Protein AF-A0A482WL17-F1 (afdb_monomer_lite)

Structure (mmCIF, N/CA/C/O backbone):
data_AF-A0A482WL17-F1
#
_entry.id   AF-A0A482WL17-F1
#
loop_
_atom_site.group_PDB
_atom_site.id
_atom_site.type_symbol
_atom_site.label_atom_id
_atom_site.label_alt_id
_atom_site.label_comp_id
_atom_site.label_asym_id
_atom_site.label_entity_id
_atom_site.label_seq_id
_atom_site.pdbx_PDB_ins_code
_atom_site.Cartn_x
_atom_site.Cartn_y
_atom_site.Cartn_z
_atom_site.occupancy
_atom_site.B_iso_or_equiv
_atom_site.auth_seq_id
_atom_site.auth_comp_id
_atom_site.auth_asym_id
_atom_site.auth_atom_id
_atom_site.pdbx_PDB_model_num
ATOM 1 N N . MET A 1 1 ? -13.378 28.723 -17.916 1.00 27.70 1 MET A N 1
ATOM 2 C CA . MET A 1 1 ? -14.326 29.341 -18.865 1.00 27.70 1 MET A CA 1
ATOM 3 C C . MET A 1 1 ? -15.224 28.216 -19.348 1.00 27.70 1 MET A C 1
ATOM 5 O O . MET A 1 1 ? -14.703 27.245 -19.880 1.00 27.70 1 MET A O 1
ATOM 9 N N . ASP A 1 2 ? -16.504 28.303 -18.998 1.00 26.03 2 ASP A N 1
ATOM 10 C CA . ASP A 1 2 ? -17.501 27.223 -18.971 1.00 26.03 2 ASP A CA 1
ATOM 11 C C . ASP A 1 2 ? -18.042 26.754 -20.335 1.00 26.03 2 ASP A C 1
ATOM 13 O O . ASP A 1 2 ? -18.134 27.562 -21.259 1.00 26.03 2 ASP A O 1
ATOM 17 N N . CYS A 1 3 ? -18.492 25.483 -20.372 1.00 21.97 3 CYS A N 1
ATOM 18 C CA . CYS A 1 3 ? -19.649 24.864 -21.081 1.00 21.97 3 CYS A CA 1
ATOM 19 C C . CYS A 1 3 ? -19.277 23.453 -21.625 1.00 21.97 3 CYS A C 1
ATOM 21 O O . CYS A 1 3 ? -18.301 23.371 -22.357 1.00 21.97 3 CYS A O 1
ATOM 23 N N . VAL A 1 4 ? -19.871 22.278 -21.320 1.00 25.09 4 VAL A N 1
ATOM 24 C CA . VAL A 1 4 ? -21.246 21.768 -21.035 1.00 25.09 4 VAL A CA 1
ATOM 25 C C . VAL A 1 4 ? -21.754 20.866 -22.199 1.00 25.09 4 VAL A C 1
ATOM 27 O O . VAL A 1 4 ? -21.856 21.350 -23.321 1.00 25.09 4 VAL A O 1
ATOM 30 N N . LEU A 1 5 ? -22.127 19.604 -21.857 1.00 26.73 5 LEU A N 1
ATOM 31 C CA . LEU A 1 5 ? -22.990 18.590 -22.550 1.00 26.73 5 LEU A CA 1
ATOM 32 C C . LEU A 1 5 ? -22.391 17.749 -23.712 1.00 26.73 5 LEU A C 1
ATOM 34 O O . LEU A 1 5 ? -21.724 18.287 -24.580 1.00 26.73 5 LEU A O 1
ATOM 38 N N . ASP A 1 6 ? -22.660 16.447 -23.904 1.00 24.94 6 ASP A N 1
ATOM 39 C CA . ASP A 1 6 ? -23.297 15.386 -23.103 1.00 24.94 6 ASP A CA 1
ATOM 40 C C . ASP A 1 6 ? -23.131 14.012 -23.812 1.00 24.94 6 ASP A C 1
ATOM 42 O O . ASP A 1 6 ? -23.084 13.937 -25.039 1.00 24.94 6 ASP A O 1
ATOM 46 N N . THR A 1 7 ? -23.144 12.934 -23.017 1.00 25.73 7 THR A N 1
ATOM 47 C CA . THR A 1 7 ? -23.603 11.547 -23.307 1.00 25.73 7 THR A CA 1
ATOM 48 C C . THR A 1 7 ? -23.102 10.740 -24.525 1.00 25.73 7 THR A C 1
ATOM 50 O O . THR A 1 7 ? -23.555 10.969 -25.637 1.00 25.73 7 THR A O 1
ATOM 53 N N . VAL A 1 8 ? -22.408 9.614 -24.264 1.00 24.28 8 VAL A N 1
ATOM 54 C CA . VAL A 1 8 ? -22.860 8.247 -24.642 1.00 24.28 8 VAL A CA 1
ATOM 55 C C . VAL A 1 8 ? -22.349 7.236 -23.599 1.00 24.28 8 VAL A C 1
ATOM 57 O O . VAL A 1 8 ? -21.151 7.084 -23.379 1.00 24.28 8 VAL A O 1
ATOM 60 N N . GLN A 1 9 ? -23.287 6.535 -22.959 1.00 28.05 9 GLN A N 1
ATOM 61 C CA . GLN A 1 9 ? -23.070 5.371 -22.096 1.00 28.05 9 GLN A CA 1
ATOM 62 C C . GLN A 1 9 ? -22.746 4.113 -22.926 1.00 28.05 9 GLN A C 1
ATOM 64 O O . GLN A 1 9 ? -23.426 3.854 -23.915 1.00 28.05 9 GLN A O 1
ATOM 69 N N . SER A 1 10 ? -21.823 3.259 -22.466 1.00 25.09 10 SER A N 1
ATOM 70 C CA . SER A 1 10 ? -22.112 1.825 -22.240 1.00 25.09 10 SER A CA 1
ATOM 71 C C . SER A 1 10 ? -20.933 1.038 -21.632 1.00 25.09 10 SER A C 1
ATOM 73 O O . SER A 1 10 ? -19.905 0.782 -22.244 1.00 25.09 10 SER A O 1
ATOM 75 N N . THR A 1 11 ? -21.167 0.612 -20.385 1.00 26.58 11 THR A N 1
ATOM 76 C CA . THR A 1 11 ? -20.916 -0.738 -19.843 1.00 26.58 11 THR A CA 1
ATOM 77 C C . THR A 1 11 ? -19.485 -1.294 -19.784 1.00 26.58 11 THR A C 1
ATOM 79 O O . THR A 1 11 ? -19.118 -2.186 -20.539 1.00 26.58 11 THR A O 1
ATOM 82 N N . SER A 1 12 ? -18.746 -0.919 -18.734 1.00 27.31 12 SER A N 1
ATOM 83 C CA . SER A 1 12 ? -18.374 -1.853 -17.651 1.00 27.31 12 SER A CA 1
ATOM 84 C C . SER A 1 12 ? -17.737 -1.074 -16.489 1.00 27.31 12 SER A C 1
ATOM 86 O O . SER A 1 12 ? -16.527 -1.135 -16.276 1.00 27.31 12 SER A O 1
ATOM 88 N N . ASN A 1 13 ? -18.543 -0.312 -15.750 1.00 29.52 13 ASN A N 1
ATOM 89 C CA . ASN A 1 13 ? -18.109 0.235 -14.467 1.00 29.52 13 ASN A CA 1
ATOM 90 C C . ASN A 1 13 ? -18.128 -0.915 -13.457 1.00 29.52 13 ASN A C 1
ATOM 92 O O . ASN A 1 13 ? -19.198 -1.323 -13.016 1.00 29.52 13 ASN A O 1
ATOM 96 N N . GLN A 1 14 ? -16.966 -1.501 -13.168 1.00 34.78 14 GLN A N 1
ATOM 97 C CA . GLN A 1 14 ? -16.823 -2.411 -12.034 1.00 34.78 14 GLN A CA 1
ATOM 98 C C . GLN A 1 14 ? -16.441 -1.586 -10.805 1.00 34.78 14 GLN A C 1
ATOM 100 O O . GLN A 1 14 ? -15.355 -1.013 -10.749 1.00 34.78 14 GLN A O 1
ATOM 105 N N . ASP A 1 15 ? -17.380 -1.518 -9.863 1.00 37.19 15 ASP A N 1
ATOM 106 C CA . ASP A 1 15 ? -17.272 -0.870 -8.557 1.00 37.19 15 ASP A CA 1
ATOM 107 C C . ASP A 1 15 ? -16.118 -1.441 -7.712 1.00 37.19 15 ASP A C 1
ATOM 109 O O . ASP A 1 15 ? -15.975 -2.656 -7.564 1.00 37.19 15 ASP A O 1
ATOM 113 N N . LEU A 1 16 ? -15.309 -0.556 -7.120 1.00 41.44 16 LEU A N 1
ATOM 114 C CA . LEU A 1 16 ? -14.195 -0.880 -6.216 1.00 41.44 16 LEU A CA 1
ATOM 115 C C . LEU A 1 16 ? -14.296 -0.046 -4.929 1.00 41.44 16 LEU A C 1
ATOM 117 O O . LEU A 1 16 ? -13.444 0.788 -4.641 1.00 41.44 16 LEU A O 1
ATOM 121 N N . SER A 1 17 ? -15.375 -0.259 -4.175 1.00 41.81 17 SER A N 1
ATOM 122 C CA . SER A 1 17 ? -15.660 0.437 -2.915 1.00 41.81 17 SER A CA 1
ATOM 123 C C . SER A 1 17 ? -14.953 -0.254 -1.719 1.00 41.81 17 SER A C 1
ATOM 125 O O . SER A 1 17 ? -15.276 -1.404 -1.426 1.00 41.81 17 SER A O 1
ATOM 127 N N . ASP A 1 18 ? -14.010 0.451 -1.080 1.00 52.59 18 ASP A N 1
ATOM 128 C CA . ASP A 1 18 ? -13.251 0.261 0.181 1.00 52.59 18 ASP A CA 1
ATOM 129 C C . ASP A 1 18 ? -12.800 -1.130 0.688 1.00 52.59 18 ASP A C 1
ATOM 131 O O . ASP A 1 18 ? -13.575 -2.055 0.926 1.00 52.59 18 ASP A O 1
ATOM 135 N N . ILE A 1 19 ? -11.512 -1.209 1.063 1.00 49.75 19 ILE A N 1
ATOM 136 C CA . ILE A 1 19 ? -10.914 -2.309 1.851 1.00 49.75 19 ILE A CA 1
ATOM 137 C C . ILE A 1 19 ? -11.597 -2.545 3.170 1.00 49.75 19 ILE A C 1
ATOM 139 O O . ILE A 1 19 ? -11.766 -3.698 3.567 1.00 49.75 19 ILE A O 1
ATOM 143 N N . PHE A 1 20 ? -11.993 -1.475 3.839 1.00 56.50 20 PHE A N 1
ATOM 144 C CA . PHE A 1 20 ? -12.757 -1.611 5.054 1.00 56.50 20 PHE A CA 1
ATOM 145 C C . PHE A 1 20 ? -14.113 -2.263 4.766 1.00 56.50 20 PHE A C 1
ATOM 147 O O . PHE A 1 20 ? -14.493 -3.190 5.469 1.00 56.50 20 PHE A O 1
ATOM 154 N N . HIS A 1 21 ? -14.786 -1.891 3.674 1.00 61.31 21 HIS A N 1
ATOM 155 C CA . HIS A 1 21 ? -16.072 -2.478 3.295 1.00 61.31 21 HIS A CA 1
ATOM 156 C C . HIS A 1 21 ? -15.967 -3.957 2.945 1.00 61.31 21 HIS A C 1
ATOM 158 O O . HIS A 1 21 ? -16.740 -4.783 3.426 1.00 61.31 21 HIS A O 1
ATOM 164 N N . PHE A 1 22 ? -14.990 -4.332 2.131 1.00 61.84 22 PHE A N 1
ATOM 165 C CA . PHE A 1 22 ? -14.796 -5.734 1.789 1.00 61.84 22 PHE A CA 1
ATOM 166 C C . PHE A 1 22 ? -14.221 -6.537 2.969 1.00 61.84 22 PHE A C 1
ATOM 168 O O . PHE A 1 22 ? -14.534 -7.715 3.156 1.00 61.84 22 PHE A O 1
ATOM 175 N N . GLY A 1 23 ? -13.354 -5.923 3.766 1.00 67.38 23 GLY A N 1
ATOM 176 C CA . GLY A 1 23 ? -12.838 -6.478 5.007 1.00 67.38 23 GLY A CA 1
ATOM 177 C C . GLY A 1 23 ? -13.964 -6.763 5.995 1.00 67.38 23 GLY A C 1
ATOM 178 O O . GLY A 1 23 ? -14.035 -7.865 6.528 1.00 67.38 23 GLY A O 1
ATOM 179 N N . LEU A 1 24 ? -14.907 -5.830 6.132 1.00 70.38 24 LEU A N 1
ATOM 180 C CA . LEU A 1 24 ? -16.156 -6.003 6.864 1.00 70.38 24 LEU A CA 1
ATOM 181 C C . LEU A 1 24 ? -17.049 -7.067 6.242 1.00 70.38 24 LEU A C 1
ATOM 183 O O . LEU A 1 24 ? -17.651 -7.824 6.987 1.00 70.38 24 LEU A O 1
ATOM 187 N N . LYS A 1 25 ? -17.117 -7.185 4.913 1.00 73.50 25 LYS A N 1
ATOM 188 C CA . LYS A 1 25 ? -17.823 -8.298 4.262 1.00 73.50 25 LYS A CA 1
ATOM 189 C C . LYS A 1 25 ? -17.209 -9.643 4.647 1.00 73.50 25 LYS A C 1
ATOM 191 O O . LYS A 1 25 ? -17.923 -10.569 5.006 1.00 73.50 25 LYS A O 1
ATOM 196 N N . THR A 1 26 ? -15.880 -9.733 4.630 1.00 75.19 26 THR A N 1
ATOM 197 C CA . THR A 1 26 ? -15.149 -10.943 5.040 1.00 75.19 26 THR A CA 1
ATOM 198 C C . THR A 1 26 ? -15.348 -11.226 6.529 1.00 75.19 26 THR A C 1
ATOM 200 O O . THR A 1 26 ? -15.513 -12.379 6.919 1.00 75.19 26 THR A O 1
ATOM 203 N N . LEU A 1 27 ? -15.357 -10.179 7.360 1.00 80.31 27 LEU A N 1
ATOM 204 C CA . LEU A 1 27 ? -15.707 -10.280 8.771 1.00 80.31 27 LEU A CA 1
ATOM 205 C C . LEU A 1 27 ? -17.133 -10.810 8.916 1.00 80.31 27 LEU A C 1
ATOM 207 O O . LEU A 1 27 ? -17.309 -11.801 9.608 1.00 80.31 27 LEU A O 1
ATOM 211 N N . ALA A 1 28 ? -18.108 -10.238 8.207 1.00 77.50 28 ALA A N 1
ATOM 212 C CA . ALA A 1 28 ? -19.510 -10.645 8.221 1.00 77.50 28 ALA A CA 1
ATOM 213 C C . ALA A 1 28 ? -19.683 -12.121 7.872 1.00 77.50 28 ALA A C 1
ATOM 215 O O . ALA A 1 28 ? -20.311 -12.865 8.618 1.00 77.50 28 ALA A O 1
ATOM 216 N N . GLU A 1 29 ? -19.054 -12.564 6.782 1.00 82.00 29 GLU A N 1
ATOM 217 C CA . GLU A 1 29 ? -19.026 -13.968 6.371 1.00 82.00 29 GLU A CA 1
ATOM 218 C C . GLU A 1 29 ? -18.412 -14.878 7.443 1.00 82.00 29 GLU A C 1
ATOM 220 O O . GLU A 1 29 ? -18.783 -16.049 7.541 1.00 82.00 29 GLU A O 1
ATOM 225 N N . ALA A 1 30 ? -17.464 -14.365 8.231 1.00 83.31 30 ALA A N 1
ATOM 226 C CA . ALA A 1 30 ? -16.838 -15.100 9.316 1.00 83.31 30 ALA A CA 1
ATOM 227 C C . ALA A 1 30 ? -17.687 -15.143 10.594 1.00 83.31 30 ALA A C 1
ATOM 229 O O . ALA A 1 30 ? -17.550 -16.126 11.313 1.00 83.31 30 ALA A O 1
ATOM 230 N N . LEU A 1 31 ? -18.558 -14.157 10.861 1.00 83.88 31 LEU A N 1
ATOM 231 C CA . LEU A 1 31 ? -19.317 -14.022 12.122 1.00 83.88 31 LEU A CA 1
ATOM 232 C C . LEU A 1 31 ? -20.179 -15.242 12.464 1.00 83.88 31 LEU A C 1
ATOM 234 O O . LEU A 1 31 ? -20.364 -15.545 13.635 1.00 83.88 31 LEU A O 1
ATOM 238 N N . LYS A 1 32 ? -20.686 -15.963 11.463 1.00 85.44 32 LYS A N 1
ATOM 239 C CA . LYS A 1 32 ? -21.447 -17.207 11.680 1.00 85.44 32 LYS A CA 1
ATOM 240 C C . LYS A 1 32 ? -20.615 -18.360 12.256 1.00 85.44 32 LYS A C 1
ATOM 242 O O . LYS A 1 32 ? -21.162 -19.316 12.785 1.00 85.44 32 LYS A O 1
ATOM 247 N N . ASP A 1 33 ? -19.292 -18.277 12.114 1.00 86.25 33 ASP A N 1
ATOM 248 C CA . ASP A 1 33 ? -18.335 -19.275 12.589 1.00 86.25 33 ASP A CA 1
ATOM 249 C C . ASP A 1 33 ? -17.544 -18.756 13.815 1.00 86.25 33 ASP A C 1
ATOM 251 O O . ASP A 1 33 ? -16.467 -19.280 14.113 1.00 86.25 33 ASP A O 1
ATOM 255 N N . THR A 1 34 ? -18.010 -17.694 14.488 1.00 87.06 34 THR A N 1
ATOM 256 C CA . THR A 1 34 ? -17.385 -17.132 15.701 1.00 87.06 34 THR A CA 1
ATOM 257 C C . THR A 1 34 ? -18.337 -17.178 16.898 1.00 87.06 34 THR A C 1
ATOM 259 O O . THR A 1 34 ? -19.535 -17.383 16.745 1.00 87.06 34 THR A O 1
ATOM 262 N N . HIS A 1 35 ? -17.797 -16.945 18.099 1.00 86.31 35 HIS A N 1
ATOM 263 C CA . HIS A 1 35 ? -18.563 -16.823 19.349 1.00 86.31 35 HIS A CA 1
ATOM 264 C C . HIS A 1 35 ? -18.999 -15.379 19.653 1.00 86.31 35 HIS A C 1
ATOM 266 O O . HIS A 1 35 ? -19.342 -15.052 20.791 1.00 86.31 35 HIS A O 1
ATOM 272 N N . ILE A 1 36 ? -18.921 -14.479 18.663 1.00 86.12 36 ILE A N 1
ATOM 273 C CA . ILE A 1 36 ? -19.189 -13.054 18.867 1.00 86.12 36 ILE A CA 1
ATOM 274 C C . ILE A 1 36 ? -20.690 -12.845 19.042 1.00 86.12 36 ILE A C 1
ATOM 276 O O . ILE A 1 36 ? -21.462 -13.036 18.106 1.00 86.12 36 ILE A O 1
ATOM 280 N N . ASN A 1 37 ? -21.072 -12.364 20.222 1.00 87.94 37 ASN A N 1
ATOM 281 C CA . ASN A 1 37 ? -22.431 -11.942 20.535 1.00 87.94 37 ASN A CA 1
ATOM 282 C C . ASN A 1 37 ? -22.587 -10.415 20.633 1.00 87.94 37 ASN A C 1
ATOM 284 O O . ASN A 1 37 ? -23.707 -9.908 20.582 1.00 87.94 37 ASN A O 1
ATOM 288 N N . THR A 1 38 ? -21.482 -9.676 20.743 1.00 81.38 38 THR A N 1
ATOM 289 C CA . THR A 1 38 ? -21.473 -8.217 20.873 1.00 81.38 38 THR A CA 1
ATOM 290 C C . THR A 1 38 ? -20.483 -7.610 19.885 1.00 81.38 38 THR A C 1
ATOM 292 O O . THR A 1 38 ? -19.297 -7.939 19.910 1.00 81.38 38 THR A O 1
ATOM 295 N N . LEU A 1 39 ? -20.959 -6.724 19.009 1.00 82.94 39 LEU A N 1
ATOM 296 C CA . LEU A 1 39 ? -20.147 -6.097 17.969 1.00 82.94 39 LEU A CA 1
ATOM 297 C C . LEU A 1 39 ? -20.424 -4.594 17.876 1.00 82.94 39 LEU A C 1
ATOM 299 O O . LEU A 1 39 ? -21.548 -4.183 17.581 1.00 82.94 39 LEU A O 1
ATOM 303 N N . PHE A 1 40 ? -19.386 -3.779 18.068 1.00 80.12 40 PHE A N 1
ATOM 304 C CA . PHE A 1 40 ? -19.485 -2.323 17.941 1.00 80.12 40 PHE A CA 1
ATOM 305 C C . PHE A 1 40 ? -18.841 -1.835 16.634 1.00 80.12 40 PHE A C 1
ATOM 307 O O . PHE A 1 40 ? -17.663 -2.099 16.414 1.00 80.12 40 PHE A O 1
ATOM 314 N N . LEU A 1 41 ? -19.588 -1.137 15.767 1.00 73.50 41 LEU A N 1
ATOM 315 C CA . LEU A 1 41 ? -19.117 -0.613 14.469 1.00 73.50 41 LEU A CA 1
ATOM 316 C C . LEU A 1 41 ? -19.414 0.883 14.269 1.00 73.50 41 LEU A C 1
ATOM 318 O O . LEU A 1 41 ? -19.441 1.374 13.137 1.00 73.50 41 LEU A O 1
ATOM 322 N N . ARG A 1 42 ? -19.651 1.616 15.354 1.00 72.50 42 ARG A N 1
ATOM 323 C CA . ARG A 1 42 ? -20.128 2.999 15.327 1.00 72.50 42 ARG A CA 1
ATOM 324 C C . ARG A 1 42 ? -19.198 3.943 14.584 1.00 72.50 42 ARG A C 1
ATOM 326 O O . ARG A 1 42 ? -17.982 3.788 14.643 1.00 72.50 42 ARG A O 1
ATOM 333 N N . ASN A 1 43 ? -19.771 4.975 13.960 1.00 65.62 43 ASN A N 1
ATOM 334 C CA . ASN A 1 43 ? -19.059 6.042 13.238 1.00 65.62 43 ASN A CA 1
ATOM 335 C C . ASN A 1 43 ? -18.173 5.573 12.077 1.00 65.62 43 ASN A C 1
ATOM 337 O O . ASN A 1 43 ? -17.584 6.411 11.400 1.00 65.62 43 ASN A O 1
ATOM 341 N N . ASN A 1 44 ? -18.148 4.277 11.783 1.00 67.62 44 ASN A N 1
ATOM 342 C CA . ASN A 1 44 ? -17.699 3.790 10.496 1.00 67.62 44 ASN A CA 1
ATOM 343 C C . ASN A 1 44 ? -18.807 4.048 9.479 1.00 67.62 44 ASN A C 1
ATOM 345 O O . ASN A 1 44 ? -19.971 3.864 9.784 1.00 67.62 44 ASN A O 1
ATOM 349 N N . VAL A 1 45 ? -18.467 4.456 8.277 1.00 64.56 45 VAL A N 1
ATOM 350 C CA . VAL A 1 45 ? -19.348 4.628 7.118 1.00 64.56 45 VAL A CA 1
ATOM 351 C C . VAL A 1 45 ? -19.331 3.339 6.318 1.00 64.56 45 VAL A C 1
ATOM 353 O O . VAL A 1 45 ? -18.258 2.857 5.961 1.00 64.56 45 VAL A O 1
ATOM 356 N N . ILE A 1 46 ? -20.520 2.805 6.042 1.00 64.88 46 ILE A N 1
ATOM 357 C CA . ILE A 1 46 ? -20.745 1.688 5.132 1.00 64.88 46 ILE A CA 1
ATOM 358 C C . ILE A 1 46 ? -21.804 2.008 4.064 1.00 64.88 46 ILE A C 1
ATOM 360 O O . ILE A 1 46 ? -22.581 2.950 4.206 1.00 64.88 46 ILE A O 1
ATOM 364 N N . THR A 1 47 ? -21.863 1.216 2.989 1.00 66.38 47 THR A N 1
ATOM 365 C CA . THR A 1 47 ? -22.881 1.322 1.933 1.00 66.38 47 THR A CA 1
ATOM 366 C C . THR A 1 47 ? -24.099 0.470 2.279 1.00 66.38 47 THR A C 1
ATOM 368 O O . THR A 1 47 ? -23.995 -0.518 3.009 1.00 66.38 47 THR A O 1
ATOM 371 N N . TRP A 1 48 ? -25.255 0.808 1.698 1.00 68.88 48 TRP A N 1
ATOM 372 C CA . TRP A 1 48 ? -26.477 0.004 1.821 1.00 68.88 48 TRP A CA 1
ATOM 373 C C . TRP A 1 48 ? -26.299 -1.446 1.350 1.00 68.88 48 TRP A C 1
ATOM 375 O O . TRP A 1 48 ? -26.788 -2.356 2.016 1.00 68.88 48 TRP A O 1
ATOM 385 N N . ASP A 1 49 ? -25.560 -1.674 0.260 1.00 65.06 49 ASP A N 1
ATOM 386 C CA . ASP A 1 49 ? -25.288 -3.027 -0.249 1.00 65.06 49 ASP A CA 1
ATOM 387 C C . ASP A 1 49 ? -24.473 -3.860 0.745 1.00 65.06 49 ASP A C 1
ATOM 389 O O . ASP A 1 49 ? -24.783 -5.027 0.989 1.00 65.06 49 ASP A O 1
ATOM 393 N N . LEU A 1 50 ? -23.463 -3.251 1.379 1.00 68.38 50 LEU A N 1
ATOM 394 C CA . LEU A 1 50 ? -22.680 -3.935 2.401 1.00 68.38 50 LEU A CA 1
ATOM 395 C C . LEU A 1 50 ? -23.527 -4.238 3.635 1.00 68.38 50 LEU A C 1
ATOM 397 O O . LEU A 1 50 ? -23.415 -5.329 4.177 1.00 68.38 50 LEU A O 1
ATOM 401 N N . LEU A 1 51 ? -24.382 -3.309 4.071 1.00 71.81 51 LEU A N 1
ATOM 402 C CA . LEU A 1 51 ? -25.290 -3.552 5.191 1.00 71.81 51 LEU A CA 1
ATOM 403 C C . LEU A 1 51 ? -26.260 -4.705 4.889 1.00 71.81 51 LEU A C 1
ATOM 405 O O . LEU A 1 51 ? -26.561 -5.510 5.770 1.00 71.81 51 LEU A O 1
ATOM 409 N N . PHE A 1 52 ? -26.728 -4.822 3.646 1.00 71.69 52 PHE A N 1
ATOM 410 C CA . PHE A 1 52 ? -27.566 -5.940 3.221 1.00 71.69 52 PHE A CA 1
ATOM 411 C C . PHE A 1 52 ? -26.811 -7.279 3.284 1.00 71.69 52 PHE A C 1
ATOM 413 O O . PHE A 1 52 ? -27.297 -8.237 3.886 1.00 71.69 52 PHE A O 1
ATOM 420 N N . ASP A 1 53 ? -25.592 -7.337 2.743 1.00 69.62 53 ASP A N 1
ATOM 421 C CA . ASP A 1 53 ? -24.728 -8.520 2.860 1.00 69.62 53 ASP A CA 1
ATOM 422 C C . ASP A 1 53 ? -24.422 -8.852 4.333 1.00 69.62 53 ASP A C 1
ATOM 424 O O . ASP A 1 53 ? -24.476 -10.012 4.745 1.00 69.62 53 ASP A O 1
ATOM 428 N N . PHE A 1 54 ? -24.157 -7.830 5.147 1.00 74.62 54 PHE A N 1
ATOM 429 C CA . PHE A 1 54 ? -23.875 -7.959 6.573 1.00 74.62 54 PHE A CA 1
ATOM 430 C C . PHE A 1 54 ? -25.070 -8.559 7.323 1.00 74.62 54 PHE A C 1
ATOM 432 O O . PHE A 1 54 ? -24.927 -9.554 8.031 1.00 74.62 54 PHE A O 1
ATOM 439 N N . THR A 1 55 ? -26.271 -8.015 7.108 1.00 73.12 55 THR A N 1
ATOM 440 C CA . THR A 1 55 ? -27.514 -8.486 7.746 1.00 73.12 55 THR A CA 1
ATOM 441 C C . THR A 1 55 ? -27.893 -9.908 7.351 1.00 73.12 55 THR A C 1
ATOM 443 O O . THR A 1 55 ? -28.409 -10.640 8.193 1.00 73.12 55 THR A O 1
ATOM 446 N N . LYS A 1 56 ? -27.577 -10.351 6.127 1.00 78.25 56 LYS A N 1
ATOM 447 C CA . LYS A 1 56 ? -27.740 -11.757 5.731 1.00 78.25 56 LYS A CA 1
ATOM 448 C C . LYS A 1 56 ? -26.929 -12.698 6.626 1.00 78.25 56 LYS A C 1
ATOM 450 O O . LYS A 1 56 ? -27.438 -13.736 7.033 1.00 78.25 56 LYS A O 1
ATOM 455 N N . HIS A 1 57 ? -25.689 -12.335 6.943 1.00 79.88 57 HIS A N 1
ATOM 456 C CA . HIS A 1 57 ? -24.828 -13.149 7.801 1.00 79.88 57 HIS A CA 1
ATOM 457 C C . HIS A 1 57 ? -25.144 -13.001 9.296 1.00 79.88 57 HIS A C 1
ATOM 459 O O . HIS A 1 57 ? -24.910 -13.943 10.046 1.00 79.88 57 HIS A O 1
ATOM 465 N N . LEU A 1 58 ? -25.749 -11.883 9.721 1.00 77.88 58 LEU A N 1
ATOM 466 C CA . LEU A 1 58 ? -26.244 -11.707 11.094 1.00 77.88 58 LEU A CA 1
ATOM 467 C C . LEU A 1 58 ? -27.366 -12.684 11.475 1.00 77.88 58 LEU A C 1
ATOM 469 O O . LEU A 1 58 ? -27.551 -12.966 12.652 1.00 77.88 58 LEU A O 1
ATOM 473 N N . GLN A 1 59 ? -28.126 -13.197 10.505 1.00 79.44 59 GLN A N 1
ATOM 474 C CA . GLN A 1 59 ? -29.152 -14.218 10.770 1.00 79.44 59 GLN A CA 1
ATOM 475 C C . GLN A 1 59 ? -28.541 -15.566 11.172 1.00 79.44 59 GLN A C 1
ATOM 477 O O . GLN A 1 59 ? -29.176 -16.344 11.874 1.00 79.44 59 GLN A O 1
ATOM 482 N N . GLU A 1 60 ? -27.322 -15.843 10.706 1.00 81.81 60 GLU A N 1
ATOM 483 C CA . GLU A 1 60 ? -26.580 -17.076 10.984 1.00 81.81 60 GLU A CA 1
ATOM 484 C C . GLU A 1 60 ? -25.567 -16.897 12.133 1.00 81.81 60 GLU A C 1
ATOM 486 O O . GLU A 1 60 ? -24.855 -17.846 12.449 1.00 81.81 60 GLU A O 1
ATOM 491 N N . SER A 1 61 ? -25.465 -15.705 12.737 1.00 83.31 61 SER A N 1
ATOM 492 C CA . SER A 1 61 ? -24.501 -15.406 13.804 1.00 83.31 61 SER A CA 1
ATOM 493 C C . SER A 1 61 ? -25.126 -15.415 15.202 1.00 83.31 61 SER A C 1
ATOM 495 O O . SER A 1 61 ? -26.343 -15.364 15.366 1.00 83.31 61 SER A O 1
ATOM 497 N N . GLU A 1 62 ? -24.276 -15.430 16.232 1.00 82.31 62 GLU A N 1
ATOM 498 C CA . GLU A 1 62 ? -24.683 -15.334 17.642 1.00 82.31 62 GLU A CA 1
ATOM 499 C C . GLU A 1 62 ? -24.839 -13.875 18.124 1.00 82.31 62 GLU A C 1
ATOM 501 O O . GLU A 1 62 ? -24.922 -13.630 19.327 1.00 82.31 62 GLU A O 1
ATOM 506 N N . ILE A 1 63 ? -24.873 -12.887 17.215 1.00 81.44 63 ILE A N 1
ATOM 507 C CA . ILE A 1 63 ? -24.880 -11.459 17.575 1.00 81.44 63 ILE A CA 1
ATOM 508 C C . ILE A 1 63 ? -26.225 -11.029 18.152 1.00 81.44 63 ILE A C 1
ATOM 510 O O . ILE A 1 63 ? -27.261 -11.060 17.489 1.00 81.44 63 ILE A O 1
ATOM 514 N N . VAL A 1 64 ? -26.153 -10.530 19.381 1.00 79.38 64 VAL A N 1
ATOM 515 C CA . VAL A 1 64 ? -27.266 -10.025 20.183 1.00 79.38 64 VAL A CA 1
ATOM 516 C C . VAL A 1 64 ? -27.146 -8.508 20.400 1.00 79.38 64 VAL A C 1
ATOM 518 O O . VAL A 1 64 ? -28.156 -7.807 20.387 1.00 79.38 64 VAL A O 1
ATOM 521 N N . THR A 1 65 ? -25.926 -7.971 20.489 1.00 76.56 65 THR A N 1
ATOM 522 C CA . THR A 1 65 ? -25.665 -6.524 20.594 1.00 76.56 65 THR A CA 1
ATOM 523 C C . THR A 1 65 ? -24.943 -6.016 19.352 1.00 76.56 65 THR A C 1
ATOM 525 O O . THR A 1 65 ? -23.856 -6.501 19.031 1.00 76.56 65 THR A O 1
ATOM 528 N N . LEU A 1 66 ? -25.523 -5.025 18.671 1.00 80.44 66 LEU A N 1
ATOM 529 C CA . LEU A 1 66 ? -24.975 -4.429 17.455 1.00 80.44 66 LEU A CA 1
ATOM 530 C C . LEU A 1 66 ? -25.006 -2.899 17.524 1.00 80.44 66 LEU A C 1
ATOM 532 O O . LEU A 1 66 ? -26.065 -2.283 17.637 1.00 80.44 66 LEU A O 1
ATOM 536 N N . ASP A 1 67 ? -23.842 -2.279 17.380 1.00 75.12 67 ASP A N 1
ATOM 537 C CA . ASP A 1 67 ? -23.739 -0.843 17.115 1.00 75.12 67 ASP A CA 1
ATOM 538 C C . ASP A 1 67 ? -23.654 -0.616 15.609 1.00 75.12 67 ASP A C 1
ATOM 540 O O . ASP A 1 67 ? -22.739 -1.142 14.965 1.00 75.12 67 ASP A O 1
ATOM 544 N N . LEU A 1 68 ? -24.626 0.098 15.033 1.00 71.38 68 LEU A N 1
ATOM 545 C CA . LEU A 1 68 ? -24.686 0.265 13.587 1.00 71.38 68 LEU A CA 1
ATOM 546 C C . LEU A 1 68 ? -23.677 1.321 13.097 1.00 71.38 68 LEU A C 1
ATOM 548 O O . LEU A 1 68 ? -23.538 2.394 13.686 1.00 71.38 68 LEU A O 1
ATOM 552 N N . PRO A 1 69 ? -22.999 1.048 11.971 1.00 70.19 69 PRO A N 1
ATOM 553 C CA . PRO A 1 69 ? -22.221 2.054 11.260 1.00 70.19 69 PRO A CA 1
ATOM 554 C C . PRO A 1 69 ? -23.121 3.119 10.604 1.00 70.19 69 PRO A C 1
ATOM 556 O O . PRO A 1 69 ? -24.277 2.856 10.263 1.00 70.19 69 PRO A O 1
ATOM 559 N N . ARG A 1 70 ? -22.542 4.293 10.332 1.00 66.50 70 ARG A N 1
ATOM 560 C CA . ARG A 1 70 ? -23.088 5.334 9.451 1.00 66.50 70 ARG A CA 1
ATOM 561 C C . ARG A 1 70 ? -23.372 4.741 8.084 1.00 66.50 70 ARG A C 1
ATOM 563 O O . ARG A 1 70 ? -22.498 4.154 7.458 1.00 66.50 70 ARG A O 1
ATOM 570 N N . ILE A 1 71 ? -24.585 4.921 7.580 1.00 64.38 71 ILE A N 1
ATOM 571 C CA . ILE A 1 71 ? -24.959 4.388 6.269 1.00 64.38 71 ILE A CA 1
ATOM 572 C C . ILE A 1 71 ? -24.912 5.526 5.256 1.00 64.38 71 ILE A C 1
ATOM 574 O O . ILE A 1 71 ? -25.721 6.450 5.326 1.00 64.38 71 ILE A O 1
ATOM 578 N N . SER A 1 72 ? -23.977 5.462 4.309 1.00 58.56 72 SER A N 1
ATOM 579 C CA . SER A 1 72 ? -23.904 6.423 3.209 1.00 58.56 72 SER A CA 1
ATOM 580 C C . SER A 1 72 ? -24.557 5.882 1.936 1.00 58.56 72 SER A C 1
ATOM 582 O O . SER A 1 72 ? -24.400 4.713 1.577 1.00 58.56 72 SER A O 1
ATOM 584 N N . GLU A 1 73 ? -25.268 6.760 1.220 1.00 52.59 73 GLU A N 1
ATOM 585 C CA . GLU A 1 73 ? -25.772 6.502 -0.139 1.00 52.59 73 GLU A CA 1
ATOM 586 C C . GLU A 1 73 ? -24.652 6.590 -1.200 1.00 52.59 73 GLU A C 1
ATOM 588 O O . GLU A 1 73 ? -24.812 6.061 -2.298 1.00 52.59 73 GLU A O 1
ATOM 593 N N . ALA A 1 74 ? -23.512 7.219 -0.884 1.00 49.09 74 ALA A N 1
ATOM 594 C CA . ALA A 1 74 ? -22.355 7.341 -1.774 1.00 49.09 74 ALA A CA 1
ATOM 595 C C . ALA A 1 74 ? -21.033 7.260 -0.992 1.00 49.09 74 ALA A C 1
ATOM 597 O O . ALA A 1 74 ? -20.835 7.957 0.001 1.00 49.09 74 ALA A O 1
ATOM 598 N N . MET A 1 75 ? -20.104 6.420 -1.440 1.00 49.91 75 MET A N 1
ATOM 599 C CA . MET A 1 75 ? -18.749 6.379 -0.884 1.00 49.91 75 MET A CA 1
ATOM 600 C C . MET A 1 75 ? -17.919 7.553 -1.432 1.00 49.91 75 MET A C 1
ATOM 602 O O . MET A 1 75 ? -18.101 7.924 -2.595 1.00 49.91 75 MET A O 1
ATOM 606 N N . ILE A 1 76 ? -17.005 8.121 -0.633 1.00 43.00 76 ILE A N 1
ATOM 607 C CA . ILE A 1 76 ? -15.951 9.012 -1.146 1.00 43.00 76 ILE A CA 1
ATOM 608 C C . ILE A 1 76 ? -15.098 8.167 -2.095 1.00 43.00 76 ILE A C 1
ATOM 610 O O . ILE A 1 76 ? -14.394 7.250 -1.681 1.00 43.00 76 ILE A O 1
ATOM 614 N N . LYS A 1 77 ? -15.231 8.405 -3.399 1.00 43.53 77 LYS A N 1
ATOM 615 C CA . LYS A 1 77 ? -14.610 7.561 -4.420 1.00 43.53 77 LYS A CA 1
ATOM 616 C C . LYS A 1 77 ? -13.143 7.953 -4.600 1.00 43.53 77 LYS A C 1
ATOM 618 O O . LYS A 1 77 ? -12.843 8.845 -5.387 1.00 43.53 77 LYS A O 1
ATOM 623 N N . LYS A 1 78 ? -12.219 7.250 -3.938 1.00 38.91 78 LYS A N 1
ATOM 624 C CA . LYS A 1 78 ? -10.830 7.166 -4.425 1.00 38.91 78 LYS A CA 1
ATOM 625 C C . LYS A 1 78 ? -10.806 6.170 -5.584 1.00 38.91 78 LYS A C 1
ATOM 627 O O . LYS A 1 78 ? -11.065 4.981 -5.403 1.00 38.91 78 LYS A O 1
ATOM 632 N N . TYR A 1 79 ? -10.578 6.663 -6.798 1.00 38.44 79 TYR A N 1
ATOM 633 C CA . TYR A 1 79 ? -10.632 5.834 -7.997 1.00 38.44 79 TYR A CA 1
ATOM 634 C C . TYR A 1 79 ? -9.294 5.139 -8.250 1.00 38.44 79 TYR A C 1
ATOM 636 O O . TYR A 1 79 ? -8.238 5.760 -8.323 1.00 38.44 79 TYR A O 1
ATOM 644 N N . VAL A 1 80 ? -9.356 3.834 -8.501 1.00 38.62 80 VAL A N 1
ATOM 645 C CA . VAL A 1 80 ? -8.312 3.173 -9.281 1.00 38.62 80 VAL A CA 1
ATOM 646 C C . VAL A 1 80 ? -8.635 3.404 -10.749 1.00 38.62 80 VAL A C 1
ATOM 648 O O . VAL A 1 80 ? -9.638 2.894 -11.253 1.00 38.62 80 VAL A O 1
ATOM 651 N N . ALA A 1 81 ? -7.771 4.131 -11.450 1.00 36.69 81 ALA A N 1
ATOM 652 C CA . ALA A 1 81 ? -7.816 4.178 -12.899 1.00 36.69 81 ALA A CA 1
ATOM 653 C C . ALA A 1 81 ? -7.152 2.907 -13.448 1.00 36.69 81 ALA A C 1
ATOM 655 O O . ALA A 1 81 ? -5.929 2.758 -13.452 1.00 36.69 81 ALA A O 1
ATOM 656 N N . ILE A 1 82 ? -7.976 1.962 -13.900 1.00 39.97 82 ILE A N 1
ATOM 657 C CA . ILE A 1 82 ? -7.520 0.820 -14.693 1.00 39.97 82 ILE A CA 1
ATOM 658 C C . ILE A 1 82 ? -7.629 1.251 -16.150 1.00 39.97 82 ILE A C 1
ATOM 660 O O . ILE A 1 82 ? -8.725 1.278 -16.716 1.00 39.97 82 ILE A O 1
ATOM 664 N N . SER A 1 83 ? -6.501 1.609 -16.759 1.00 38.62 83 SER A N 1
ATOM 665 C CA . SER A 1 83 ? -6.472 1.805 -18.203 1.00 38.62 83 SER A CA 1
ATOM 666 C C . SER A 1 83 ? -6.597 0.428 -18.848 1.00 38.62 83 SER A C 1
ATOM 668 O O . SER A 1 83 ? -5.622 -0.317 -18.925 1.00 38.62 83 SER A O 1
ATOM 670 N N . LYS A 1 84 ? -7.805 0.063 -19.305 1.00 36.28 84 LYS A N 1
ATOM 671 C CA . LYS A 1 84 ? -8.019 -1.167 -20.102 1.00 36.28 84 LYS A CA 1
ATOM 672 C C . LYS A 1 84 ? -7.097 -1.236 -21.322 1.00 36.28 84 LYS A C 1
ATOM 674 O O . LYS A 1 84 ? -6.719 -2.320 -21.740 1.00 36.28 84 LYS A O 1
ATOM 679 N N . ARG A 1 85 ? -6.695 -0.057 -21.775 1.00 35.81 85 ARG A N 1
ATOM 680 C CA . ARG A 1 85 ? -6.021 0.230 -23.020 1.00 35.81 85 ARG A CA 1
ATOM 681 C C . ARG A 1 85 ? -4.503 -0.029 -22.978 1.00 35.81 85 ARG A C 1
ATOM 683 O O . ARG A 1 85 ? -3.958 -0.565 -23.933 1.00 35.81 85 ARG A O 1
ATOM 690 N N . ASN A 1 86 ? -3.852 0.183 -21.825 1.00 38.78 86 ASN A N 1
ATOM 691 C CA . ASN A 1 86 ? -2.383 0.139 -21.699 1.00 38.78 86 ASN A CA 1
ATOM 692 C C . ASN A 1 86 ? -1.811 -0.933 -20.759 1.00 38.78 86 ASN A C 1
ATOM 694 O O . ASN A 1 86 ? -0.641 -0.855 -20.412 1.00 38.78 86 ASN A O 1
ATOM 698 N N . SER A 1 87 ? -2.574 -1.932 -20.301 1.00 45.56 87 SER A N 1
ATOM 699 C CA . SER A 1 87 ? -2.034 -2.942 -19.362 1.00 45.56 87 SER A CA 1
ATOM 700 C C . SER A 1 87 ? -1.458 -2.367 -18.045 1.00 45.56 87 SER A C 1
ATOM 702 O O . SER A 1 87 ? -0.816 -3.102 -17.296 1.00 45.56 87 SER A O 1
ATOM 704 N N . GLU A 1 88 ? -1.719 -1.090 -17.737 1.00 42.41 88 GLU A N 1
ATOM 705 C CA . GLU A 1 88 ? -1.203 -0.356 -16.579 1.00 42.41 88 GLU A CA 1
ATOM 706 C C . GLU A 1 88 ? -2.317 -0.071 -15.559 1.00 42.41 88 GLU A C 1
ATOM 708 O O . GLU A 1 88 ? -3.433 0.341 -15.900 1.00 42.41 88 GLU A O 1
ATOM 713 N N . ILE A 1 89 ? -1.998 -0.268 -14.279 1.00 46.47 89 ILE A N 1
ATOM 714 C CA . ILE A 1 89 ? -2.874 0.042 -13.144 1.00 46.47 89 ILE A CA 1
ATOM 715 C C . ILE A 1 89 ? -2.329 1.284 -12.433 1.00 46.47 89 ILE A C 1
ATOM 717 O O . ILE A 1 89 ? -1.208 1.236 -11.924 1.00 46.47 89 ILE A O 1
ATOM 721 N N . PHE A 1 90 ? -3.132 2.352 -12.351 1.00 46.50 90 PHE A N 1
ATOM 722 C CA . PHE A 1 90 ? -2.820 3.569 -11.596 1.00 46.50 90 PHE A CA 1
ATOM 723 C C . PHE A 1 90 ? -3.767 3.745 -10.409 1.00 46.50 90 PHE A C 1
ATOM 725 O O . PHE A 1 90 ? -4.971 3.495 -10.495 1.00 46.50 90 PHE A O 1
ATOM 732 N N . ILE A 1 91 ? -3.217 4.232 -9.303 1.00 45.19 91 ILE A N 1
ATOM 733 C CA . ILE A 1 91 ? -3.977 4.638 -8.123 1.00 45.19 91 ILE A CA 1
ATOM 734 C C . ILE A 1 91 ? -3.834 6.152 -8.017 1.00 45.19 91 ILE A C 1
ATOM 736 O O . ILE A 1 91 ? -2.730 6.640 -7.779 1.00 45.19 91 ILE A O 1
ATOM 740 N N . CYS A 1 92 ? -4.925 6.885 -8.235 1.00 36.00 92 CYS A N 1
ATOM 741 C CA . CYS A 1 92 ? -4.959 8.341 -8.118 1.00 36.00 92 CYS A CA 1
ATOM 742 C C . CYS A 1 92 ? -6.027 8.746 -7.099 1.00 36.00 92 CYS A C 1
ATOM 744 O O . CYS A 1 92 ? -7.113 8.170 -7.056 1.00 36.00 92 CYS A O 1
ATOM 746 N N . GLU A 1 93 ? -5.728 9.760 -6.295 1.00 36.97 93 GLU A N 1
ATOM 747 C CA . GLU A 1 93 ? -6.714 10.409 -5.433 1.00 36.97 93 GLU A CA 1
ATOM 748 C C . GLU A 1 93 ? -7.389 11.551 -6.200 1.00 36.97 93 GLU A C 1
ATOM 750 O O . GLU A 1 93 ? -6.753 12.203 -7.027 1.00 36.97 93 GLU A O 1
ATOM 755 N N . TYR A 1 94 ? -8.686 11.758 -5.961 1.00 34.94 94 TYR A N 1
ATOM 756 C CA . TYR A 1 94 ? -9.411 12.928 -6.459 1.00 34.94 94 TYR A CA 1
ATOM 757 C C . TYR A 1 94 ? -9.383 14.034 -5.400 1.00 34.94 94 TYR A C 1
ATOM 759 O O . TYR A 1 94 ? -9.547 13.738 -4.217 1.00 34.94 94 TYR A O 1
ATOM 767 N N . ASP A 1 95 ? -9.237 15.281 -5.854 1.00 31.27 95 ASP A N 1
ATOM 768 C CA . ASP A 1 95 ? -9.556 16.493 -5.090 1.00 31.27 95 ASP A CA 1
ATOM 769 C C . ASP A 1 95 ? -11.072 16.564 -4.822 1.00 31.27 95 ASP A C 1
ATOM 771 O O . ASP A 1 95 ? -11.888 16.220 -5.684 1.00 31.27 95 ASP A O 1
ATOM 775 N N . GLU A 1 96 ? -11.453 17.017 -3.627 1.00 33.75 96 GLU A N 1
ATOM 776 C CA . GLU A 1 96 ? -12.802 16.922 -3.040 1.00 33.75 96 GLU A CA 1
ATOM 777 C C . GLU A 1 96 ? -13.915 17.738 -3.749 1.00 33.75 96 GLU A C 1
ATOM 779 O O . GLU A 1 96 ? -15.074 17.686 -3.338 1.00 33.75 96 GLU A O 1
ATOM 784 N N . GLU A 1 97 ? -13.638 18.451 -4.845 1.00 30.75 97 GLU A N 1
ATOM 785 C CA . GLU A 1 97 ? -14.573 19.440 -5.419 1.00 30.75 97 GLU A CA 1
ATOM 786 C C . GLU A 1 97 ? -15.602 18.919 -6.455 1.00 30.75 97 GLU A C 1
ATOM 788 O O . GLU A 1 97 ? -16.388 19.710 -6.973 1.00 30.75 97 GLU A O 1
ATOM 793 N N . MET A 1 98 ? -15.695 17.614 -6.754 1.00 34.59 98 MET A N 1
ATOM 794 C CA . MET A 1 98 ? -16.656 17.088 -7.759 1.00 34.59 98 MET A CA 1
ATOM 795 C C . MET A 1 98 ? -17.642 16.013 -7.261 1.00 34.59 98 MET A C 1
ATOM 797 O O . MET A 1 98 ? -18.031 15.119 -8.016 1.00 34.59 98 MET A O 1
ATOM 801 N N . ILE A 1 99 ? -18.120 16.099 -6.015 1.00 36.84 99 ILE A N 1
ATOM 802 C CA . ILE A 1 99 ? -19.281 15.300 -5.570 1.00 36.84 99 ILE A CA 1
ATOM 803 C C . ILE A 1 99 ? -20.478 16.213 -5.284 1.00 36.84 99 ILE A C 1
ATOM 805 O O . ILE A 1 99 ? -20.916 16.391 -4.152 1.00 36.84 99 ILE A O 1
ATOM 809 N N . SER A 1 100 ? -21.070 16.740 -6.351 1.00 39.50 100 SER A N 1
ATOM 810 C CA . SER A 1 100 ? -22.474 17.146 -6.365 1.00 39.50 100 SER A CA 1
ATOM 811 C C . SER A 1 100 ? -23.100 16.629 -7.656 1.00 39.50 100 SER A C 1
ATOM 813 O O . SER A 1 100 ? -22.624 16.972 -8.730 1.00 39.50 100 SER A O 1
ATOM 815 N N . ASP A 1 101 ? -24.095 15.737 -7.538 1.00 34.84 101 ASP A N 1
ATOM 816 C CA . ASP A 1 101 ? -25.335 15.748 -8.352 1.00 34.84 101 ASP A CA 1
ATOM 817 C C . ASP A 1 101 ? -26.036 14.402 -8.588 1.00 34.84 101 ASP A C 1
ATOM 819 O O . ASP A 1 101 ? -27.147 14.396 -9.111 1.00 34.84 101 ASP A O 1
ATOM 823 N N . ASN A 1 102 ? -25.538 13.260 -8.105 1.00 36.00 102 ASN A N 1
ATOM 824 C CA . ASN A 1 102 ? -26.214 11.971 -8.360 1.00 36.00 102 ASN A CA 1
ATOM 825 C C . ASN A 1 102 ? -26.792 11.265 -7.122 1.00 36.00 102 ASN A C 1
ATOM 827 O O . ASN A 1 102 ? -26.644 10.060 -6.954 1.00 36.00 102 ASN A O 1
ATOM 831 N N . LEU A 1 103 ? -27.538 11.998 -6.288 1.00 40.59 103 LEU A N 1
ATOM 832 C CA . LEU A 1 103 ? -28.331 11.435 -5.180 1.00 40.59 103 LEU A CA 1
ATOM 833 C C . LEU A 1 103 ? -29.839 11.619 -5.427 1.00 40.59 103 LEU A C 1
ATOM 835 O O . LEU A 1 103 ? -30.507 12.427 -4.773 1.00 40.59 103 LEU A O 1
ATOM 839 N N . ARG A 1 104 ? -30.382 10.869 -6.397 1.00 34.78 104 ARG A N 1
ATOM 840 C CA . ARG A 1 104 ? -31.824 10.836 -6.727 1.00 34.78 104 ARG A CA 1
ATOM 841 C C . ARG A 1 104 ? -32.468 9.438 -6.754 1.00 34.78 104 ARG A C 1
ATOM 843 O O . ARG A 1 104 ? -33.575 9.308 -7.263 1.00 34.78 104 ARG A O 1
ATOM 850 N N . SER A 1 105 ? -31.883 8.421 -6.116 1.00 37.47 105 SER A N 1
ATOM 851 C CA . SER A 1 105 ? -32.597 7.168 -5.780 1.00 37.47 105 SER A CA 1
ATOM 852 C C . SER A 1 105 ? -32.935 7.092 -4.284 1.00 37.47 105 SER A C 1
ATOM 854 O O . SER A 1 105 ? -32.695 6.096 -3.606 1.00 37.47 105 SER A O 1
ATOM 856 N N . LYS A 1 106 ? -33.476 8.187 -3.745 1.00 48.97 106 LYS A N 1
ATOM 857 C CA . LYS A 1 106 ? -33.878 8.316 -2.341 1.00 48.97 106 LYS A CA 1
ATOM 858 C C . LYS A 1 106 ? -35.260 7.691 -2.152 1.00 48.97 106 LYS A C 1
ATOM 860 O O . LYS A 1 106 ? -36.219 8.242 -2.684 1.00 48.97 106 LYS A O 1
ATOM 865 N N . ASN A 1 107 ? -35.340 6.556 -1.440 1.00 41.03 107 ASN A N 1
ATOM 866 C CA . ASN A 1 107 ? -36.460 6.102 -0.573 1.00 41.03 107 ASN A CA 1
ATOM 867 C C . ASN A 1 107 ? -36.708 4.577 -0.529 1.00 41.03 107 ASN A C 1
ATOM 869 O O . ASN A 1 107 ? -37.489 4.141 0.312 1.00 41.03 107 ASN A O 1
ATOM 873 N N . VAL A 1 108 ? -36.055 3.743 -1.348 1.00 44.94 108 VAL A N 1
ATOM 874 C CA . VAL A 1 108 ? -36.370 2.292 -1.373 1.00 44.94 108 VAL A CA 1
ATOM 875 C C . VAL A 1 108 ? -35.747 1.517 -0.194 1.00 44.94 108 VAL A C 1
ATOM 877 O O . VAL A 1 108 ? -36.348 0.572 0.316 1.00 44.94 108 VAL A O 1
ATOM 880 N N . HIS A 1 109 ? -34.584 1.937 0.317 1.00 50.34 109 HIS A N 1
ATOM 881 C CA . HIS A 1 109 ? -33.843 1.161 1.329 1.00 50.34 109 HIS A CA 1
ATOM 882 C C . HIS A 1 109 ? -34.213 1.474 2.793 1.00 50.34 109 HIS A C 1
ATOM 884 O O . HIS A 1 109 ? -34.061 0.611 3.655 1.00 50.34 109 HIS A O 1
ATOM 890 N N . LYS A 1 110 ? -34.790 2.652 3.088 1.00 50.22 110 LYS A N 1
ATOM 891 C CA . LYS A 1 110 ? -35.094 3.088 4.472 1.00 50.22 110 LYS A CA 1
ATOM 892 C C . LYS A 1 110 ? -36.173 2.254 5.180 1.00 50.22 110 LYS A C 1
ATOM 894 O O . LYS A 1 110 ? -36.210 2.238 6.404 1.00 50.22 110 LYS A O 1
ATOM 899 N N . HIS A 1 111 ? -37.026 1.554 4.430 1.00 52.34 111 HIS A N 1
ATOM 900 C CA . HIS A 1 111 ? -38.073 0.691 4.987 1.00 52.34 111 HIS A CA 1
ATOM 901 C C . HIS A 1 111 ? -37.630 -0.761 5.236 1.00 52.34 111 HIS A C 1
ATOM 903 O O . HIS A 1 111 ? -38.343 -1.490 5.916 1.00 52.34 111 HIS A O 1
ATOM 909 N N . HIS A 1 112 ? -36.458 -1.178 4.743 1.00 59.56 112 HIS A N 1
ATOM 910 C CA . HIS A 1 112 ? -36.041 -2.583 4.794 1.00 59.56 112 HIS A CA 1
ATOM 911 C C . HIS A 1 112 ? -35.203 -2.947 6.028 1.00 59.56 112 HIS A C 1
ATOM 913 O O . HIS A 1 112 ? -35.196 -4.113 6.405 1.00 59.56 112 HIS A O 1
ATOM 919 N N . LEU A 1 113 ? -34.517 -2.005 6.698 1.00 65.88 113 LEU A N 1
ATOM 920 C CA . LEU A 1 113 ? -33.636 -2.371 7.821 1.00 65.88 113 LEU A CA 1
ATOM 921 C C . LEU A 1 113 ? -34.406 -2.953 9.014 1.00 65.88 113 LEU A C 1
ATOM 923 O O . LEU A 1 113 ? -33.955 -3.928 9.604 1.00 65.88 113 LEU A O 1
ATOM 927 N N . ALA A 1 114 ? -35.576 -2.396 9.337 1.00 64.75 114 ALA A N 1
ATOM 928 C CA . ALA A 1 114 ? -36.424 -2.927 10.402 1.00 64.75 114 ALA A CA 1
ATOM 929 C C . ALA A 1 114 ? -36.876 -4.370 10.106 1.00 64.75 114 ALA A C 1
ATOM 931 O O . ALA A 1 114 ? -36.781 -5.227 10.978 1.00 64.75 114 ALA A O 1
ATOM 932 N N . GLU A 1 115 ? -37.276 -4.660 8.861 1.00 68.50 115 GLU A N 1
ATOM 933 C CA . GLU A 1 115 ? -37.648 -6.016 8.425 1.00 68.50 115 GLU A CA 1
ATOM 934 C C . GLU A 1 115 ? -36.442 -6.976 8.402 1.00 68.50 115 GLU A C 1
ATOM 936 O O . GLU A 1 115 ? -36.566 -8.167 8.694 1.00 68.50 115 GLU A O 1
ATOM 941 N N . LEU A 1 116 ? -35.254 -6.473 8.051 1.00 69.50 116 LEU A N 1
ATOM 942 C CA . LEU A 1 116 ? -34.017 -7.255 8.057 1.00 69.50 116 LEU A CA 1
ATOM 943 C C . LEU A 1 116 ? -33.590 -7.615 9.485 1.00 69.50 116 LEU A C 1
ATOM 945 O O . LEU A 1 116 ? -33.235 -8.767 9.725 1.00 69.50 116 LEU A O 1
ATOM 949 N N . LEU A 1 117 ? -33.665 -6.662 10.422 1.00 73.31 117 LEU A N 1
ATOM 950 C CA . LEU A 1 117 ? -33.344 -6.865 11.840 1.00 73.31 117 LEU A CA 1
ATOM 951 C C . LEU A 1 117 ? -34.380 -7.734 12.563 1.00 73.31 117 LEU A C 1
ATOM 953 O O . LEU A 1 117 ? -34.021 -8.460 13.481 1.00 73.31 117 LEU A O 1
ATOM 957 N N . GLU A 1 118 ? -35.645 -7.739 12.135 1.00 73.81 118 GLU A N 1
ATOM 958 C CA . GLU A 1 118 ? -36.670 -8.636 12.696 1.00 73.81 118 GLU A CA 1
ATOM 959 C C . GLU A 1 118 ? -36.282 -10.123 12.567 1.00 73.81 118 GLU A C 1
ATOM 961 O O . GLU A 1 118 ? -36.673 -10.960 13.385 1.00 73.81 118 GLU A O 1
ATOM 966 N N . LYS A 1 119 ? -35.470 -10.446 11.555 1.00 73.12 119 LYS A N 1
ATOM 967 C CA . LYS A 1 119 ? -34.992 -11.800 11.261 1.00 73.12 119 LYS A CA 1
ATOM 968 C C . LYS A 1 119 ? -33.670 -12.146 11.967 1.00 73.12 119 LYS A C 1
ATOM 970 O O . LYS A 1 119 ? -33.183 -13.254 11.761 1.00 73.12 119 LYS A O 1
ATOM 975 N N . THR A 1 120 ? -33.083 -11.249 12.769 1.00 77.69 120 THR A N 1
ATOM 976 C CA . THR A 1 120 ? -31.808 -11.483 13.480 1.00 77.69 120 THR A CA 1
ATOM 977 C C . THR A 1 120 ? -32.006 -11.743 14.981 1.00 77.69 120 THR A C 1
ATOM 979 O O . THR A 1 120 ? -33.112 -11.647 15.518 1.00 77.69 120 THR A O 1
ATOM 982 N N . HIS A 1 121 ? -30.914 -12.092 15.671 1.00 77.88 121 HIS A N 1
ATOM 983 C CA . HIS A 1 121 ? -30.859 -12.248 17.130 1.00 77.88 121 HIS A CA 1
ATOM 984 C C . HIS A 1 121 ? -30.570 -10.936 17.882 1.00 77.88 121 HIS A C 1
ATOM 986 O O . HIS A 1 121 ? -30.484 -10.947 19.110 1.00 77.88 121 HIS A O 1
ATOM 992 N N . VAL A 1 122 ? -30.449 -9.810 17.168 1.00 79.38 122 VAL A N 1
ATOM 993 C CA . VAL A 1 122 ? -30.083 -8.514 17.749 1.00 79.38 122 VAL A CA 1
ATOM 994 C C . VAL A 1 122 ? -31.213 -8.003 18.642 1.00 79.38 122 VAL A C 1
ATOM 996 O O . VAL A 1 122 ? -32.332 -7.803 18.172 1.00 79.38 122 VAL A O 1
ATOM 999 N N . ASN A 1 123 ? -30.912 -7.755 19.915 1.00 80.75 123 ASN A N 1
ATOM 1000 C CA . ASN A 1 123 ? -31.811 -7.120 20.876 1.00 80.75 123 ASN A CA 1
ATOM 1001 C C . ASN A 1 123 ? -31.248 -5.804 21.450 1.00 80.75 123 ASN A C 1
ATOM 1003 O O . ASN A 1 123 ? -31.997 -5.041 22.047 1.00 80.75 123 ASN A O 1
ATOM 1007 N N . ALA A 1 124 ? -29.970 -5.485 21.251 1.00 78.19 124 ALA A N 1
ATOM 1008 C CA . ALA A 1 124 ? -29.393 -4.199 21.627 1.00 78.19 124 ALA A CA 1
ATOM 1009 C C . ALA A 1 124 ? -28.858 -3.491 20.380 1.00 78.19 124 ALA A C 1
ATOM 1011 O O . ALA A 1 124 ? -28.039 -4.050 19.650 1.00 78.19 124 ALA A O 1
ATOM 1012 N N . LEU A 1 125 ? -29.348 -2.277 20.128 1.00 81.81 125 LEU A N 1
ATOM 1013 C CA . LEU A 1 125 ? -29.099 -1.510 18.913 1.00 81.81 125 LEU A CA 1
ATOM 1014 C C . LEU A 1 125 ? -28.655 -0.088 19.249 1.00 81.81 125 LEU A C 1
ATOM 1016 O O . LEU A 1 125 ? -29.379 0.650 19.914 1.00 81.81 125 LEU A O 1
ATOM 1020 N N . TYR A 1 126 ? -27.504 0.324 18.735 1.00 76.25 126 TYR A N 1
ATOM 1021 C CA . TYR A 1 126 ? -27.056 1.717 18.795 1.00 76.25 126 TYR A CA 1
ATOM 1022 C C . TYR A 1 126 ? -27.149 2.355 17.404 1.00 76.25 126 TYR A C 1
ATOM 1024 O O . TYR A 1 126 ? -26.811 1.725 16.401 1.00 76.25 126 TYR A O 1
ATOM 1032 N N . LEU A 1 127 ? -27.657 3.588 17.357 1.00 75.69 127 LEU A N 1
ATOM 1033 C CA . LEU A 1 127 ? -27.934 4.374 16.159 1.00 75.69 127 LEU A CA 1
ATOM 1034 C C . LEU A 1 127 ? -27.208 5.725 16.204 1.00 75.69 127 LEU A C 1
ATOM 1036 O O . LEU A 1 127 ? -26.830 6.238 17.261 1.00 75.69 127 LEU A O 1
ATOM 1040 N N . ASP A 1 128 ? -27.056 6.305 15.023 1.00 70.94 128 ASP A N 1
ATOM 1041 C CA . ASP A 1 128 ? -26.499 7.629 14.763 1.00 70.94 128 ASP A CA 1
ATOM 1042 C C . ASP A 1 128 ? -27.512 8.561 14.069 1.00 70.94 128 ASP A C 1
ATOM 1044 O O . ASP A 1 128 ? -28.621 8.160 13.710 1.00 70.94 128 ASP A O 1
ATOM 1048 N N . ASP A 1 129 ? -27.114 9.809 13.816 1.00 66.50 129 ASP A N 1
ATOM 1049 C CA . ASP A 1 129 ? -27.984 10.846 13.245 1.00 66.50 129 ASP A CA 1
ATOM 1050 C C . ASP A 1 129 ? -28.630 10.511 11.894 1.00 66.50 129 ASP A C 1
ATOM 1052 O O . ASP A 1 129 ? -29.759 10.924 11.612 1.00 66.50 129 ASP A O 1
ATOM 1056 N N . GLN A 1 130 ? -27.936 9.769 11.030 1.00 62.34 130 GLN A N 1
ATOM 1057 C CA . GLN A 1 130 ? -28.467 9.401 9.714 1.00 62.34 130 GLN A CA 1
ATOM 1058 C C . GLN A 1 130 ? -29.489 8.262 9.841 1.00 62.34 130 GLN A C 1
ATOM 1060 O O . GLN A 1 130 ? -30.502 8.243 9.130 1.00 62.34 130 GLN A O 1
ATOM 1065 N N . SER A 1 131 ? -29.252 7.340 10.777 1.00 63.75 131 SER A N 1
ATOM 1066 C CA . SER A 1 131 ? -30.077 6.154 11.024 1.00 63.75 131 SER A CA 1
ATOM 1067 C C . SER A 1 131 ? -31.283 6.403 11.941 1.00 63.75 131 SER A C 1
ATOM 1069 O O . SER A 1 131 ? -32.270 5.675 11.834 1.00 63.75 131 SER A O 1
ATOM 1071 N N . VAL A 1 132 ? -31.316 7.490 12.723 1.00 62.06 132 VAL A N 1
ATOM 1072 C CA . VAL A 1 132 ? -32.521 7.945 13.467 1.00 62.06 132 VAL A CA 1
ATOM 1073 C C . VAL A 1 132 ? -33.719 8.217 12.532 1.00 62.06 132 VAL A C 1
ATOM 1075 O O . VAL A 1 132 ? -34.871 8.290 12.960 1.00 62.06 132 VAL A O 1
ATOM 1078 N N . GLN A 1 133 ? -33.494 8.335 11.216 1.00 59.19 133 GLN A N 1
ATOM 1079 C CA . GLN A 1 133 ? -34.569 8.472 10.227 1.00 59.19 133 GLN A CA 1
ATOM 1080 C C . GLN A 1 133 ? -35.299 7.174 9.867 1.00 59.19 133 GLN A C 1
ATOM 1082 O O . GLN A 1 133 ? -36.258 7.225 9.089 1.00 59.19 133 GLN A O 1
ATOM 1087 N N . LEU A 1 134 ? -34.852 6.029 10.377 1.00 59.22 134 LEU A N 1
ATOM 1088 C CA . LEU A 1 134 ? -35.432 4.732 10.061 1.00 59.22 134 LEU A CA 1
ATOM 1089 C C . LEU A 1 134 ? -36.755 4.542 10.817 1.00 59.22 134 LEU A C 1
ATOM 1091 O O . LEU A 1 134 ? -36.813 4.495 12.045 1.00 59.22 134 LEU A O 1
ATOM 1095 N N . ASN A 1 135 ? -37.845 4.440 10.059 1.00 59.59 135 ASN A N 1
ATOM 1096 C CA . ASN A 1 135 ? -39.168 4.144 10.600 1.00 59.59 135 ASN A CA 1
ATOM 1097 C C . ASN A 1 135 ? -39.302 2.627 10.833 1.00 59.59 135 ASN A C 1
ATOM 1099 O O . ASN A 1 135 ? -38.900 1.848 9.973 1.00 59.59 135 ASN A O 1
ATOM 1103 N N . GLY A 1 136 ? -39.939 2.206 11.935 1.00 60.66 136 GLY A N 1
ATOM 1104 C CA . GLY A 1 136 ? -40.411 0.819 12.090 1.00 60.66 136 GLY A CA 1
ATOM 1105 C C . GLY A 1 136 ? -39.658 -0.094 13.066 1.00 60.66 136 GLY A C 1
ATOM 1106 O O . GLY A 1 136 ? -39.896 -1.295 13.037 1.00 60.66 136 GLY A O 1
ATOM 1107 N N . LEU A 1 137 ? -38.822 0.430 13.973 1.00 64.56 137 LEU A N 1
ATOM 1108 C CA . LEU A 1 137 ? -38.168 -0.380 15.026 1.00 64.56 137 LEU A CA 1
ATOM 1109 C C . LEU A 1 137 ? -39.150 -1.077 15.990 1.00 64.56 137 LEU A C 1
ATOM 1111 O O . LEU A 1 137 ? -38.749 -1.980 16.712 1.00 64.56 137 LEU A O 1
ATOM 1115 N N . ILE A 1 138 ? -40.431 -0.689 15.975 1.00 60.34 138 ILE A N 1
ATOM 1116 C CA . ILE A 1 138 ? -41.505 -1.225 16.829 1.00 60.34 138 ILE A CA 1
ATOM 1117 C C . ILE A 1 138 ? -41.648 -2.754 16.690 1.00 60.34 138 ILE A C 1
ATOM 1119 O O . ILE A 1 138 ? -41.933 -3.428 17.675 1.00 60.34 138 ILE A O 1
ATOM 1123 N N . ASN A 1 139 ? -41.412 -3.307 15.494 1.00 58.16 139 ASN A N 1
ATOM 1124 C CA . ASN A 1 139 ? -41.537 -4.749 15.238 1.00 58.16 139 ASN A CA 1
ATOM 1125 C C . ASN A 1 139 ? -40.250 -5.541 15.524 1.00 58.16 139 ASN A C 1
ATOM 1127 O O . ASN A 1 139 ? -40.282 -6.770 15.566 1.00 58.16 139 ASN A O 1
ATOM 1131 N N . ALA A 1 140 ? -39.114 -4.867 15.713 1.00 64.56 140 ALA A N 1
ATOM 1132 C CA . ALA A 1 140 ? -37.855 -5.535 16.006 1.00 64.56 140 ALA A CA 1
ATOM 1133 C C . ALA A 1 140 ? -37.799 -5.936 17.494 1.00 64.56 140 ALA A C 1
ATOM 1135 O O . ALA A 1 140 ? -38.318 -5.232 18.361 1.00 64.56 140 ALA A O 1
ATOM 1136 N N . LYS A 1 141 ? -37.148 -7.062 17.817 1.00 73.81 141 LYS A N 1
ATOM 1137 C CA . LYS A 1 141 ? -36.994 -7.585 19.195 1.00 73.81 141 LYS A CA 1
ATOM 1138 C C . LYS A 1 141 ? -35.979 -6.786 20.036 1.00 73.81 141 LYS A C 1
ATOM 1140 O O . LYS A 1 141 ? -35.258 -7.359 20.845 1.00 73.81 141 LYS A O 1
ATOM 1145 N N . ILE A 1 142 ? -35.896 -5.473 19.825 1.00 81.00 142 ILE A N 1
ATOM 1146 C CA . ILE A 1 142 ? -34.921 -4.598 20.476 1.00 81.00 142 ILE A CA 1
ATOM 1147 C C . ILE A 1 142 ? -35.368 -4.290 21.912 1.00 81.00 142 ILE A C 1
ATOM 1149 O O . ILE A 1 142 ? -36.440 -3.734 22.145 1.00 81.00 142 ILE A O 1
ATOM 1153 N N . GLU A 1 143 ? -34.515 -4.645 22.864 1.00 84.31 143 GLU A N 1
ATOM 1154 C CA . GLU A 1 143 ? -34.606 -4.383 24.298 1.00 84.31 143 GLU A CA 1
ATOM 1155 C C . GLU A 1 143 ? -33.704 -3.211 24.733 1.00 84.31 143 GLU A C 1
ATOM 1157 O O . GLU A 1 143 ? -34.020 -2.534 25.708 1.00 84.31 143 GLU A O 1
ATOM 1162 N N . SER A 1 144 ? -32.615 -2.906 24.021 1.00 84.81 144 SER A N 1
ATOM 1163 C CA . SER A 1 144 ? -31.748 -1.754 24.321 1.00 84.81 144 SER A CA 1
ATOM 1164 C C . SER A 1 144 ? -31.554 -0.865 23.093 1.00 84.81 144 SER A C 1
ATOM 1166 O O . SER A 1 144 ? -31.189 -1.359 22.031 1.00 84.81 144 SER A O 1
ATOM 1168 N N . LEU A 1 145 ? -31.807 0.439 23.228 1.00 86.12 145 LEU A N 1
ATOM 1169 C CA . LEU A 1 145 ? -31.686 1.425 22.154 1.00 86.12 145 LEU A CA 1
ATOM 1170 C C . LEU A 1 145 ? -30.747 2.567 22.557 1.00 86.12 145 LEU A C 1
ATOM 1172 O O . LEU A 1 145 ? -31.065 3.358 23.443 1.00 86.12 145 LEU A O 1
ATOM 1176 N N . GLY A 1 146 ? -29.621 2.712 21.870 1.00 85.50 146 GLY A N 1
ATOM 1177 C CA . GLY A 1 146 ? -28.721 3.844 22.061 1.00 85.50 146 GLY A CA 1
ATOM 1178 C C . GLY A 1 146 ? -28.798 4.864 20.933 1.00 85.50 146 GLY A C 1
ATOM 1179 O O . GLY A 1 146 ? -28.659 4.519 19.769 1.00 85.50 146 GLY A O 1
ATOM 1180 N N . LEU A 1 147 ? -28.971 6.133 21.283 1.00 84.75 147 LEU A N 1
ATOM 1181 C CA . LEU A 1 147 ? -29.060 7.292 20.388 1.00 84.75 147 LEU A CA 1
ATOM 1182 C C . LEU A 1 147 ? -28.001 8.347 20.721 1.00 84.75 147 LEU A C 1
ATOM 1184 O O . LEU A 1 147 ? -28.159 9.510 20.382 1.00 84.75 147 LEU A O 1
ATOM 1188 N N . LYS A 1 148 ? -26.919 7.965 21.407 1.00 80.38 148 LYS A N 1
ATOM 1189 C CA . LYS A 1 148 ? -25.874 8.894 21.854 1.00 80.38 148 LYS A CA 1
ATOM 1190 C C . LYS A 1 148 ? -25.383 9.830 20.723 1.00 80.38 148 LYS A C 1
ATOM 1192 O O . LYS A 1 148 ? -25.320 9.397 19.578 1.00 80.38 148 LYS A O 1
ATOM 1197 N N . LYS A 1 149 ? -24.993 11.079 20.996 1.00 76.81 149 LYS A N 1
ATOM 1198 C CA . LYS A 1 149 ? -24.466 12.000 19.955 1.00 76.81 149 LYS A CA 1
ATOM 1199 C C . LYS A 1 149 ? -25.382 12.164 18.725 1.00 76.81 149 LYS A C 1
ATOM 1201 O O . LYS A 1 149 ? -24.877 12.396 17.631 1.00 76.81 149 LYS A O 1
ATOM 1206 N N . CYS A 1 150 ? -26.697 11.986 18.877 1.00 77.44 150 CYS A N 1
ATOM 1207 C CA . CYS A 1 150 ? -27.649 12.225 17.795 1.00 77.44 150 CYS A CA 1
ATOM 1208 C C . CYS A 1 150 ? -28.175 13.663 17.876 1.00 77.44 150 CYS A C 1
ATOM 1210 O O . CYS A 1 150 ? -29.204 13.917 18.506 1.00 77.44 150 CYS A O 1
ATOM 1212 N N . GLU A 1 151 ? -27.487 14.606 17.234 1.00 75.56 151 GLU A N 1
ATOM 1213 C CA . GLU A 1 151 ? -27.861 16.028 17.203 1.00 75.56 151 GLU A CA 1
ATOM 1214 C C . GLU A 1 151 ? -29.264 16.249 16.606 1.00 75.56 151 GLU A C 1
ATOM 1216 O O . GLU A 1 151 ? -30.024 17.127 17.023 1.00 75.56 151 GLU A O 1
ATOM 1221 N N . SER A 1 152 ? -29.663 15.409 15.649 1.00 75.88 152 SER A N 1
ATOM 1222 C CA . SER A 1 152 ? -30.970 15.484 14.991 1.00 75.88 152 SER A CA 1
ATOM 1223 C C . SER A 1 152 ? -32.140 15.072 15.895 1.00 75.88 152 SER A C 1
ATOM 1225 O O . SER A 1 152 ? -33.291 15.422 15.592 1.00 75.88 152 SER A O 1
ATOM 1227 N N . LEU A 1 153 ? -31.879 14.379 17.014 1.00 81.56 153 LEU A N 1
ATOM 1228 C CA . LEU A 1 153 ? -32.910 13.843 17.909 1.00 81.56 153 LEU A CA 1
ATOM 1229 C C . LEU A 1 153 ? -33.825 14.942 18.462 1.00 81.56 153 LEU A C 1
ATOM 1231 O O . LEU A 1 153 ? -35.044 14.757 18.515 1.00 81.56 153 LEU A O 1
ATOM 1235 N N . LYS A 1 154 ? -33.267 16.111 18.797 1.00 80.75 154 LYS A N 1
ATOM 1236 C CA . LYS A 1 154 ? -34.007 17.270 19.327 1.00 80.75 154 LYS A CA 1
ATOM 1237 C C . LYS A 1 154 ? -35.154 17.715 18.416 1.00 80.75 154 LYS A C 1
ATOM 1239 O O . LYS A 1 154 ? -36.214 18.120 18.883 1.00 80.75 154 LYS A O 1
ATOM 1244 N N . THR A 1 155 ? -34.985 17.575 17.101 1.00 79.38 155 THR A N 1
ATOM 1245 C CA . THR A 1 155 ? -36.020 17.916 16.105 1.00 79.38 155 THR A CA 1
ATOM 1246 C C . THR A 1 155 ? -37.044 16.796 15.871 1.00 79.38 155 THR A C 1
ATOM 1248 O O . THR A 1 155 ? -38.013 16.984 15.135 1.00 79.38 155 THR A O 1
ATOM 1251 N N . ARG A 1 156 ? -36.848 15.624 16.492 1.00 79.00 156 ARG A N 1
ATOM 1252 C CA . ARG A 1 156 ? -37.586 14.376 16.232 1.00 79.00 156 ARG A CA 1
ATOM 1253 C C . ARG A 1 156 ? -38.097 13.672 17.494 1.00 79.00 156 ARG A C 1
ATOM 1255 O O . ARG A 1 156 ? -38.419 12.489 17.445 1.00 79.00 156 ARG A O 1
ATOM 1262 N N . LEU A 1 157 ? -38.267 14.385 18.605 1.00 83.81 157 LEU A N 1
ATOM 1263 C CA . LEU A 1 157 ? -38.699 13.806 19.890 1.00 83.81 157 LEU A CA 1
ATOM 1264 C C . LEU A 1 157 ? -40.027 13.019 19.812 1.00 83.81 157 LEU A C 1
ATOM 1266 O O . LEU A 1 157 ? -40.195 12.022 20.508 1.00 83.81 157 LEU A O 1
ATOM 1270 N N . ASN A 1 158 ? -40.946 13.389 18.912 1.00 80.19 158 ASN A N 1
ATOM 1271 C CA . ASN A 1 158 ? -42.209 12.660 18.716 1.00 80.19 158 ASN A CA 1
ATOM 1272 C C . ASN A 1 158 ? -42.016 11.235 18.161 1.00 80.19 158 ASN A C 1
ATOM 1274 O O . ASN A 1 158 ? -42.805 10.347 18.473 1.00 80.19 158 ASN A O 1
ATOM 1278 N N . TRP A 1 159 ? -40.968 10.991 17.363 1.00 81.62 159 TRP A N 1
ATOM 1279 C CA . TRP A 1 159 ? -40.630 9.638 16.898 1.00 81.62 159 TRP A CA 1
ATOM 1280 C C . TRP A 1 159 ? -40.205 8.739 18.067 1.00 81.62 159 TRP A C 1
ATOM 1282 O O . TRP A 1 159 ? -40.549 7.553 18.107 1.00 81.62 159 TRP A O 1
ATOM 1292 N N . LEU A 1 160 ? -39.512 9.318 19.054 1.00 82.62 160 LEU A N 1
ATOM 1293 C CA . LEU A 1 160 ? -39.100 8.608 20.259 1.00 82.62 160 LEU A CA 1
ATOM 1294 C C . LEU A 1 160 ? -40.327 8.135 21.051 1.00 82.62 160 LEU A C 1
ATOM 1296 O O . LEU A 1 160 ? -40.381 6.979 21.460 1.00 82.62 160 LEU A O 1
ATOM 1300 N N . GLN A 1 161 ? -41.356 8.983 21.171 1.00 79.38 161 GLN A N 1
ATOM 1301 C CA . GLN A 1 161 ? -42.616 8.633 21.836 1.00 79.38 161 GLN A CA 1
ATOM 1302 C C . GLN A 1 161 ? -43.250 7.363 21.263 1.00 79.38 161 GLN A C 1
ATOM 1304 O O . GLN A 1 161 ? -43.591 6.442 22.005 1.00 79.38 161 GLN A O 1
ATOM 1309 N N . THR A 1 162 ? -43.414 7.317 19.938 1.00 75.94 162 THR A N 1
ATOM 1310 C CA . THR A 1 162 ? -44.036 6.176 19.256 1.00 75.94 162 THR A CA 1
ATOM 1311 C C . THR A 1 162 ? -43.183 4.917 19.362 1.00 75.94 162 THR A C 1
ATOM 1313 O O . THR A 1 162 ? -43.718 3.820 19.469 1.00 75.94 162 THR A O 1
ATOM 1316 N N . THR A 1 163 ? -41.857 5.066 19.379 1.00 79.75 163 THR A N 1
ATOM 1317 C CA . THR A 1 163 ? -40.930 3.929 19.423 1.00 79.75 163 THR A CA 1
ATOM 1318 C C . THR A 1 163 ? -40.862 3.298 20.815 1.00 79.75 163 THR A C 1
ATOM 1320 O O . THR A 1 163 ? -40.829 2.076 20.924 1.00 79.75 163 THR A O 1
ATOM 1323 N N . LEU A 1 164 ? -40.869 4.089 21.892 1.00 82.56 164 LEU A N 1
ATOM 1324 C CA . LEU A 1 164 ? -40.709 3.567 23.258 1.00 82.56 164 LEU A CA 1
ATOM 1325 C C . LEU A 1 164 ? -41.983 2.945 23.838 1.00 82.56 164 LEU A C 1
ATOM 1327 O O . LEU A 1 164 ? -41.897 2.026 24.649 1.00 82.56 164 LEU A O 1
ATOM 1331 N N . ARG A 1 165 ? -43.162 3.433 23.442 1.00 77.69 165 ARG A N 1
ATOM 1332 C CA . ARG A 1 165 ? -44.433 2.986 24.028 1.00 77.69 165 ARG A CA 1
ATOM 1333 C C . ARG A 1 165 ? -44.834 1.576 23.596 1.00 77.69 165 ARG A C 1
ATOM 1335 O O . ARG A 1 165 ? -45.322 0.807 24.420 1.00 77.69 165 ARG A O 1
ATOM 1342 N N . ASP A 1 166 ? -44.617 1.254 22.324 1.00 73.56 166 ASP A N 1
ATOM 1343 C CA . ASP A 1 166 ? -45.120 0.026 21.698 1.00 73.56 166 ASP A CA 1
ATOM 1344 C C . ASP A 1 166 ? -44.024 -1.040 21.480 1.00 73.56 166 ASP A C 1
ATOM 1346 O O . ASP A 1 166 ? -44.281 -2.071 20.861 1.00 73.56 166 ASP A O 1
ATOM 1350 N N . SER A 1 167 ? -42.806 -0.824 21.995 1.00 78.62 167 SER A N 1
ATOM 1351 C CA . SER A 1 167 ? -41.663 -1.742 21.844 1.00 78.62 167 SER A CA 1
ATOM 1352 C C . SER A 1 167 ? -41.330 -2.532 23.122 1.00 78.62 167 SER A C 1
ATOM 1354 O O . SER A 1 167 ? -41.960 -2.391 24.172 1.00 78.62 167 SER A O 1
ATOM 1356 N N . GLN A 1 168 ? -40.327 -3.413 23.031 1.00 81.44 168 GLN A N 1
ATOM 1357 C CA . GLN A 1 168 ? -39.771 -4.163 24.167 1.00 81.44 168 GLN A CA 1
ATOM 1358 C C . GLN A 1 168 ? -38.589 -3.439 24.838 1.00 81.44 168 GLN A C 1
ATOM 1360 O O . GLN A 1 168 ? -37.933 -4.025 25.698 1.00 81.44 168 GLN A O 1
ATOM 1365 N N . ILE A 1 169 ? -38.320 -2.179 24.471 1.00 87.44 169 ILE A N 1
ATOM 1366 C CA . ILE A 1 169 ? -37.138 -1.439 24.922 1.00 87.44 169 ILE A CA 1
ATOM 1367 C C . ILE A 1 169 ? -37.195 -1.216 26.441 1.00 87.44 169 ILE A C 1
ATOM 1369 O O . ILE A 1 169 ? -38.087 -0.547 26.967 1.00 87.44 169 ILE A O 1
ATOM 1373 N N . SER A 1 170 ? -36.212 -1.776 27.140 1.00 89.75 170 SER A N 1
ATOM 1374 C CA . SER A 1 170 ? -35.967 -1.639 28.573 1.00 89.75 170 SER A CA 1
ATOM 1375 C C . SER A 1 170 ? -34.737 -0.779 28.889 1.00 89.75 170 SER A C 1
ATOM 1377 O O . SER A 1 170 ? -34.601 -0.284 30.004 1.00 89.75 170 SER A O 1
ATOM 1379 N N . SER A 1 171 ? -33.852 -0.520 27.928 1.00 90.56 171 SER A N 1
ATOM 1380 C CA . SER A 1 171 ? -32.669 0.322 28.132 1.00 90.56 171 SER A CA 1
ATOM 1381 C C . SER A 1 171 ? -32.548 1.370 27.036 1.00 90.56 171 SER A C 1
ATOM 1383 O O . SER A 1 171 ? -32.652 1.040 25.857 1.00 90.56 171 SER A O 1
ATOM 1385 N N . ILE A 1 172 ? -32.343 2.633 27.414 1.00 91.31 172 ILE A N 1
ATOM 1386 C CA . ILE A 1 172 ? -32.205 3.742 26.476 1.00 91.31 172 ILE A CA 1
ATOM 1387 C C . ILE A 1 172 ? -31.013 4.641 26.814 1.00 91.31 172 ILE A C 1
ATOM 1389 O O . ILE A 1 172 ? -30.840 5.068 27.958 1.00 91.31 172 ILE A O 1
ATOM 1393 N N . ASP A 1 173 ? -30.204 4.957 25.803 1.00 90.06 173 ASP A N 1
ATOM 1394 C CA . ASP A 1 173 ? -29.092 5.902 25.912 1.00 90.06 173 ASP A CA 1
ATOM 1395 C C . ASP A 1 173 ? -29.333 7.140 25.045 1.00 90.06 173 ASP A C 1
ATOM 1397 O O . ASP A 1 173 ? -29.298 7.066 23.822 1.00 90.06 173 ASP A O 1
ATOM 1401 N N . LEU A 1 174 ? -29.574 8.279 25.689 1.00 91.19 174 LEU A N 1
ATOM 1402 C CA . LEU A 1 174 ? -29.815 9.594 25.094 1.00 91.19 174 LEU A CA 1
ATOM 1403 C C . LEU A 1 174 ? -28.682 10.583 25.428 1.00 91.19 174 LEU A C 1
ATOM 1405 O O . LEU A 1 174 ? -28.903 11.795 25.499 1.00 91.19 174 LEU A O 1
ATOM 1409 N N . SER A 1 175 ? -27.476 10.084 25.707 1.00 90.06 175 SER A N 1
ATOM 1410 C CA . SER A 1 175 ? -26.346 10.938 26.078 1.00 90.06 175 SER A CA 1
ATOM 1411 C C . SER A 1 175 ? -25.835 11.799 24.918 1.00 90.06 175 SER A C 1
ATOM 1413 O O . SER A 1 175 ? -25.877 11.390 23.760 1.00 90.06 175 SER A O 1
ATOM 1415 N N . GLU A 1 176 ? -25.325 12.997 25.204 1.00 88.94 176 GLU A N 1
ATOM 1416 C CA . GLU A 1 176 ? -24.750 13.904 24.191 1.00 88.94 176 GLU A CA 1
ATOM 1417 C C . GLU A 1 176 ? -25.724 14.251 23.035 1.00 88.94 176 GLU A C 1
ATOM 1419 O O . GLU A 1 176 ? -25.296 14.407 21.899 1.00 88.94 176 GLU A O 1
ATOM 1424 N N . CYS A 1 177 ? -27.036 14.345 23.286 1.00 88.25 177 CYS A N 1
ATOM 1425 C CA . CYS A 1 177 ? -28.072 14.558 22.254 1.00 88.25 177 CYS A CA 1
ATOM 1426 C C . CYS A 1 177 ? -28.619 15.998 22.193 1.00 88.25 177 CYS A C 1
ATOM 1428 O O . CYS A 1 177 ? -29.692 16.224 21.633 1.00 88.25 177 CYS A O 1
ATOM 1430 N N . ASP A 1 178 ? -27.924 16.958 22.810 1.00 87.38 178 ASP A N 1
ATOM 1431 C CA . ASP A 1 178 ? -28.351 18.363 22.929 1.00 87.38 178 ASP A CA 1
ATOM 1432 C C . ASP A 1 178 ? -29.762 18.540 23.551 1.00 87.38 178 ASP A C 1
ATOM 1434 O O . ASP A 1 178 ? -30.534 19.444 23.205 1.00 87.38 178 ASP A O 1
ATOM 1438 N N . LEU A 1 179 ? -30.139 17.643 24.473 1.00 89.69 179 LEU A N 1
ATOM 1439 C CA . LEU A 1 179 ? -31.436 17.690 25.150 1.00 89.69 179 LEU A CA 1
ATOM 1440 C C . LEU A 1 179 ? -31.432 18.762 26.244 1.00 89.69 179 LEU A C 1
ATOM 1442 O O . LEU A 1 179 ? -30.680 18.681 27.209 1.00 89.69 179 LEU A O 1
ATOM 1446 N N . ASP A 1 180 ? -32.320 19.742 26.123 1.00 90.31 180 ASP A N 1
ATOM 1447 C CA . ASP A 1 180 ? -32.500 20.821 27.099 1.00 90.31 180 ASP A CA 1
ATOM 1448 C C . ASP A 1 180 ? -33.768 20.629 27.957 1.00 90.31 180 ASP A C 1
ATOM 1450 O O . ASP A 1 180 ? -34.524 19.662 27.809 1.00 90.31 180 ASP A O 1
ATOM 1454 N N . CYS A 1 181 ? -34.051 21.575 28.856 1.00 89.69 181 CYS A N 1
ATOM 1455 C CA . CYS A 1 181 ? -35.250 21.530 29.700 1.00 89.69 181 CYS A CA 1
ATOM 1456 C C . CYS A 1 181 ? -36.574 21.468 28.906 1.00 89.69 181 CYS A C 1
ATOM 1458 O O . CYS A 1 181 ? -37.515 20.814 29.355 1.00 89.69 181 CYS A O 1
ATOM 1460 N N . LYS A 1 182 ? -36.643 22.086 27.717 1.00 90.19 182 LYS A N 1
ATOM 1461 C CA . LYS A 1 182 ? -37.824 22.047 26.832 1.00 90.19 182 LYS A CA 1
ATOM 1462 C C . LYS A 1 182 ? -37.985 20.677 26.184 1.00 90.19 182 LYS A C 1
ATOM 1464 O O . LYS A 1 182 ? -39.097 20.181 26.033 1.00 90.19 182 LYS A O 1
ATOM 1469 N N . SER A 1 183 ? -36.869 20.051 25.828 1.00 90.25 183 SER A N 1
ATOM 1470 C CA . SER A 1 183 ? -36.845 18.684 25.317 1.00 90.25 183 SER A CA 1
ATOM 1471 C C . SER A 1 183 ? -37.378 17.710 26.374 1.00 90.25 183 SER A C 1
ATOM 1473 O O . SER A 1 183 ? -38.196 16.848 26.055 1.00 90.25 183 SER A O 1
ATOM 1475 N N . LEU A 1 184 ? -36.998 17.899 27.646 1.00 90.19 184 LEU A N 1
ATOM 1476 C CA . LEU A 1 184 ? -37.472 17.098 28.785 1.00 90.19 184 LEU A CA 1
ATOM 1477 C C . LEU A 1 184 ? -38.955 17.306 29.116 1.00 90.19 184 LEU A C 1
ATOM 1479 O O . LEU A 1 184 ? -39.610 16.348 29.517 1.00 90.19 184 LEU A O 1
ATOM 1483 N N . GLU A 1 185 ? -39.510 18.498 28.893 1.00 89.25 185 GLU A N 1
ATOM 1484 C CA . GLU A 1 185 ? -40.960 18.733 28.994 1.00 89.25 185 GLU A CA 1
ATOM 1485 C C . GLU A 1 185 ? -41.758 17.834 28.041 1.00 89.25 185 GLU A C 1
ATOM 1487 O O . GLU A 1 185 ? -42.840 17.360 28.389 1.00 89.25 185 GLU A O 1
ATOM 1492 N N . ILE A 1 186 ? -41.190 17.541 26.870 1.00 88.12 186 ILE A N 1
ATOM 1493 C CA . ILE A 1 186 ? -41.798 16.667 25.868 1.00 88.12 186 ILE A CA 1
ATOM 1494 C C . ILE A 1 186 ? -41.553 15.194 26.210 1.00 88.12 186 ILE A C 1
ATOM 1496 O O . ILE A 1 186 ? -42.505 14.418 26.221 1.00 88.12 186 ILE A O 1
ATOM 1500 N N . ILE A 1 187 ? -40.305 14.790 26.489 1.00 89.56 187 ILE A N 1
ATOM 1501 C CA . ILE A 1 187 ? -39.966 13.361 26.612 1.00 89.56 187 ILE A CA 1
ATOM 1502 C C . ILE A 1 187 ? -40.209 12.755 27.993 1.00 89.56 187 ILE A C 1
ATOM 1504 O O . ILE A 1 187 ? -40.425 11.548 28.070 1.00 89.56 187 ILE A O 1
ATOM 1508 N N . ALA A 1 188 ? -40.195 13.533 29.083 1.00 89.12 188 ALA A N 1
ATOM 1509 C CA . ALA A 1 188 ? -40.353 12.969 30.425 1.00 89.12 188 ALA A CA 1
ATOM 1510 C C . ALA A 1 188 ? -41.672 12.184 30.581 1.00 89.12 188 ALA A C 1
ATOM 1512 O O . ALA A 1 188 ? -41.608 11.037 31.021 1.00 89.12 188 ALA A O 1
ATOM 1513 N N . PRO A 1 189 ? -42.846 12.691 30.141 1.00 89.38 189 PRO A N 1
ATOM 1514 C CA . PRO A 1 189 ? -44.095 11.928 30.194 1.00 89.38 189 PRO A CA 1
ATOM 1515 C C . PRO A 1 189 ? -44.071 10.626 29.382 1.00 89.38 189 PRO A C 1
ATOM 1517 O O . PRO A 1 189 ? -44.869 9.732 29.646 1.00 89.38 189 PRO A O 1
ATOM 1520 N N . PHE A 1 190 ? -43.183 10.498 28.389 1.00 88.44 190 PHE A N 1
ATOM 1521 C CA . PHE A 1 190 ? -43.125 9.309 27.538 1.00 88.44 190 PHE A CA 1
ATOM 1522 C C . PHE A 1 190 ? -42.572 8.092 28.267 1.00 88.44 190 PHE A C 1
ATOM 1524 O O . PHE A 1 190 ? -42.837 6.985 27.821 1.00 88.44 190 PHE A O 1
ATOM 1531 N N . PHE A 1 191 ? -41.829 8.272 29.363 1.00 88.88 191 PHE A N 1
ATOM 1532 C CA . PHE A 1 191 ? -41.281 7.158 30.139 1.00 88.88 191 PHE A CA 1
ATOM 1533 C C . PHE A 1 191 ? -42.344 6.454 30.996 1.00 88.88 191 PHE A C 1
ATOM 1535 O O . PHE A 1 191 ? -42.194 5.271 31.317 1.00 88.88 191 PHE A O 1
ATOM 1542 N N . GLU A 1 192 ? -43.436 7.139 31.343 1.00 88.88 192 GLU A N 1
ATOM 1543 C CA . GLU A 1 192 ? -44.553 6.538 32.072 1.00 88.88 192 GLU A CA 1
ATOM 1544 C C . GLU A 1 192 ? -45.262 5.471 31.224 1.00 88.88 192 GLU A C 1
ATOM 1546 O O . GLU A 1 192 ? -45.620 5.686 30.067 1.00 88.88 192 GLU A O 1
ATOM 1551 N N . GLY A 1 193 ? -45.473 4.288 31.807 1.00 84.75 193 GLY A N 1
ATOM 1552 C CA . GLY A 1 193 ? -46.088 3.158 31.105 1.00 84.75 193 GLY A CA 1
ATOM 1553 C C . GLY A 1 193 ? -45.165 2.421 30.125 1.00 84.75 193 GLY A C 1
ATOM 1554 O O . GLY A 1 193 ? -45.639 1.526 29.428 1.00 84.75 193 GLY A O 1
ATOM 1555 N N . THR A 1 194 ? -43.870 2.753 30.086 1.00 88.88 194 THR A N 1
ATOM 1556 C CA . THR A 1 194 ? -42.857 2.014 29.310 1.00 88.88 194 THR A CA 1
ATOM 1557 C C . THR A 1 194 ? -42.198 0.905 30.131 1.00 88.88 194 THR A C 1
ATOM 1559 O O . THR A 1 194 ? -42.384 0.806 31.347 1.00 88.88 194 THR A O 1
ATOM 1562 N N . LYS A 1 195 ? -41.396 0.065 29.465 1.00 88.69 195 LYS A N 1
ATOM 1563 C CA . LYS A 1 195 ? -40.590 -0.994 30.095 1.00 88.69 195 LYS A CA 1
ATOM 1564 C C . LYS A 1 195 ? -39.177 -0.540 30.479 1.00 88.69 195 LYS A C 1
ATOM 1566 O O . LYS A 1 195 ? -38.380 -1.375 30.895 1.00 88.69 195 LYS A O 1
ATOM 1571 N N . ILE A 1 196 ? -38.867 0.754 30.357 1.00 91.88 196 ILE A N 1
ATOM 1572 C CA . ILE A 1 196 ? -37.510 1.288 30.519 1.00 91.88 196 ILE A CA 1
ATOM 1573 C C . ILE A 1 196 ? -37.046 1.176 31.977 1.00 91.88 196 ILE A C 1
ATOM 1575 O O . ILE A 1 196 ? -37.605 1.800 32.874 1.00 91.88 196 ILE A O 1
ATOM 1579 N N . THR A 1 197 ? -36.001 0.386 32.202 1.00 93.88 197 THR A N 1
ATOM 1580 C CA . THR A 1 197 ? -35.264 0.224 33.458 1.00 93.88 197 THR A CA 1
ATOM 1581 C C . THR A 1 197 ? -33.955 1.019 33.472 1.00 93.88 197 THR A C 1
ATOM 1583 O O . THR A 1 197 ? -33.482 1.396 34.542 1.00 93.88 197 THR A O 1
ATOM 1586 N N . THR A 1 198 ? -33.368 1.316 32.311 1.00 94.69 198 THR A N 1
ATOM 1587 C CA . THR A 1 198 ? -32.084 2.030 32.205 1.00 94.69 198 THR A CA 1
ATOM 1588 C C . THR A 1 198 ? -32.217 3.265 31.324 1.00 94.69 198 THR A C 1
ATOM 1590 O O . THR A 1 198 ? -32.648 3.154 30.182 1.00 94.69 198 THR A O 1
ATOM 1593 N N . LEU A 1 199 ? -31.839 4.432 31.851 1.00 95.06 199 LEU A N 1
ATOM 1594 C CA . LEU A 1 199 ? -31.932 5.729 31.181 1.00 95.06 199 LEU A CA 1
ATOM 1595 C C . LEU A 1 199 ? -30.609 6.498 31.312 1.00 95.06 199 LEU A C 1
ATOM 1597 O O . LEU A 1 199 ? -30.284 7.012 32.380 1.00 95.06 199 LEU A O 1
ATOM 1601 N N . ASN A 1 200 ? -29.851 6.615 30.224 1.00 94.50 200 ASN A N 1
ATOM 1602 C CA . ASN A 1 200 ? -28.679 7.491 30.176 1.00 94.50 200 ASN A CA 1
ATOM 1603 C C . ASN A 1 200 ? -29.057 8.835 29.539 1.00 94.50 200 ASN A C 1
ATOM 1605 O O . ASN A 1 200 ? -29.504 8.883 28.399 1.00 94.50 200 ASN A O 1
ATOM 1609 N N . LEU A 1 201 ? -28.879 9.921 30.284 1.00 93.94 201 LEU A N 1
ATOM 1610 C CA . LEU A 1 201 ? -29.141 11.301 29.876 1.00 93.94 201 LEU A CA 1
ATOM 1611 C C . LEU A 1 201 ? -27.882 12.173 30.001 1.00 93.94 201 LEU A C 1
ATOM 1613 O O . LEU A 1 201 ? -27.981 13.399 29.982 1.00 93.94 201 LEU A O 1
ATOM 1617 N N . SER A 1 202 ? -26.698 11.577 30.148 1.00 93.56 202 SER A N 1
ATOM 1618 C CA . SER A 1 202 ? -25.458 12.317 30.398 1.00 93.56 202 SER A CA 1
ATOM 1619 C C . SER A 1 202 ? -25.065 13.284 29.274 1.00 93.56 202 SER A C 1
ATOM 1621 O O . SER A 1 202 ? -25.374 13.068 28.105 1.00 93.56 202 SER A O 1
ATOM 1623 N N . SER A 1 203 ? -24.319 14.334 29.617 1.00 91.88 203 SER A N 1
ATOM 1624 C CA . SER A 1 203 ? -23.781 15.333 28.683 1.00 91.88 203 SER A CA 1
ATOM 1625 C C . SER A 1 203 ? -24.861 16.033 27.848 1.00 91.88 203 SER A C 1
ATOM 1627 O O . SER A 1 203 ? -24.730 16.158 26.635 1.00 91.88 203 SER A O 1
ATOM 1629 N N . ASN A 1 204 ? -25.929 16.474 28.508 1.00 92.38 204 ASN A N 1
ATOM 1630 C CA . ASN A 1 204 ? -27.031 17.251 27.937 1.00 92.38 204 ASN A CA 1
ATOM 1631 C C . ASN A 1 204 ? -27.187 18.581 28.716 1.00 92.38 204 ASN A C 1
ATOM 1633 O O . ASN A 1 204 ? -26.369 18.906 29.574 1.00 92.38 204 ASN A O 1
ATOM 1637 N N . GLU A 1 205 ? -28.220 19.376 28.435 1.00 89.94 205 GLU A N 1
ATOM 1638 C CA . GLU A 1 205 ? -28.467 20.685 29.068 1.00 89.94 205 GLU A CA 1
ATOM 1639 C C . GLU A 1 205 ? -29.792 20.705 29.856 1.00 89.94 205 GLU A C 1
ATOM 1641 O O . GLU A 1 205 ? -30.584 21.648 29.788 1.00 89.94 205 GLU A O 1
ATOM 1646 N N . ILE A 1 206 ? -30.065 19.637 30.613 1.00 90.00 206 ILE A N 1
ATOM 1647 C CA . ILE A 1 206 ? -31.354 19.428 31.299 1.00 90.00 206 ILE A CA 1
ATOM 1648 C C . ILE A 1 206 ? -31.668 20.537 32.316 1.00 90.00 206 ILE A C 1
ATOM 1650 O O . ILE A 1 206 ? -32.805 21.023 32.378 1.00 90.00 206 ILE A O 1
ATOM 1654 N N . GLY A 1 207 ? -30.676 20.927 33.124 1.00 88.31 207 GLY A N 1
ATOM 1655 C CA . GLY A 1 207 ? -30.816 21.941 34.170 1.00 88.31 207 GLY A CA 1
ATOM 1656 C C . GLY A 1 207 ? -31.869 21.622 35.247 1.00 88.31 207 GLY A C 1
ATOM 1657 O O . GLY A 1 207 ? -32.485 20.556 35.290 1.00 88.31 207 GLY A O 1
ATOM 1658 N N . VAL A 1 208 ? -32.103 22.584 36.148 1.00 87.25 208 VAL A N 1
ATOM 1659 C CA . VAL A 1 208 ? -32.989 22.412 37.320 1.00 87.25 208 VAL A CA 1
ATOM 1660 C C . VAL A 1 208 ? -34.442 22.123 36.920 1.00 87.25 208 VAL A C 1
ATOM 1662 O O . VAL A 1 208 ? -35.075 21.213 37.456 1.00 87.25 208 VAL A O 1
ATOM 1665 N N . SER A 1 209 ? -34.982 22.892 35.969 1.00 87.50 209 SER A N 1
ATOM 1666 C CA . SER A 1 209 ? -36.376 22.762 35.531 1.00 87.50 209 SER A CA 1
ATOM 1667 C C . SER A 1 209 ? -36.644 21.413 34.866 1.00 87.50 209 SER A C 1
ATOM 1669 O O . SER A 1 209 ? -37.655 20.785 35.174 1.00 87.50 209 SER A O 1
ATOM 1671 N N . GLY A 1 210 ? -35.729 20.941 34.010 1.00 89.25 210 GLY A N 1
ATOM 1672 C CA . GLY A 1 210 ? -35.849 19.634 33.367 1.00 89.25 210 GLY A CA 1
ATOM 1673 C C . GLY A 1 210 ? -35.767 18.483 34.372 1.00 89.25 210 GLY A C 1
ATOM 1674 O O . GLY A 1 210 ? -36.559 17.544 34.290 1.00 89.25 210 GLY A O 1
ATOM 1675 N N . LEU A 1 211 ? -34.890 18.581 35.380 1.00 89.19 211 LEU A N 1
ATOM 1676 C CA . LEU A 1 211 ? -34.779 17.556 36.423 1.00 89.19 211 LEU A CA 1
ATOM 1677 C C . LEU A 1 211 ? -36.045 17.460 37.287 1.00 89.19 211 LEU A C 1
ATOM 1679 O O . LEU A 1 211 ? -36.465 16.360 37.640 1.00 89.19 211 LEU A O 1
ATOM 1683 N N . ASN A 1 212 ? -36.687 18.591 37.591 1.00 87.50 212 ASN A N 1
ATOM 1684 C CA . ASN A 1 212 ? -37.949 18.602 38.333 1.00 87.50 212 ASN A CA 1
ATOM 1685 C C . ASN A 1 212 ? -39.089 17.922 37.548 1.00 87.50 212 ASN A C 1
ATOM 1687 O O . ASN A 1 212 ? -39.893 17.183 38.118 1.00 87.50 212 ASN A O 1
ATOM 1691 N N . LEU A 1 213 ? -39.143 18.126 36.225 1.00 89.94 213 LEU A N 1
ATOM 1692 C CA . LEU A 1 213 ? -40.089 17.425 35.348 1.00 89.94 213 LEU A CA 1
ATOM 1693 C C . LEU A 1 213 ? -39.833 15.914 35.362 1.00 89.94 213 LEU A C 1
ATOM 1695 O O . LEU A 1 213 ? -40.770 15.138 35.546 1.00 89.94 213 LEU A O 1
ATOM 1699 N N . LEU A 1 214 ? -38.567 15.503 35.250 1.00 89.31 214 LEU A N 1
ATOM 1700 C CA . LEU A 1 214 ? -38.177 14.095 35.278 1.00 89.31 214 LEU A CA 1
ATOM 1701 C C . LEU A 1 214 ? -38.513 13.432 36.626 1.00 89.31 214 LEU A C 1
ATOM 1703 O O . LEU A 1 214 ? -39.092 12.346 36.655 1.00 89.31 214 LEU A O 1
ATOM 1707 N N . GLY A 1 215 ? -38.234 14.107 37.743 1.00 86.44 215 GLY A N 1
ATOM 1708 C CA . GLY A 1 215 ? -38.513 13.615 39.094 1.00 86.44 215 GLY A CA 1
ATOM 1709 C C . GLY A 1 215 ? -39.981 13.289 39.357 1.00 86.44 215 GLY A C 1
ATOM 1710 O O . GLY A 1 215 ? -40.294 12.281 39.994 1.00 86.44 215 GLY A O 1
ATOM 1711 N N . ASN A 1 216 ? -40.898 14.090 38.808 1.00 83.88 216 ASN A N 1
ATOM 1712 C CA . ASN A 1 216 ? -42.335 13.854 38.947 1.00 83.88 216 ASN A CA 1
ATOM 1713 C C . ASN A 1 216 ? -42.810 12.567 38.266 1.00 83.88 216 ASN A C 1
ATOM 1715 O O . ASN A 1 216 ? -43.791 11.981 38.724 1.00 83.88 216 ASN A O 1
ATOM 1719 N N . VAL A 1 217 ? -42.116 12.138 37.213 1.00 90.31 217 VAL A N 1
ATOM 1720 C CA . VAL A 1 217 ? -42.458 10.957 36.414 1.00 90.31 217 VAL A CA 1
ATOM 1721 C C . VAL A 1 217 ? -41.748 9.713 36.955 1.00 90.31 217 VAL A C 1
ATOM 1723 O O . VAL A 1 217 ? -42.366 8.656 37.056 1.00 90.31 217 VAL A O 1
ATOM 1726 N N . LEU A 1 218 ? -40.477 9.819 37.370 1.00 90.62 218 LEU A N 1
ATOM 1727 C CA . LEU A 1 218 ? -39.623 8.673 37.732 1.00 90.62 218 LEU A CA 1
ATOM 1728 C C . LEU A 1 218 ? -40.240 7.725 38.774 1.00 90.62 218 LEU A C 1
ATOM 1730 O O . LEU A 1 218 ? -40.083 6.509 38.655 1.00 90.62 218 LEU A O 1
ATOM 1734 N N . LYS A 1 219 ? -40.993 8.253 39.746 1.00 89.44 219 LYS A N 1
ATOM 1735 C CA . LYS A 1 219 ? -41.712 7.460 40.766 1.00 89.44 219 LYS A CA 1
ATOM 1736 C C . LYS A 1 219 ? -42.707 6.443 40.181 1.00 89.44 219 LYS A C 1
ATOM 1738 O O . LYS A 1 219 ? -42.974 5.414 40.794 1.00 89.44 219 LYS A O 1
ATOM 1743 N N . ASN A 1 220 ? -43.231 6.714 38.986 1.00 90.94 220 ASN A N 1
ATOM 1744 C CA . ASN A 1 220 ? -44.202 5.877 38.280 1.00 90.94 220 ASN A CA 1
ATOM 1745 C C . ASN A 1 220 ? -43.551 4.986 37.203 1.00 90.94 220 ASN A C 1
ATOM 1747 O O . ASN A 1 220 ? -44.259 4.350 36.421 1.00 90.94 220 ASN A O 1
ATOM 1751 N N . THR A 1 221 ? -42.217 4.928 37.138 1.00 92.56 221 THR A N 1
ATOM 1752 C CA . THR A 1 221 ? -41.477 4.186 36.101 1.00 92.56 221 THR A CA 1
ATOM 1753 C C . THR A 1 221 ? -40.776 2.940 36.662 1.00 92.56 221 THR A C 1
ATOM 1755 O O . THR A 1 221 ? -40.554 2.835 37.873 1.00 92.56 221 THR A O 1
ATOM 1758 N N . PRO A 1 222 ? -40.403 1.964 35.811 1.00 93.12 222 PRO A N 1
ATOM 1759 C CA . PRO A 1 222 ? -39.538 0.861 36.214 1.00 93.12 222 PRO A CA 1
ATOM 1760 C C . PRO A 1 222 ? -38.041 1.224 36.226 1.00 93.12 222 PRO A C 1
ATOM 1762 O O . PRO A 1 222 ? -37.229 0.326 36.424 1.00 93.12 222 PRO A O 1
ATOM 1765 N N . ILE A 1 223 ? -37.665 2.500 36.053 1.00 95.19 223 ILE A N 1
ATOM 1766 C CA . ILE A 1 223 ? -36.267 2.940 35.936 1.00 95.19 223 ILE A CA 1
ATOM 1767 C C . ILE A 1 223 ? -35.486 2.652 37.226 1.00 95.19 223 ILE A C 1
ATOM 1769 O O . ILE A 1 223 ? -35.808 3.156 38.303 1.00 95.19 223 ILE A O 1
ATOM 1773 N N . THR A 1 224 ? -34.427 1.854 37.090 1.00 95.69 224 THR A N 1
ATOM 1774 C CA . THR A 1 224 ? -33.474 1.488 38.142 1.00 95.69 224 THR A CA 1
ATOM 1775 C C . THR A 1 224 ? -32.089 2.095 37.934 1.00 95.69 224 THR A C 1
ATOM 1777 O O . THR A 1 224 ? -31.306 2.173 38.876 1.00 95.69 224 THR A O 1
ATOM 1780 N N . THR A 1 225 ? -31.755 2.526 36.722 1.00 95.44 225 THR A N 1
ATOM 1781 C CA . THR A 1 225 ? -30.432 3.067 36.388 1.00 95.44 225 THR A CA 1
ATOM 1782 C C . THR A 1 225 ? -30.605 4.402 35.697 1.00 95.44 225 THR A C 1
ATOM 1784 O O . THR A 1 225 ? -31.254 4.460 34.652 1.00 95.44 225 THR A O 1
ATOM 1787 N N . ILE A 1 226 ? -30.015 5.455 36.263 1.00 95.38 226 ILE A N 1
ATOM 1788 C CA . ILE A 1 226 ? -30.023 6.786 35.665 1.00 95.38 226 ILE A CA 1
ATOM 1789 C C . ILE A 1 226 ? -28.621 7.408 35.657 1.00 95.38 226 ILE A C 1
ATOM 1791 O O . ILE A 1 226 ? -27.940 7.466 36.681 1.00 95.38 226 ILE A O 1
ATOM 1795 N N . ASP A 1 227 ? -28.191 7.878 34.489 1.00 94.38 227 ASP A N 1
ATOM 1796 C CA . ASP A 1 227 ? -26.950 8.641 34.325 1.00 94.38 227 ASP A CA 1
ATOM 1797 C C . ASP A 1 227 ? -27.294 10.085 33.950 1.00 94.38 227 ASP A C 1
ATOM 1799 O O . ASP A 1 227 ? -27.897 10.344 32.908 1.00 94.38 227 ASP A O 1
ATOM 1803 N N . LEU A 1 228 ? -26.937 11.017 34.831 1.00 94.00 228 LEU A N 1
ATOM 1804 C CA . LEU A 1 228 ? -27.192 12.452 34.721 1.00 94.00 228 LEU A CA 1
ATOM 1805 C C . LEU A 1 228 ? -25.885 13.251 34.692 1.00 94.00 228 LEU A C 1
ATOM 1807 O O . LEU A 1 228 ? -25.898 14.462 34.939 1.00 94.00 228 LEU A O 1
ATOM 1811 N N . ARG A 1 229 ? -24.746 12.621 34.382 1.00 92.69 229 ARG A N 1
ATOM 1812 C CA . ARG A 1 229 ? -23.460 13.326 34.322 1.00 92.69 229 ARG A CA 1
ATOM 1813 C C . ARG A 1 229 ? -23.511 14.528 33.390 1.00 92.69 229 ARG A C 1
ATOM 1815 O O . ARG A 1 229 ? -24.169 14.448 32.360 1.00 92.69 229 ARG A O 1
ATOM 1822 N N . ARG A 1 230 ? -22.794 15.612 33.699 1.00 91.75 230 ARG A N 1
ATOM 1823 C CA . ARG A 1 230 ? -22.646 16.785 32.810 1.00 91.75 230 ARG A CA 1
ATOM 1824 C C . ARG A 1 230 ? -23.991 17.304 32.268 1.00 91.75 230 ARG A C 1
ATOM 1826 O O . ARG A 1 230 ? -24.192 17.354 31.063 1.00 91.75 230 ARG A O 1
ATOM 1833 N N . ASN A 1 231 ? -24.915 17.657 33.161 1.00 92.69 231 ASN A N 1
ATOM 1834 C CA . ASN A 1 231 ? -26.258 18.158 32.830 1.00 92.69 231 ASN A CA 1
ATOM 1835 C C . ASN A 1 231 ? -26.548 19.579 33.333 1.00 92.69 231 ASN A C 1
ATOM 1837 O O . ASN A 1 231 ? -27.706 20.005 33.380 1.00 92.69 231 ASN A O 1
ATOM 1841 N N . ASN A 1 232 ? -25.497 20.305 33.729 1.00 89.25 232 ASN A N 1
ATOM 1842 C CA . ASN A 1 232 ? -25.599 21.628 34.343 1.00 89.25 232 ASN A CA 1
ATOM 1843 C C . ASN A 1 232 ? -26.537 21.628 35.573 1.00 89.25 232 ASN A C 1
ATOM 1845 O O . ASN A 1 232 ? -27.376 22.514 35.755 1.00 89.25 232 ASN A O 1
ATOM 1849 N N . LEU A 1 233 ? -26.449 20.568 36.386 1.00 90.75 233 LEU A N 1
ATOM 1850 C CA . LEU A 1 233 ? -27.213 20.421 37.623 1.00 90.75 233 LEU A CA 1
ATOM 1851 C C . LEU A 1 233 ? -26.484 21.137 38.762 1.00 90.75 233 LEU A C 1
ATOM 1853 O O . LEU A 1 233 ? -25.291 20.929 38.953 1.00 90.75 233 LEU A O 1
ATOM 1857 N N . ASN A 1 234 ? -27.204 21.956 39.526 1.00 90.50 234 ASN A N 1
ATOM 1858 C CA . ASN A 1 234 ? -26.675 22.697 40.672 1.00 90.50 234 ASN A CA 1
ATOM 1859 C C . ASN A 1 234 ? -27.243 22.191 42.015 1.00 90.50 234 ASN A C 1
ATOM 1861 O O . ASN A 1 234 ? -28.140 21.346 42.043 1.00 90.50 234 ASN A O 1
ATOM 1865 N N . CYS A 1 235 ? -26.787 22.760 43.132 1.00 90.75 235 CYS A N 1
ATOM 1866 C CA . CYS A 1 235 ? -27.255 22.438 44.488 1.00 90.75 235 CYS A CA 1
ATOM 1867 C C . CYS A 1 235 ? -28.786 22.335 44.644 1.00 90.75 235 CYS A C 1
ATOM 1869 O O . CYS A 1 235 ? -29.289 21.353 45.194 1.00 90.75 235 CYS A O 1
ATOM 1871 N N . GLU A 1 236 ? -29.550 23.292 44.111 1.00 90.19 236 GLU A N 1
ATOM 1872 C CA . GLU A 1 236 ? -31.015 23.278 44.219 1.00 90.19 236 GLU A CA 1
ATOM 1873 C C . GLU A 1 236 ? -31.639 22.111 43.447 1.00 90.19 236 GLU A C 1
ATOM 1875 O O . GLU A 1 236 ? -32.557 21.454 43.941 1.00 90.19 236 GLU A O 1
ATOM 1880 N N . SER A 1 237 ? -31.097 21.773 42.274 1.00 88.94 237 SER A N 1
ATOM 1881 C CA . SER A 1 237 ? -31.550 20.591 41.533 1.00 88.94 237 SER A CA 1
ATOM 1882 C C . SER A 1 237 ? -31.283 19.284 42.284 1.00 88.94 237 SER A C 1
ATOM 1884 O O . SER A 1 237 ? -32.131 18.393 42.270 1.00 88.94 237 SER A O 1
ATOM 1886 N N . ILE A 1 238 ? -30.170 19.183 43.017 1.00 91.25 238 ILE A N 1
ATOM 1887 C CA . ILE A 1 238 ? -29.849 17.988 43.808 1.00 91.25 238 ILE A CA 1
ATOM 1888 C C . ILE A 1 238 ? -30.749 17.864 45.038 1.00 91.25 238 ILE A C 1
ATOM 1890 O O . ILE A 1 238 ? -31.192 16.759 45.349 1.00 91.25 238 ILE A O 1
ATOM 1894 N N . LYS A 1 239 ? -31.104 18.974 45.699 1.00 90.94 239 LYS A N 1
ATOM 1895 C CA . LYS A 1 239 ? -32.104 18.960 46.784 1.00 90.94 239 LYS A CA 1
ATOM 1896 C C . LYS A 1 239 ? -33.455 18.436 46.284 1.00 90.94 239 LYS A C 1
ATOM 1898 O O . LYS A 1 239 ? -34.086 17.615 46.952 1.00 90.94 239 LYS A O 1
ATOM 1903 N N . VAL A 1 240 ? -33.875 18.863 45.090 1.00 88.44 240 VAL A N 1
ATOM 1904 C CA . VAL A 1 240 ? -35.095 18.357 44.441 1.00 88.44 240 VAL A CA 1
ATOM 1905 C C . VAL A 1 240 ? -34.961 16.864 44.129 1.00 88.44 240 VAL A C 1
ATOM 1907 O O . VAL A 1 240 ? -35.844 16.101 44.516 1.00 88.44 240 VAL A O 1
ATOM 1910 N N . LEU A 1 241 ? -33.845 16.432 43.532 1.00 89.94 241 LEU A N 1
ATOM 1911 C CA . LEU A 1 241 ? -33.540 15.021 43.260 1.00 89.94 241 LEU A CA 1
ATOM 1912 C C . LEU A 1 241 ? -33.644 14.153 44.520 1.00 89.94 241 LEU A C 1
ATOM 1914 O O . LEU A 1 241 ? -34.394 13.178 44.550 1.00 89.94 241 LEU A O 1
ATOM 1918 N N . ALA A 1 242 ? -32.958 14.552 45.591 1.00 90.44 242 ALA A N 1
ATOM 1919 C CA . ALA A 1 242 ? -32.951 13.848 46.868 1.00 90.44 242 ALA A CA 1
ATOM 1920 C C . ALA A 1 242 ? -34.361 13.662 47.451 1.00 90.44 242 ALA A C 1
ATOM 1922 O O . ALA A 1 242 ? -34.653 12.612 48.026 1.00 90.44 242 ALA A O 1
ATOM 1923 N N . SER A 1 243 ? -35.255 14.641 47.259 1.00 89.38 243 SER A N 1
ATOM 1924 C CA . SER A 1 243 ? -36.609 14.612 47.825 1.00 89.38 243 SER A CA 1
ATOM 1925 C C . SER A 1 243 ? -37.500 13.492 47.273 1.00 89.38 243 SER A C 1
ATOM 1927 O O . SER A 1 243 ? -38.374 13.012 48.001 1.00 89.38 243 SER A O 1
ATOM 1929 N N . PHE A 1 244 ? -37.269 13.048 46.030 1.00 89.44 244 PHE A N 1
ATOM 1930 C CA . PHE A 1 244 ? -38.081 12.013 45.384 1.00 89.44 244 PHE A CA 1
ATOM 1931 C C . PHE A 1 244 ? -37.381 10.655 45.251 1.00 89.44 244 PHE A C 1
ATOM 1933 O O . PHE A 1 244 ? -38.073 9.665 45.035 1.00 89.44 244 PHE A O 1
ATOM 1940 N N . LEU A 1 245 ? -36.052 10.553 45.416 1.00 91.56 245 LEU A N 1
ATOM 1941 C CA . LEU A 1 245 ? -35.310 9.293 45.212 1.00 91.56 245 LEU A CA 1
ATOM 1942 C C . LEU A 1 245 ? -35.834 8.118 46.051 1.00 91.56 245 LEU A C 1
ATOM 1944 O O . LEU A 1 245 ? -35.876 6.991 45.555 1.00 91.56 245 LEU A O 1
ATOM 1948 N N . LYS A 1 246 ? -36.276 8.376 47.288 1.00 90.81 246 LYS A N 1
ATOM 1949 C CA . LYS A 1 246 ? -36.876 7.363 48.179 1.00 90.81 246 LYS A CA 1
ATOM 1950 C C . LYS A 1 246 ? -38.123 6.690 47.583 1.00 90.81 246 LYS A C 1
ATOM 1952 O O . LYS A 1 246 ? -38.414 5.544 47.904 1.00 90.81 246 LYS A O 1
ATOM 1957 N N . ASP A 1 247 ? -38.840 7.407 46.717 1.00 90.88 247 ASP A N 1
ATOM 1958 C CA . ASP A 1 247 ? -40.082 6.965 46.080 1.00 90.88 247 ASP A CA 1
ATOM 1959 C C . ASP A 1 247 ? -39.812 6.355 44.687 1.00 90.88 247 ASP A C 1
ATOM 1961 O O . ASP A 1 247 ? -40.744 6.058 43.941 1.00 90.88 247 ASP A O 1
ATOM 1965 N N . THR A 1 248 ? -38.538 6.162 44.318 1.00 93.12 248 THR A N 1
ATOM 1966 C CA . THR A 1 248 ? -38.116 5.571 43.038 1.00 93.12 248 THR A CA 1
ATOM 1967 C C . THR A 1 248 ? -37.504 4.178 43.208 1.00 93.12 248 THR A C 1
ATOM 1969 O O . THR A 1 248 ? -37.210 3.717 44.314 1.00 93.12 248 THR A O 1
ATOM 1972 N N . LYS A 1 249 ? -37.278 3.495 42.080 1.00 93.44 249 LYS A N 1
ATOM 1973 C CA . LYS A 1 249 ? -36.588 2.197 42.015 1.00 93.44 249 LYS A CA 1
ATOM 1974 C C . LYS A 1 249 ? -35.099 2.327 41.674 1.00 93.44 249 LYS A C 1
ATOM 1976 O O . LYS A 1 249 ? -34.464 1.331 41.341 1.00 93.44 249 LYS A O 1
ATOM 1981 N N . ILE A 1 250 ? -34.545 3.539 41.735 1.00 95.25 250 ILE A N 1
ATOM 1982 C CA . ILE A 1 250 ? -33.179 3.825 41.294 1.00 95.25 250 ILE A CA 1
ATOM 1983 C C . ILE A 1 250 ? -32.167 3.123 42.211 1.00 95.25 250 ILE A C 1
ATOM 1985 O O . ILE A 1 250 ? -32.120 3.361 43.417 1.00 95.25 250 ILE A O 1
ATOM 1989 N N . MET A 1 251 ? -31.350 2.266 41.601 1.00 95.75 251 MET A N 1
ATOM 1990 C CA . MET A 1 251 ? -30.214 1.555 42.186 1.00 95.75 251 MET A CA 1
ATOM 1991 C C . MET A 1 251 ? -28.869 2.152 41.739 1.00 95.75 251 MET A C 1
ATOM 1993 O O . MET A 1 251 ? -27.897 2.111 42.488 1.00 95.75 251 MET A O 1
ATOM 1997 N N . PHE A 1 252 ? -28.803 2.737 40.540 1.00 95.81 252 PHE A N 1
ATOM 1998 C CA . PHE A 1 252 ? -27.606 3.398 40.014 1.00 95.81 252 PHE A CA 1
ATOM 1999 C C . PHE A 1 252 ? -27.911 4.857 39.676 1.00 95.81 252 PHE A C 1
ATOM 2001 O O . PHE A 1 252 ? -28.835 5.122 38.904 1.00 95.81 252 PHE A O 1
ATOM 2008 N N . LEU A 1 253 ? -27.120 5.777 40.229 1.00 94.88 253 LEU A N 1
ATOM 2009 C CA . LEU A 1 253 ? -27.233 7.218 40.007 1.00 94.88 253 LEU A CA 1
ATOM 2010 C C . LEU A 1 253 ? -25.847 7.832 39.777 1.00 94.88 253 LEU A C 1
ATOM 2012 O O . LEU A 1 253 ? -25.031 7.859 40.694 1.00 94.88 253 LEU A O 1
ATOM 2016 N N . ASP A 1 254 ? -25.596 8.379 38.591 1.00 92.75 254 ASP A N 1
ATOM 2017 C CA . ASP A 1 254 ? -24.353 9.107 38.305 1.00 92.75 254 ASP A CA 1
ATOM 2018 C C . ASP A 1 254 ? -24.617 10.604 38.102 1.00 92.75 254 ASP A C 1
ATOM 2020 O O . ASP A 1 254 ? -25.395 10.999 37.232 1.00 92.75 254 ASP A O 1
ATOM 2024 N N . LEU A 1 255 ? -23.982 11.434 38.929 1.00 92.19 255 LEU A N 1
ATOM 2025 C CA . LEU A 1 255 ? -24.113 12.892 38.954 1.00 92.19 255 LEU A CA 1
ATOM 2026 C C . LEU A 1 255 ? -22.786 13.610 38.681 1.00 92.19 255 LEU A C 1
ATOM 2028 O O . LEU A 1 255 ? -22.742 14.832 38.803 1.00 92.19 255 LEU A O 1
ATOM 2032 N N . ARG A 1 256 ? -21.716 12.901 38.306 1.00 89.62 256 ARG A N 1
ATOM 2033 C CA . ARG A 1 256 ? -20.396 13.510 38.055 1.00 89.62 256 ARG A CA 1
ATOM 2034 C C . ARG A 1 256 ? -20.429 14.577 36.959 1.00 89.62 256 ARG A C 1
ATOM 2036 O O . ARG A 1 256 ? -21.287 14.574 36.076 1.00 89.62 256 ARG A O 1
ATOM 2043 N N . ASN A 1 257 ? -19.459 15.474 36.973 1.00 88.06 257 ASN A N 1
ATOM 2044 C CA . ASN A 1 257 ? -19.378 16.667 36.131 1.00 88.06 257 ASN A CA 1
ATOM 2045 C C . ASN A 1 257 ? -20.604 17.597 36.267 1.00 88.06 257 ASN A C 1
ATOM 2047 O O . ASN A 1 257 ? -21.076 18.146 35.271 1.00 88.06 257 ASN A O 1
ATOM 2051 N N . ASN A 1 258 ? -21.143 17.758 37.478 1.00 89.62 258 ASN A N 1
ATOM 2052 C CA . ASN A 1 258 ? -22.214 18.711 37.801 1.00 89.62 258 ASN A CA 1
ATOM 2053 C C . ASN A 1 258 ? -21.830 19.561 39.025 1.00 89.62 258 ASN A C 1
ATOM 2055 O O . ASN A 1 258 ? -20.973 19.190 39.821 1.00 89.62 258 ASN A O 1
ATOM 2059 N N . GLU A 1 259 ? -22.520 20.679 39.235 1.00 87.25 259 GLU A N 1
ATOM 2060 C CA . GLU A 1 259 ? -22.289 21.606 40.350 1.00 87.25 259 GLU A CA 1
ATOM 2061 C C . GLU A 1 259 ? -23.116 21.231 41.597 1.00 87.25 259 GLU A C 1
ATOM 2063 O O . GLU A 1 259 ? -23.889 22.033 42.128 1.00 87.25 259 GLU A O 1
ATOM 2068 N N . VAL A 1 260 ? -22.961 19.994 42.084 1.00 85.69 260 VAL A N 1
ATOM 2069 C CA . VAL A 1 260 ? -23.759 19.434 43.198 1.00 85.69 260 VAL A CA 1
ATOM 2070 C C . VAL A 1 260 ? -23.742 20.327 44.448 1.00 85.69 260 VAL A C 1
ATOM 2072 O O . VAL A 1 260 ? -24.780 20.513 45.082 1.00 85.69 260 VAL A O 1
ATOM 2075 N N . GLY A 1 261 ? -22.587 20.910 44.784 1.00 86.38 261 GLY A N 1
ATOM 2076 C CA . GLY A 1 261 ? -22.401 21.756 45.968 1.00 86.38 261 GLY A CA 1
ATOM 2077 C C . GLY A 1 261 ? -22.507 20.997 47.302 1.00 86.38 261 GLY A C 1
ATOM 2078 O O . GLY A 1 261 ? -23.081 19.915 47.384 1.00 86.38 261 GLY A O 1
ATOM 2079 N N . ILE A 1 262 ? -21.956 21.571 48.378 1.00 84.81 262 ILE A N 1
ATOM 2080 C CA . ILE A 1 262 ? -21.894 20.910 49.699 1.00 84.81 262 ILE A CA 1
ATOM 2081 C C . ILE A 1 262 ? -23.294 20.694 50.290 1.00 84.81 262 ILE A C 1
ATOM 2083 O O . ILE A 1 262 ? -23.603 19.602 50.752 1.00 84.81 262 ILE A O 1
ATOM 2087 N N . GLU A 1 263 ? -24.170 21.701 50.232 1.00 86.56 263 GLU A N 1
ATOM 2088 C CA . GLU A 1 263 ? -25.540 21.584 50.758 1.00 86.56 263 GLU A CA 1
ATOM 2089 C C . GLU A 1 263 ? -26.390 20.564 49.984 1.00 86.56 263 GLU A C 1
ATOM 2091 O O . GLU A 1 263 ? -27.211 19.856 50.569 1.00 86.56 263 GLU A O 1
ATOM 2096 N N . GLY A 1 264 ? -26.211 20.490 48.660 1.00 89.69 264 GLY A N 1
ATOM 2097 C CA . GLY A 1 264 ? -26.889 19.508 47.817 1.00 89.69 264 GLY A CA 1
ATOM 2098 C C . GLY A 1 264 ? -26.407 18.095 48.135 1.00 89.69 264 GLY A C 1
ATOM 2099 O O . GLY A 1 264 ? -27.223 17.183 48.276 1.00 89.69 264 GLY A O 1
ATOM 2100 N N . LEU A 1 265 ? -25.094 17.931 48.322 1.00 88.19 265 LEU A N 1
ATOM 2101 C CA . LEU A 1 265 ? -24.479 16.666 48.705 1.00 88.19 265 LEU A CA 1
ATOM 2102 C C . LEU A 1 265 ? -24.924 16.194 50.094 1.00 88.19 265 LEU A C 1
ATOM 2104 O O . LEU A 1 265 ? -25.278 15.028 50.231 1.00 88.19 265 LEU A O 1
ATOM 2108 N N . ASP A 1 266 ? -24.952 17.074 51.098 1.00 86.00 266 ASP A N 1
ATOM 2109 C CA . ASP A 1 266 ? -25.433 16.753 52.451 1.00 86.00 266 ASP A CA 1
ATOM 2110 C C . ASP A 1 266 ? -26.902 16.295 52.425 1.00 86.00 266 ASP A C 1
ATOM 2112 O O . ASP A 1 266 ? -27.253 15.243 52.966 1.00 86.00 266 ASP A O 1
ATOM 2116 N N . CYS A 1 267 ? -27.754 17.016 51.687 1.00 89.75 267 CYS A N 1
ATOM 2117 C CA . CYS A 1 267 ? -29.151 16.630 51.488 1.00 89.75 267 CYS A CA 1
ATOM 2118 C C . CYS A 1 267 ? -29.280 15.248 50.822 1.00 89.75 267 CYS A C 1
ATOM 2120 O O . CYS A 1 267 ? -30.073 14.412 51.267 1.00 89.75 267 CYS A O 1
ATOM 2122 N N . LEU A 1 268 ? -28.482 14.974 49.785 1.00 90.50 268 LEU A N 1
ATOM 2123 C CA . LEU A 1 268 ? -28.452 13.668 49.127 1.00 90.50 268 LEU A CA 1
ATOM 2124 C C . LEU A 1 268 ? -28.002 12.572 50.105 1.00 90.50 268 LEU A C 1
ATOM 2126 O O . LEU A 1 268 ? -28.698 11.567 50.251 1.00 90.50 268 LEU A O 1
ATOM 2130 N N . ALA A 1 269 ? -26.901 12.797 50.826 1.00 86.75 269 ALA A N 1
ATOM 2131 C CA . ALA A 1 269 ? -26.293 11.862 51.771 1.00 86.75 269 ALA A CA 1
ATOM 2132 C C . ALA A 1 269 ? -27.268 11.410 52.864 1.00 86.75 269 ALA A C 1
ATOM 2134 O O . ALA A 1 269 ? -27.436 10.212 53.104 1.00 86.75 269 ALA A O 1
ATOM 2135 N N . GLN A 1 270 ? -27.976 12.359 53.480 1.00 86.00 270 GLN A N 1
ATOM 2136 C CA . GLN A 1 270 ? -28.943 12.079 54.545 1.00 86.00 270 GLN A CA 1
ATOM 2137 C C . GLN A 1 270 ? -30.120 11.217 54.068 1.00 86.00 270 GLN A C 1
ATOM 2139 O O . GLN A 1 270 ? -30.701 10.469 54.864 1.00 86.00 270 GLN A O 1
ATOM 2144 N N . ASN A 1 271 ? -30.454 11.291 52.776 1.00 89.06 271 ASN A N 1
ATOM 2145 C CA . ASN A 1 271 ? -31.544 10.533 52.173 1.00 89.06 271 ASN A CA 1
ATOM 2146 C C . ASN A 1 271 ? -31.111 9.163 51.626 1.00 89.06 271 ASN A C 1
ATOM 2148 O O . ASN A 1 271 ? -31.971 8.293 51.506 1.00 89.06 271 ASN A O 1
ATOM 2152 N N . LEU A 1 272 ? -29.818 8.908 51.363 1.00 89.00 272 LEU A N 1
ATOM 2153 C CA . LEU A 1 272 ? -29.345 7.664 50.722 1.00 89.00 272 LEU A CA 1
ATOM 2154 C C . LEU A 1 272 ? -29.762 6.385 51.449 1.00 89.00 272 LEU A C 1
ATOM 2156 O O . LEU A 1 272 ? -30.165 5.420 50.799 1.00 89.00 272 LEU A O 1
ATOM 2160 N N . LYS A 1 273 ? -29.745 6.386 52.786 1.00 88.75 273 LYS A N 1
ATOM 2161 C CA . LYS A 1 273 ? -30.190 5.247 53.614 1.00 88.75 273 LYS A CA 1
ATOM 2162 C C . LYS A 1 273 ? -31.663 4.862 53.404 1.00 88.75 273 LYS A C 1
ATOM 2164 O O . LYS A 1 273 ? -32.081 3.777 53.793 1.00 88.75 273 LYS A O 1
ATOM 2169 N N . HIS A 1 274 ? -32.456 5.759 52.820 1.00 90.69 274 HIS A N 1
ATOM 2170 C CA . HIS A 1 274 ? -33.866 5.558 52.491 1.00 90.69 274 HIS A CA 1
ATOM 2171 C C . HIS A 1 274 ? -34.090 5.220 51.009 1.00 90.69 274 HIS A C 1
ATOM 2173 O O . HIS A 1 274 ? -35.234 5.188 50.561 1.00 90.69 274 HIS A O 1
ATOM 2179 N N . THR A 1 275 ? -33.021 4.982 50.243 1.00 92.44 275 THR A N 1
ATOM 2180 C CA . THR A 1 275 ? -33.075 4.676 48.806 1.00 92.44 275 THR A CA 1
ATOM 2181 C C . THR A 1 275 ? -32.618 3.245 48.509 1.00 92.44 275 THR A C 1
ATOM 2183 O O . THR A 1 275 ? -32.072 2.549 49.367 1.00 92.44 275 THR A O 1
ATOM 2186 N N . GLN A 1 276 ? -32.815 2.808 47.263 1.00 91.44 276 GLN A N 1
ATOM 2187 C CA . GLN A 1 276 ? -32.317 1.526 46.751 1.00 91.44 276 GLN A CA 1
ATOM 2188 C C . GLN A 1 276 ? -30.931 1.650 46.094 1.00 91.44 276 GLN A C 1
ATOM 2190 O O . GLN A 1 276 ? -30.468 0.699 45.472 1.00 91.44 276 GLN A O 1
ATOM 2195 N N . ILE A 1 277 ? -30.265 2.803 46.231 1.00 93.62 277 ILE A N 1
ATOM 2196 C CA . ILE A 1 277 ? -29.015 3.101 45.530 1.00 93.62 277 ILE A CA 1
ATOM 2197 C C . ILE A 1 277 ? -27.888 2.193 46.033 1.00 93.62 277 ILE A C 1
ATOM 2199 O O . ILE A 1 277 ? -27.511 2.220 47.205 1.00 93.62 277 ILE A O 1
ATOM 2203 N N . THR A 1 278 ? -27.331 1.411 45.111 1.00 93.06 278 THR A N 1
ATOM 2204 C CA . THR A 1 278 ? -26.149 0.563 45.293 1.00 93.06 278 THR A CA 1
ATOM 2205 C C . THR A 1 278 ? -24.910 1.145 44.620 1.00 93.06 278 THR A C 1
ATOM 2207 O O . THR A 1 278 ? -23.788 0.731 44.909 1.00 93.06 278 THR A O 1
ATOM 2210 N N . SER A 1 279 ? -25.073 2.094 43.701 1.00 92.75 279 SER A N 1
ATOM 2211 C CA . SER A 1 279 ? -23.964 2.701 42.967 1.00 92.75 279 SER A CA 1
ATOM 2212 C C . SER A 1 279 ? -24.202 4.187 42.775 1.00 92.75 279 SER A C 1
ATOM 2214 O O . SER A 1 279 ? -25.249 4.581 42.258 1.00 92.75 279 SER A O 1
ATOM 2216 N N . ILE A 1 280 ? -23.233 4.998 43.198 1.00 91.56 280 ILE A N 1
ATOM 2217 C CA . ILE A 1 280 ? -23.354 6.452 43.150 1.00 91.56 280 ILE A CA 1
ATOM 2218 C C . ILE A 1 280 ? -22.100 7.109 42.576 1.00 91.56 280 ILE A C 1
ATOM 2220 O O . ILE A 1 280 ? -20.981 6.765 42.964 1.00 91.56 280 ILE A O 1
ATOM 2224 N N . GLY A 1 281 ? -22.304 8.043 41.647 1.00 90.00 281 GLY A N 1
ATOM 2225 C CA . GLY A 1 281 ? -21.248 8.857 41.054 1.00 90.00 281 GLY A CA 1
ATOM 2226 C C . GLY A 1 281 ? -21.348 10.322 41.453 1.00 90.00 281 GLY A C 1
ATOM 2227 O O . GLY A 1 281 ? -22.400 10.930 41.258 1.00 90.00 281 GLY A O 1
ATOM 2228 N N . LEU A 1 282 ? -20.274 10.891 42.009 1.00 87.69 282 LEU A N 1
ATOM 2229 C CA . LEU A 1 282 ? -20.246 12.256 42.546 1.00 87.69 282 LEU A CA 1
ATOM 2230 C C . LEU A 1 282 ? -18.892 12.941 42.326 1.00 87.69 282 LEU A C 1
ATOM 2232 O O . LEU A 1 282 ? -17.841 12.305 42.371 1.00 87.69 282 LEU A O 1
ATOM 2236 N N . ASP A 1 283 ? -18.934 14.261 42.167 1.00 83.62 283 ASP A N 1
ATOM 2237 C CA . ASP A 1 283 ? -17.753 15.121 42.199 1.00 83.62 283 ASP A CA 1
ATOM 2238 C C . ASP A 1 283 ? -17.554 15.629 43.630 1.00 83.62 283 ASP A C 1
ATOM 2240 O O . ASP A 1 283 ? -18.390 16.372 44.151 1.00 83.62 283 ASP A O 1
ATOM 2244 N N . VAL A 1 284 ? -16.464 15.217 44.282 1.00 79.12 284 VAL A N 1
ATOM 2245 C CA . VAL A 1 284 ? -16.202 15.528 45.696 1.00 79.12 284 VAL A CA 1
ATOM 2246 C C . VAL A 1 284 ? -14.776 16.033 45.907 1.00 79.12 284 VAL A C 1
ATOM 2248 O O . VAL A 1 284 ? -13.813 15.524 45.338 1.00 79.12 284 VAL A O 1
ATOM 2251 N N . ASN A 1 285 ? -14.645 17.050 46.752 1.00 77.44 285 ASN A N 1
ATOM 2252 C CA . ASN A 1 285 ? -13.384 17.518 47.328 1.00 77.44 285 ASN A CA 1
ATOM 2253 C C . ASN A 1 285 ? -13.195 16.965 48.759 1.00 77.44 285 ASN A C 1
ATOM 2255 O O . ASN A 1 285 ? -14.098 16.327 49.301 1.00 77.44 285 ASN A O 1
ATOM 2259 N N . CYS A 1 286 ? -12.053 17.235 49.400 1.00 75.31 286 CYS A N 1
ATOM 2260 C CA . CYS A 1 286 ? -11.744 16.739 50.752 1.00 75.31 286 CYS A CA 1
ATOM 2261 C C . CYS A 1 286 ? -12.829 17.052 51.809 1.00 75.31 286 CYS A C 1
ATOM 2263 O O . CYS A 1 286 ? -13.202 16.189 52.603 1.00 75.31 286 CYS A O 1
ATOM 2265 N N . GLU A 1 287 ? -13.346 18.283 51.823 1.00 78.75 287 GLU A N 1
ATOM 2266 C CA . GLU A 1 287 ? -14.352 18.739 52.794 1.00 78.75 287 GLU A CA 1
ATOM 2267 C C . GLU A 1 287 ? -15.700 18.044 52.565 1.00 78.75 287 GLU A C 1
ATOM 2269 O O . GLU A 1 287 ? -16.284 17.465 53.477 1.00 78.75 287 GLU A O 1
ATOM 2274 N N . SER A 1 288 ? -16.153 18.010 51.315 1.00 80.38 288 SER A N 1
ATOM 2275 C CA . SER A 1 288 ? -17.401 17.353 50.929 1.00 80.38 288 SER A CA 1
ATOM 2276 C C . SER A 1 288 ? -17.347 15.829 51.109 1.00 80.38 288 SER A C 1
ATOM 2278 O O . SER A 1 288 ? -18.334 15.236 51.537 1.00 80.38 288 SER A O 1
ATOM 2280 N N . LEU A 1 289 ? -16.192 15.189 50.870 1.00 78.62 289 LEU A N 1
ATOM 2281 C CA . LEU A 1 289 ? -16.014 13.753 51.086 1.00 78.62 289 LEU A CA 1
ATOM 2282 C C . LEU A 1 289 ? -16.034 13.405 52.577 1.00 78.62 289 LEU A C 1
ATOM 2284 O O . LEU A 1 289 ? -16.669 12.422 52.942 1.00 78.62 289 LEU A O 1
ATOM 2288 N N . SER A 1 290 ? -15.395 14.203 53.440 1.00 76.69 290 SER A N 1
ATOM 2289 C CA . SER A 1 290 ? -15.416 13.957 54.890 1.00 76.69 290 SER A CA 1
ATOM 2290 C C . SER A 1 290 ? -16.814 14.137 55.495 1.00 76.69 290 SER A C 1
ATOM 2292 O O . SER A 1 290 ? -17.174 13.407 56.417 1.00 76.69 290 SER A O 1
ATOM 2294 N N . MET A 1 291 ? -17.639 15.027 54.933 1.00 77.88 291 MET A N 1
ATOM 2295 C CA . MET A 1 291 ? -19.061 15.140 55.281 1.00 77.88 291 MET A CA 1
ATOM 2296 C C . MET A 1 291 ? -19.908 13.982 54.744 1.00 77.88 291 MET A C 1
ATOM 2298 O O . MET A 1 291 ? -20.807 13.502 55.428 1.00 77.88 291 MET A O 1
ATOM 2302 N N . PHE A 1 292 ? -19.639 13.528 53.521 1.00 79.19 292 PHE A N 1
ATOM 2303 C CA . PHE A 1 292 ? -20.399 12.460 52.869 1.00 79.19 292 PHE A CA 1
ATOM 2304 C C . PHE A 1 292 ? -20.094 11.074 53.462 1.00 79.19 292 PHE A C 1
ATOM 2306 O O . PHE A 1 292 ? -20.974 10.222 53.579 1.00 79.19 292 PHE A O 1
ATOM 2313 N N . ALA A 1 293 ? -18.847 10.878 53.885 1.00 77.00 293 ALA A N 1
ATOM 2314 C CA . ALA A 1 293 ? -18.273 9.649 54.414 1.00 77.00 293 ALA A CA 1
ATOM 2315 C C . ALA A 1 293 ? -19.111 8.963 55.521 1.00 77.00 293 ALA A C 1
ATOM 2317 O O . ALA A 1 293 ? -19.476 7.797 55.336 1.00 77.00 293 ALA A O 1
ATOM 2318 N N . PRO A 1 294 ? -19.488 9.639 56.629 1.00 77.75 294 PRO A N 1
ATOM 2319 C CA . PRO A 1 294 ? -20.290 9.036 57.698 1.00 77.75 294 PRO A CA 1
ATOM 2320 C C . PRO A 1 294 ? -21.649 8.508 57.234 1.00 77.75 294 PRO A C 1
ATOM 2322 O O . PRO A 1 294 ? -22.178 7.558 57.806 1.00 77.75 294 PRO A O 1
ATOM 2325 N N . HIS A 1 295 ? -22.230 9.112 56.197 1.00 81.12 295 HIS A N 1
ATOM 2326 C CA . HIS A 1 295 ? -23.559 8.749 55.718 1.00 81.12 295 HIS A CA 1
ATOM 2327 C C . HIS A 1 295 ? -23.574 7.479 54.864 1.00 81.12 295 HIS A C 1
ATOM 2329 O O . HIS A 1 295 ? -24.657 6.954 54.625 1.00 81.12 295 HIS A O 1
ATOM 2335 N N . LEU A 1 296 ? -22.415 6.959 54.440 1.00 81.56 296 LEU A N 1
ATOM 2336 C CA . LEU A 1 296 ? -22.317 5.751 53.614 1.00 81.56 296 LEU A CA 1
ATOM 2337 C C . LEU A 1 296 ? -22.344 4.442 54.418 1.00 81.56 296 LEU A C 1
ATOM 2339 O O . LEU A 1 296 ? -22.715 3.409 53.856 1.00 81.56 296 LEU A O 1
ATOM 2343 N N . GLN A 1 297 ? -21.993 4.476 55.710 1.00 80.38 297 GLN A N 1
ATOM 2344 C CA . GLN A 1 297 ? -21.814 3.287 56.561 1.00 80.38 297 GLN A CA 1
ATOM 2345 C C . GLN A 1 297 ? -23.066 2.391 56.632 1.00 80.38 297 GLN A C 1
ATOM 2347 O O . GLN A 1 297 ? -22.953 1.167 56.596 1.00 80.38 297 GLN A O 1
ATOM 2352 N N . ASP A 1 298 ? -24.255 2.999 56.634 1.00 80.62 298 ASP A N 1
ATOM 2353 C CA . ASP A 1 298 ? -25.549 2.309 56.744 1.00 80.62 298 ASP A CA 1
ATOM 2354 C C . ASP A 1 298 ? -26.350 2.316 55.425 1.00 80.62 298 ASP A C 1
ATOM 2356 O O . ASP A 1 298 ? -27.584 2.304 55.426 1.00 80.62 298 ASP A O 1
ATOM 2360 N N . THR A 1 299 ? -25.665 2.364 54.278 1.00 87.69 299 THR A N 1
ATOM 2361 C CA . THR A 1 299 ? -26.300 2.378 52.946 1.00 87.69 299 THR A CA 1
ATOM 2362 C C . THR A 1 299 ? -26.125 1.056 52.197 1.00 87.69 299 THR A C 1
ATOM 2364 O O . THR A 1 299 ? -25.373 0.168 52.605 1.00 87.69 299 THR A O 1
ATOM 2367 N N . ASN A 1 300 ? -26.825 0.918 51.067 1.00 86.38 300 ASN A N 1
ATOM 2368 C CA . ASN A 1 300 ? -26.661 -0.210 50.146 1.00 86.38 300 ASN A CA 1
ATOM 2369 C C . ASN A 1 300 ? -25.536 0.015 49.120 1.00 86.38 300 ASN A C 1
ATOM 2371 O O . ASN A 1 300 ? -25.361 -0.814 48.228 1.00 86.38 300 ASN A O 1
ATOM 2375 N N . VAL A 1 301 ? -24.780 1.115 49.227 1.00 89.75 301 VAL A N 1
ATOM 2376 C CA . VAL A 1 301 ? -23.765 1.500 48.243 1.00 89.75 301 VAL A CA 1
ATOM 2377 C C . VAL A 1 301 ? -22.581 0.532 48.283 1.00 89.75 301 VAL A C 1
ATOM 2379 O O . VAL A 1 301 ? -21.890 0.402 49.292 1.00 89.75 301 VAL A O 1
ATOM 2382 N N . THR A 1 302 ? -22.337 -0.136 47.157 1.00 88.38 302 THR A N 1
ATOM 2383 C CA . THR A 1 302 ? -21.213 -1.055 46.932 1.00 88.38 302 THR A CA 1
ATOM 2384 C C . THR A 1 302 ? -20.249 -0.562 45.849 1.00 88.38 302 THR A C 1
ATOM 2386 O O . THR A 1 302 ? -19.145 -1.093 45.734 1.00 88.38 302 THR A O 1
ATOM 2389 N N . SER A 1 303 ? -20.628 0.460 45.075 1.00 88.44 303 SER A N 1
ATOM 2390 C CA . SER A 1 303 ? -19.770 1.093 44.067 1.00 88.44 303 SER A CA 1
ATOM 2391 C C . SER A 1 303 ? -19.780 2.607 44.228 1.00 88.44 303 SER A C 1
ATOM 2393 O O . SER A 1 303 ? -20.845 3.229 44.196 1.00 88.44 303 SER A O 1
ATOM 2395 N N . LEU A 1 304 ? -18.592 3.192 44.363 1.00 87.38 304 LEU A N 1
ATOM 2396 C CA . LEU A 1 304 ? -18.404 4.630 44.522 1.00 87.38 304 LEU A CA 1
ATOM 2397 C C . LEU A 1 304 ? -17.577 5.168 43.351 1.00 87.38 304 LEU A C 1
ATOM 2399 O O . LEU A 1 304 ? -16.426 4.770 43.163 1.00 87.38 304 LEU A O 1
ATOM 2403 N N . LEU A 1 305 ? -18.180 6.049 42.551 1.00 86.75 305 LEU A N 1
ATOM 2404 C CA . LEU A 1 305 ? -17.546 6.644 41.376 1.00 86.75 305 LEU A CA 1
ATOM 2405 C C . LEU A 1 305 ? -17.206 8.102 41.685 1.00 86.75 305 LEU A C 1
ATOM 2407 O O . LEU A 1 305 ? -18.107 8.929 41.821 1.00 86.75 305 LEU A O 1
ATOM 2411 N N . LEU A 1 306 ? -15.924 8.429 41.806 1.00 82.44 306 LEU A N 1
ATOM 2412 C CA . LEU A 1 306 ? -15.460 9.777 42.119 1.00 82.44 306 LEU A CA 1
ATOM 2413 C C . LEU A 1 306 ? -14.580 10.310 40.983 1.00 82.44 306 LEU A C 1
ATOM 2415 O O . LEU A 1 306 ? -13.720 9.606 40.450 1.00 82.44 306 LEU A O 1
ATOM 2419 N N . ASN A 1 307 ? -14.776 11.578 40.636 1.00 74.81 307 ASN A N 1
ATOM 2420 C CA . ASN A 1 307 ? -13.812 12.344 39.847 1.00 74.81 307 ASN A CA 1
ATOM 2421 C C . ASN A 1 307 ? -13.043 13.287 40.787 1.00 74.81 307 ASN A C 1
ATOM 2423 O O . ASN A 1 307 ? -13.618 13.806 41.746 1.00 74.81 307 ASN A O 1
ATOM 2427 N N . ASP A 1 308 ? -11.744 13.494 40.547 1.00 62.78 308 ASP A N 1
ATOM 2428 C CA . ASP A 1 308 ? -10.902 14.300 41.447 1.00 62.78 308 ASP A CA 1
ATOM 2429 C C . ASP A 1 308 ? -11.198 15.794 41.355 1.00 62.78 308 ASP A C 1
ATOM 2431 O O . ASP A 1 308 ? -10.741 16.494 40.451 1.00 62.78 308 ASP A O 1
ATOM 2435 N N . CYS A 1 309 ? -11.890 16.295 42.375 1.00 57.66 309 CYS A N 1
ATOM 2436 C CA . CYS A 1 309 ? -12.021 17.717 42.666 1.00 57.66 309 CYS A CA 1
ATOM 2437 C C . CYS A 1 309 ? -11.021 18.159 43.749 1.00 57.66 309 CYS A C 1
ATOM 2439 O O . CYS A 1 309 ? -11.391 18.903 44.657 1.00 57.66 309 CYS A O 1
ATOM 2441 N N . ASN A 1 310 ? -9.759 17.713 43.669 1.00 65.50 310 ASN A N 1
ATOM 2442 C CA . ASN A 1 310 ? -8.673 18.039 44.603 1.00 65.50 310 ASN A CA 1
ATOM 2443 C C . ASN A 1 310 ? -8.852 17.398 45.996 1.00 65.50 310 ASN A C 1
ATOM 2445 O O . ASN A 1 310 ? -8.901 18.087 47.018 1.00 65.50 310 ASN A O 1
ATOM 2449 N N . LEU A 1 311 ? -8.937 16.064 46.051 1.00 69.88 311 LEU A N 1
ATOM 2450 C CA . LEU A 1 311 ? -9.082 15.306 47.308 1.00 69.88 311 LEU A CA 1
ATOM 2451 C C . LEU A 1 311 ? -7.924 15.524 48.303 1.00 69.88 311 LEU A C 1
ATOM 2453 O O . LEU A 1 311 ? -8.135 15.492 49.513 1.00 69.88 311 LEU A O 1
ATOM 2457 N N . GLY A 1 312 ? -6.703 15.768 47.818 1.00 71.38 312 GLY A N 1
ATOM 2458 C CA . GLY A 1 312 ? -5.524 15.934 48.675 1.00 71.38 312 GLY A CA 1
ATOM 2459 C C . GLY A 1 312 ? -5.176 14.681 49.499 1.00 71.38 312 GLY A C 1
ATOM 2460 O O . GLY A 1 312 ? -5.768 13.619 49.337 1.00 71.38 312 GLY A O 1
ATOM 2461 N N . ASN A 1 313 ? -4.179 14.781 50.386 1.00 73.44 313 ASN A N 1
ATOM 2462 C CA . ASN A 1 313 ? -3.767 13.640 51.219 1.00 73.44 313 ASN A CA 1
ATOM 2463 C C . ASN A 1 313 ? -4.812 13.324 52.305 1.00 73.44 313 ASN A C 1
ATOM 2465 O O . ASN A 1 313 ? -5.056 12.159 52.598 1.00 73.44 313 ASN A O 1
ATOM 2469 N N . GLU A 1 314 ? -5.445 14.352 52.877 1.00 72.12 314 GLU A N 1
ATOM 2470 C CA . GLU A 1 314 ? -6.474 14.206 53.917 1.00 72.12 314 GLU A CA 1
ATOM 2471 C C . GLU A 1 314 ? -7.749 13.540 53.378 1.00 72.12 314 GLU A C 1
ATOM 2473 O O . GLU A 1 314 ? -8.316 12.676 54.046 1.00 72.12 314 GLU A O 1
ATOM 2478 N N . GLY A 1 315 ? -8.156 13.849 52.141 1.00 75.69 315 GLY A N 1
ATOM 2479 C CA . GLY A 1 315 ? -9.297 13.196 51.498 1.00 75.69 315 GLY A CA 1
ATOM 2480 C C . GLY A 1 315 ? -9.045 11.716 51.206 1.00 75.69 315 GLY A C 1
ATOM 2481 O O . GLY A 1 315 ? -9.961 10.911 51.348 1.00 75.69 315 GLY A O 1
ATOM 2482 N N . LEU A 1 316 ? -7.804 11.329 50.877 1.00 74.69 316 LEU A N 1
ATOM 2483 C CA . LEU A 1 316 ? -7.426 9.917 50.717 1.00 74.69 316 LEU A CA 1
ATOM 2484 C C . LEU A 1 316 ? -7.474 9.144 52.043 1.00 74.69 316 LEU A C 1
ATOM 2486 O O . LEU A 1 316 ? -7.909 7.995 52.052 1.00 74.69 316 LEU A O 1
ATOM 2490 N N . VAL A 1 317 ? -7.083 9.775 53.156 1.00 74.00 317 VAL A N 1
ATOM 2491 C CA . VAL A 1 317 ? -7.225 9.186 54.502 1.00 74.00 317 VAL A CA 1
ATOM 2492 C C . VAL A 1 317 ? -8.704 9.030 54.869 1.00 74.00 317 VAL A C 1
ATOM 2494 O O . VAL A 1 317 ? -9.111 7.975 55.343 1.00 74.00 317 VAL A O 1
ATOM 2497 N N . CYS A 1 318 ? -9.540 10.032 54.578 1.00 75.31 318 CYS A N 1
ATOM 2498 C CA . CYS A 1 318 ? -10.985 9.923 54.799 1.00 75.31 318 CYS A CA 1
ATOM 2499 C C . CYS A 1 318 ? -11.606 8.787 53.971 1.00 75.31 318 CYS A C 1
ATOM 2501 O O . CYS A 1 318 ? -12.458 8.053 54.467 1.00 75.31 318 CYS A O 1
ATOM 2503 N N . LEU A 1 319 ? -11.171 8.618 52.718 1.00 77.56 319 LEU A N 1
ATOM 2504 C CA . LEU A 1 319 ? -11.630 7.529 51.858 1.00 77.56 319 LEU A CA 1
ATOM 2505 C C . LEU A 1 319 ? -11.251 6.158 52.441 1.00 77.56 319 LEU A C 1
ATOM 2507 O O . LEU A 1 319 ? -12.065 5.241 52.408 1.00 77.56 319 LEU A O 1
ATOM 2511 N N . GLU A 1 320 ? -10.059 6.019 53.025 1.00 74.94 320 GLU A N 1
ATOM 2512 C CA . GLU A 1 320 ? -9.641 4.787 53.704 1.00 74.94 320 GLU A CA 1
ATOM 2513 C C . GLU A 1 320 ? -10.591 4.407 54.855 1.00 74.94 320 GLU A C 1
ATOM 2515 O O . GLU A 1 320 ? -11.014 3.249 54.946 1.00 74.94 320 GLU A O 1
ATOM 2520 N N . ASP A 1 321 ? -10.966 5.368 55.701 1.00 73.06 321 ASP A N 1
ATOM 2521 C CA . ASP A 1 321 ? -11.895 5.130 56.812 1.00 73.06 321 ASP A CA 1
ATOM 2522 C C . ASP A 1 321 ? -13.295 4.735 56.314 1.00 73.06 321 ASP A C 1
ATOM 2524 O O . ASP A 1 321 ? -13.906 3.805 56.847 1.00 73.06 321 ASP A O 1
ATOM 2528 N N . VAL A 1 322 ? -13.779 5.368 55.239 1.00 75.88 322 VAL A N 1
ATOM 2529 C CA . VAL A 1 322 ? -15.051 5.004 54.590 1.00 75.88 322 VAL A CA 1
ATOM 2530 C C . VAL A 1 322 ? -15.018 3.573 54.077 1.00 75.88 322 VAL A C 1
ATOM 2532 O O . VAL A 1 322 ? -15.936 2.797 54.337 1.00 75.88 322 VAL A O 1
ATOM 2535 N N . LEU A 1 323 ? -13.975 3.195 53.345 1.00 77.06 323 LEU A N 1
ATOM 2536 C CA . LEU A 1 323 ? -13.899 1.886 52.696 1.00 77.06 323 LEU A CA 1
ATOM 2537 C C . LEU A 1 323 ? -13.785 0.739 53.706 1.00 77.06 323 LEU A C 1
ATOM 2539 O O . LEU A 1 323 ? -14.348 -0.329 53.475 1.00 77.06 323 LEU A O 1
ATOM 2543 N N . LYS A 1 324 ? -13.125 0.959 54.851 1.00 76.69 324 LYS A N 1
ATOM 2544 C CA . LYS A 1 324 ? -13.065 -0.026 55.948 1.00 76.69 324 LYS A CA 1
ATOM 2545 C C . LYS A 1 324 ? -14.421 -0.275 56.604 1.00 76.69 324 LYS A C 1
ATOM 2547 O O . LYS A 1 324 ? -14.660 -1.371 57.107 1.00 76.69 324 LYS A O 1
ATOM 2552 N N . LEU A 1 325 ? -15.278 0.743 56.643 1.00 76.19 325 LEU A N 1
ATOM 2553 C CA . LEU A 1 325 ? -16.548 0.720 57.371 1.00 76.19 325 LEU A CA 1
ATOM 2554 C C . LEU A 1 325 ? -17.764 0.465 56.467 1.00 76.19 325 LEU A C 1
ATOM 2556 O O . LEU A 1 325 ? -18.877 0.346 56.975 1.00 76.19 325 LEU A O 1
ATOM 2560 N N . THR A 1 326 ? -17.575 0.364 55.149 1.00 80.12 326 THR A N 1
ATOM 2561 C CA . THR A 1 326 ? -18.653 0.212 54.156 1.00 80.12 326 THR A CA 1
ATOM 2562 C C . THR A 1 326 ? -18.548 -1.101 53.374 1.00 80.12 326 THR A C 1
ATOM 2564 O O . THR A 1 326 ? -17.598 -1.868 53.509 1.00 80.12 326 THR A O 1
ATOM 2567 N N . LYS A 1 327 ? -19.558 -1.380 52.539 1.00 81.50 327 LYS A N 1
ATOM 2568 C CA . LYS A 1 327 ? -19.630 -2.563 51.658 1.00 81.50 327 LYS A CA 1
ATOM 2569 C C . LYS A 1 327 ? -19.086 -2.285 50.250 1.00 81.50 327 LYS A C 1
ATOM 2571 O O . LYS A 1 327 ? -19.465 -2.965 49.297 1.00 81.50 327 LYS A O 1
ATOM 2576 N N . ILE A 1 328 ? -18.263 -1.248 50.095 1.00 85.69 328 ILE A N 1
ATOM 2577 C CA . ILE A 1 328 ? -17.761 -0.820 48.789 1.00 85.69 328 ILE A CA 1
ATOM 2578 C C . ILE A 1 328 ? -16.750 -1.847 48.269 1.00 85.69 328 ILE A C 1
ATOM 2580 O O . ILE A 1 328 ? -15.831 -2.243 48.978 1.00 85.69 328 ILE A O 1
ATOM 2584 N N . THR A 1 329 ? -16.939 -2.279 47.022 1.00 85.06 329 THR A N 1
ATOM 2585 C CA . THR A 1 329 ? -16.108 -3.283 46.329 1.00 85.06 329 THR A CA 1
ATOM 2586 C C . THR A 1 329 ? -15.530 -2.777 45.004 1.00 85.06 329 THR A C 1
ATOM 2588 O O . THR A 1 329 ? -14.604 -3.382 44.459 1.00 85.06 329 THR A O 1
ATOM 2591 N N . SER A 1 330 ? -16.046 -1.653 44.496 1.00 84.56 330 SER A N 1
ATOM 2592 C CA . SER A 1 330 ? -15.612 -1.004 43.258 1.00 84.56 330 SER A CA 1
ATOM 2593 C C . SER A 1 330 ? -15.409 0.489 43.494 1.00 84.56 330 SER A C 1
ATOM 2595 O O . SER A 1 330 ? -16.292 1.159 44.041 1.00 84.56 330 SER A O 1
ATOM 2597 N N . ILE A 1 331 ? -14.247 0.997 43.083 1.00 84.75 331 ILE A N 1
ATOM 2598 C CA . ILE A 1 331 ? -13.879 2.408 43.218 1.00 84.75 331 ILE A CA 1
ATOM 2599 C C . ILE A 1 331 ? -13.376 2.927 41.875 1.00 84.75 331 ILE A C 1
ATOM 2601 O O . ILE A 1 331 ? -12.464 2.360 41.268 1.00 84.75 331 ILE A O 1
ATOM 2605 N N . GLU A 1 332 ? -13.930 4.056 41.454 1.00 83.75 332 GLU A N 1
ATOM 2606 C CA . GLU A 1 332 ? -13.408 4.848 40.345 1.00 83.75 332 GLU A CA 1
ATOM 2607 C C . GLU A 1 332 ? -12.873 6.177 40.876 1.00 83.75 332 GLU A C 1
ATOM 2609 O O . GLU A 1 332 ? -13.587 6.886 41.578 1.00 83.75 332 GLU A O 1
ATOM 2614 N N . LEU A 1 333 ? -11.610 6.478 40.563 1.00 78.12 333 LEU A N 1
ATOM 2615 C CA . LEU A 1 333 ? -10.902 7.722 40.876 1.00 78.12 333 LEU A CA 1
ATOM 2616 C C . LEU A 1 333 ? -10.347 8.332 39.588 1.00 78.12 333 LEU A C 1
ATOM 2618 O O . LEU A 1 333 ? -9.134 8.503 39.412 1.00 78.12 333 LEU A O 1
ATOM 2622 N N . SER A 1 334 ? -11.241 8.642 38.655 1.00 70.19 334 SER A N 1
ATOM 2623 C CA . SER A 1 334 ? -10.817 9.167 37.362 1.00 70.19 334 SER A CA 1
ATOM 2624 C C . SER A 1 334 ? -10.296 10.608 37.489 1.00 70.19 334 SER A C 1
ATOM 2626 O O . SER A 1 334 ? -10.713 11.373 38.363 1.00 70.19 334 SER A O 1
ATOM 2628 N N . SER A 1 335 ? -9.344 10.979 36.632 1.00 63.69 335 SER A N 1
ATOM 2629 C CA . SER A 1 335 ? -8.712 12.306 36.564 1.00 63.69 335 SER A CA 1
ATOM 2630 C C . SER A 1 335 ? -8.004 12.749 37.849 1.00 63.69 335 SER A C 1
ATOM 2632 O O . SER A 1 335 ? -7.761 13.935 38.052 1.00 63.69 335 SER A O 1
ATOM 2634 N N . SER A 1 336 ? -7.644 11.791 38.711 1.00 64.50 336 SER A N 1
ATOM 2635 C CA . SER A 1 336 ? -6.995 12.082 39.987 1.00 64.50 336 SER A CA 1
ATOM 2636 C C . SER A 1 336 ? -5.529 12.443 39.842 1.00 64.50 336 SER A C 1
ATOM 2638 O O . SER A 1 336 ? -4.772 11.722 39.202 1.00 64.50 336 SER A O 1
ATOM 2640 N N . SER A 1 337 ? -5.091 13.515 40.500 1.00 61.38 337 SER A N 1
ATOM 2641 C CA . SER A 1 337 ? -3.686 13.930 40.612 1.00 61.38 337 SER A CA 1
ATOM 2642 C C . SER A 1 337 ? -2.880 12.987 41.535 1.00 61.38 337 SER A C 1
ATOM 2644 O O . SER A 1 337 ? -2.258 13.387 42.524 1.00 61.38 337 SER A O 1
ATOM 2646 N N . LEU A 1 338 ? -2.893 11.694 41.187 1.00 66.62 338 LEU A N 1
ATOM 2647 C CA . LEU A 1 338 ? -2.163 10.574 41.796 1.00 66.62 338 LEU A CA 1
ATOM 2648 C C . LEU A 1 338 ? -0.766 10.396 41.179 1.00 66.62 338 LEU A C 1
ATOM 2650 O O . LEU A 1 338 ? -0.121 9.366 41.354 1.00 66.62 338 LEU A O 1
ATOM 2654 N N . ASN A 1 339 ? -0.272 11.411 40.471 1.00 62.78 339 ASN A N 1
ATOM 2655 C CA . ASN A 1 339 ? 1.044 11.425 39.834 1.00 62.78 339 ASN A CA 1
ATOM 2656 C C . ASN A 1 339 ? 2.228 11.324 40.825 1.00 62.78 339 ASN A C 1
ATOM 2658 O O . ASN A 1 339 ? 3.356 11.069 40.403 1.00 62.78 339 ASN A O 1
ATOM 2662 N N . ASN A 1 340 ? 1.994 11.510 42.130 1.00 67.38 340 ASN A N 1
ATOM 2663 C CA . ASN A 1 340 ? 3.001 11.344 43.177 1.00 67.38 340 ASN A CA 1
ATOM 2664 C C . ASN A 1 340 ? 2.971 9.914 43.755 1.00 67.38 340 ASN A C 1
ATOM 2666 O O . ASN A 1 340 ? 1.964 9.486 44.323 1.00 67.38 340 ASN A O 1
ATOM 2670 N N . CYS A 1 341 ? 4.109 9.208 43.687 1.00 66.62 341 CYS A N 1
ATOM 2671 C CA . CYS A 1 341 ? 4.308 7.885 44.289 1.00 66.62 341 CYS A CA 1
ATOM 2672 C C . CYS A 1 341 ? 3.921 7.811 45.769 1.00 66.62 341 CYS A C 1
ATOM 2674 O O . CYS A 1 341 ? 3.418 6.776 46.191 1.00 66.62 341 CYS A O 1
ATOM 2676 N N . GLU A 1 342 ? 4.130 8.876 46.548 1.00 71.00 342 GLU A N 1
ATOM 2677 C CA . GLU A 1 342 ? 3.770 8.904 47.972 1.00 71.00 342 GLU A CA 1
ATOM 2678 C C . GLU A 1 342 ? 2.258 8.778 48.168 1.00 71.00 342 GLU A C 1
ATOM 2680 O O . GLU A 1 342 ? 1.809 7.995 49.003 1.00 71.00 342 GLU A O 1
ATOM 2685 N N . ARG A 1 343 ? 1.462 9.474 47.344 1.00 71.56 343 ARG A N 1
ATOM 2686 C CA . ARG A 1 343 ? -0.004 9.375 47.377 1.00 71.56 343 ARG A CA 1
ATOM 2687 C C . ARG A 1 343 ? -0.474 7.985 46.976 1.00 71.56 343 ARG A C 1
ATOM 2689 O O . ARG A 1 343 ? -1.310 7.425 47.666 1.00 71.56 343 ARG A O 1
ATOM 2696 N N . LEU A 1 344 ? 0.100 7.402 45.922 1.00 71.62 344 LEU A N 1
ATOM 2697 C CA . LEU A 1 344 ? -0.165 6.012 45.520 1.00 71.62 344 LEU A CA 1
ATOM 2698 C C . LEU A 1 344 ? 0.239 4.996 46.594 1.00 71.62 344 LEU A C 1
ATOM 2700 O O . LEU A 1 344 ? -0.400 3.961 46.738 1.00 71.62 344 LEU A O 1
ATOM 2704 N N . GLN A 1 345 ? 1.292 5.272 47.357 1.00 73.19 345 GLN A N 1
ATOM 2705 C CA . GLN A 1 345 ? 1.744 4.380 48.417 1.00 73.19 345 GLN A CA 1
ATOM 2706 C C . GLN A 1 345 ? 0.869 4.499 49.670 1.00 73.19 345 GLN A C 1
ATOM 2708 O O . GLN A 1 345 ? 0.562 3.481 50.281 1.00 73.19 345 GLN A O 1
ATOM 2713 N N . MET A 1 346 ? 0.369 5.692 49.999 1.00 71.00 346 MET A N 1
ATOM 2714 C CA . MET A 1 346 ? -0.729 5.848 50.964 1.00 71.00 346 MET A CA 1
ATOM 2715 C C . MET A 1 346 ? -2.015 5.174 50.463 1.00 71.00 346 MET A C 1
ATOM 2717 O O . MET A 1 346 ? -2.739 4.565 51.236 1.00 71.00 346 MET A O 1
ATOM 2721 N N . PHE A 1 347 ? -2.259 5.218 49.151 1.00 70.88 347 PHE A N 1
ATOM 2722 C CA . PHE A 1 347 ? -3.366 4.518 48.502 1.00 70.88 347 PHE A CA 1
ATOM 2723 C C . PHE A 1 347 ? -3.223 2.983 48.591 1.00 70.88 347 PHE A C 1
ATOM 2725 O O . PHE A 1 347 ? -4.196 2.235 48.661 1.00 70.88 347 PHE A O 1
ATOM 2732 N N . SER A 1 348 ? -1.980 2.491 48.611 1.00 71.50 348 SER A N 1
ATOM 2733 C CA . SER A 1 348 ? -1.672 1.060 48.554 1.00 71.50 348 SER A CA 1
ATOM 2734 C C . SER A 1 348 ? -2.129 0.266 49.767 1.00 71.50 348 SER A C 1
ATOM 2736 O O . SER A 1 348 ? -2.521 -0.889 49.614 1.00 71.50 348 SER A O 1
ATOM 2738 N N . THR A 1 349 ? -2.097 0.866 50.959 1.00 66.25 349 THR A N 1
ATOM 2739 C CA . THR A 1 349 ? -2.405 0.174 52.217 1.00 66.25 349 THR A CA 1
ATOM 2740 C C . THR A 1 349 ? -3.865 -0.249 52.325 1.00 66.25 349 THR A C 1
ATOM 2742 O O . THR A 1 349 ? -4.166 -1.125 53.131 1.00 66.25 349 THR A O 1
ATOM 2745 N N . PHE A 1 350 ? -4.761 0.319 51.512 1.00 70.69 350 PHE A N 1
ATOM 2746 C CA . PHE A 1 350 ? -6.172 -0.066 51.480 1.00 70.69 350 PHE A CA 1
ATOM 2747 C C . PHE A 1 350 ? -6.595 -0.832 50.227 1.00 70.69 350 PHE A C 1
ATOM 2749 O O . PHE A 1 350 ? -7.567 -1.584 50.284 1.00 70.69 350 PHE A O 1
ATOM 2756 N N . LEU A 1 351 ? -5.872 -0.714 49.109 1.00 72.31 351 LEU A N 1
ATOM 2757 C CA . LEU A 1 351 ? -6.098 -1.570 47.935 1.00 72.31 351 LEU A CA 1
ATOM 2758 C C . LEU A 1 351 ? -5.728 -3.038 48.194 1.00 72.31 351 LEU A C 1
ATOM 2760 O O . LEU A 1 351 ? -6.170 -3.921 47.468 1.00 72.31 351 LEU A O 1
ATOM 2764 N N . THR A 1 352 ? -4.947 -3.308 49.239 1.00 69.25 352 THR A N 1
ATOM 2765 C CA . THR A 1 352 ? -4.692 -4.657 49.760 1.00 69.25 352 THR A CA 1
ATOM 2766 C C . THR A 1 352 ? -5.830 -5.194 50.640 1.00 69.25 352 THR A C 1
ATOM 2768 O O . THR A 1 352 ? -5.740 -6.326 51.111 1.00 69.25 352 THR A O 1
ATOM 2771 N N . SER A 1 353 ? -6.897 -4.418 50.882 1.00 69.00 353 SER A N 1
ATOM 2772 C CA . SER A 1 353 ? -8.088 -4.913 51.585 1.00 69.00 353 SER A CA 1
ATOM 2773 C C . SER A 1 353 ? -8.829 -5.961 50.750 1.00 69.00 353 SER A C 1
ATOM 2775 O O . SER A 1 353 ? -8.877 -5.868 49.526 1.00 69.00 353 SER A O 1
ATOM 2777 N N . GLU A 1 354 ? -9.447 -6.949 51.408 1.00 68.31 354 GLU A N 1
ATOM 2778 C CA . GLU A 1 354 ? -10.125 -8.070 50.731 1.00 68.31 354 GLU A CA 1
ATOM 2779 C C . GLU A 1 354 ? -11.379 -7.659 49.926 1.00 68.31 354 GLU A C 1
ATOM 2781 O O . GLU A 1 354 ? -11.883 -8.451 49.134 1.00 68.31 354 GLU A O 1
ATOM 2786 N N . ASN A 1 355 ? -11.878 -6.428 50.090 1.00 79.31 355 ASN A N 1
ATOM 2787 C CA . ASN A 1 355 ? -13.163 -6.002 49.528 1.00 79.31 355 ASN A CA 1
ATOM 2788 C C . ASN A 1 355 ? -13.063 -5.405 48.110 1.00 79.31 355 ASN A C 1
ATOM 2790 O O . ASN A 1 355 ? -14.017 -5.524 47.341 1.00 79.31 355 ASN A O 1
ATOM 2794 N N . ILE A 1 356 ? -11.949 -4.758 47.737 1.00 84.75 356 ILE A N 1
ATOM 2795 C CA . ILE A 1 356 ? -11.854 -3.996 46.476 1.00 84.75 356 ILE A CA 1
ATOM 2796 C C . ILE A 1 356 ? -11.377 -4.875 45.321 1.00 84.75 356 ILE A C 1
ATOM 2798 O O . ILE A 1 356 ? -10.211 -5.245 45.239 1.00 84.75 356 ILE A O 1
ATOM 2802 N N . THR A 1 357 ? -12.269 -5.155 44.374 1.00 87.69 357 THR A N 1
ATOM 2803 C CA . THR A 1 357 ? -11.983 -6.042 43.230 1.00 87.69 357 THR A CA 1
ATOM 2804 C C . THR A 1 357 ? -11.860 -5.302 41.897 1.00 87.69 357 THR A C 1
ATOM 2806 O O . THR A 1 357 ? -11.287 -5.848 40.951 1.00 87.69 357 THR A O 1
ATOM 2809 N N . SER A 1 358 ? -12.338 -4.056 41.819 1.00 87.00 358 SER A N 1
ATOM 2810 C CA . SER A 1 358 ? -12.272 -3.206 40.625 1.00 87.00 358 SER A CA 1
ATOM 2811 C C . SER A 1 358 ? -11.735 -1.818 40.967 1.00 87.00 358 SER A C 1
ATOM 2813 O O . SER A 1 358 ? -12.213 -1.180 41.910 1.00 87.00 358 SER A O 1
ATOM 2815 N N . LEU A 1 359 ? -10.750 -1.360 40.191 1.00 87.19 359 LEU A N 1
ATOM 2816 C CA . LEU A 1 359 ? -10.077 -0.078 40.369 1.00 87.19 359 LEU A CA 1
ATOM 2817 C C . LEU A 1 359 ? -9.990 0.681 39.041 1.00 87.19 359 LEU A C 1
ATOM 2819 O O . LEU A 1 359 ? -9.317 0.243 38.111 1.00 87.19 359 LEU A O 1
ATOM 2823 N N . ASN A 1 360 ? -10.605 1.856 38.963 1.00 86.06 360 ASN A N 1
ATOM 2824 C CA . ASN A 1 360 ? -10.483 2.734 37.801 1.00 86.06 360 ASN A CA 1
ATOM 2825 C C . ASN A 1 360 ? -9.632 3.971 38.141 1.00 86.06 360 ASN A C 1
ATOM 2827 O O . ASN A 1 360 ? -9.984 4.744 39.029 1.00 86.06 360 ASN A O 1
ATOM 2831 N N . LEU A 1 361 ? -8.511 4.134 37.432 1.00 84.81 361 LEU A N 1
ATOM 2832 C CA . LEU A 1 361 ? -7.553 5.244 37.532 1.00 84.81 361 LEU A CA 1
ATOM 2833 C C . LEU A 1 361 ? -7.405 5.976 36.187 1.00 84.81 361 LEU A C 1
ATOM 2835 O O . LEU A 1 361 ? -6.322 6.464 35.843 1.00 84.81 361 LEU A O 1
ATOM 2839 N N . ARG A 1 362 ? -8.459 6.007 35.368 1.00 85.69 362 ARG A N 1
ATOM 2840 C CA . ARG A 1 362 ? -8.441 6.677 34.066 1.00 85.69 362 ARG A CA 1
ATOM 2841 C C . ARG A 1 362 ? -8.049 8.149 34.222 1.00 85.69 362 ARG A C 1
ATOM 2843 O O . ARG A 1 362 ? -8.585 8.838 35.080 1.00 85.69 362 ARG A O 1
ATOM 2850 N N . GLY A 1 363 ? -7.140 8.663 33.397 1.00 81.88 363 GLY A N 1
ATOM 2851 C CA . GLY A 1 363 ? -6.773 10.085 33.388 1.00 81.88 363 GLY A CA 1
ATOM 2852 C C . GLY A 1 363 ? -5.910 10.551 34.569 1.00 81.88 363 GLY A C 1
ATOM 2853 O O . GLY A 1 363 ? -5.674 11.749 34.710 1.00 81.88 363 GLY A O 1
ATOM 2854 N N . SER A 1 364 ? -5.400 9.646 35.411 1.00 79.06 364 SER A N 1
ATOM 2855 C CA . SER A 1 364 ? -4.666 10.000 36.638 1.00 79.06 364 SER A CA 1
ATOM 2856 C C . SER A 1 364 ? -3.196 10.426 36.445 1.00 79.06 364 SER A C 1
ATOM 2858 O O . SER A 1 364 ? -2.488 10.694 37.418 1.00 79.06 364 SER A O 1
ATOM 2860 N N . CYS A 1 365 ? -2.705 10.492 35.202 1.00 76.94 365 CYS A N 1
ATOM 2861 C CA . CYS A 1 365 ? -1.337 10.900 34.846 1.00 76.94 365 CYS A CA 1
ATOM 2862 C C . CYS A 1 365 ? -0.226 10.200 35.668 1.00 76.94 365 CYS A C 1
ATOM 2864 O O . CYS A 1 365 ? 0.717 10.846 36.129 1.00 76.94 365 CYS A O 1
ATOM 2866 N N . LEU A 1 366 ? -0.319 8.879 35.857 1.00 75.94 366 LEU A N 1
ATOM 2867 C CA . LEU A 1 366 ? 0.521 8.119 36.805 1.00 75.94 366 LEU A CA 1
ATOM 2868 C C . LEU A 1 366 ? 2.033 8.122 36.473 1.00 75.94 366 LEU A C 1
ATOM 2870 O O . LEU A 1 366 ? 2.868 7.955 37.364 1.00 75.94 366 LEU A O 1
ATOM 2874 N N . GLY A 1 367 ? 2.411 8.315 35.203 1.00 76.06 367 GLY A N 1
ATOM 2875 C CA . GLY A 1 367 ? 3.810 8.301 34.753 1.00 76.06 367 GLY A CA 1
ATOM 2876 C C . GLY A 1 367 ? 4.555 6.984 35.049 1.00 76.06 367 GLY A C 1
ATOM 2877 O O . GLY A 1 367 ? 3.980 5.989 35.483 1.00 76.06 367 GLY A O 1
ATOM 2878 N N . VAL A 1 368 ? 5.875 6.947 34.822 1.00 79.75 368 VAL A N 1
ATOM 2879 C CA . VAL A 1 368 ? 6.686 5.726 35.050 1.00 79.75 368 VAL A CA 1
ATOM 2880 C C . VAL A 1 368 ? 6.803 5.389 36.541 1.00 79.75 368 VAL A C 1
ATOM 2882 O O . VAL A 1 368 ? 6.751 4.222 36.927 1.00 79.75 368 VAL A O 1
ATOM 2885 N N . ALA A 1 369 ? 6.978 6.405 37.391 1.00 76.75 369 ALA A N 1
ATOM 2886 C CA . ALA A 1 369 ? 7.167 6.213 38.825 1.00 76.75 369 ALA A CA 1
ATOM 2887 C C . ALA A 1 369 ? 5.883 5.688 39.494 1.00 76.75 369 ALA A C 1
ATOM 2889 O O . ALA A 1 369 ? 5.945 4.702 40.232 1.00 76.75 369 ALA A O 1
ATOM 2890 N N . GLY A 1 370 ? 4.720 6.257 39.151 1.00 79.81 370 GLY A N 1
ATOM 2891 C CA . GLY A 1 370 ? 3.428 5.763 39.623 1.00 79.81 370 GLY A CA 1
ATOM 2892 C C . GLY A 1 370 ? 3.131 4.342 39.142 1.00 79.81 370 GLY A C 1
ATOM 2893 O O . GLY A 1 370 ? 2.636 3.534 39.925 1.00 79.81 370 GLY A O 1
ATOM 2894 N N . MET A 1 371 ? 3.540 3.975 37.918 1.00 84.75 371 MET A N 1
ATOM 2895 C CA . MET A 1 371 ? 3.439 2.587 37.436 1.00 84.75 371 MET A CA 1
ATOM 2896 C C . MET A 1 371 ? 4.273 1.585 38.222 1.00 84.75 371 MET A C 1
ATOM 2898 O O . MET A 1 371 ? 3.779 0.499 38.526 1.00 84.75 371 MET A O 1
ATOM 2902 N N . LYS A 1 372 ? 5.497 1.942 38.627 1.00 80.50 372 LYS A N 1
ATOM 2903 C CA . LYS A 1 372 ? 6.300 1.081 39.514 1.00 80.50 372 LYS A CA 1
ATOM 2904 C C . LYS A 1 372 ? 5.611 0.850 40.854 1.00 80.50 372 LYS A C 1
ATOM 2906 O O . LYS A 1 372 ? 5.638 -0.268 41.360 1.00 80.50 372 LYS A O 1
ATOM 2911 N N . CYS A 1 373 ? 5.012 1.900 41.418 1.00 80.19 373 CYS A N 1
ATOM 2912 C CA . CYS A 1 373 ? 4.276 1.790 42.670 1.00 80.19 373 CYS A CA 1
ATOM 2913 C C . CYS A 1 373 ? 3.072 0.858 42.490 1.00 80.19 373 CYS A C 1
ATOM 2915 O O . CYS A 1 373 ? 3.011 -0.172 43.153 1.00 80.19 373 CYS A O 1
ATOM 2917 N N . LEU A 1 374 ? 2.200 1.142 41.515 1.00 83.19 374 LEU A N 1
ATOM 2918 C CA . LEU A 1 374 ? 0.967 0.390 41.268 1.00 83.19 374 LEU A CA 1
ATOM 2919 C C . LEU A 1 374 ? 1.200 -1.110 41.064 1.00 83.19 374 LEU A C 1
ATOM 2921 O O . LEU A 1 374 ? 0.460 -1.923 41.610 1.00 83.19 374 LEU A O 1
ATOM 2925 N N . VAL A 1 375 ? 2.252 -1.489 40.337 1.00 80.69 375 VAL A N 1
ATOM 2926 C CA . VAL A 1 375 ? 2.625 -2.898 40.144 1.00 80.69 375 VAL A CA 1
ATOM 2927 C C . VAL A 1 375 ? 2.809 -3.634 41.472 1.00 80.69 375 VAL A C 1
ATOM 2929 O O . VAL A 1 375 ? 2.284 -4.733 41.638 1.00 80.69 375 VAL A O 1
ATOM 2932 N N . ASN A 1 376 ? 3.532 -3.043 42.426 1.00 78.75 376 ASN A N 1
ATOM 2933 C CA . ASN A 1 376 ? 3.769 -3.674 43.726 1.00 78.75 376 ASN A CA 1
ATOM 2934 C C . ASN A 1 376 ? 2.477 -3.819 44.540 1.00 78.75 376 ASN A C 1
ATOM 2936 O O . ASN A 1 376 ? 2.339 -4.780 45.298 1.00 78.75 376 ASN A O 1
ATOM 2940 N N . ILE A 1 377 ? 1.541 -2.884 44.364 1.00 80.19 377 ILE A N 1
ATOM 2941 C CA . ILE A 1 377 ? 0.225 -2.918 45.009 1.00 80.19 377 ILE A CA 1
ATOM 2942 C C . ILE A 1 377 ? -0.594 -4.080 44.445 1.00 80.19 377 ILE A C 1
ATOM 2944 O O . ILE A 1 377 ? -1.099 -4.907 45.202 1.00 80.19 377 ILE A O 1
ATOM 2948 N N . LEU A 1 378 ? -0.670 -4.189 43.115 1.00 84.75 378 LEU A N 1
ATOM 2949 C CA . LEU A 1 378 ? -1.537 -5.157 42.445 1.00 84.75 378 LEU A CA 1
ATOM 2950 C C . LEU A 1 378 ? -1.170 -6.613 42.745 1.00 84.75 378 LEU A C 1
ATOM 2952 O O . LEU A 1 378 ? -2.074 -7.437 42.878 1.00 84.75 378 LEU A O 1
ATOM 2956 N N . LYS A 1 379 ? 0.125 -6.928 42.912 1.00 84.56 379 LYS A N 1
ATOM 2957 C CA . LYS A 1 379 ? 0.593 -8.285 43.265 1.00 84.56 379 LYS A CA 1
ATOM 2958 C C . LYS A 1 379 ? -0.009 -8.817 44.568 1.00 84.56 379 LYS A C 1
ATOM 2960 O O . LYS A 1 379 ? -0.149 -10.023 44.722 1.00 84.56 379 LYS A O 1
ATOM 2965 N N . ASN A 1 380 ? -0.353 -7.925 45.497 1.00 81.19 380 ASN A N 1
ATOM 2966 C CA . ASN A 1 380 ? -0.842 -8.275 46.832 1.00 81.19 380 ASN A CA 1
ATOM 2967 C C . ASN A 1 380 ? -2.299 -7.836 47.057 1.00 81.19 380 ASN A C 1
ATOM 2969 O O . ASN A 1 380 ? -2.717 -7.674 48.201 1.00 81.19 380 ASN A O 1
ATOM 2973 N N . SER A 1 381 ? -3.060 -7.611 45.980 1.00 85.00 381 SER A N 1
ATOM 2974 C CA . SER A 1 381 ? -4.449 -7.140 46.038 1.00 85.00 381 SER A CA 1
ATOM 2975 C C . SER A 1 381 ? -5.430 -8.149 45.418 1.00 85.00 381 SER A C 1
ATOM 2977 O O . SER A 1 381 ? -5.042 -8.910 44.521 1.00 85.00 381 SER A O 1
ATOM 2979 N N . PRO A 1 382 ? -6.714 -8.138 45.821 1.00 86.88 382 PRO A N 1
ATOM 2980 C CA . PRO A 1 382 ? -7.768 -8.915 45.165 1.00 86.88 382 PRO A CA 1
ATOM 2981 C C . PRO A 1 382 ? -8.299 -8.249 43.880 1.00 86.88 382 PRO A C 1
ATOM 2983 O O . PRO A 1 382 ? -9.315 -8.680 43.336 1.00 86.88 382 PRO A O 1
ATOM 2986 N N . ILE A 1 383 ? -7.631 -7.204 43.376 1.00 89.25 383 ILE A N 1
ATOM 2987 C CA . ILE A 1 383 ? -8.066 -6.457 42.194 1.00 89.25 383 ILE A CA 1
ATOM 2988 C C . ILE A 1 383 ? -7.960 -7.342 40.953 1.00 89.25 383 ILE A C 1
ATOM 2990 O O . ILE A 1 383 ? -6.887 -7.827 40.589 1.00 89.25 383 ILE A O 1
ATOM 2994 N N . THR A 1 384 ? -9.094 -7.507 40.281 1.00 91.69 384 THR A N 1
ATOM 2995 C CA . THR A 1 384 ? -9.230 -8.277 39.041 1.00 91.69 384 THR A CA 1
ATOM 2996 C C . THR A 1 384 ? -9.521 -7.390 37.833 1.00 91.69 384 THR A C 1
ATOM 2998 O O . THR A 1 384 ? -9.254 -7.805 36.706 1.00 91.69 384 THR A O 1
ATOM 3001 N N . SER A 1 385 ? -10.011 -6.166 38.043 1.00 92.19 385 SER A N 1
ATOM 3002 C CA . SER A 1 385 ? -10.321 -5.204 36.984 1.00 92.19 385 SER A CA 1
ATOM 3003 C C . SER A 1 385 ? -9.583 -3.892 37.212 1.00 92.19 385 SER A C 1
ATOM 3005 O O . SER A 1 385 ? -9.687 -3.312 38.295 1.00 92.19 385 SER A O 1
ATOM 3007 N N . ILE A 1 386 ? -8.844 -3.429 36.200 1.00 91.38 386 ILE A N 1
ATOM 3008 C CA . ILE A 1 386 ? -8.108 -2.168 36.257 1.00 91.38 386 ILE A CA 1
ATOM 3009 C C . ILE A 1 386 ? -8.264 -1.326 34.990 1.00 91.38 386 ILE A C 1
ATOM 3011 O O . ILE A 1 386 ? -7.978 -1.790 33.886 1.00 91.38 386 ILE A O 1
ATOM 3015 N N . ASP A 1 387 ? -8.673 -0.069 35.161 1.00 90.19 387 ASP A N 1
ATOM 3016 C CA . ASP A 1 387 ? -8.718 0.930 34.086 1.00 90.19 387 ASP A CA 1
ATOM 3017 C C . ASP A 1 387 ? -7.590 1.953 34.252 1.00 90.19 387 ASP A C 1
ATOM 3019 O O . ASP A 1 387 ? -7.486 2.641 35.267 1.00 90.19 387 ASP A O 1
ATOM 3023 N N . LEU A 1 388 ? -6.721 2.014 33.245 1.00 90.19 388 LEU A N 1
ATOM 3024 C CA . LEU A 1 388 ? -5.572 2.908 33.132 1.00 90.19 388 LEU A CA 1
ATOM 3025 C C . LEU A 1 388 ? -5.669 3.791 31.878 1.00 90.19 388 LEU A C 1
ATOM 3027 O O . LEU A 1 388 ? -4.656 4.337 31.425 1.00 90.19 388 LEU A O 1
ATOM 3031 N N . GLY A 1 389 ? -6.856 3.953 31.296 1.00 89.25 389 GLY A N 1
ATOM 3032 C CA . GLY A 1 389 ? -7.065 4.783 30.115 1.00 89.25 389 GLY A CA 1
ATOM 3033 C C . GLY A 1 389 ? -6.656 6.247 30.323 1.00 89.25 389 GLY A C 1
ATOM 3034 O O . GLY A 1 389 ? -6.576 6.726 31.450 1.00 89.25 389 GLY A O 1
ATOM 3035 N N . GLU A 1 390 ? -6.347 6.968 29.248 1.00 86.81 390 GLU A N 1
ATOM 3036 C CA . GLU A 1 390 ? -6.014 8.406 29.233 1.00 86.81 390 GLU A CA 1
ATOM 3037 C C . GLU A 1 390 ? -4.900 8.840 30.213 1.00 86.81 390 GLU A C 1
ATOM 3039 O O . GLU A 1 390 ? -4.756 10.014 30.548 1.00 86.81 390 GLU A O 1
ATOM 3044 N N . ASN A 1 391 ? -4.043 7.915 30.652 1.00 84.12 391 ASN A N 1
ATOM 3045 C CA . ASN A 1 391 ? -2.921 8.200 31.552 1.00 84.12 391 ASN A CA 1
ATOM 3046 C C . ASN A 1 391 ? -1.661 8.693 30.826 1.00 84.12 391 ASN A C 1
ATOM 3048 O O . ASN A 1 391 ? -0.622 8.881 31.466 1.00 84.12 391 ASN A O 1
ATOM 3052 N N . LYS A 1 392 ? -1.741 8.895 29.503 1.00 82.81 392 LYS A N 1
ATOM 3053 C CA . LYS A 1 392 ? -0.610 9.244 28.627 1.00 82.81 392 LYS A CA 1
ATOM 3054 C C . LYS A 1 392 ? 0.550 8.252 28.776 1.00 82.81 392 LYS A C 1
ATOM 3056 O O . LYS A 1 392 ? 1.718 8.644 28.782 1.00 82.81 392 LYS A O 1
ATOM 3061 N N . LEU A 1 393 ? 0.228 6.966 28.938 1.00 83.69 393 LEU A N 1
ATOM 3062 C CA . LEU A 1 393 ? 1.232 5.913 29.062 1.00 83.69 393 LEU A CA 1
ATOM 3063 C C . LEU A 1 393 ? 2.035 5.813 27.762 1.00 83.69 393 LEU A C 1
ATOM 3065 O O . LEU A 1 393 ? 1.455 5.786 26.678 1.00 83.69 393 LEU A O 1
ATOM 3069 N N . ASN A 1 394 ? 3.359 5.748 27.895 1.00 77.75 394 ASN A N 1
ATOM 3070 C CA . ASN A 1 394 ? 4.296 5.497 26.804 1.00 77.75 394 ASN A CA 1
ATOM 3071 C C . ASN A 1 394 ? 4.898 4.088 26.945 1.00 77.75 394 ASN A C 1
ATOM 3073 O O . ASN A 1 394 ? 4.598 3.364 27.900 1.00 77.75 394 ASN A O 1
ATOM 3077 N N . TYR A 1 395 ? 5.761 3.686 26.008 1.00 81.19 395 TYR A N 1
ATOM 3078 C CA . TYR A 1 395 ? 6.315 2.329 26.003 1.00 81.19 395 TYR A CA 1
ATOM 3079 C C . TYR A 1 395 ? 7.095 1.989 27.294 1.00 81.19 395 TYR A C 1
ATOM 3081 O O . TYR A 1 395 ? 7.001 0.863 27.779 1.00 81.19 395 TYR A O 1
ATOM 3089 N N . GLU A 1 396 ? 7.813 2.945 27.902 1.00 82.69 396 GLU A N 1
ATOM 3090 C CA . GLU A 1 396 ? 8.580 2.722 29.140 1.00 82.69 396 GLU A CA 1
ATOM 3091 C C . GLU A 1 396 ? 7.666 2.473 30.346 1.00 82.69 396 GLU A C 1
ATOM 3093 O O . GLU A 1 396 ? 7.873 1.524 31.109 1.00 82.69 396 GLU A O 1
ATOM 3098 N N . SER A 1 397 ? 6.627 3.298 30.527 1.00 82.00 397 SER A N 1
ATOM 3099 C CA . SER A 1 397 ? 5.684 3.123 31.638 1.00 82.00 397 SER A CA 1
ATOM 3100 C C . SER A 1 397 ? 4.872 1.837 31.485 1.00 82.00 397 SER A C 1
ATOM 3102 O O . SER A 1 397 ? 4.668 1.122 32.469 1.00 82.00 397 SER A O 1
ATOM 3104 N N . LEU A 1 398 ? 4.474 1.499 30.254 1.00 83.38 398 LEU A N 1
ATOM 3105 C CA . LEU A 1 398 ? 3.758 0.264 29.953 1.00 83.38 398 LEU A CA 1
ATOM 3106 C C . LEU A 1 398 ? 4.642 -0.971 30.175 1.00 83.38 398 LEU A C 1
ATOM 3108 O O . LEU A 1 398 ? 4.204 -1.926 30.809 1.00 83.38 398 LEU A O 1
ATOM 3112 N N . LYS A 1 399 ? 5.901 -0.955 29.727 1.00 85.94 399 LYS A N 1
ATOM 3113 C CA . LYS A 1 399 ? 6.844 -2.065 29.930 1.00 85.94 399 LYS A CA 1
ATOM 3114 C C . LYS A 1 399 ? 7.044 -2.378 31.411 1.00 85.94 399 LYS A C 1
ATOM 3116 O O . LYS A 1 399 ? 7.025 -3.546 31.800 1.00 85.94 399 LYS A O 1
ATOM 3121 N N . VAL A 1 400 ? 7.194 -1.345 32.242 1.00 85.31 400 VAL A N 1
ATOM 3122 C CA . VAL A 1 400 ? 7.271 -1.494 33.702 1.00 85.31 400 VAL A CA 1
ATOM 3123 C C . VAL A 1 400 ? 6.015 -2.177 34.240 1.00 85.31 400 VAL A C 1
ATOM 3125 O O . VAL A 1 400 ? 6.135 -3.169 34.958 1.00 85.31 400 VAL A O 1
ATOM 3128 N N . PHE A 1 401 ? 4.833 -1.687 33.865 1.00 84.81 401 PHE A N 1
ATOM 3129 C CA . PHE A 1 401 ? 3.558 -2.248 34.307 1.00 84.81 401 PHE A CA 1
ATOM 3130 C C . PHE A 1 401 ? 3.393 -3.721 33.891 1.00 84.81 401 PHE A C 1
ATOM 3132 O O . PHE A 1 401 ? 3.147 -4.599 34.720 1.00 84.81 401 PHE A O 1
ATOM 3139 N N . LEU A 1 402 ? 3.625 -4.010 32.612 1.00 82.69 402 LEU A N 1
ATOM 3140 C CA . LEU A 1 402 ? 3.436 -5.329 32.015 1.00 82.69 402 LEU A CA 1
ATOM 3141 C C . LEU A 1 402 ? 4.454 -6.368 32.496 1.00 82.69 402 LEU A C 1
ATOM 3143 O O . LEU A 1 402 ? 4.121 -7.549 32.558 1.00 82.69 402 LEU A O 1
ATOM 3147 N N . SER A 1 403 ? 5.664 -5.957 32.895 1.00 82.06 403 SER A N 1
ATOM 3148 C CA . SER A 1 403 ? 6.716 -6.872 33.379 1.00 82.06 403 SER A CA 1
ATOM 3149 C C . SER A 1 403 ? 6.304 -7.724 34.583 1.00 82.06 403 SER A C 1
ATOM 3151 O O . SER A 1 403 ? 6.921 -8.748 34.860 1.00 82.06 403 SER A O 1
ATOM 3153 N N . SER A 1 404 ? 5.273 -7.291 35.303 1.00 80.44 404 SER A N 1
ATOM 3154 C CA . SER A 1 404 ? 4.815 -7.887 36.552 1.00 80.44 404 SER A CA 1
ATOM 3155 C C . SER A 1 404 ? 3.326 -8.226 36.550 1.00 80.44 404 SER A C 1
ATOM 3157 O O . SER A 1 404 ? 2.818 -8.685 37.566 1.00 80.44 404 SER A O 1
ATOM 3159 N N . LEU A 1 405 ? 2.636 -8.033 35.421 1.00 81.25 405 LEU A N 1
ATOM 3160 C CA . LEU A 1 405 ? 1.208 -8.327 35.280 1.00 81.25 405 LEU A CA 1
ATOM 3161 C C . LEU A 1 405 ? 0.908 -9.833 35.359 1.00 81.25 405 LEU A C 1
ATOM 3163 O O . LEU A 1 405 ? -0.188 -10.228 35.729 1.00 81.25 405 LEU A O 1
ATOM 3167 N N . ILE A 1 406 ? 1.894 -10.678 35.037 1.00 83.44 406 ILE A N 1
ATOM 3168 C CA . ILE A 1 406 ? 1.797 -12.143 35.162 1.00 83.44 406 ILE A CA 1
ATOM 3169 C C . ILE A 1 406 ? 1.604 -12.559 36.632 1.00 83.44 406 ILE A C 1
ATOM 3171 O O . ILE A 1 406 ? 0.975 -13.579 36.898 1.00 83.44 406 ILE A O 1
ATOM 3175 N N . ASP A 1 407 ? 2.110 -11.754 37.572 1.00 84.88 407 ASP A N 1
ATOM 3176 C CA . ASP A 1 407 ? 2.057 -12.024 39.011 1.00 84.88 407 ASP A CA 1
ATOM 3177 C C . ASP A 1 407 ? 0.828 -11.385 39.696 1.00 84.88 407 ASP A C 1
ATOM 3179 O O . ASP A 1 407 ? 0.804 -11.282 40.922 1.00 84.88 407 ASP A O 1
ATOM 3183 N N . THR A 1 408 ? -0.162 -10.886 38.944 1.00 86.62 408 THR A N 1
ATOM 3184 C CA . THR A 1 408 ? -1.367 -10.243 39.503 1.00 86.62 408 THR A CA 1
ATOM 3185 C C . THR A 1 408 ? -2.638 -11.042 39.204 1.00 86.62 408 THR A C 1
ATOM 3187 O O . THR A 1 408 ? -2.656 -11.931 38.353 1.00 86.62 408 THR A O 1
ATOM 3190 N N . ASN A 1 409 ? -3.735 -10.696 39.888 1.00 87.38 409 ASN A N 1
ATOM 3191 C CA . ASN A 1 409 ? -5.063 -11.286 39.669 1.00 87.38 409 ASN A CA 1
ATOM 3192 C C . ASN A 1 409 ? -5.868 -10.583 38.556 1.00 87.38 409 ASN A C 1
ATOM 3194 O O . ASN A 1 409 ? -7.061 -10.844 38.395 1.00 87.38 409 ASN A O 1
ATOM 3198 N N . VAL A 1 410 ? -5.243 -9.679 37.792 1.00 91.31 410 VAL A N 1
ATOM 3199 C CA . VAL A 1 410 ? -5.937 -8.845 36.804 1.00 91.31 410 VAL A CA 1
ATOM 3200 C C . VAL A 1 410 ? -6.397 -9.688 35.611 1.00 91.31 410 VAL A C 1
ATOM 3202 O O . VAL A 1 410 ? -5.598 -10.297 34.898 1.00 91.31 410 VAL A O 1
ATOM 3205 N N . THR A 1 411 ? -7.706 -9.674 35.374 1.00 93.94 411 THR A N 1
ATOM 3206 C CA . THR A 1 411 ? -8.387 -10.314 34.240 1.00 93.94 411 THR A CA 1
ATOM 3207 C C . THR A 1 411 ? -9.008 -9.290 33.286 1.00 93.94 411 THR A C 1
ATOM 3209 O O . THR A 1 411 ? -9.165 -9.583 32.102 1.00 93.94 411 THR A O 1
ATOM 3212 N N . ALA A 1 412 ? -9.295 -8.070 33.749 1.00 95.00 412 ALA A N 1
ATOM 3213 C CA . ALA A 1 412 ? -9.777 -6.976 32.914 1.00 95.00 412 ALA A CA 1
ATOM 3214 C C . ALA A 1 412 ? -8.806 -5.793 32.940 1.00 95.00 412 ALA A C 1
ATOM 3216 O O . ALA A 1 412 ? -8.513 -5.249 34.004 1.00 95.00 412 ALA A O 1
ATOM 3217 N N . LEU A 1 413 ? -8.300 -5.417 31.765 1.00 94.12 413 LEU A N 1
ATOM 3218 C CA . LEU A 1 413 ? -7.323 -4.352 31.583 1.00 94.12 413 LEU A CA 1
ATOM 3219 C C . LEU A 1 413 ? -7.825 -3.352 30.539 1.00 94.12 413 LEU A C 1
ATOM 3221 O O . LEU A 1 413 ? -7.932 -3.684 29.357 1.00 94.12 413 LEU A O 1
ATOM 3225 N N . TYR A 1 414 ? -8.066 -2.117 30.972 1.00 93.44 414 TYR A N 1
ATOM 3226 C CA . TYR A 1 414 ? -8.455 -1.019 30.092 1.00 93.44 414 TYR A CA 1
ATOM 3227 C C . TYR A 1 414 ? -7.296 -0.037 29.926 1.00 93.44 414 TYR A C 1
ATOM 3229 O O . TYR A 1 414 ? -6.724 0.447 30.903 1.00 93.44 414 TYR A O 1
ATOM 3237 N N . LEU A 1 415 ? -6.908 0.226 28.679 1.00 92.56 415 LEU A N 1
ATOM 3238 C CA . LEU A 1 415 ? -5.770 1.073 28.307 1.00 92.56 415 LEU A CA 1
ATOM 3239 C C . LEU A 1 415 ? -6.169 2.186 27.332 1.00 92.56 415 LEU A C 1
ATOM 3241 O O . LEU A 1 415 ? -5.285 2.837 26.770 1.00 92.56 415 LEU A O 1
ATOM 3245 N N . SER A 1 416 ? -7.463 2.432 27.139 1.00 91.94 416 SER A N 1
ATOM 3246 C CA . SER A 1 416 ? -7.949 3.321 26.087 1.00 91.94 416 SER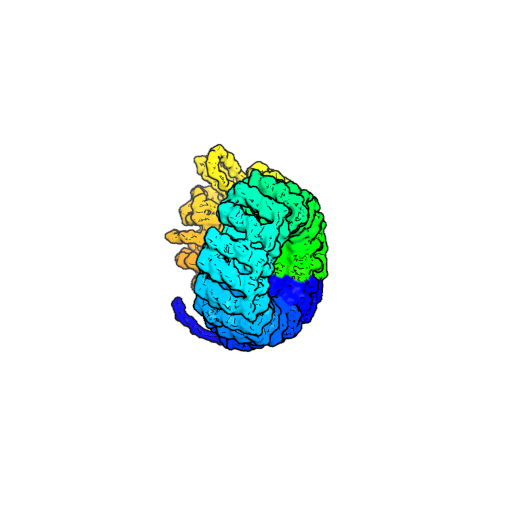 A CA 1
ATOM 3247 C C . SER A 1 416 ? -7.413 4.752 26.161 1.00 91.94 416 SER A C 1
ATOM 3249 O O . SER A 1 416 ? -7.248 5.320 27.233 1.00 91.94 416 SER A O 1
ATOM 3251 N N . GLY A 1 417 ? -7.122 5.367 25.016 1.00 87.69 417 GLY A N 1
ATOM 3252 C CA . GLY A 1 417 ? -6.607 6.737 24.924 1.00 87.69 417 GLY A CA 1
ATOM 3253 C C . GLY A 1 417 ? -5.134 6.905 25.326 1.00 87.69 417 GLY A C 1
ATOM 3254 O O . GLY A 1 417 ? -4.698 8.028 25.572 1.00 87.69 417 GLY A O 1
ATOM 3255 N N . ASN A 1 418 ? -4.356 5.820 25.430 1.00 88.25 418 ASN A N 1
ATOM 3256 C CA . ASN A 1 418 ? -2.908 5.872 25.687 1.00 88.25 418 ASN A CA 1
ATOM 3257 C C . ASN A 1 418 ? -2.078 5.706 24.405 1.00 88.25 418 ASN A C 1
ATOM 3259 O O . ASN A 1 418 ? -2.437 4.931 23.531 1.00 88.25 418 ASN A O 1
ATOM 3263 N N . HIS A 1 419 ? -0.913 6.349 24.308 1.00 83.44 419 HIS A N 1
ATOM 3264 C CA . HIS A 1 419 ? -0.038 6.253 23.131 1.00 83.44 419 HIS A CA 1
ATOM 3265 C C . HIS A 1 419 ? 0.973 5.110 23.275 1.00 83.44 419 HIS A C 1
ATOM 3267 O O . HIS A 1 419 ? 2.137 5.325 23.616 1.00 83.44 419 HIS A O 1
ATOM 3273 N N . LEU A 1 420 ? 0.517 3.880 23.032 1.00 82.00 420 LEU A N 1
ATOM 3274 C CA . LEU A 1 420 ? 1.322 2.683 23.302 1.00 82.00 420 LEU A CA 1
ATOM 3275 C C . LEU A 1 420 ? 2.431 2.457 22.258 1.00 82.00 420 LEU A C 1
ATOM 3277 O O . LEU A 1 420 ? 3.507 1.974 22.611 1.00 82.00 420 LEU A O 1
ATOM 3281 N N . GLY A 1 421 ? 2.189 2.837 20.997 1.00 74.81 421 GLY A N 1
ATOM 3282 C CA . GLY A 1 421 ? 3.133 2.658 19.887 1.00 74.81 421 GLY A CA 1
ATOM 3283 C C . GLY A 1 421 ? 3.423 1.188 19.545 1.00 74.81 421 GLY A C 1
ATOM 3284 O O . GLY A 1 421 ? 2.857 0.268 20.137 1.00 74.81 421 GLY A O 1
ATOM 3285 N N . TYR A 1 422 ? 4.316 0.959 18.576 1.00 78.25 422 TYR A N 1
ATOM 3286 C CA . TYR A 1 422 ? 4.696 -0.389 18.127 1.00 78.25 422 TYR A CA 1
ATOM 3287 C C . TYR A 1 422 ? 5.362 -1.216 19.241 1.00 78.25 422 TYR A C 1
ATOM 3289 O O . TYR A 1 422 ? 4.876 -2.299 19.571 1.00 78.25 422 TYR A O 1
ATOM 3297 N N . ASP A 1 423 ? 6.400 -0.671 19.885 1.00 81.56 423 ASP A N 1
ATOM 3298 C CA . ASP A 1 423 ? 7.176 -1.375 20.919 1.00 81.56 423 ASP A CA 1
ATOM 3299 C C . ASP A 1 423 ? 6.325 -1.749 22.144 1.00 81.56 423 ASP A C 1
ATOM 3301 O O . ASP A 1 423 ? 6.480 -2.822 22.735 1.00 81.56 423 ASP A O 1
ATOM 3305 N N . GLY A 1 424 ? 5.391 -0.870 22.530 1.00 84.06 424 GLY A N 1
ATOM 3306 C CA . GLY A 1 424 ? 4.475 -1.125 23.640 1.00 84.06 424 GLY A CA 1
ATOM 3307 C C . GLY A 1 424 ? 3.551 -2.312 23.364 1.00 84.06 424 GLY A C 1
ATOM 3308 O O . GLY A 1 424 ? 3.340 -3.147 24.246 1.00 84.06 424 GLY A O 1
ATOM 3309 N N . ILE A 1 425 ? 3.044 -2.431 22.133 1.00 86.94 425 ILE A N 1
ATOM 3310 C CA . ILE A 1 425 ? 2.190 -3.552 21.724 1.00 86.94 425 ILE A CA 1
ATOM 3311 C C . ILE A 1 425 ? 2.977 -4.839 21.547 1.00 86.94 425 ILE A C 1
ATOM 3313 O O . ILE A 1 425 ? 2.503 -5.888 21.978 1.00 86.94 425 ILE A O 1
ATOM 3317 N N . GLU A 1 426 ? 4.173 -4.787 20.968 1.00 84.88 426 GLU A N 1
ATOM 3318 C CA . GLU A 1 426 ? 5.030 -5.969 20.864 1.00 84.88 426 GLU A CA 1
ATOM 3319 C C . GLU A 1 426 ? 5.294 -6.571 22.254 1.00 84.88 426 GLU A C 1
ATOM 3321 O O . GLU A 1 426 ? 5.136 -7.781 22.468 1.00 84.88 426 GLU A O 1
ATOM 3326 N N . PHE A 1 427 ? 5.586 -5.719 23.243 1.00 85.81 427 PHE A N 1
ATOM 3327 C CA . PHE A 1 427 ? 5.758 -6.171 24.618 1.00 85.81 427 PHE A CA 1
ATOM 3328 C C . PHE A 1 427 ? 4.453 -6.702 25.229 1.00 85.81 427 PHE A C 1
ATOM 3330 O O . PHE A 1 427 ? 4.468 -7.771 25.845 1.00 85.81 427 PHE A O 1
ATOM 3337 N N . LEU A 1 428 ? 3.318 -6.023 25.018 1.00 88.88 428 LEU A N 1
ATOM 3338 C CA . LEU A 1 428 ? 1.998 -6.496 25.452 1.00 88.88 428 LEU A CA 1
ATOM 3339 C C . LEU A 1 428 ? 1.693 -7.897 24.909 1.00 88.88 428 LEU A C 1
ATOM 3341 O O . LEU A 1 428 ? 1.360 -8.793 25.685 1.00 88.88 428 LEU A O 1
ATOM 3345 N N . VAL A 1 429 ? 1.905 -8.129 23.615 1.00 88.94 429 VAL A N 1
ATOM 3346 C CA . VAL A 1 429 ? 1.723 -9.430 22.952 1.00 88.94 429 VAL A CA 1
ATOM 3347 C C . VAL A 1 429 ? 2.580 -10.526 23.590 1.00 88.94 429 VAL A C 1
ATOM 3349 O O . VAL A 1 429 ? 2.112 -11.656 23.762 1.00 88.94 429 VAL A O 1
ATOM 3352 N N . SER A 1 430 ? 3.813 -10.206 23.993 1.00 86.75 430 SER A N 1
ATOM 3353 C CA . SER A 1 430 ? 4.717 -11.167 24.644 1.00 86.75 430 SER A CA 1
ATOM 3354 C C . SER A 1 430 ? 4.242 -11.618 26.036 1.00 86.75 430 SER A C 1
ATOM 3356 O O . SER A 1 430 ? 4.587 -12.716 26.490 1.00 86.75 430 SER A O 1
ATOM 3358 N N . VAL A 1 431 ? 3.436 -10.786 26.703 1.00 89.00 431 VAL A N 1
ATOM 3359 C CA . VAL A 1 431 ? 2.944 -11.005 28.069 1.00 89.00 431 VAL A CA 1
ATOM 3360 C C . VAL A 1 431 ? 1.518 -11.564 28.080 1.00 89.00 431 VAL A C 1
ATOM 3362 O O . VAL A 1 431 ? 1.230 -12.429 28.905 1.00 89.00 431 VAL A O 1
ATOM 3365 N N . LEU A 1 432 ? 0.649 -11.167 27.140 1.00 89.94 432 LEU A N 1
ATOM 3366 C CA . LEU A 1 432 ? -0.759 -11.601 27.063 1.00 89.94 432 LEU A CA 1
ATOM 3367 C C . LEU A 1 432 ? -0.933 -13.125 27.044 1.00 89.94 432 LEU A C 1
ATOM 3369 O O . LEU A 1 432 ? -1.846 -13.653 27.670 1.00 89.94 432 LEU A O 1
ATOM 3373 N N . ARG A 1 433 ? -0.026 -13.854 26.382 1.00 88.19 433 ARG A N 1
ATOM 3374 C CA . ARG A 1 433 ? -0.046 -15.332 26.333 1.00 88.19 433 ARG A CA 1
ATOM 3375 C C . ARG A 1 433 ? 0.165 -15.987 27.704 1.00 88.19 433 ARG A C 1
ATOM 3377 O O . ARG A 1 433 ? -0.094 -17.174 27.872 1.00 88.19 433 ARG A O 1
ATOM 3384 N N . LYS A 1 434 ? 0.697 -15.233 28.669 1.00 89.12 434 LYS A N 1
ATOM 3385 C CA . LYS A 1 434 ? 1.064 -15.696 30.012 1.00 89.12 434 LYS A CA 1
ATOM 3386 C C . LYS A 1 434 ? 0.132 -15.161 31.102 1.00 89.12 434 LYS A C 1
ATOM 3388 O O . LYS A 1 434 ? 0.295 -15.553 32.252 1.00 89.12 434 LYS A O 1
ATOM 3393 N N . THR A 1 435 ? -0.810 -14.275 30.775 1.00 88.69 435 THR A N 1
ATOM 3394 C CA . THR A 1 435 ? -1.717 -13.656 31.755 1.00 88.69 435 THR A CA 1
ATOM 3395 C C . THR A 1 435 ? -3.088 -14.337 31.775 1.00 88.69 435 THR A C 1
ATOM 3397 O O . THR A 1 435 ? -3.393 -15.208 30.958 1.00 88.69 435 THR A O 1
ATOM 3400 N N . GLN A 1 436 ? -3.932 -13.939 32.731 1.00 87.38 436 GLN A N 1
ATOM 3401 C CA . GLN A 1 436 ? -5.335 -14.363 32.829 1.00 87.38 436 GLN A CA 1
ATOM 3402 C C . GLN A 1 436 ? -6.302 -13.335 32.220 1.00 87.38 436 GLN A C 1
ATOM 3404 O O . GLN A 1 436 ? -7.483 -13.336 32.552 1.00 87.38 436 GLN A O 1
ATOM 3409 N N . ILE A 1 437 ? -5.811 -12.441 31.355 1.00 93.00 437 ILE A N 1
ATOM 3410 C CA . ILE A 1 437 ? -6.624 -11.349 30.815 1.00 93.00 437 ILE A CA 1
ATOM 3411 C C . ILE A 1 437 ? -7.703 -11.900 29.883 1.00 93.00 437 ILE A C 1
ATOM 3413 O O . ILE A 1 437 ? -7.410 -12.543 28.873 1.00 93.00 437 ILE A O 1
ATOM 3417 N N . THR A 1 438 ? -8.950 -11.599 30.227 1.00 94.88 438 THR A N 1
ATOM 3418 C CA . THR A 1 438 ? -10.157 -11.896 29.460 1.00 94.88 438 THR A CA 1
ATOM 3419 C C . THR A 1 438 ? -10.769 -10.640 28.843 1.00 94.88 438 THR A C 1
ATOM 3421 O O . THR A 1 438 ? -11.456 -10.754 27.833 1.00 94.88 438 THR A O 1
ATOM 3424 N N . ILE A 1 439 ? -10.525 -9.449 29.398 1.00 95.62 439 ILE A N 1
ATOM 3425 C CA . ILE A 1 439 ? -11.007 -8.171 28.849 1.00 95.62 439 ILE A CA 1
ATOM 3426 C C . ILE A 1 439 ? -9.810 -7.268 28.558 1.00 95.62 439 ILE A C 1
ATOM 3428 O O . ILE A 1 439 ? -9.025 -6.977 29.461 1.00 95.62 439 ILE A O 1
ATOM 3432 N N . LEU A 1 440 ? -9.683 -6.829 27.308 1.00 95.19 440 LEU A N 1
ATOM 3433 C CA . LEU A 1 440 ? -8.636 -5.921 26.858 1.00 95.19 440 LEU A CA 1
ATOM 3434 C C . LEU A 1 440 ? -9.246 -4.766 26.057 1.00 95.19 440 LEU A C 1
ATOM 3436 O O . LEU A 1 440 ? -9.756 -4.971 24.957 1.00 95.19 440 LEU A O 1
ATOM 3440 N N . ASP A 1 441 ? -9.157 -3.554 26.593 1.00 93.94 441 ASP A N 1
ATOM 3441 C CA . ASP A 1 441 ? -9.563 -2.331 25.895 1.00 93.94 441 ASP A CA 1
ATOM 3442 C C . ASP A 1 441 ? -8.328 -1.542 25.438 1.00 93.94 441 ASP A C 1
ATOM 3444 O O . ASP A 1 441 ? -7.521 -1.089 26.253 1.00 93.94 441 ASP A O 1
ATOM 3448 N N . LEU A 1 442 ? -8.193 -1.394 24.121 1.00 92.25 442 LEU A N 1
ATOM 3449 C CA . LEU A 1 442 ? -7.153 -0.629 23.433 1.00 92.25 442 LEU A CA 1
ATOM 3450 C C . LEU A 1 442 ? -7.759 0.494 22.574 1.00 92.25 442 LEU A C 1
ATOM 3452 O O . LEU A 1 442 ? -7.163 0.913 21.576 1.00 92.25 442 LEU A O 1
ATOM 3456 N N . ASN A 1 443 ? -8.952 0.973 22.921 1.00 89.75 443 ASN A N 1
ATOM 3457 C CA . ASN A 1 443 ? -9.651 2.017 22.183 1.00 89.75 443 ASN A CA 1
ATOM 3458 C C . ASN A 1 443 ? -8.803 3.299 22.096 1.00 89.75 443 ASN A C 1
ATOM 3460 O O . ASN A 1 443 ? -8.272 3.760 23.103 1.00 89.75 443 ASN A O 1
ATOM 3464 N N . LYS A 1 444 ? -8.647 3.889 20.904 1.00 87.38 444 LYS A N 1
ATOM 3465 C CA . LYS A 1 444 ? -7.857 5.118 20.665 1.00 87.38 444 LYS A CA 1
ATOM 3466 C C . LYS A 1 444 ? -6.428 5.043 21.214 1.00 87.38 444 LYS A C 1
ATOM 3468 O O . LYS A 1 444 ? -5.888 6.033 21.708 1.00 87.38 444 LYS A O 1
ATOM 3473 N N . CYS A 1 445 ? -5.792 3.876 21.113 1.00 86.50 445 CYS A N 1
ATOM 3474 C CA . CYS A 1 445 ? -4.407 3.683 21.540 1.00 86.50 445 CYS A CA 1
ATOM 3475 C C . CYS A 1 445 ? -3.354 4.083 20.488 1.00 86.50 445 CYS A C 1
ATOM 3477 O O . CYS A 1 445 ? -2.159 3.840 20.681 1.00 86.50 445 CYS A O 1
ATOM 3479 N N . ASN A 1 446 ? -3.789 4.694 19.378 1.00 79.12 446 ASN A N 1
ATOM 3480 C CA . ASN A 1 446 ? -2.960 5.032 18.219 1.00 79.12 446 ASN A CA 1
ATOM 3481 C C . ASN A 1 446 ? -2.182 3.811 17.694 1.00 79.12 446 ASN A C 1
ATOM 3483 O O . ASN A 1 446 ? -0.974 3.875 17.460 1.00 79.12 446 ASN A O 1
ATOM 3487 N N . LEU A 1 447 ? -2.868 2.668 17.583 1.00 79.44 447 LEU A N 1
ATOM 3488 C CA . LEU A 1 447 ? -2.257 1.450 17.061 1.00 79.44 447 LEU A CA 1
ATOM 3489 C C . LEU A 1 447 ? -2.114 1.563 15.543 1.00 79.44 447 LEU A C 1
ATOM 3491 O O . LEU A 1 447 ? -3.109 1.629 14.820 1.00 79.44 447 LEU A O 1
ATOM 3495 N N . GLU A 1 448 ? -0.872 1.567 15.070 1.00 73.00 448 GLU A N 1
ATOM 3496 C CA . GLU A 1 448 ? -0.549 1.496 13.646 1.00 73.00 448 GLU A CA 1
ATOM 3497 C C . GLU A 1 448 ? -0.771 0.074 13.097 1.00 73.00 448 GLU A C 1
ATOM 3499 O O . GLU A 1 448 ? -0.716 -0.916 13.837 1.00 73.00 448 GLU A O 1
ATOM 3504 N N . CYS A 1 449 ? -0.948 -0.047 11.775 1.00 70.94 449 CYS A N 1
ATOM 3505 C CA . CYS A 1 449 ? -1.223 -1.317 11.090 1.00 70.94 449 CYS A CA 1
ATOM 3506 C C . CYS A 1 449 ? -0.274 -2.467 11.490 1.00 70.94 449 CYS A C 1
ATOM 3508 O O . CYS A 1 449 ? -0.721 -3.605 11.644 1.00 70.94 449 CYS A O 1
ATOM 3510 N N . ASN A 1 450 ? 1.024 -2.192 11.669 1.00 70.94 450 ASN A N 1
ATOM 3511 C CA . ASN A 1 450 ? 2.023 -3.212 12.017 1.00 70.94 450 ASN A CA 1
ATOM 3512 C C . ASN A 1 450 ? 1.887 -3.689 13.472 1.00 70.94 450 ASN A C 1
ATOM 3514 O O . ASN A 1 450 ? 1.970 -4.886 13.742 1.00 70.94 450 ASN A O 1
ATOM 3518 N N . ALA A 1 451 ? 1.639 -2.768 14.407 1.00 75.88 451 ALA A N 1
ATOM 3519 C CA . ALA A 1 451 ? 1.444 -3.101 15.817 1.00 75.88 451 ALA A CA 1
ATOM 3520 C C . ALA A 1 451 ? 0.208 -3.995 15.991 1.00 75.88 451 ALA A C 1
ATOM 3522 O O . ALA A 1 451 ? 0.239 -5.011 16.691 1.00 75.88 451 ALA A O 1
ATOM 3523 N N . LEU A 1 452 ? -0.869 -3.660 15.278 1.00 78.94 452 LEU A N 1
ATOM 3524 C CA . LEU A 1 452 ? -2.115 -4.407 15.338 1.00 78.94 452 LEU A CA 1
ATOM 3525 C C . LEU A 1 452 ? -1.998 -5.823 14.755 1.00 78.94 452 LEU A C 1
ATOM 3527 O O . LEU A 1 452 ? -2.602 -6.746 15.294 1.00 78.94 452 LEU A O 1
ATOM 3531 N N . MET A 1 453 ? -1.197 -6.020 13.704 1.00 77.44 453 MET A N 1
ATOM 3532 C CA . MET A 1 453 ? -0.917 -7.345 13.135 1.00 77.44 453 MET A CA 1
ATOM 3533 C C . MET A 1 453 ? -0.385 -8.318 14.197 1.00 77.44 453 MET A C 1
ATOM 3535 O O . MET A 1 453 ? -0.914 -9.421 14.349 1.00 77.44 453 MET A O 1
ATOM 3539 N N . ASN A 1 454 ? 0.619 -7.897 14.973 1.00 80.69 454 ASN A N 1
ATOM 3540 C CA . ASN A 1 454 ? 1.216 -8.732 16.019 1.00 80.69 454 ASN A CA 1
ATOM 3541 C C . ASN A 1 454 ? 0.190 -9.137 17.084 1.00 80.69 454 ASN A C 1
ATOM 3543 O O . ASN A 1 454 ? 0.182 -10.291 17.523 1.00 80.69 454 ASN A O 1
ATOM 3547 N N . LEU A 1 455 ? -0.700 -8.212 17.453 1.00 88.06 455 LEU A N 1
ATOM 3548 C CA . LEU A 1 455 ? -1.805 -8.491 18.363 1.00 88.06 455 LEU A CA 1
ATOM 3549 C C . LEU A 1 455 ? -2.799 -9.481 17.749 1.00 88.06 455 LEU A C 1
ATOM 3551 O O . LEU A 1 455 ? -3.062 -10.520 18.347 1.00 88.06 455 LEU A O 1
ATOM 3555 N N . VAL A 1 456 ? -3.306 -9.205 16.543 1.00 87.12 456 VAL A N 1
ATOM 3556 C CA . VAL A 1 456 ? -4.299 -10.044 15.851 1.00 87.12 456 VAL A CA 1
ATOM 3557 C C . VAL A 1 456 ? -3.802 -11.479 15.699 1.00 87.12 456 VAL A C 1
ATOM 3559 O O . VAL A 1 456 ? -4.545 -12.418 15.979 1.00 87.12 456 VAL A O 1
ATOM 3562 N N . MET A 1 457 ? -2.541 -11.667 15.311 1.00 84.25 457 MET A N 1
ATOM 3563 C CA . MET A 1 457 ? -1.981 -13.000 15.089 1.00 84.25 457 MET A CA 1
ATOM 3564 C C . MET A 1 457 ? -1.793 -13.806 16.371 1.00 84.25 457 MET A C 1
ATOM 3566 O O . MET A 1 457 ? -1.781 -15.029 16.290 1.00 84.25 457 MET A O 1
ATOM 3570 N N . CYS A 1 458 ? -1.670 -13.172 17.540 1.00 89.19 458 CYS A N 1
ATOM 3571 C CA . CYS A 1 458 ? -1.532 -13.901 18.798 1.00 89.19 458 CYS A CA 1
ATOM 3572 C C . CYS A 1 458 ? -2.864 -14.181 19.500 1.00 89.19 458 CYS A C 1
ATOM 3574 O O . CYS A 1 458 ? -2.863 -14.959 20.450 1.00 89.19 458 CYS A O 1
ATOM 3576 N N . LEU A 1 459 ? -3.985 -13.575 19.077 1.00 90.88 459 LEU A N 1
ATOM 3577 C CA . LEU A 1 459 ? -5.268 -13.652 19.796 1.00 90.88 459 LEU A CA 1
ATOM 3578 C C . LEU A 1 459 ? -5.716 -15.090 20.088 1.00 90.88 459 LEU A C 1
ATOM 3580 O O . LEU A 1 459 ? -6.222 -15.354 21.176 1.00 90.88 459 LEU A O 1
ATOM 3584 N N . HIS A 1 460 ? -5.489 -16.027 19.162 1.00 88.94 460 HIS A N 1
ATOM 3585 C CA . HIS A 1 460 ? -5.869 -17.437 19.336 1.00 88.94 460 HIS A CA 1
ATOM 3586 C C . HIS A 1 460 ? -5.065 -18.170 20.425 1.00 88.94 460 HIS A C 1
ATOM 3588 O O . HIS A 1 460 ? -5.423 -19.276 20.817 1.00 88.94 460 HIS A O 1
ATOM 3594 N N . GLU A 1 461 ? -3.966 -17.583 20.900 1.00 91.62 461 GLU A N 1
ATOM 3595 C CA . GLU A 1 461 ? -3.153 -18.089 22.012 1.00 91.62 461 GLU A CA 1
ATOM 3596 C C . GLU A 1 461 ? -3.477 -17.383 23.340 1.00 91.62 461 GLU A C 1
ATOM 3598 O O . GLU A 1 461 ? -2.813 -17.631 24.346 1.00 91.62 461 GLU A O 1
ATOM 3603 N N . THR A 1 462 ? -4.466 -16.484 23.359 1.00 92.50 462 THR A N 1
ATOM 3604 C CA . THR A 1 462 ? -4.858 -15.709 24.548 1.00 92.50 462 THR A CA 1
ATOM 3605 C C . THR A 1 462 ? -6.194 -16.178 25.127 1.00 92.50 462 THR A C 1
ATOM 3607 O O . THR A 1 462 ? -6.928 -16.943 24.504 1.00 92.50 462 THR A O 1
ATOM 3610 N N . LYS A 1 463 ? -6.526 -15.695 26.332 1.00 92.25 463 LYS A N 1
ATOM 3611 C CA . LYS A 1 463 ? -7.818 -15.928 27.004 1.00 92.25 463 LYS A CA 1
ATOM 3612 C C . LYS A 1 463 ? -8.829 -14.796 26.787 1.00 92.25 463 LYS A C 1
ATOM 3614 O O . LYS A 1 463 ? -9.842 -14.746 27.479 1.00 92.25 463 LYS A O 1
ATOM 3619 N N . ILE A 1 464 ? -8.550 -13.885 25.853 1.00 94.50 464 ILE A N 1
ATOM 3620 C CA . ILE A 1 464 ? -9.360 -12.687 25.628 1.00 94.50 464 ILE A CA 1
ATOM 3621 C C . ILE A 1 464 ? -10.751 -13.090 25.122 1.00 94.50 464 ILE A C 1
ATOM 3623 O O . ILE A 1 464 ? -10.884 -13.757 24.096 1.00 94.50 464 ILE A O 1
ATOM 3627 N N . ALA A 1 465 ? -11.772 -12.651 25.853 1.00 93.56 465 ALA A N 1
ATOM 3628 C CA . ALA A 1 465 ? -13.188 -12.787 25.540 1.00 93.56 465 ALA A CA 1
ATOM 3629 C C . ALA A 1 465 ? -13.814 -11.451 25.100 1.00 93.56 465 ALA A C 1
ATOM 3631 O O . ALA A 1 465 ? -14.740 -11.453 24.292 1.00 93.56 465 ALA A O 1
ATOM 3632 N N . THR A 1 466 ? -13.286 -10.321 25.578 1.00 92.56 466 THR A N 1
ATOM 3633 C CA . THR A 1 466 ? -13.722 -8.969 25.201 1.00 92.56 466 THR A CA 1
ATOM 3634 C C . THR A 1 466 ? -12.525 -8.165 24.717 1.00 92.56 466 THR A C 1
ATOM 3636 O O . THR A 1 466 ? -11.551 -8.013 25.455 1.00 92.56 466 THR A O 1
ATOM 3639 N N . LEU A 1 467 ? -12.599 -7.652 23.491 1.00 94.06 467 LEU A N 1
ATOM 3640 C CA . LEU A 1 467 ? -11.529 -6.891 22.853 1.00 94.06 467 LEU A CA 1
ATOM 3641 C C . LEU A 1 467 ? -12.086 -5.606 22.238 1.00 94.06 467 LEU A C 1
ATOM 3643 O O . LEU A 1 467 ? -12.889 -5.687 21.313 1.00 94.06 467 LEU A O 1
ATOM 3647 N N . ASP A 1 468 ? -11.631 -4.437 22.686 1.00 89.31 468 ASP A N 1
ATOM 3648 C CA . ASP A 1 468 ? -11.948 -3.160 22.031 1.00 89.31 468 ASP A CA 1
ATOM 3649 C C . ASP A 1 468 ? -10.720 -2.613 21.288 1.00 89.31 468 ASP A C 1
ATOM 3651 O O . ASP A 1 468 ? -9.678 -2.345 21.885 1.00 89.31 468 ASP A O 1
ATOM 3655 N N . LEU A 1 469 ? -10.842 -2.472 19.967 1.00 89.62 469 LEU A N 1
ATOM 3656 C CA . LEU A 1 469 ? -9.835 -1.901 19.068 1.00 89.62 469 LEU A CA 1
ATOM 3657 C C . LEU A 1 469 ? -10.332 -0.615 18.390 1.00 89.62 469 LEU A C 1
ATOM 3659 O O . LEU A 1 469 ? -9.695 -0.143 17.443 1.00 89.62 469 LEU A O 1
ATOM 3663 N N . SER A 1 470 ? -11.456 -0.058 18.839 1.00 85.62 470 SER A N 1
ATOM 3664 C CA . SER A 1 470 ? -12.078 1.130 18.253 1.00 85.62 470 SER A CA 1
ATOM 3665 C C . SER A 1 470 ? -11.121 2.330 18.241 1.00 85.62 470 SER A C 1
ATOM 3667 O O . SER A 1 470 ? -10.264 2.462 19.111 1.00 85.62 470 SER A O 1
ATOM 3669 N N . GLY A 1 471 ? -11.229 3.233 17.269 1.00 78.94 471 GLY A N 1
ATOM 3670 C CA . GLY A 1 471 ? -10.399 4.440 17.215 1.00 78.94 471 GLY A CA 1
ATOM 3671 C C . GLY A 1 471 ? -8.924 4.211 16.864 1.00 78.94 471 GLY A C 1
ATOM 3672 O O . GLY A 1 471 ? -8.105 5.091 17.119 1.00 78.94 471 GLY A O 1
ATOM 3673 N N . ASN A 1 472 ? -8.566 3.041 16.320 1.00 81.00 472 ASN A N 1
ATOM 3674 C CA . ASN A 1 472 ? -7.218 2.713 15.831 1.00 81.00 472 ASN A CA 1
ATOM 3675 C C . ASN A 1 472 ? -7.211 2.478 14.315 1.00 81.00 472 ASN A C 1
ATOM 3677 O O . ASN A 1 472 ? -8.237 2.111 13.755 1.00 81.00 472 ASN A O 1
ATOM 3681 N N . SER A 1 473 ? -6.063 2.584 13.636 1.00 73.38 473 SER A N 1
ATOM 3682 C CA . SER A 1 473 ? -6.006 2.251 12.204 1.00 73.38 473 SER A CA 1
ATOM 3683 C C . SER A 1 473 ? -5.944 0.733 11.987 1.00 73.38 473 SER A C 1
ATOM 3685 O O . SER A 1 473 ? -4.881 0.110 12.039 1.00 73.38 473 SER A O 1
ATOM 3687 N N . ILE A 1 474 ? -7.106 0.104 11.766 1.00 66.19 474 ILE A N 1
ATOM 3688 C CA . ILE A 1 474 ? -7.184 -1.348 11.529 1.00 66.19 474 ILE A CA 1
ATOM 3689 C C . ILE A 1 474 ? -6.843 -1.730 10.090 1.00 66.19 474 ILE A C 1
ATOM 3691 O O . ILE A 1 474 ? -6.314 -2.823 9.875 1.00 66.19 474 ILE A O 1
ATOM 3695 N N . CYS A 1 475 ? -7.064 -0.835 9.122 1.00 67.12 475 CYS A N 1
ATOM 3696 C CA . CYS A 1 475 ? -6.636 -0.977 7.728 1.00 67.12 475 CYS A CA 1
ATOM 3697 C C . CYS A 1 475 ? -6.855 -2.412 7.165 1.00 67.12 475 CYS A C 1
ATOM 3699 O O . CYS A 1 475 ? -7.947 -2.975 7.217 1.00 67.12 475 CYS A O 1
ATOM 3701 N N . CYS A 1 476 ? -5.792 -3.035 6.653 1.00 64.50 476 CYS A N 1
ATOM 3702 C CA . CYS A 1 476 ? -5.702 -4.396 6.120 1.00 64.50 476 CYS A CA 1
ATOM 3703 C C . CYS A 1 476 ? -5.858 -5.528 7.171 1.00 64.50 476 CYS A C 1
ATOM 3705 O O . CYS A 1 476 ? -6.080 -6.683 6.794 1.00 64.50 476 CYS A O 1
ATOM 3707 N N . ASN A 1 477 ? -5.764 -5.245 8.477 1.00 71.12 477 ASN A N 1
ATOM 3708 C CA . ASN A 1 477 ? -5.796 -6.273 9.529 1.00 71.12 477 ASN A CA 1
ATOM 3709 C C . ASN A 1 477 ? -7.178 -6.894 9.739 1.00 71.12 477 ASN A C 1
ATOM 3711 O O . ASN A 1 477 ? -7.260 -8.017 10.234 1.00 71.12 477 ASN A O 1
ATOM 3715 N N . ILE A 1 478 ? -8.256 -6.223 9.320 1.00 74.69 478 ILE A N 1
ATOM 3716 C CA . ILE A 1 478 ? -9.627 -6.732 9.472 1.00 74.69 478 ILE A CA 1
ATOM 3717 C C . ILE A 1 478 ? -9.828 -8.105 8.803 1.00 74.69 478 ILE A C 1
ATOM 3719 O O . ILE A 1 478 ? -10.555 -8.948 9.321 1.00 74.69 478 ILE A O 1
ATOM 3723 N N . PHE A 1 479 ? -9.106 -8.387 7.711 1.00 72.19 479 PHE A N 1
ATOM 3724 C CA . PHE A 1 479 ? -9.102 -9.694 7.044 1.00 72.19 479 PHE A CA 1
ATOM 3725 C C . PHE A 1 479 ? -8.529 -10.812 7.914 1.00 72.19 479 PHE A C 1
ATOM 3727 O O . PHE A 1 479 ? -9.060 -11.921 7.962 1.00 72.19 479 PHE A O 1
ATOM 3734 N N . TYR A 1 480 ? -7.412 -10.522 8.575 1.00 73.19 480 TYR A N 1
ATOM 3735 C CA . TYR A 1 480 ? -6.734 -11.476 9.443 1.00 73.19 480 TYR A CA 1
ATOM 3736 C C . TYR A 1 480 ? -7.506 -11.647 10.736 1.00 73.19 480 TYR A C 1
ATOM 3738 O O . TYR A 1 480 ? -7.660 -12.774 11.193 1.00 73.19 480 TYR A O 1
ATOM 3746 N N . LEU A 1 481 ? -8.065 -10.557 11.261 1.00 82.44 481 LEU A N 1
ATOM 3747 C CA . LEU A 1 481 ? -8.976 -10.598 12.389 1.00 82.44 481 LEU A CA 1
ATOM 3748 C C . LEU A 1 481 ? -10.157 -11.524 12.071 1.00 82.44 481 LEU A C 1
ATOM 3750 O O . LEU A 1 481 ? -10.355 -12.493 12.794 1.00 82.44 481 LEU A O 1
ATOM 3754 N N . ALA A 1 482 ? -10.840 -11.346 10.935 1.00 81.44 482 ALA A N 1
ATOM 3755 C CA . ALA A 1 482 ? -11.924 -12.233 10.496 1.00 81.44 482 ALA A CA 1
ATOM 3756 C C . ALA A 1 482 ? -11.516 -13.720 10.442 1.00 81.44 482 ALA A C 1
ATOM 3758 O O . ALA A 1 482 ? -12.289 -14.599 10.820 1.00 81.44 482 ALA A O 1
ATOM 3759 N N . PHE A 1 483 ? -10.291 -14.020 10.000 1.00 79.94 483 PHE A N 1
ATOM 3760 C CA . PHE A 1 483 ? -9.786 -15.393 9.946 1.00 79.94 483 PHE A CA 1
ATOM 3761 C C . PHE A 1 483 ? -9.423 -15.961 11.326 1.00 79.94 483 PHE A C 1
ATOM 3763 O O . PHE A 1 483 ? -9.708 -17.126 11.611 1.00 79.94 483 PHE A O 1
ATOM 3770 N N . VAL A 1 484 ? -8.767 -15.163 12.170 1.00 85.06 484 VAL A N 1
ATOM 3771 C CA . VAL A 1 484 ? -8.295 -15.591 13.491 1.00 85.06 484 VAL A CA 1
ATOM 3772 C C . VAL A 1 484 ? -9.454 -15.718 14.472 1.00 85.06 484 VAL A C 1
ATOM 3774 O O . VAL A 1 484 ? -9.430 -16.647 15.270 1.00 85.06 484 VAL A O 1
ATOM 3777 N N . LEU A 1 485 ? -10.489 -14.875 14.376 1.00 87.44 485 LEU A N 1
ATOM 3778 C CA . LEU A 1 485 ? -11.653 -14.885 15.274 1.00 87.44 485 LEU A CA 1
ATOM 3779 C C . LEU A 1 485 ? -12.353 -16.249 15.357 1.00 87.44 485 LEU A C 1
ATOM 3781 O O . LEU A 1 485 ? -12.832 -16.624 16.418 1.00 87.44 485 LEU A O 1
ATOM 3785 N N . LYS A 1 486 ? -12.340 -17.044 14.279 1.00 86.56 486 LYS A N 1
ATOM 3786 C CA . LYS A 1 486 ? -12.881 -18.421 14.280 1.00 86.56 486 LYS A CA 1
ATOM 3787 C C . LYS A 1 486 ? -12.119 -19.383 15.201 1.00 86.56 486 LYS A C 1
ATOM 3789 O O . LYS A 1 486 ? -12.538 -20.514 15.419 1.00 86.56 486 LYS A O 1
ATOM 3794 N N . LYS A 1 487 ? -10.939 -18.974 15.667 1.00 88.62 487 LYS A N 1
ATOM 3795 C CA . LYS A 1 487 ? -10.032 -19.737 16.531 1.00 88.62 487 LYS A CA 1
ATOM 3796 C C . LYS A 1 487 ? -9.856 -19.081 17.903 1.00 88.62 487 LYS A C 1
ATOM 3798 O O . LYS A 1 487 ? -8.969 -19.497 18.646 1.00 88.62 487 LYS A O 1
ATOM 3803 N N . THR A 1 488 ? -10.631 -18.046 18.226 1.00 89.75 488 THR A N 1
ATOM 3804 C CA . THR A 1 488 ? -10.575 -17.350 19.520 1.00 89.75 488 THR A CA 1
ATOM 3805 C C . THR A 1 488 ? -11.829 -17.631 20.347 1.00 89.75 488 THR A C 1
ATOM 3807 O O . THR A 1 488 ? -12.803 -18.191 19.855 1.00 89.75 488 THR A O 1
ATOM 3810 N N . GLN A 1 489 ? -11.800 -17.227 21.620 1.00 86.62 489 GLN A N 1
ATOM 3811 C CA . GLN A 1 489 ? -12.952 -17.243 22.533 1.00 86.62 489 GLN A CA 1
ATOM 3812 C C . GLN A 1 489 ? -13.599 -15.851 22.653 1.00 86.62 489 GLN A C 1
ATOM 3814 O O . GLN A 1 489 ? -14.235 -15.537 23.657 1.00 86.62 489 GLN A O 1
ATOM 3819 N N . ILE A 1 490 ? -13.383 -14.981 21.657 1.00 91.25 490 ILE A N 1
ATOM 3820 C CA . ILE A 1 490 ? -13.862 -13.597 21.691 1.00 91.25 490 ILE A CA 1
ATOM 3821 C C . ILE A 1 490 ? -15.375 -13.587 21.473 1.00 91.25 490 ILE A C 1
ATOM 3823 O O . ILE A 1 490 ? -15.869 -14.058 20.451 1.00 91.25 490 ILE A O 1
ATOM 3827 N N . THR A 1 491 ? -16.080 -13.008 22.439 1.00 89.94 491 THR A N 1
ATOM 3828 C CA . THR A 1 491 ? -17.536 -12.835 22.457 1.00 89.94 491 THR A CA 1
ATOM 3829 C C . THR A 1 491 ? -17.957 -11.382 22.251 1.00 89.94 491 THR A C 1
ATOM 3831 O O . THR A 1 491 ? -19.030 -11.129 21.708 1.00 89.94 491 THR A O 1
ATOM 3834 N N . SER A 1 492 ? -17.100 -10.424 22.615 1.00 88.06 492 SER A N 1
ATOM 3835 C CA . SER A 1 492 ? -17.340 -8.993 22.434 1.00 88.06 492 SER A CA 1
ATOM 3836 C C . SER A 1 492 ? -16.179 -8.332 21.696 1.00 88.06 492 SER A C 1
ATOM 3838 O O . SER A 1 492 ? -15.019 -8.482 22.094 1.00 88.06 492 SER A O 1
ATOM 3840 N N . LEU A 1 493 ? -16.489 -7.627 20.607 1.00 88.75 493 LEU A N 1
ATOM 3841 C CA . LEU A 1 493 ? -15.505 -7.011 19.723 1.00 88.75 493 LEU A CA 1
ATOM 3842 C C . LEU A 1 493 ? -15.875 -5.553 19.407 1.00 88.75 493 LEU A C 1
ATOM 3844 O O . LEU A 1 493 ? -16.904 -5.273 18.790 1.00 88.75 493 LEU A O 1
ATOM 3848 N N . GLY A 1 494 ? -15.014 -4.625 19.815 1.00 83.38 494 GLY A N 1
ATOM 3849 C CA . GLY A 1 494 ? -15.127 -3.199 19.527 1.00 83.38 494 GLY A CA 1
ATOM 3850 C C . GLY A 1 494 ? -14.322 -2.809 18.296 1.00 83.38 494 GLY A C 1
ATOM 3851 O O . GLY A 1 494 ? -13.102 -2.981 18.273 1.00 83.38 494 GLY A O 1
ATOM 3852 N N . LEU A 1 495 ? -15.008 -2.299 17.276 1.00 83.06 495 LEU A N 1
ATOM 3853 C CA . LEU A 1 495 ? -14.435 -1.882 16.004 1.00 83.06 495 LEU A CA 1
ATOM 3854 C C . LEU A 1 495 ? -14.988 -0.524 15.525 1.00 83.06 495 LEU A C 1
ATOM 3856 O O . LEU A 1 495 ? -15.213 -0.328 14.337 1.00 83.06 495 LEU A O 1
ATOM 3860 N N . SER A 1 496 ? -15.274 0.405 16.430 1.00 79.25 496 SER A N 1
ATOM 3861 C CA . SER A 1 496 ? -15.853 1.720 16.110 1.00 79.25 496 SER A CA 1
ATOM 3862 C C . SER A 1 496 ? -14.782 2.769 15.751 1.00 79.25 496 SER A C 1
ATOM 3864 O O . SER A 1 496 ? -13.601 2.568 16.016 1.00 79.25 496 SER A O 1
ATOM 3866 N N . ASP A 1 497 ? -15.185 3.932 15.229 1.00 71.44 497 ASP A N 1
ATOM 3867 C CA . ASP A 1 497 ? -14.342 5.131 15.040 1.00 71.44 497 ASP A CA 1
ATOM 3868 C C . ASP A 1 497 ? -13.082 4.933 14.149 1.00 71.44 497 ASP A C 1
ATOM 3870 O O . ASP A 1 497 ? -11.996 5.399 14.502 1.00 71.44 497 ASP A O 1
ATOM 3874 N N . TYR A 1 498 ? -13.174 4.276 12.988 1.00 68.00 498 TYR A N 1
ATOM 3875 C CA . TYR A 1 498 ? -12.037 4.215 12.053 1.00 68.00 498 TYR A CA 1
ATOM 3876 C C . TYR A 1 498 ? -11.886 5.464 11.185 1.00 68.00 498 TYR A C 1
ATOM 3878 O O . TYR A 1 498 ? -12.859 6.000 10.662 1.00 68.00 498 TYR A O 1
ATOM 3886 N N . GLY A 1 499 ? -10.638 5.913 11.010 1.00 54.28 499 GLY A N 1
ATOM 3887 C CA . GLY A 1 499 ? -10.300 6.997 10.089 1.00 54.28 499 GLY A CA 1
ATOM 3888 C C . GLY A 1 499 ? -10.422 6.560 8.625 1.00 54.28 499 GLY A C 1
ATOM 3889 O O . GLY A 1 499 ? -9.958 5.480 8.263 1.00 54.28 499 GLY A O 1
ATOM 3890 N N . TYR A 1 500 ? -11.012 7.422 7.790 1.00 48.84 500 TYR A N 1
ATOM 3891 C CA . TYR A 1 500 ? -11.186 7.245 6.336 1.00 48.84 500 TYR A CA 1
ATOM 3892 C C . TYR A 1 500 ? -9.876 7.229 5.538 1.00 48.84 500 TYR A C 1
ATOM 3894 O O . TYR A 1 500 ? -9.878 6.909 4.349 1.00 48.84 500 TYR A O 1
ATOM 3902 N N . ASP A 1 501 ? -8.760 7.574 6.177 1.00 45.59 501 ASP A N 1
ATOM 3903 C CA . ASP A 1 501 ? -7.591 8.074 5.457 1.00 45.59 501 ASP A CA 1
ATOM 3904 C C . ASP A 1 501 ? -6.570 7.001 5.050 1.00 45.59 501 ASP A C 1
ATOM 3906 O O . ASP A 1 501 ? -5.723 7.274 4.200 1.00 45.59 501 ASP A O 1
ATOM 3910 N N . ASP A 1 502 ? -6.666 5.763 5.549 1.00 45.75 502 ASP A N 1
ATOM 3911 C CA . ASP A 1 502 ? -5.730 4.685 5.184 1.00 45.75 502 ASP A CA 1
ATOM 3912 C C . ASP A 1 502 ? -6.243 3.855 3.992 1.00 45.75 502 ASP A C 1
ATOM 3914 O O . ASP A 1 502 ? -6.732 2.724 4.118 1.00 45.75 502 ASP A O 1
ATOM 3918 N N . TYR A 1 503 ? -6.107 4.433 2.795 1.00 47.88 503 TYR A N 1
ATOM 3919 C CA . TYR A 1 503 ? -6.280 3.720 1.529 1.00 47.88 503 TYR A CA 1
ATOM 3920 C C . TYR A 1 503 ? -5.234 2.607 1.394 1.00 47.88 503 TYR A C 1
ATOM 3922 O O . TYR A 1 503 ? -4.058 2.781 1.705 1.00 47.88 503 TYR A O 1
ATOM 3930 N N . ASN A 1 504 ? -5.645 1.439 0.900 1.00 52.44 504 ASN A N 1
ATOM 3931 C CA . ASN A 1 504 ? -4.735 0.326 0.685 1.00 52.44 504 ASN A CA 1
ATOM 3932 C C . ASN A 1 504 ? -5.114 -0.443 -0.607 1.00 52.44 504 ASN A C 1
ATOM 3934 O O . ASN A 1 504 ? -6.294 -0.578 -0.929 1.00 52.44 504 ASN A O 1
ATOM 3938 N N . PRO A 1 505 ? -4.150 -0.927 -1.414 1.00 49.34 505 PRO A N 1
ATOM 3939 C CA . PRO A 1 505 ? -4.441 -1.509 -2.728 1.00 49.34 505 PRO A CA 1
ATOM 3940 C C . PRO A 1 505 ? -4.823 -3.002 -2.756 1.00 49.34 505 PRO A C 1
ATOM 3942 O O . PRO A 1 505 ? -4.905 -3.568 -3.843 1.00 49.34 505 PRO A O 1
ATOM 3945 N N . ILE A 1 506 ? -5.084 -3.692 -1.637 1.00 49.53 506 ILE A N 1
ATOM 3946 C CA . ILE A 1 506 ? -5.417 -5.144 -1.626 1.00 49.53 506 ILE A CA 1
ATOM 3947 C C . ILE A 1 506 ? -6.559 -5.545 -2.590 1.00 49.53 506 ILE A C 1
ATOM 3949 O O . ILE A 1 506 ? -6.545 -6.658 -3.127 1.00 49.53 506 ILE A O 1
ATOM 3953 N N . HIS A 1 507 ? -7.508 -4.658 -2.909 1.00 49.34 507 HIS A N 1
ATOM 3954 C CA . HIS A 1 507 ? -8.527 -4.947 -3.932 1.00 49.34 507 HIS A CA 1
ATOM 3955 C C . HIS A 1 507 ? -8.002 -5.022 -5.359 1.00 49.34 507 HIS A C 1
ATOM 3957 O O . HIS A 1 507 ? -8.473 -5.863 -6.129 1.00 49.34 507 HIS A O 1
ATOM 3963 N N . LEU A 1 508 ? -6.980 -4.235 -5.690 1.00 49.97 508 LEU A N 1
ATOM 3964 C CA . LEU A 1 508 ? -6.263 -4.371 -6.956 1.00 49.97 508 LEU A CA 1
ATOM 3965 C C . LEU A 1 508 ? -5.587 -5.731 -7.039 1.00 49.97 508 LEU A C 1
ATOM 3967 O O . LEU A 1 508 ? -5.676 -6.417 -8.056 1.00 49.97 508 LEU A O 1
ATOM 3971 N N . LEU A 1 509 ? -5.007 -6.156 -5.917 1.00 53.66 509 LEU A N 1
ATOM 3972 C CA . LEU A 1 509 ? -4.232 -7.383 -5.804 1.00 53.66 509 LEU A CA 1
ATOM 3973 C C . LEU A 1 509 ? -5.072 -8.652 -6.051 1.00 53.66 509 LEU A C 1
ATOM 3975 O O . LEU A 1 509 ? -4.564 -9.638 -6.585 1.00 53.66 509 LEU A O 1
ATOM 3979 N N . ARG A 1 510 ? -6.373 -8.648 -5.720 1.00 48.94 510 ARG A N 1
ATOM 3980 C CA . ARG A 1 510 ? -7.294 -9.777 -5.989 1.00 48.94 510 ARG A CA 1
ATOM 3981 C C . ARG A 1 510 ? -7.591 -9.991 -7.471 1.00 48.94 510 ARG A C 1
ATOM 3983 O O . ARG A 1 510 ? -7.806 -11.129 -7.889 1.00 48.94 510 ARG A O 1
ATOM 3990 N N . ASN A 1 511 ? -7.591 -8.920 -8.255 1.00 49.06 511 ASN A N 1
ATOM 3991 C CA . ASN A 1 511 ? -7.944 -8.962 -9.669 1.00 49.06 511 ASN A CA 1
ATOM 3992 C C . ASN A 1 511 ? -6.717 -9.009 -10.596 1.00 49.06 511 ASN A C 1
ATOM 3994 O O . ASN A 1 511 ? -6.887 -9.044 -11.811 1.00 49.06 511 ASN A O 1
ATOM 3998 N N . LEU A 1 512 ? -5.495 -9.112 -10.056 1.00 53.88 512 LEU A N 1
ATOM 3999 C CA . LEU A 1 512 ? -4.248 -9.179 -10.837 1.00 53.88 512 LEU A CA 1
ATOM 4000 C C . LEU A 1 512 ? -4.178 -10.332 -11.844 1.00 53.88 512 LEU A C 1
ATOM 4002 O O . LEU A 1 512 ? -3.431 -10.252 -12.811 1.00 53.88 512 LEU A O 1
ATOM 4006 N N . LYS A 1 513 ? -4.993 -11.381 -11.680 1.00 50.12 513 LYS A N 1
ATOM 4007 C CA . LYS A 1 513 ? -5.140 -12.432 -12.703 1.00 50.12 513 LYS A CA 1
ATOM 4008 C C . LYS A 1 513 ? -5.696 -11.911 -14.037 1.00 50.12 513 LYS A C 1
ATOM 4010 O O . LYS A 1 513 ? -5.552 -12.592 -15.049 1.00 50.12 513 LYS A O 1
ATOM 4015 N N . ARG A 1 514 ? -6.380 -10.761 -14.031 1.00 49.56 514 ARG A N 1
ATOM 4016 C CA . ARG A 1 514 ? -7.103 -10.185 -15.177 1.00 49.56 514 ARG A CA 1
ATOM 4017 C C . ARG A 1 514 ? -6.406 -8.980 -15.815 1.00 49.56 514 ARG A C 1
ATOM 4019 O O . ARG A 1 514 ? -6.879 -8.533 -16.853 1.00 49.56 514 ARG A O 1
ATOM 4026 N N . TYR A 1 515 ? -5.333 -8.462 -15.220 1.00 49.34 515 TYR A N 1
ATOM 4027 C CA . TYR A 1 515 ? -4.705 -7.201 -15.628 1.00 49.34 515 TYR A CA 1
ATOM 4028 C C . TYR A 1 515 ? -3.254 -7.404 -16.099 1.00 49.34 515 TYR A C 1
ATOM 4030 O O . TYR A 1 515 ? -2.703 -8.489 -15.920 1.00 49.34 515 TYR A O 1
ATOM 4038 N N . GLY A 1 516 ? -2.708 -6.394 -16.784 1.00 57.69 516 GLY A N 1
ATOM 4039 C CA . GLY A 1 516 ? -1.547 -6.468 -17.679 1.00 57.69 516 GLY A CA 1
ATOM 4040 C C . GLY A 1 516 ? -0.169 -6.761 -17.064 1.00 57.69 516 GLY A C 1
ATOM 4041 O O . GLY A 1 516 ? -0.050 -7.270 -15.951 1.00 57.69 516 GLY A O 1
ATOM 4042 N N . THR A 1 517 ? 0.891 -6.492 -17.833 1.00 68.31 517 THR A N 1
ATOM 4043 C CA . THR A 1 517 ? 2.289 -6.842 -17.512 1.00 68.31 517 THR A CA 1
ATOM 4044 C C . THR A 1 517 ? 2.992 -5.841 -16.590 1.00 68.31 517 THR A C 1
ATOM 4046 O O . THR A 1 517 ? 3.994 -6.206 -15.977 1.00 68.31 517 THR A O 1
ATOM 4049 N N . THR A 1 518 ? 2.464 -4.626 -16.413 1.00 68.06 518 THR A N 1
ATOM 4050 C CA . THR A 1 518 ? 3.111 -3.566 -15.619 1.00 68.06 518 THR A CA 1
ATOM 4051 C C . THR A 1 518 ? 2.199 -3.055 -14.505 1.00 68.06 518 THR A C 1
ATOM 4053 O O . THR A 1 518 ? 1.055 -2.664 -14.737 1.00 68.06 518 THR A O 1
ATOM 4056 N N . MET A 1 519 ? 2.710 -3.014 -13.273 1.00 71.75 519 MET A N 1
ATOM 4057 C CA . MET A 1 519 ? 1.998 -2.509 -12.100 1.00 71.75 519 MET A CA 1
ATOM 4058 C C . MET A 1 519 ? 2.805 -1.410 -11.407 1.00 71.75 519 MET A C 1
ATOM 4060 O O . MET A 1 519 ? 3.955 -1.628 -11.029 1.00 71.75 519 MET A O 1
ATOM 4064 N N . LYS A 1 520 ? 2.190 -0.241 -11.195 1.00 67.62 520 LYS A N 1
ATOM 4065 C CA . LYS A 1 520 ? 2.804 0.898 -10.501 1.00 67.62 520 LYS A CA 1
ATOM 4066 C C . LYS A 1 520 ? 1.967 1.271 -9.279 1.00 67.62 520 LYS A C 1
ATOM 4068 O O . LYS A 1 520 ? 0.808 1.653 -9.399 1.00 67.62 520 LYS A O 1
ATOM 4073 N N . ILE A 1 521 ? 2.559 1.160 -8.097 1.00 69.25 521 ILE A N 1
ATOM 4074 C CA . ILE A 1 521 ? 1.984 1.605 -6.829 1.00 69.25 521 ILE A CA 1
ATOM 4075 C C . ILE A 1 521 ? 2.970 2.618 -6.259 1.00 69.25 521 ILE A C 1
ATOM 4077 O O . ILE A 1 521 ? 4.043 2.228 -5.813 1.00 69.25 521 ILE A O 1
ATOM 4081 N N . ASN A 1 522 ? 2.642 3.908 -6.295 1.00 61.22 522 ASN A N 1
ATOM 4082 C CA . ASN A 1 522 ? 3.555 4.970 -5.868 1.00 61.22 522 ASN A CA 1
ATOM 4083 C C . ASN A 1 522 ? 2.938 5.788 -4.731 1.00 61.22 522 ASN A C 1
ATOM 4085 O O . ASN A 1 522 ? 1.769 6.146 -4.819 1.00 61.22 522 ASN A O 1
ATOM 4089 N N . LEU A 1 523 ? 3.750 6.167 -3.735 1.00 50.00 523 LEU A N 1
ATOM 4090 C CA . LEU A 1 523 ? 3.426 7.207 -2.739 1.00 50.00 523 LEU A CA 1
ATOM 4091 C C . LEU A 1 523 ? 2.178 6.937 -1.867 1.00 50.00 523 LEU A C 1
ATOM 4093 O O . LEU A 1 523 ? 1.483 7.875 -1.492 1.00 50.00 523 LEU A O 1
ATOM 4097 N N . GLN A 1 524 ? 1.897 5.674 -1.522 1.00 57.44 524 GLN A N 1
ATOM 4098 C CA . GLN A 1 524 ? 0.619 5.267 -0.904 1.00 57.44 524 GLN A CA 1
ATOM 4099 C C . GLN A 1 524 ? 0.768 4.482 0.420 1.00 57.44 524 GLN A C 1
ATOM 4101 O O . GLN A 1 524 ? -0.096 3.685 0.754 1.00 57.44 524 GLN A O 1
ATOM 4106 N N . ASN A 1 525 ? 1.860 4.686 1.178 1.00 61.56 525 ASN A N 1
ATOM 4107 C CA . ASN A 1 525 ? 2.090 4.097 2.517 1.00 61.56 525 ASN A CA 1
ATOM 4108 C C . ASN A 1 525 ? 1.638 2.618 2.639 1.00 61.56 525 ASN A C 1
ATOM 4110 O O . ASN A 1 525 ? 0.682 2.294 3.345 1.00 61.56 525 ASN A O 1
ATOM 4114 N N . LEU A 1 526 ? 2.296 1.704 1.914 1.00 66.44 526 LEU A N 1
ATOM 4115 C CA . LEU A 1 526 ? 1.860 0.305 1.872 1.00 66.44 526 LEU A CA 1
ATOM 4116 C C . LEU A 1 526 ? 2.113 -0.397 3.208 1.00 66.44 526 LEU A C 1
ATOM 4118 O O . LEU A 1 526 ? 3.261 -0.615 3.590 1.00 66.44 526 LEU A O 1
ATOM 4122 N N . CYS A 1 527 ? 1.037 -0.837 3.874 1.00 65.88 527 CYS A N 1
ATOM 4123 C CA . CYS A 1 527 ? 1.154 -1.677 5.066 1.00 65.88 527 CYS A CA 1
ATOM 4124 C C . CYS A 1 527 ? 1.872 -3.002 4.725 1.00 65.88 527 CYS A C 1
ATOM 4126 O O . CYS A 1 527 ? 1.744 -3.545 3.620 1.00 65.88 527 CYS A O 1
ATOM 4128 N N . ILE A 1 528 ? 2.563 -3.586 5.711 1.00 70.50 528 ILE A N 1
ATOM 4129 C CA . ILE A 1 528 ? 3.240 -4.893 5.609 1.00 70.50 528 ILE A CA 1
ATOM 4130 C C . ILE A 1 528 ? 2.359 -6.000 5.008 1.00 70.50 528 ILE A C 1
ATOM 4132 O O . ILE A 1 528 ? 2.816 -6.861 4.254 1.00 70.50 528 ILE A O 1
ATOM 4136 N N . LEU A 1 529 ? 1.066 -5.963 5.313 1.00 65.25 529 LEU A N 1
ATOM 4137 C CA . LEU A 1 529 ? 0.089 -6.923 4.826 1.00 65.25 529 LEU A CA 1
ATOM 4138 C C . LEU A 1 529 ? -0.222 -6.780 3.343 1.00 65.25 529 LEU A C 1
ATOM 4140 O O . LEU A 1 529 ? -0.408 -7.794 2.673 1.00 65.25 529 LEU A O 1
ATOM 4144 N N . SER A 1 530 ? -0.265 -5.555 2.821 1.00 68.38 530 SER A N 1
ATOM 4145 C CA . SER A 1 530 ? -0.442 -5.309 1.387 1.00 68.38 530 SER A CA 1
ATOM 4146 C C . SER A 1 530 ? 0.691 -5.937 0.609 1.00 68.38 530 SER A C 1
ATOM 4148 O O . SER A 1 530 ? 0.455 -6.591 -0.401 1.00 68.38 530 SER A O 1
ATOM 4150 N N . LEU A 1 531 ? 1.910 -5.791 1.125 1.00 74.06 531 LEU A N 1
ATOM 4151 C CA . LEU A 1 531 ? 3.110 -6.385 0.557 1.00 74.06 531 LEU A CA 1
ATOM 4152 C C . LEU A 1 531 ? 3.090 -7.913 0.668 1.00 74.06 531 LEU A C 1
ATOM 4154 O O . LEU A 1 531 ? 3.358 -8.596 -0.316 1.00 74.06 531 LEU A O 1
ATOM 4158 N N . CYS A 1 532 ? 2.699 -8.472 1.817 1.00 72.50 532 CYS A N 1
ATOM 4159 C CA . CYS A 1 532 ? 2.553 -9.922 1.979 1.00 72.50 532 CYS A CA 1
ATOM 4160 C C . CYS A 1 532 ? 1.516 -10.502 1.003 1.00 72.50 532 CYS A C 1
ATOM 4162 O O . CYS A 1 532 ? 1.760 -11.520 0.348 1.00 72.50 532 CYS A O 1
ATOM 4164 N N . TYR A 1 533 ? 0.364 -9.844 0.874 1.00 70.12 533 TYR A N 1
ATOM 4165 C CA . TYR A 1 533 ? -0.684 -10.265 -0.043 1.00 70.12 533 TYR A CA 1
ATOM 4166 C C . TYR A 1 533 ? -0.244 -10.120 -1.503 1.00 70.12 533 TYR A C 1
ATOM 4168 O O . TYR A 1 533 ? -0.415 -11.072 -2.263 1.00 70.12 533 TYR A O 1
ATOM 4176 N N . LEU A 1 534 ? 0.377 -8.990 -1.876 1.00 75.50 534 LEU A N 1
ATOM 4177 C CA . LEU A 1 534 ? 0.970 -8.768 -3.201 1.00 75.50 534 LEU A CA 1
ATOM 4178 C C . LEU A 1 534 ? 1.942 -9.905 -3.525 1.00 75.50 534 LEU A C 1
ATOM 4180 O O . LEU A 1 534 ? 1.772 -10.581 -4.534 1.00 75.50 534 LEU A O 1
ATOM 4184 N N . GLY A 1 535 ? 2.866 -10.211 -2.613 1.00 78.19 535 GLY A N 1
ATOM 4185 C CA . GLY A 1 535 ? 3.790 -11.334 -2.746 1.00 78.19 535 GLY A CA 1
ATOM 4186 C C . GLY A 1 535 ? 3.085 -12.663 -3.051 1.00 78.19 535 GLY A C 1
ATOM 4187 O O . GLY A 1 535 ? 3.466 -13.372 -3.980 1.00 78.19 535 GLY A O 1
ATOM 4188 N N . ARG A 1 536 ? 2.008 -12.995 -2.331 1.00 76.69 536 ARG A N 1
ATOM 4189 C CA . ARG A 1 536 ? 1.257 -14.247 -2.553 1.00 76.69 536 ARG A CA 1
ATOM 4190 C C . ARG A 1 536 ? 0.595 -14.334 -3.925 1.00 76.69 536 ARG A C 1
ATOM 4192 O O . ARG A 1 536 ? 0.461 -15.436 -4.459 1.00 76.69 536 ARG A O 1
ATOM 4199 N N . VAL A 1 537 ? 0.140 -13.212 -4.476 1.00 72.88 537 VAL A N 1
ATOM 4200 C CA . VAL A 1 537 ? -0.596 -13.204 -5.750 1.00 72.88 537 VAL A CA 1
ATOM 4201 C C . VAL A 1 537 ? 0.313 -13.081 -6.972 1.00 72.88 537 VAL A C 1
ATOM 4203 O O . VAL A 1 537 ? -0.097 -13.501 -8.054 1.00 72.88 537 VAL A O 1
ATOM 4206 N N . LEU A 1 538 ? 1.545 -12.586 -6.810 1.00 80.00 538 LEU A N 1
ATOM 4207 C CA . LEU A 1 538 ? 2.493 -12.373 -7.908 1.00 80.00 538 LEU A CA 1
ATOM 4208 C C . LEU A 1 538 ? 2.820 -13.646 -8.698 1.00 80.00 538 LEU A C 1
ATOM 4210 O O . LEU A 1 538 ? 2.862 -13.598 -9.928 1.00 80.00 538 LEU A O 1
ATOM 4214 N N . SER A 1 539 ? 2.971 -14.787 -8.020 1.00 78.56 539 SER A N 1
ATOM 4215 C CA . SER A 1 539 ? 3.239 -16.094 -8.649 1.00 78.56 539 SER A CA 1
ATOM 4216 C C . SER A 1 539 ? 2.143 -16.555 -9.618 1.00 78.56 539 SER A C 1
ATOM 4218 O O . SER A 1 539 ? 2.402 -17.346 -10.521 1.00 78.56 539 SER A O 1
ATOM 4220 N N . ASN A 1 540 ? 0.921 -16.039 -9.459 1.00 73.38 540 ASN A N 1
ATOM 4221 C CA . ASN A 1 540 ? -0.238 -16.350 -10.297 1.00 73.38 540 ASN A CA 1
ATOM 4222 C C . ASN A 1 540 ? -0.669 -15.160 -11.174 1.00 73.38 540 ASN A C 1
ATOM 4224 O O . ASN A 1 540 ? -1.804 -15.138 -11.658 1.00 73.38 540 ASN A O 1
ATOM 4228 N N . SER A 1 541 ? 0.202 -14.162 -11.343 1.00 73.19 541 SER A N 1
ATOM 4229 C CA . SER A 1 541 ? -0.046 -12.961 -12.145 1.00 73.19 541 SER A CA 1
ATOM 4230 C C . SER A 1 541 ? 0.749 -12.979 -13.455 1.00 73.19 541 SER A C 1
ATOM 4232 O O . SER A 1 541 ? 1.688 -13.761 -13.612 1.00 73.19 541 SER A O 1
ATOM 4234 N N . LYS A 1 542 ? 0.378 -12.102 -14.396 1.00 76.62 542 LYS A N 1
ATOM 4235 C CA . LYS A 1 542 ? 1.137 -11.854 -15.635 1.00 76.62 542 LYS A CA 1
ATOM 4236 C C . LYS A 1 542 ? 2.116 -10.676 -15.511 1.00 76.62 542 LYS A C 1
ATOM 4238 O O . LYS A 1 542 ? 2.663 -10.250 -16.521 1.00 76.62 542 LYS A O 1
ATOM 4243 N N . ILE A 1 543 ? 2.322 -10.146 -14.302 1.00 79.81 543 ILE A N 1
ATOM 4244 C CA . ILE A 1 543 ? 3.132 -8.944 -14.077 1.00 79.81 543 ILE A CA 1
ATOM 4245 C C . ILE A 1 543 ? 4.618 -9.263 -14.263 1.00 79.81 543 ILE A C 1
ATOM 4247 O O . ILE A 1 543 ? 5.159 -10.138 -13.583 1.00 79.81 543 ILE A O 1
ATOM 4251 N N . THR A 1 544 ? 5.268 -8.504 -15.141 1.00 84.06 544 THR A N 1
ATOM 4252 C CA . THR A 1 544 ? 6.710 -8.509 -15.401 1.00 84.06 544 THR A CA 1
ATOM 4253 C C . THR A 1 544 ? 7.401 -7.260 -14.846 1.00 84.06 544 THR A C 1
ATOM 4255 O O . THR A 1 544 ? 8.541 -7.355 -14.403 1.00 84.06 544 THR A O 1
ATOM 4258 N N . CYS A 1 545 ? 6.720 -6.113 -14.785 1.00 80.19 545 CYS A N 1
ATOM 4259 C CA . CYS A 1 545 ? 7.281 -4.860 -14.265 1.00 80.19 545 CYS A CA 1
ATOM 4260 C C . CYS A 1 545 ? 6.490 -4.384 -13.041 1.00 80.19 545 CYS A C 1
ATOM 4262 O O . CYS A 1 545 ? 5.282 -4.152 -13.124 1.00 80.19 545 CYS A O 1
ATOM 4264 N N . LEU A 1 546 ? 7.152 -4.242 -11.892 1.00 86.88 546 LEU A N 1
ATOM 4265 C CA . LEU A 1 546 ? 6.529 -3.842 -10.632 1.00 86.88 546 LEU A CA 1
ATOM 4266 C C . LEU A 1 546 ? 7.254 -2.641 -10.019 1.00 86.88 546 LEU A C 1
ATOM 4268 O O . LEU A 1 546 ? 8.388 -2.758 -9.560 1.00 86.88 546 LEU A O 1
ATOM 4272 N N . HIS A 1 547 ? 6.563 -1.505 -9.938 1.00 81.44 547 HIS A N 1
ATOM 4273 C CA . HIS A 1 547 ? 7.070 -0.296 -9.297 1.00 81.44 547 HIS A CA 1
ATOM 4274 C C . HIS A 1 547 ? 6.359 -0.061 -7.969 1.00 81.44 547 HIS A C 1
ATOM 4276 O O . HIS A 1 547 ? 5.140 0.091 -7.925 1.00 81.44 547 HIS A O 1
ATOM 4282 N N . LEU A 1 548 ? 7.137 -0.026 -6.893 1.00 84.06 548 LEU A N 1
ATOM 4283 C CA . LEU A 1 548 ? 6.721 0.194 -5.510 1.00 84.06 548 LEU A CA 1
ATOM 4284 C C . LEU A 1 548 ? 7.457 1.403 -4.898 1.00 84.06 548 LEU A C 1
ATOM 4286 O O . LEU A 1 548 ? 7.743 1.419 -3.693 1.00 84.06 548 LEU A O 1
ATOM 4290 N N . ARG A 1 549 ? 7.768 2.420 -5.709 1.00 83.06 549 ARG A N 1
ATOM 4291 C CA . ARG A 1 549 ? 8.536 3.597 -5.286 1.00 83.06 549 ARG A CA 1
ATOM 4292 C C . ARG A 1 549 ? 7.771 4.432 -4.254 1.00 83.06 549 ARG A C 1
ATOM 4294 O O . ARG A 1 549 ? 6.598 4.755 -4.439 1.00 83.06 549 ARG A O 1
ATOM 4301 N N . GLY A 1 550 ? 8.440 4.864 -3.184 1.00 78.06 550 GLY A N 1
ATOM 4302 C CA . GLY A 1 550 ? 7.847 5.850 -2.269 1.00 78.06 550 GLY A CA 1
ATOM 4303 C C . GLY A 1 550 ? 6.778 5.310 -1.312 1.00 78.06 550 GLY A C 1
ATOM 4304 O O . GLY A 1 550 ? 5.962 6.093 -0.834 1.00 78.06 550 GLY A O 1
ATOM 4305 N N . ASN A 1 551 ? 6.737 4.006 -1.032 1.00 75.31 551 ASN A N 1
ATOM 4306 C CA . ASN A 1 551 ? 5.672 3.373 -0.239 1.00 75.31 551 ASN A CA 1
ATOM 4307 C C . ASN A 1 551 ? 6.014 3.126 1.235 1.00 75.31 551 ASN A C 1
ATOM 4309 O O . ASN A 1 551 ? 5.252 2.442 1.912 1.00 75.31 551 ASN A O 1
ATOM 4313 N N . ARG A 1 552 ? 7.128 3.678 1.736 1.00 80.56 552 ARG A N 1
ATOM 4314 C CA . ARG A 1 552 ? 7.620 3.474 3.114 1.00 80.56 552 ARG A CA 1
ATOM 4315 C C . ARG A 1 552 ? 7.807 1.992 3.476 1.00 80.56 552 ARG A C 1
ATOM 4317 O O . ARG A 1 552 ? 7.586 1.596 4.613 1.00 80.56 552 ARG A O 1
ATOM 4324 N N . ILE A 1 553 ? 8.230 1.176 2.511 1.00 85.62 553 ILE A N 1
ATOM 4325 C CA . ILE A 1 553 ? 8.528 -0.240 2.745 1.00 85.62 553 ILE A CA 1
ATOM 4326 C C . ILE A 1 553 ? 9.732 -0.351 3.690 1.00 85.62 553 ILE A C 1
ATOM 4328 O O . ILE A 1 553 ? 10.803 0.163 3.378 1.00 85.62 553 ILE A O 1
ATOM 4332 N N . GLU A 1 554 ? 9.543 -1.026 4.822 1.00 87.25 554 GLU A N 1
ATOM 4333 C CA . GLU A 1 554 ? 10.561 -1.302 5.848 1.00 87.25 554 GLU A CA 1
ATOM 4334 C C . GLU A 1 554 ? 10.972 -2.793 5.833 1.00 87.25 554 GLU A C 1
ATOM 4336 O O . GLU A 1 554 ? 10.481 -3.584 5.016 1.00 87.25 554 GLU A O 1
ATOM 4341 N N . MET A 1 555 ? 11.870 -3.198 6.740 1.00 88.94 555 MET A N 1
ATOM 4342 C CA . MET A 1 555 ? 12.442 -4.552 6.810 1.00 88.94 555 MET A CA 1
ATOM 4343 C C . MET A 1 555 ? 11.388 -5.669 6.830 1.00 88.94 555 MET A C 1
ATOM 4345 O O . MET A 1 555 ? 11.475 -6.614 6.043 1.00 88.94 555 MET A O 1
ATOM 4349 N N . ASP A 1 556 ? 10.383 -5.577 7.705 1.00 80.06 556 ASP A N 1
ATOM 4350 C CA . ASP A 1 556 ? 9.377 -6.636 7.864 1.00 80.06 556 ASP A CA 1
ATOM 4351 C C . ASP A 1 556 ? 8.464 -6.751 6.634 1.00 80.06 556 ASP A C 1
ATOM 4353 O O . ASP A 1 556 ? 8.107 -7.856 6.209 1.00 80.06 556 ASP A O 1
ATOM 4357 N N . GLY A 1 557 ? 8.158 -5.609 6.006 1.00 81.94 557 GLY A N 1
ATOM 4358 C CA . GLY A 1 557 ? 7.471 -5.529 4.717 1.00 81.94 557 GLY A CA 1
ATOM 4359 C C . GLY A 1 557 ? 8.216 -6.297 3.635 1.00 81.94 557 GLY A C 1
ATOM 4360 O O . GLY A 1 557 ? 7.650 -7.179 2.981 1.00 81.94 557 GLY A O 1
ATOM 4361 N N . LEU A 1 558 ? 9.508 -6.007 3.490 1.00 88.38 558 LEU A N 1
ATOM 4362 C CA . LEU A 1 558 ? 10.344 -6.634 2.475 1.00 88.38 558 LEU A CA 1
ATOM 4363 C C . LEU A 1 558 ? 10.602 -8.120 2.766 1.00 88.38 558 LEU A C 1
ATOM 4365 O O . LEU A 1 558 ? 10.608 -8.923 1.832 1.00 88.38 558 LEU A O 1
ATOM 4369 N N . LYS A 1 559 ? 10.726 -8.521 4.037 1.00 88.75 559 LYS A N 1
ATOM 4370 C CA . LYS A 1 559 ? 10.860 -9.926 4.463 1.00 88.75 559 LYS A CA 1
ATOM 4371 C C . LYS A 1 559 ? 9.709 -10.795 3.964 1.00 88.75 559 LYS A C 1
ATOM 4373 O O . LYS A 1 559 ? 9.943 -11.861 3.392 1.00 88.75 559 LYS A O 1
ATOM 4378 N N . LEU A 1 560 ? 8.472 -10.349 4.180 1.00 81.69 560 LEU A N 1
ATOM 4379 C CA . LEU A 1 560 ? 7.285 -11.090 3.748 1.00 81.69 560 LEU A CA 1
ATOM 4380 C C . LEU A 1 560 ? 7.077 -11.007 2.235 1.00 81.69 560 LEU A C 1
ATOM 4382 O O . LEU A 1 560 ? 6.684 -11.997 1.618 1.00 81.69 560 LEU A O 1
ATOM 4386 N N . PHE A 1 561 ? 7.359 -9.849 1.636 1.00 87.62 561 PHE A N 1
ATOM 4387 C CA . PHE A 1 561 ? 7.219 -9.641 0.197 1.00 87.62 561 PHE A CA 1
ATOM 4388 C C . PHE A 1 561 ? 8.184 -10.503 -0.625 1.00 87.62 561 PHE A C 1
ATOM 4390 O O . PHE A 1 561 ? 7.775 -11.112 -1.613 1.00 87.62 561 PHE A O 1
ATOM 4397 N N . SER A 1 562 ? 9.444 -10.607 -0.187 1.00 90.56 562 SER A N 1
ATOM 4398 C CA . SER A 1 562 ? 10.527 -11.278 -0.920 1.00 90.56 562 SER A CA 1
ATOM 4399 C C . SER A 1 562 ? 10.206 -12.736 -1.253 1.00 90.56 562 SER A C 1
ATOM 4401 O O . SER A 1 562 ? 10.508 -13.203 -2.348 1.00 90.56 562 SER A O 1
ATOM 4403 N N . GLN A 1 563 ? 9.522 -13.455 -0.358 1.00 87.56 563 GLN A N 1
ATOM 4404 C CA . GLN A 1 563 ? 9.102 -14.838 -0.621 1.00 87.56 563 GLN A CA 1
ATOM 4405 C C . GLN A 1 563 ? 8.148 -14.947 -1.818 1.00 87.56 563 GLN A C 1
ATOM 4407 O O . GLN A 1 563 ? 8.179 -15.939 -2.541 1.00 87.56 563 GLN A O 1
ATOM 4412 N N . GLY A 1 564 ? 7.324 -13.924 -2.045 1.00 85.31 564 GLY A N 1
ATOM 4413 C CA . GLY A 1 564 ? 6.381 -13.863 -3.158 1.00 85.31 564 GLY A CA 1
ATOM 4414 C C . GLY A 1 564 ? 7.005 -13.566 -4.520 1.00 85.31 564 GLY A C 1
ATOM 4415 O O . GLY A 1 564 ? 6.377 -13.810 -5.549 1.00 85.31 564 GLY A O 1
ATOM 4416 N N . LEU A 1 565 ? 8.247 -13.072 -4.544 1.00 91.25 565 LEU A N 1
ATOM 4417 C CA . LEU A 1 565 ? 9.002 -12.867 -5.783 1.00 91.25 565 LEU A CA 1
ATOM 4418 C C . LEU A 1 565 ? 9.465 -14.199 -6.391 1.00 91.25 565 LEU A C 1
ATOM 4420 O O . LEU A 1 565 ? 9.635 -14.295 -7.610 1.00 91.25 565 LEU A O 1
ATOM 4424 N N . VAL A 1 566 ? 9.641 -15.233 -5.561 1.00 91.75 566 VAL A N 1
ATOM 4425 C CA . VAL A 1 566 ? 10.067 -16.568 -5.995 1.00 91.75 566 VAL A CA 1
ATOM 4426 C C . VAL A 1 566 ? 8.995 -17.187 -6.892 1.00 91.75 566 VAL A C 1
ATOM 4428 O O . VAL A 1 566 ? 7.842 -17.348 -6.494 1.00 91.75 566 VAL A O 1
ATOM 4431 N N . GLY A 1 567 ? 9.375 -17.537 -8.122 1.00 83.00 567 GLY A N 1
ATOM 4432 C CA . GLY A 1 567 ? 8.448 -18.088 -9.117 1.00 83.00 567 GLY A CA 1
ATOM 4433 C C . GLY A 1 567 ? 7.482 -17.071 -9.742 1.00 83.00 567 GLY A C 1
ATOM 4434 O O . GLY A 1 567 ? 6.607 -17.471 -10.511 1.00 83.00 567 GLY A O 1
ATOM 4435 N N . SER A 1 568 ? 7.631 -15.774 -9.449 1.00 89.62 568 SER A N 1
ATOM 4436 C CA . SER A 1 568 ? 6.907 -14.707 -10.154 1.00 89.62 568 SER A CA 1
ATOM 4437 C C . SER A 1 568 ? 7.442 -14.492 -11.580 1.00 89.62 568 SER A C 1
ATOM 4439 O O . SER A 1 568 ? 8.510 -14.991 -11.945 1.00 89.62 568 SER A O 1
ATOM 4441 N N . GLN A 1 569 ? 6.691 -13.748 -12.399 1.00 87.94 569 GLN A N 1
ATOM 4442 C CA . GLN A 1 569 ? 7.102 -13.355 -13.754 1.00 87.94 569 GLN A CA 1
ATOM 4443 C C . GLN A 1 569 ? 7.878 -12.026 -13.783 1.00 87.94 569 GLN A C 1
ATOM 4445 O O . GLN A 1 569 ? 8.192 -11.543 -14.865 1.00 87.94 569 GLN A O 1
ATOM 4450 N N . ILE A 1 570 ? 8.198 -11.447 -12.618 1.00 92.19 570 ILE A N 1
ATOM 4451 C CA . ILE A 1 570 ? 8.815 -10.121 -12.519 1.00 92.19 570 ILE A CA 1
ATOM 4452 C C . ILE A 1 570 ? 10.246 -10.138 -13.065 1.00 92.19 570 ILE A C 1
ATOM 4454 O O . ILE A 1 570 ? 11.094 -10.888 -12.579 1.00 92.19 570 ILE A O 1
ATOM 4458 N N . THR A 1 571 ? 10.498 -9.253 -14.026 1.00 91.62 571 THR A N 1
ATOM 4459 C CA . THR A 1 571 ? 11.796 -8.933 -14.628 1.00 91.62 571 THR A CA 1
ATOM 4460 C C . THR A 1 571 ? 12.312 -7.559 -14.198 1.00 91.62 571 THR A C 1
ATOM 4462 O O . THR A 1 571 ? 13.523 -7.355 -14.152 1.00 91.62 571 THR A O 1
ATOM 4465 N N . GLU A 1 572 ? 11.427 -6.629 -13.835 1.00 89.62 572 GLU A N 1
ATOM 4466 C CA . GLU A 1 572 ? 11.785 -5.290 -13.355 1.00 89.62 572 GLU A CA 1
ATOM 4467 C C . GLU A 1 572 ? 11.100 -4.986 -12.021 1.00 89.62 572 GLU A C 1
ATOM 4469 O O . GLU A 1 572 ? 9.876 -5.072 -11.905 1.00 89.62 572 GLU A O 1
ATOM 4474 N N . LEU A 1 573 ? 11.897 -4.635 -11.010 1.00 94.62 573 LEU A N 1
ATOM 4475 C CA . LEU A 1 573 ? 11.430 -4.313 -9.666 1.00 94.62 573 LEU A CA 1
ATOM 4476 C C . LEU A 1 573 ? 12.007 -2.972 -9.200 1.00 94.62 573 LEU A C 1
ATOM 4478 O O . LEU A 1 573 ? 13.210 -2.851 -8.962 1.00 94.62 573 LEU A O 1
ATOM 4482 N N . ASP A 1 574 ? 11.135 -1.988 -8.999 1.00 88.25 574 ASP A N 1
ATOM 4483 C CA . ASP A 1 574 ? 11.497 -0.687 -8.439 1.00 88.25 574 ASP A CA 1
ATOM 4484 C C . ASP A 1 574 ? 11.026 -0.559 -6.985 1.00 88.25 574 ASP A C 1
ATOM 4486 O O . ASP A 1 574 ? 9.836 -0.470 -6.697 1.00 88.25 574 ASP A O 1
ATOM 4490 N N . LEU A 1 575 ? 11.983 -0.556 -6.060 1.00 93.56 575 LEU A N 1
ATOM 4491 C CA . LEU A 1 575 ? 11.813 -0.394 -4.614 1.00 93.56 575 LEU A CA 1
ATOM 4492 C C . LEU A 1 575 ? 12.438 0.922 -4.116 1.00 93.56 575 LEU A C 1
ATOM 4494 O O . LEU A 1 575 ? 12.706 1.071 -2.918 1.00 93.56 575 LEU A O 1
ATOM 4498 N N . SER A 1 576 ? 12.684 1.886 -5.001 1.00 89.44 576 SER A N 1
ATOM 4499 C CA . SER A 1 576 ? 13.354 3.135 -4.637 1.00 89.44 576 SER A CA 1
ATOM 4500 C C . SER A 1 576 ? 12.520 4.041 -3.716 1.00 89.44 576 SER A C 1
ATOM 4502 O O . SER A 1 576 ? 11.291 3.938 -3.648 1.00 89.44 576 SER A O 1
ATOM 4504 N N . LYS A 1 577 ? 13.175 4.956 -2.992 1.00 85.56 577 LYS A N 1
ATOM 4505 C CA . LYS A 1 577 ? 12.533 5.925 -2.082 1.00 85.56 577 LYS A CA 1
ATOM 4506 C C . LYS A 1 577 ? 11.673 5.257 -0.995 1.00 85.56 577 LYS A C 1
ATOM 4508 O O . LYS A 1 577 ? 10.570 5.709 -0.688 1.00 85.56 577 LYS A O 1
ATOM 4513 N N . ASN A 1 578 ? 12.137 4.140 -0.442 1.00 89.12 578 ASN A N 1
ATOM 4514 C CA . ASN A 1 578 ? 11.489 3.436 0.668 1.00 89.12 578 ASN A CA 1
ATOM 4515 C C . ASN A 1 578 ? 12.332 3.584 1.952 1.00 89.12 578 ASN A C 1
ATOM 4517 O O . ASN A 1 578 ? 13.178 4.469 2.041 1.00 89.12 578 ASN A O 1
ATOM 4521 N N . LYS A 1 579 ? 12.061 2.779 2.983 1.00 89.31 579 LYS A N 1
ATOM 4522 C CA . LYS A 1 579 ? 12.818 2.755 4.246 1.00 89.31 579 LYS A CA 1
ATOM 4523 C C . LYS A 1 579 ? 13.522 1.404 4.430 1.00 89.31 579 LYS A C 1
ATOM 4525 O O . LYS A 1 579 ? 13.542 0.835 5.520 1.00 89.31 579 LYS A O 1
ATOM 4530 N N . ILE A 1 580 ? 14.037 0.845 3.338 1.00 93.50 580 ILE A N 1
ATOM 4531 C CA . ILE A 1 580 ? 14.681 -0.468 3.349 1.00 93.50 580 ILE A CA 1
ATOM 4532 C C . ILE A 1 580 ? 16.081 -0.321 3.954 1.00 93.50 580 ILE A C 1
ATOM 4534 O O . ILE A 1 580 ? 16.889 0.458 3.456 1.00 93.50 580 ILE A O 1
ATOM 4538 N N . ASP A 1 581 ? 16.368 -1.076 5.011 1.00 92.69 581 ASP A N 1
ATOM 4539 C CA . ASP A 1 581 ? 17.668 -1.126 5.685 1.00 92.69 581 ASP A CA 1
ATOM 4540 C C . ASP A 1 581 ? 18.473 -2.390 5.307 1.00 92.69 581 ASP A C 1
ATOM 4542 O O . ASP A 1 581 ? 18.062 -3.193 4.462 1.00 92.69 581 ASP A O 1
ATOM 4546 N N . ASP A 1 582 ? 19.633 -2.590 5.943 1.00 94.38 582 ASP A N 1
ATOM 4547 C CA . ASP A 1 582 ? 20.513 -3.746 5.704 1.00 94.38 582 ASP A CA 1
ATOM 4548 C C . ASP A 1 582 ? 19.804 -5.095 5.892 1.00 94.38 582 ASP A C 1
ATOM 4550 O O . ASP A 1 582 ? 20.023 -6.040 5.127 1.00 94.38 582 ASP A O 1
ATOM 4554 N N . CYS A 1 583 ? 18.939 -5.184 6.903 1.00 92.31 583 CYS A N 1
ATOM 4555 C CA . CYS A 1 583 ? 18.173 -6.382 7.221 1.00 92.31 583 CYS A CA 1
ATOM 4556 C C . CYS A 1 583 ? 17.080 -6.638 6.173 1.00 92.31 583 CYS A C 1
ATOM 4558 O O . CYS A 1 583 ? 16.855 -7.785 5.786 1.00 92.31 583 CYS A O 1
ATOM 4560 N N . GLY A 1 584 ? 16.426 -5.592 5.663 1.00 90.31 584 GLY A N 1
ATOM 4561 C CA . GLY A 1 584 ? 15.474 -5.707 4.561 1.00 90.31 584 GLY A CA 1
ATOM 4562 C C . GLY A 1 584 ? 16.142 -6.261 3.302 1.00 90.31 584 GLY A C 1
ATOM 4563 O O . GLY A 1 584 ? 15.652 -7.228 2.709 1.00 90.31 584 GLY A O 1
ATOM 4564 N N . VAL A 1 585 ? 17.298 -5.701 2.930 1.00 92.69 585 VAL A N 1
ATOM 4565 C CA . VAL A 1 585 ? 18.089 -6.165 1.776 1.00 92.69 585 VAL A CA 1
ATOM 4566 C C . VAL A 1 585 ? 18.556 -7.607 1.948 1.00 92.69 585 VAL A C 1
ATOM 4568 O O . VAL A 1 585 ? 18.560 -8.352 0.969 1.00 92.69 585 VAL A O 1
ATOM 4571 N N . PHE A 1 586 ? 18.898 -8.037 3.166 1.00 94.44 586 PHE A N 1
ATOM 4572 C CA . PHE A 1 586 ? 19.244 -9.433 3.443 1.00 94.44 586 PHE A CA 1
ATOM 4573 C C . PHE A 1 586 ? 18.146 -10.405 2.996 1.00 94.44 586 PHE A C 1
ATOM 4575 O O . PHE A 1 586 ? 18.447 -11.394 2.330 1.00 94.44 586 PHE A O 1
ATOM 4582 N N . PHE A 1 587 ? 16.873 -10.132 3.301 1.00 93.94 587 PHE A N 1
ATOM 4583 C CA . PHE A 1 587 ? 15.778 -11.019 2.885 1.00 93.94 587 PHE A CA 1
ATOM 4584 C C . PHE A 1 587 ? 15.585 -11.048 1.371 1.00 93.94 587 PHE A C 1
ATOM 4586 O O . PHE A 1 587 ? 15.355 -12.122 0.810 1.00 93.94 587 PHE A O 1
ATOM 4593 N N . LEU A 1 588 ? 15.723 -9.894 0.714 1.00 93.00 588 LEU A N 1
ATOM 4594 C CA . LEU A 1 588 ? 15.682 -9.822 -0.742 1.00 93.00 588 LEU A CA 1
ATOM 4595 C C . LEU A 1 588 ? 16.838 -10.628 -1.352 1.00 93.00 588 LEU A C 1
ATOM 4597 O O . LEU A 1 588 ? 16.623 -11.429 -2.259 1.00 93.00 588 LEU A O 1
ATOM 4601 N N . SER A 1 589 ? 18.051 -10.501 -0.810 1.00 91.62 589 SER A N 1
ATOM 4602 C CA . SER A 1 589 ? 19.237 -11.178 -1.341 1.00 91.62 589 SER A CA 1
ATOM 4603 C C . SER A 1 589 ? 19.157 -12.706 -1.259 1.00 91.62 589 SER A C 1
ATOM 4605 O O . SER A 1 589 ? 19.676 -13.390 -2.143 1.00 91.62 589 SER A O 1
ATOM 4607 N N . GLN A 1 590 ? 18.439 -13.258 -0.272 1.00 93.94 590 GLN A N 1
ATOM 4608 C CA . GLN A 1 590 ? 18.206 -14.706 -0.169 1.00 93.94 590 GLN A CA 1
ATOM 4609 C C . GLN A 1 590 ? 17.360 -15.270 -1.318 1.00 93.94 590 GLN A C 1
ATOM 4611 O O . GLN A 1 590 ? 17.464 -16.461 -1.624 1.00 93.94 590 GLN A O 1
ATOM 4616 N N . VAL A 1 591 ? 16.514 -14.448 -1.948 1.00 93.62 591 VAL A N 1
ATOM 4617 C CA . VAL A 1 591 ? 15.567 -14.918 -2.967 1.00 93.62 591 VAL A CA 1
ATOM 4618 C C . VAL A 1 591 ? 16.006 -14.626 -4.399 1.00 93.62 591 VAL A C 1
ATOM 4620 O O . VAL A 1 591 ? 15.564 -15.347 -5.288 1.00 93.62 591 VAL A O 1
ATOM 4623 N N . LEU A 1 592 ? 16.888 -13.642 -4.638 1.00 91.31 592 LEU A N 1
ATOM 4624 C CA . LEU A 1 592 ? 17.237 -13.131 -5.981 1.00 91.31 592 LEU A CA 1
ATOM 4625 C C . LEU A 1 592 ? 17.585 -14.221 -7.007 1.00 91.31 592 LEU A C 1
ATOM 4627 O O . LEU A 1 592 ? 17.060 -14.197 -8.119 1.00 91.31 592 LEU A O 1
ATOM 4631 N N . ARG A 1 593 ? 18.394 -15.217 -6.625 1.00 90.12 593 ARG A N 1
ATOM 4632 C CA . ARG A 1 593 ? 18.777 -16.359 -7.487 1.00 90.12 593 ARG A CA 1
ATOM 4633 C C . ARG A 1 593 ? 17.606 -17.241 -7.948 1.00 90.12 593 ARG A C 1
ATOM 4635 O O . ARG A 1 593 ? 17.751 -18.027 -8.876 1.00 90.12 593 ARG A O 1
ATOM 4642 N N . TYR A 1 594 ? 16.459 -17.143 -7.278 1.00 92.19 594 TYR A N 1
ATOM 4643 C CA . TYR A 1 594 ? 15.228 -17.875 -7.585 1.00 92.19 594 TYR A CA 1
ATOM 4644 C C . TYR A 1 594 ? 14.165 -16.981 -8.250 1.00 92.19 594 TYR A C 1
ATOM 4646 O O . TYR A 1 594 ? 13.004 -17.382 -8.378 1.00 92.19 594 TYR A O 1
ATOM 4654 N N . THR A 1 595 ? 14.544 -15.764 -8.652 1.00 92.25 595 THR A N 1
ATOM 4655 C CA . THR A 1 595 ? 13.682 -14.806 -9.358 1.00 92.25 595 THR A CA 1
ATOM 4656 C C . THR A 1 595 ? 14.105 -14.648 -10.821 1.00 92.25 5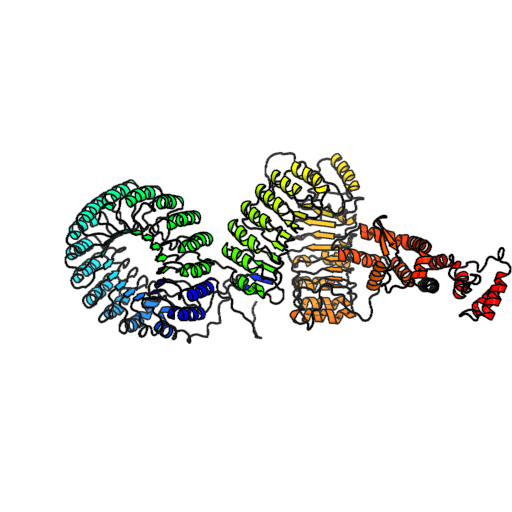95 THR A C 1
ATOM 4658 O O . THR A 1 595 ? 15.162 -15.129 -11.228 1.00 92.25 595 THR A O 1
ATOM 4661 N N . ARG A 1 596 ? 13.271 -13.968 -11.616 1.00 91.81 596 ARG A N 1
ATOM 4662 C CA . ARG A 1 596 ? 13.560 -13.583 -13.010 1.00 91.81 596 ARG A CA 1
ATOM 4663 C C . ARG A 1 596 ? 13.966 -12.111 -13.141 1.00 91.81 596 ARG A C 1
ATOM 4665 O O . ARG A 1 596 ? 13.938 -11.569 -14.237 1.00 91.81 596 ARG A O 1
ATOM 4672 N N . ILE A 1 597 ? 14.299 -11.463 -12.023 1.00 93.69 597 ILE A N 1
ATOM 4673 C CA . ILE A 1 597 ? 14.556 -10.024 -11.976 1.00 93.69 597 ILE A CA 1
ATOM 4674 C C . ILE A 1 597 ? 15.880 -9.724 -12.685 1.00 93.69 597 ILE A C 1
ATOM 4676 O O . ILE A 1 597 ? 16.932 -10.205 -12.265 1.00 93.69 597 ILE A O 1
ATOM 4680 N N . CYS A 1 598 ? 15.803 -8.894 -13.723 1.00 88.75 598 CYS A N 1
ATOM 4681 C CA . CYS A 1 598 ? 16.931 -8.375 -14.492 1.00 88.75 598 CYS A CA 1
ATOM 4682 C C . CYS A 1 598 ? 17.243 -6.916 -14.142 1.00 88.75 598 CYS A C 1
ATOM 4684 O O . CYS A 1 598 ? 18.401 -6.510 -14.192 1.00 88.75 598 CYS A O 1
ATOM 4686 N N . SER A 1 599 ? 16.238 -6.132 -13.744 1.00 86.25 599 SER A N 1
ATOM 4687 C CA . SER A 1 599 ? 16.398 -4.735 -13.328 1.00 86.25 599 SER A CA 1
ATOM 4688 C C . SER A 1 599 ? 15.889 -4.544 -11.901 1.00 86.25 599 SER A C 1
ATOM 4690 O O . SER A 1 599 ? 14.718 -4.806 -11.618 1.00 86.25 599 SER A O 1
ATOM 4692 N N . LEU A 1 600 ? 16.769 -4.113 -10.995 1.00 93.38 600 LEU A N 1
ATOM 4693 C CA . LEU A 1 600 ? 16.467 -3.878 -9.584 1.00 93.38 600 LEU A CA 1
ATOM 4694 C C . LEU A 1 600 ? 16.854 -2.451 -9.181 1.00 93.38 600 LEU A C 1
ATOM 4696 O O . LEU A 1 600 ? 18.034 -2.096 -9.168 1.00 93.38 600 LEU A O 1
ATOM 4700 N N . ASN A 1 601 ? 15.871 -1.645 -8.788 1.00 88.12 601 ASN A N 1
ATOM 4701 C CA . ASN A 1 601 ? 16.101 -0.291 -8.288 1.00 88.12 601 ASN A CA 1
ATOM 4702 C C . ASN A 1 601 ? 15.879 -0.216 -6.768 1.00 88.12 601 ASN A C 1
ATOM 4704 O O . ASN A 1 601 ? 14.772 -0.423 -6.280 1.00 88.12 601 ASN A O 1
ATOM 4708 N N . LEU A 1 602 ? 16.941 0.093 -6.025 1.00 93.81 602 LEU A N 1
ATOM 4709 C CA . LEU A 1 602 ? 16.987 0.261 -4.568 1.00 93.81 602 LEU A CA 1
ATOM 4710 C C . LEU A 1 602 ? 17.458 1.674 -4.166 1.00 93.81 602 LEU A C 1
ATOM 4712 O O . LEU A 1 602 ? 17.863 1.890 -3.020 1.00 93.81 602 LEU A O 1
ATOM 4716 N N . ALA A 1 603 ? 17.409 2.646 -5.081 1.00 85.38 603 ALA A N 1
ATOM 4717 C CA . ALA A 1 603 ? 17.852 4.014 -4.822 1.00 85.38 603 ALA A CA 1
ATOM 4718 C C . ALA A 1 603 ? 17.085 4.689 -3.669 1.00 85.38 603 ALA A C 1
ATOM 4720 O O . ALA A 1 603 ? 15.919 4.368 -3.438 1.00 85.38 603 ALA A O 1
ATOM 4721 N N . GLU A 1 604 ? 17.695 5.661 -2.988 1.00 84.50 604 GLU A N 1
ATOM 4722 C CA . GLU A 1 604 ? 17.057 6.451 -1.918 1.00 84.50 604 GLU A CA 1
ATOM 4723 C C . GLU A 1 604 ? 16.466 5.569 -0.790 1.00 84.50 604 GLU A C 1
ATOM 4725 O O . GLU A 1 604 ? 15.287 5.675 -0.454 1.00 84.50 604 GLU A O 1
ATOM 4730 N N . ASN A 1 605 ? 17.267 4.656 -0.233 1.00 92.69 605 ASN A N 1
ATOM 4731 C CA . ASN A 1 605 ? 16.911 3.799 0.908 1.00 92.69 605 ASN A CA 1
ATOM 4732 C C . ASN A 1 605 ? 17.961 3.938 2.039 1.00 92.69 605 ASN A C 1
ATOM 4734 O O . ASN A 1 605 ? 18.852 4.789 1.994 1.00 92.69 605 ASN A O 1
ATOM 4738 N N . ASN A 1 606 ? 17.873 3.105 3.080 1.00 91.56 606 ASN A N 1
ATOM 4739 C CA . ASN A 1 606 ? 18.744 3.128 4.261 1.00 91.56 606 ASN A CA 1
ATOM 4740 C C . ASN A 1 606 ? 19.819 2.019 4.220 1.00 91.56 606 ASN A C 1
ATOM 4742 O O . ASN A 1 606 ? 20.191 1.470 5.258 1.00 91.56 606 ASN A O 1
ATOM 4746 N N . ILE A 1 607 ? 20.325 1.674 3.030 1.00 92.69 607 ILE A N 1
ATOM 4747 C CA . ILE A 1 607 ? 21.262 0.556 2.831 1.00 92.69 607 ILE A CA 1
ATOM 4748 C C . ILE A 1 607 ? 22.697 1.000 3.145 1.00 92.69 607 ILE A C 1
ATOM 4750 O O . ILE A 1 607 ? 23.179 2.001 2.617 1.00 92.69 607 ILE A O 1
ATOM 4754 N N . SER A 1 608 ? 23.405 0.249 3.984 1.00 90.94 608 SER A N 1
ATOM 4755 C CA . SER A 1 608 ? 24.797 0.484 4.375 1.00 90.94 608 SER A CA 1
ATOM 4756 C C . SER A 1 608 ? 25.765 -0.524 3.729 1.00 90.94 608 SER A C 1
ATOM 4758 O O . SER A 1 608 ? 25.406 -1.318 2.854 1.00 90.94 608 SER A O 1
ATOM 4760 N N . CYS A 1 609 ? 27.033 -0.509 4.154 1.00 87.31 609 CYS A N 1
ATOM 4761 C CA . CYS A 1 609 ? 28.030 -1.497 3.738 1.00 87.31 609 CYS A CA 1
ATOM 4762 C C . CYS A 1 609 ? 27.629 -2.948 4.045 1.00 87.31 609 CYS A C 1
ATOM 4764 O O . CYS A 1 609 ? 27.967 -3.839 3.265 1.00 87.31 609 CYS A O 1
ATOM 4766 N N . GLU A 1 610 ? 26.946 -3.200 5.167 1.00 90.19 610 GLU A N 1
ATOM 4767 C CA . GLU A 1 610 ? 26.507 -4.557 5.522 1.00 90.19 610 GLU A CA 1
ATOM 4768 C C . GLU A 1 610 ? 25.336 -5.013 4.638 1.00 90.19 610 GLU A C 1
ATOM 4770 O O . GLU A 1 610 ? 25.335 -6.151 4.172 1.00 90.19 610 GLU A O 1
ATOM 4775 N N . GLY A 1 611 ? 24.399 -4.128 4.293 1.00 90.06 611 GLY A N 1
ATOM 4776 C CA . GLY A 1 611 ? 23.354 -4.419 3.309 1.00 90.06 611 GLY A CA 1
ATOM 4777 C C . GLY A 1 611 ? 23.936 -4.748 1.935 1.00 90.06 611 GLY A C 1
ATOM 4778 O O . GLY A 1 611 ? 23.548 -5.739 1.314 1.00 90.06 611 GLY A O 1
ATOM 4779 N N . LEU A 1 612 ? 24.945 -3.988 1.491 1.00 86.44 612 LEU A N 1
ATOM 4780 C CA . LEU A 1 612 ? 25.636 -4.254 0.226 1.00 86.44 612 LEU A CA 1
ATOM 4781 C C . LEU A 1 612 ? 26.372 -5.604 0.224 1.00 86.44 612 LEU A C 1
ATOM 4783 O O . LEU A 1 612 ? 26.402 -6.289 -0.797 1.00 86.44 612 LEU A O 1
ATOM 4787 N N . LYS A 1 613 ? 26.926 -6.026 1.363 1.00 87.56 613 LYS A N 1
ATOM 4788 C CA . LYS A 1 613 ? 27.521 -7.359 1.532 1.00 87.56 613 LYS A CA 1
ATOM 4789 C C . LYS A 1 613 ? 26.497 -8.473 1.346 1.00 87.56 613 LYS A C 1
ATOM 4791 O O . LYS A 1 613 ? 26.787 -9.440 0.640 1.00 87.56 613 LYS A O 1
ATOM 4796 N N . TYR A 1 614 ? 25.313 -8.346 1.946 1.00 90.94 614 TYR A N 1
ATOM 4797 C CA . TYR A 1 614 ? 24.238 -9.318 1.752 1.00 90.94 614 TYR A CA 1
ATOM 4798 C C . TYR A 1 614 ? 23.755 -9.345 0.307 1.00 90.94 614 TYR A C 1
ATOM 4800 O O . TYR A 1 614 ? 23.557 -10.428 -0.245 1.00 90.94 614 TYR A O 1
ATOM 4808 N N . LEU A 1 615 ? 23.599 -8.174 -0.312 1.00 88.38 615 LEU A N 1
ATOM 4809 C CA . LEU A 1 615 ? 23.184 -8.064 -1.704 1.00 88.38 615 LEU A CA 1
ATOM 4810 C C . LEU A 1 615 ? 24.204 -8.710 -2.643 1.00 88.38 615 LEU A C 1
ATOM 4812 O O . LEU A 1 615 ? 23.817 -9.519 -3.478 1.00 88.38 615 LEU A O 1
ATOM 4816 N N . ALA A 1 616 ? 25.499 -8.446 -2.451 1.00 82.50 616 ALA A N 1
ATOM 4817 C CA . ALA A 1 616 ? 26.579 -9.057 -3.225 1.00 82.50 616 ALA A CA 1
ATOM 4818 C C . ALA A 1 616 ? 26.530 -10.596 -3.190 1.00 82.50 616 ALA A C 1
ATOM 4820 O O . ALA A 1 616 ? 26.689 -11.245 -4.218 1.00 82.50 616 ALA A O 1
ATOM 4821 N N . GLN A 1 617 ? 26.241 -11.199 -2.033 1.00 84.44 617 GLN A N 1
ATOM 4822 C CA . GLN A 1 617 ? 26.050 -12.655 -1.926 1.00 84.44 617 GLN A CA 1
ATOM 4823 C C . GLN A 1 617 ? 24.789 -13.156 -2.651 1.00 84.44 617 GLN A C 1
ATOM 4825 O O . GLN A 1 617 ? 24.756 -14.286 -3.139 1.00 84.44 617 GLN A O 1
ATOM 4830 N N . GLY A 1 618 ? 23.737 -12.337 -2.702 1.00 84.94 618 GLY A N 1
ATOM 4831 C CA . GLY A 1 618 ? 22.492 -12.658 -3.402 1.00 84.94 618 GLY A CA 1
ATOM 4832 C C . GLY A 1 618 ? 22.574 -12.507 -4.921 1.00 84.94 618 GLY A C 1
ATOM 4833 O O . GLY A 1 618 ? 21.854 -13.205 -5.633 1.00 84.94 618 GLY A O 1
ATOM 4834 N N . LEU A 1 619 ? 23.456 -11.629 -5.412 1.00 82.81 619 LEU A N 1
ATOM 4835 C CA . LEU A 1 619 ? 23.692 -11.413 -6.842 1.00 82.81 619 LEU A CA 1
ATOM 4836 C C . LEU A 1 619 ? 24.360 -12.619 -7.514 1.00 82.81 619 LEU A C 1
ATOM 4838 O O . LEU A 1 619 ? 24.136 -12.854 -8.702 1.00 82.81 619 LEU A O 1
ATOM 4842 N N . GLU A 1 620 ? 25.140 -13.403 -6.767 1.00 80.19 620 GLU A N 1
ATOM 4843 C CA . GLU A 1 620 ? 25.780 -14.617 -7.273 1.00 80.19 620 GLU A CA 1
ATOM 4844 C C . GLU A 1 620 ? 24.725 -15.647 -7.725 1.00 80.19 620 GLU A C 1
ATOM 4846 O O . GLU A 1 620 ? 23.972 -16.201 -6.919 1.00 80.19 620 GLU A O 1
ATOM 4851 N N . GLY A 1 621 ? 24.663 -15.893 -9.039 1.00 76.88 621 GLY A N 1
ATOM 4852 C CA . GLY A 1 621 ? 23.674 -16.781 -9.663 1.00 76.88 621 GLY A CA 1
ATOM 4853 C C . GLY A 1 621 ? 22.298 -16.150 -9.914 1.00 76.88 621 GLY A C 1
ATOM 4854 O O . GLY A 1 621 ? 21.361 -16.875 -10.244 1.00 76.88 621 GLY A O 1
ATOM 4855 N N . SER A 1 622 ? 22.157 -14.830 -9.751 1.00 86.06 622 SER A N 1
ATOM 4856 C CA . SER A 1 622 ? 20.954 -14.079 -10.147 1.00 86.06 622 SER A CA 1
ATOM 4857 C C . SER A 1 622 ? 20.942 -13.740 -11.650 1.00 86.06 622 SER A C 1
ATOM 4859 O O . SER A 1 622 ? 21.898 -14.037 -12.363 1.00 86.06 622 SER A O 1
ATOM 4861 N N . GLN A 1 623 ? 19.854 -13.132 -12.142 1.00 85.69 623 GLN A N 1
ATOM 4862 C CA . GLN A 1 623 ? 19.738 -12.632 -13.524 1.00 85.69 623 GLN A CA 1
ATOM 4863 C C . GLN A 1 623 ? 19.853 -11.103 -13.623 1.00 85.69 623 GLN A C 1
ATOM 4865 O O . GLN A 1 623 ? 19.480 -10.532 -14.643 1.00 85.69 623 GLN A O 1
ATOM 4870 N N . ILE A 1 624 ? 20.331 -10.437 -12.567 1.00 85.19 624 ILE A N 1
ATOM 4871 C CA . ILE A 1 624 ? 20.380 -8.974 -12.508 1.00 85.19 624 ILE A CA 1
ATOM 4872 C C . ILE A 1 624 ? 21.418 -8.437 -13.498 1.00 85.19 624 ILE A C 1
ATOM 4874 O O . ILE A 1 624 ? 22.603 -8.738 -13.394 1.00 85.19 624 ILE A O 1
ATOM 4878 N N . GLU A 1 625 ? 20.953 -7.591 -14.412 1.00 80.38 625 GLU A N 1
ATOM 4879 C CA . GLU A 1 625 ? 21.737 -6.852 -15.405 1.00 80.38 625 GLU A CA 1
ATOM 4880 C C . GLU A 1 625 ? 21.800 -5.357 -15.075 1.00 80.38 625 GLU A C 1
ATOM 4882 O O . GLU A 1 625 ? 22.751 -4.685 -15.463 1.00 80.38 625 GLU A O 1
ATOM 4887 N N . LYS A 1 626 ? 20.812 -4.824 -14.343 1.00 74.25 626 LYS A N 1
ATOM 4888 C CA . LYS A 1 626 ? 20.754 -3.420 -13.911 1.00 74.25 626 LYS A CA 1
ATOM 4889 C C . LYS A 1 626 ? 20.452 -3.326 -12.422 1.00 74.25 626 LYS A C 1
ATOM 4891 O O . LYS A 1 626 ? 19.459 -3.878 -11.948 1.00 74.25 626 LYS A O 1
ATOM 4896 N N . LEU A 1 627 ? 21.289 -2.605 -11.688 1.00 82.88 627 LEU A N 1
ATOM 4897 C CA . LEU A 1 627 ? 21.190 -2.413 -10.248 1.00 82.88 627 LEU A CA 1
ATOM 4898 C C . LEU A 1 627 ? 21.373 -0.936 -9.892 1.00 82.88 627 LEU A C 1
ATOM 4900 O O . LEU A 1 627 ? 22.460 -0.387 -10.033 1.00 82.88 627 LEU A O 1
ATOM 4904 N N . ASN A 1 628 ? 20.339 -0.291 -9.361 1.00 76.25 628 ASN A N 1
ATOM 4905 C CA . ASN A 1 628 ? 20.462 1.077 -8.857 1.00 76.25 628 ASN A CA 1
ATOM 4906 C C . ASN A 1 628 ? 20.521 1.090 -7.323 1.00 76.25 628 ASN A C 1
ATOM 4908 O O . ASN A 1 628 ? 19.591 0.640 -6.660 1.00 76.25 628 ASN A O 1
ATOM 4912 N N . LEU A 1 629 ? 21.617 1.604 -6.765 1.00 82.44 629 LEU A N 1
ATOM 4913 C CA . LEU A 1 629 ? 21.894 1.746 -5.330 1.00 82.44 629 LEU A CA 1
ATOM 4914 C C . LEU A 1 629 ? 22.199 3.206 -4.947 1.00 82.44 629 LEU A C 1
ATOM 4916 O O . LEU A 1 629 ? 22.754 3.470 -3.875 1.00 82.44 629 LEU A O 1
ATOM 4920 N N . SER A 1 630 ? 21.860 4.165 -5.808 1.00 75.50 630 SER A N 1
ATOM 4921 C CA . SER A 1 630 ? 22.131 5.582 -5.568 1.00 75.50 630 SER A CA 1
ATOM 4922 C C . SER A 1 630 ? 21.434 6.114 -4.304 1.00 75.50 630 SER A C 1
ATOM 4924 O O . SER A 1 630 ? 20.423 5.578 -3.855 1.00 75.50 630 SER A O 1
ATOM 4926 N N . TYR A 1 631 ? 21.994 7.156 -3.693 1.00 75.25 631 TYR A N 1
ATOM 4927 C CA . TYR A 1 631 ? 21.482 7.854 -2.513 1.00 75.25 631 TYR A CA 1
ATOM 4928 C C . TYR A 1 631 ? 21.178 6.915 -1.332 1.00 75.25 631 TYR A C 1
ATOM 4930 O O . TYR A 1 631 ? 20.104 6.964 -0.738 1.00 75.25 631 TYR A O 1
ATOM 4938 N N . ASN A 1 632 ? 22.133 6.042 -1.003 1.00 84.88 632 ASN A N 1
ATOM 4939 C CA . ASN A 1 632 ? 22.116 5.164 0.169 1.00 84.88 632 ASN A CA 1
ATOM 4940 C C . ASN A 1 632 ? 23.257 5.548 1.146 1.00 84.88 632 ASN A C 1
ATOM 4942 O O . ASN A 1 632 ? 23.921 6.573 0.995 1.00 84.88 632 ASN A O 1
ATOM 4946 N N . SER A 1 633 ? 23.497 4.742 2.183 1.00 84.88 633 SER A N 1
ATOM 4947 C CA . SER A 1 633 ? 24.536 4.957 3.210 1.00 84.88 633 SER A CA 1
ATOM 4948 C C . SER A 1 633 ? 25.782 4.074 3.013 1.00 84.88 633 SER A C 1
ATOM 4950 O O . SER A 1 633 ? 26.434 3.666 3.983 1.00 84.88 633 SER A O 1
ATOM 4952 N N . ILE A 1 634 ? 26.133 3.750 1.765 1.00 81.19 634 ILE A N 1
ATOM 4953 C CA . ILE A 1 634 ? 27.248 2.848 1.436 1.00 81.19 634 ILE A CA 1
ATOM 4954 C C . ILE A 1 634 ? 28.585 3.596 1.547 1.00 81.19 634 ILE A C 1
ATOM 4956 O O . ILE A 1 634 ? 28.743 4.696 1.025 1.00 81.19 634 ILE A O 1
ATOM 4960 N N . LYS A 1 635 ? 29.575 2.982 2.209 1.00 80.25 635 LYS A N 1
ATOM 4961 C CA . LYS A 1 635 ? 30.955 3.489 2.353 1.00 80.25 635 LYS A CA 1
ATOM 4962 C C . LYS A 1 635 ? 31.963 2.581 1.631 1.00 80.25 635 LYS A C 1
ATOM 4964 O O . LYS A 1 635 ? 31.603 1.527 1.111 1.00 80.25 635 LYS A O 1
ATOM 4969 N N . ASN A 1 636 ? 33.246 2.960 1.663 1.00 67.94 636 ASN A N 1
ATOM 4970 C CA . ASN A 1 636 ? 34.374 2.231 1.052 1.00 67.94 636 ASN A CA 1
ATOM 4971 C C . ASN A 1 636 ? 34.335 0.703 1.226 1.00 67.94 636 ASN A C 1
ATOM 4973 O O . ASN A 1 636 ? 34.500 -0.029 0.252 1.00 67.94 636 ASN A O 1
ATOM 4977 N N . ASP A 1 637 ? 34.126 0.233 2.457 1.00 72.12 637 ASP A N 1
ATOM 4978 C CA . ASP A 1 637 ? 34.235 -1.191 2.799 1.00 72.12 637 ASP A CA 1
ATOM 4979 C C . ASP A 1 637 ? 33.102 -2.027 2.190 1.00 72.12 637 ASP A C 1
ATOM 4981 O O . ASP A 1 637 ? 33.303 -3.186 1.831 1.00 72.12 637 ASP A O 1
ATOM 4985 N N . GLY A 1 638 ? 31.920 -1.428 2.011 1.00 68.19 638 GLY A N 1
ATOM 4986 C CA . GLY A 1 638 ? 30.753 -2.085 1.425 1.00 68.19 638 GLY A CA 1
ATOM 4987 C C . GLY A 1 638 ? 31.004 -2.539 -0.009 1.00 68.19 638 GLY A C 1
ATOM 4988 O O . GLY A 1 638 ? 30.563 -3.609 -0.425 1.00 68.19 638 GLY A O 1
ATOM 4989 N N . PHE A 1 639 ? 31.764 -1.751 -0.766 1.00 66.81 639 PHE A N 1
ATOM 4990 C CA . PHE A 1 639 ? 32.004 -2.035 -2.173 1.00 66.81 639 PHE A CA 1
ATOM 4991 C C . PHE A 1 639 ? 32.976 -3.202 -2.401 1.00 66.81 639 PHE A C 1
ATOM 4993 O O . PHE A 1 639 ? 32.893 -3.895 -3.420 1.00 66.81 639 PHE A O 1
ATOM 5000 N N . GLU A 1 640 ? 33.874 -3.489 -1.450 1.00 68.25 640 GLU A N 1
ATOM 5001 C CA . GLU A 1 640 ? 34.750 -4.659 -1.570 1.00 68.25 640 GLU A CA 1
ATOM 5002 C C . GLU A 1 640 ? 33.950 -5.960 -1.716 1.00 68.25 640 GLU A C 1
ATOM 5004 O O . GLU A 1 640 ? 34.389 -6.866 -2.427 1.00 68.25 640 GLU A O 1
ATOM 5009 N N . TYR A 1 641 ? 32.762 -6.039 -1.115 1.00 73.94 641 TYR A N 1
ATOM 5010 C CA . TYR A 1 641 ? 31.871 -7.186 -1.256 1.00 73.94 641 TYR A CA 1
ATOM 5011 C C . TYR A 1 641 ? 31.285 -7.297 -2.666 1.00 73.94 641 TYR A C 1
ATOM 5013 O O . TYR A 1 641 ? 31.337 -8.377 -3.257 1.00 73.94 641 TYR A O 1
ATOM 5021 N N . LEU A 1 642 ? 30.826 -6.183 -3.248 1.00 68.75 642 LEU A N 1
ATOM 5022 C CA . LEU A 1 642 ? 30.249 -6.161 -4.594 1.00 68.75 642 LEU A CA 1
ATOM 5023 C C . LEU A 1 642 ? 31.274 -6.608 -5.655 1.00 68.75 642 LEU A C 1
ATOM 5025 O O . LEU A 1 642 ? 30.966 -7.474 -6.474 1.00 68.75 642 LEU A O 1
ATOM 5029 N N . THR A 1 643 ? 32.531 -6.139 -5.570 1.00 63.53 643 THR A N 1
ATOM 5030 C CA . THR A 1 643 ? 33.607 -6.551 -6.508 1.00 63.53 643 THR A CA 1
ATOM 5031 C C . THR A 1 643 ? 33.921 -8.040 -6.506 1.00 63.53 643 THR A C 1
ATOM 5033 O O . THR A 1 643 ? 34.391 -8.558 -7.515 1.00 63.53 643 THR A O 1
ATOM 5036 N N . ARG A 1 644 ? 33.713 -8.727 -5.377 1.00 64.06 644 ARG A N 1
ATOM 5037 C CA . ARG A 1 644 ? 33.953 -10.173 -5.281 1.00 64.06 644 ARG A CA 1
ATOM 5038 C C . ARG A 1 644 ? 32.838 -10.962 -5.964 1.00 64.06 644 ARG A C 1
ATOM 5040 O O . ARG A 1 644 ? 33.128 -11.998 -6.545 1.00 64.06 644 ARG A O 1
ATOM 5047 N N . SER A 1 645 ? 31.606 -10.453 -5.921 1.00 62.53 645 SER A N 1
ATOM 5048 C CA . SER A 1 645 ? 30.436 -11.093 -6.540 1.00 62.53 645 SER A CA 1
ATOM 5049 C C . SER A 1 645 ? 30.307 -10.835 -8.047 1.00 62.53 645 SER A C 1
ATOM 5051 O O . SER A 1 645 ? 29.896 -11.725 -8.781 1.00 62.53 645 SER A O 1
ATOM 5053 N N . LEU A 1 646 ? 30.730 -9.661 -8.535 1.00 56.38 646 LEU A N 1
ATOM 5054 C CA . LEU A 1 646 ? 30.641 -9.255 -9.950 1.00 56.38 646 LEU A CA 1
ATOM 5055 C C . LEU A 1 646 ? 31.780 -9.814 -10.834 1.00 56.38 646 LEU A C 1
ATOM 5057 O O . LEU A 1 646 ? 32.045 -9.309 -11.923 1.00 56.38 646 LEU A O 1
ATOM 5061 N N . ALA A 1 647 ? 32.489 -10.851 -10.382 1.00 51.91 647 ALA A N 1
ATOM 5062 C CA . ALA A 1 647 ? 33.609 -11.470 -11.102 1.00 51.91 647 ALA A CA 1
ATOM 5063 C C . ALA A 1 647 ? 33.176 -12.536 -12.143 1.00 51.91 647 ALA A C 1
ATOM 5065 O O . ALA A 1 647 ? 33.996 -13.354 -12.562 1.00 51.91 647 ALA A O 1
ATOM 5066 N N . GLY A 1 648 ? 31.895 -12.549 -12.537 1.00 51.88 648 GLY A N 1
ATOM 5067 C CA . GLY A 1 648 ? 31.312 -13.471 -13.522 1.00 51.88 648 GLY A CA 1
ATOM 5068 C C . GLY A 1 648 ? 31.202 -12.889 -14.946 1.00 51.88 648 GLY A C 1
ATOM 5069 O O . GLY A 1 648 ? 31.526 -11.725 -15.165 1.00 51.88 648 GLY A O 1
ATOM 5070 N N . PRO A 1 649 ? 30.740 -13.684 -15.935 1.00 43.62 649 PRO A N 1
ATOM 5071 C CA . PRO A 1 649 ? 30.623 -13.270 -17.341 1.00 43.62 649 PRO A CA 1
ATOM 5072 C C . PRO A 1 649 ? 29.432 -12.338 -17.644 1.00 43.62 649 PRO A C 1
ATOM 5074 O O . PRO A 1 649 ? 29.322 -11.846 -18.764 1.00 43.62 649 PRO A O 1
ATOM 5077 N N . GLN A 1 650 ? 28.527 -12.117 -16.686 1.00 52.84 650 GLN A N 1
ATOM 5078 C CA . GLN A 1 650 ? 27.368 -11.239 -16.855 1.00 52.84 650 GLN A CA 1
ATOM 5079 C C . GLN A 1 650 ? 27.758 -9.773 -16.638 1.00 52.84 650 GLN A C 1
ATOM 5081 O O . GLN A 1 650 ? 28.450 -9.434 -15.680 1.00 52.84 650 GLN A O 1
ATOM 5086 N N . THR A 1 651 ? 27.318 -8.920 -17.562 1.00 52.50 651 THR A N 1
ATOM 5087 C CA . THR A 1 651 ? 27.490 -7.466 -17.487 1.00 52.50 651 THR A CA 1
ATOM 5088 C C . THR A 1 651 ? 26.426 -6.900 -16.560 1.00 52.50 651 THR A C 1
ATOM 5090 O O . THR A 1 651 ? 25.248 -7.163 -16.786 1.00 52.50 651 THR A O 1
ATOM 5093 N N . VAL A 1 652 ? 26.827 -6.136 -15.541 1.00 60.50 652 VAL A N 1
ATOM 5094 C CA . VAL A 1 652 ? 25.881 -5.498 -14.614 1.00 60.50 652 VAL A CA 1
ATOM 5095 C C . VAL A 1 652 ? 26.105 -3.991 -14.617 1.00 60.50 652 VAL A C 1
ATOM 5097 O O . VAL A 1 652 ? 27.182 -3.504 -14.275 1.00 60.50 652 VAL A O 1
ATOM 5100 N N . GLU A 1 653 ? 25.086 -3.241 -15.006 1.00 63.94 653 GLU A N 1
ATOM 5101 C CA . GLU A 1 653 ? 25.015 -1.796 -14.832 1.00 63.94 653 GLU A CA 1
ATOM 5102 C C . GLU A 1 653 ? 24.713 -1.475 -13.364 1.00 63.94 653 GLU A C 1
ATOM 5104 O O . GLU A 1 653 ? 23.723 -1.962 -12.824 1.00 63.94 653 GLU A O 1
ATOM 5109 N N . VAL A 1 654 ? 25.567 -0.688 -12.699 1.00 67.38 654 VAL A N 1
ATOM 5110 C CA . VAL A 1 654 ? 25.442 -0.357 -11.272 1.00 67.38 654 VAL A CA 1
ATOM 5111 C C . VAL A 1 654 ? 25.474 1.160 -11.048 1.00 67.38 654 VAL A C 1
ATOM 5113 O O . VAL A 1 654 ? 26.492 1.808 -11.255 1.00 67.38 654 VAL A O 1
ATOM 5116 N N . ASP A 1 655 ? 24.400 1.751 -10.532 1.00 64.75 655 ASP A N 1
ATOM 5117 C CA . ASP A 1 655 ? 24.392 3.167 -10.123 1.00 64.75 655 ASP A CA 1
ATOM 5118 C C . ASP A 1 655 ? 24.672 3.305 -8.616 1.00 64.75 655 ASP A C 1
ATOM 5120 O O . ASP A 1 655 ? 24.003 2.674 -7.796 1.00 64.75 655 ASP A O 1
ATOM 5124 N N . LEU A 1 656 ? 25.667 4.116 -8.238 1.00 69.25 656 LEU A N 1
ATOM 5125 C CA . LEU A 1 656 ? 26.099 4.341 -6.849 1.00 69.25 656 LEU A CA 1
ATOM 5126 C C . LEU A 1 656 ? 26.128 5.820 -6.455 1.00 69.25 656 LEU A C 1
ATOM 5128 O O . LEU A 1 656 ? 26.664 6.149 -5.390 1.00 69.25 656 LEU A O 1
ATOM 5132 N N . ARG A 1 657 ? 25.565 6.716 -7.269 1.00 66.19 657 ARG A N 1
ATOM 5133 C CA . ARG A 1 657 ? 25.562 8.165 -7.018 1.00 66.19 657 ARG A CA 1
ATOM 5134 C C . ARG A 1 657 ? 25.080 8.501 -5.603 1.00 66.19 657 ARG A C 1
ATOM 5136 O O . ARG A 1 657 ? 24.201 7.826 -5.095 1.00 66.19 657 ARG A O 1
ATOM 5143 N N . GLY A 1 658 ? 25.629 9.527 -4.947 1.00 61.22 658 GLY A N 1
ATOM 5144 C CA . GLY A 1 658 ? 25.130 9.974 -3.635 1.00 61.22 658 GLY A CA 1
ATOM 5145 C C . GLY A 1 658 ? 25.433 9.044 -2.446 1.00 61.22 658 GLY A C 1
ATOM 5146 O O . GLY A 1 658 ? 24.766 9.149 -1.422 1.00 61.22 658 GLY A O 1
ATOM 5147 N N . ASN A 1 659 ? 26.416 8.140 -2.568 1.00 68.00 659 ASN A N 1
ATOM 5148 C CA . ASN A 1 659 ? 26.961 7.323 -1.471 1.00 68.00 659 ASN A CA 1
ATOM 5149 C C . ASN A 1 659 ? 28.342 7.845 -1.000 1.00 68.00 659 ASN A C 1
ATOM 5151 O O . ASN A 1 659 ? 29.011 8.605 -1.696 1.00 68.00 659 ASN A O 1
ATOM 5155 N N . LEU A 1 660 ? 28.830 7.389 0.159 1.00 67.44 660 LEU A N 1
ATOM 5156 C CA . LEU A 1 660 ? 30.075 7.846 0.805 1.00 67.44 660 LEU A CA 1
ATOM 5157 C C . LEU A 1 660 ? 31.316 7.030 0.378 1.00 67.44 660 LEU A C 1
ATOM 5159 O O . LEU A 1 660 ? 32.045 6.475 1.213 1.00 67.44 660 LEU A O 1
ATOM 5163 N N . ILE A 1 661 ? 31.568 6.936 -0.928 1.00 63.12 661 ILE A N 1
ATOM 5164 C CA . ILE A 1 661 ? 32.702 6.186 -1.494 1.00 63.12 661 ILE A CA 1
ATOM 5165 C C . ILE A 1 661 ? 33.875 7.138 -1.782 1.00 63.12 661 ILE A C 1
ATOM 5167 O O . ILE A 1 661 ? 33.760 8.117 -2.509 1.00 63.12 661 ILE A O 1
ATOM 5171 N N . GLY A 1 662 ? 35.039 6.843 -1.209 1.00 52.34 662 GLY A N 1
ATOM 5172 C CA . GLY A 1 662 ? 36.279 7.597 -1.366 1.00 52.34 662 GLY A CA 1
ATOM 5173 C C . GLY A 1 662 ? 37.114 7.179 -2.584 1.00 52.34 662 GLY A C 1
ATOM 5174 O O . GLY A 1 662 ? 37.103 6.029 -3.030 1.00 52.34 662 GLY A O 1
ATOM 5175 N N . SER A 1 663 ? 37.940 8.106 -3.072 1.00 47.69 663 SER A N 1
ATOM 5176 C CA . SER A 1 663 ? 38.744 7.983 -4.303 1.00 47.69 663 SER A CA 1
ATOM 5177 C C . SER A 1 663 ? 39.692 6.773 -4.352 1.00 47.69 663 SER A C 1
ATOM 5179 O O . SER A 1 663 ? 39.872 6.150 -5.401 1.00 47.69 663 SER A O 1
ATOM 5181 N N . LYS A 1 664 ? 40.283 6.375 -3.216 1.00 51.78 664 LYS A N 1
ATOM 5182 C CA . LYS A 1 664 ? 41.152 5.182 -3.132 1.00 51.78 664 LYS A CA 1
ATOM 5183 C C . LYS A 1 664 ? 40.382 3.876 -3.331 1.00 51.78 664 LYS A C 1
ATOM 5185 O O . LYS A 1 664 ? 40.941 2.939 -3.903 1.00 51.78 664 LYS A O 1
ATOM 5190 N N . ALA A 1 665 ? 39.136 3.809 -2.859 1.00 54.56 665 ALA A N 1
ATOM 5191 C CA . ALA A 1 665 ? 38.257 2.680 -3.129 1.00 54.56 665 ALA A CA 1
ATOM 5192 C C . ALA A 1 665 ? 37.896 2.689 -4.621 1.00 54.56 665 ALA A C 1
ATOM 5194 O O . ALA A 1 665 ? 38.277 1.750 -5.309 1.00 54.56 665 ALA A O 1
ATOM 5195 N N . ALA A 1 666 ? 37.357 3.794 -5.156 1.00 50.81 666 ALA A N 1
ATOM 5196 C CA . ALA A 1 666 ? 37.034 3.988 -6.584 1.00 50.81 666 ALA A CA 1
ATOM 5197 C C . ALA A 1 666 ? 38.159 3.570 -7.558 1.00 50.81 666 ALA A C 1
ATOM 5199 O O . ALA A 1 666 ? 37.936 2.853 -8.530 1.00 50.81 666 ALA A O 1
ATOM 5200 N N . SER A 1 667 ? 39.414 3.917 -7.263 1.00 50.09 667 SER A N 1
ATOM 5201 C CA . SER A 1 667 ? 40.557 3.516 -8.099 1.00 50.09 667 SER A CA 1
ATOM 5202 C C . SER A 1 667 ? 40.841 2.004 -8.072 1.00 50.09 667 SER A C 1
ATOM 5204 O O . SER A 1 667 ? 41.188 1.406 -9.095 1.00 50.09 667 SER A O 1
ATOM 5206 N N . ARG A 1 668 ? 40.699 1.348 -6.911 1.00 52.97 668 ARG A N 1
ATOM 5207 C CA . ARG A 1 668 ? 40.846 -0.118 -6.790 1.00 52.97 668 ARG A CA 1
ATOM 5208 C C . ARG A 1 668 ? 39.721 -0.859 -7.517 1.00 52.97 668 ARG A C 1
ATOM 5210 O O . ARG A 1 668 ? 39.951 -1.959 -8.017 1.00 52.97 668 ARG A O 1
ATOM 5217 N N . ILE A 1 669 ? 38.545 -0.242 -7.576 1.00 52.09 669 ILE A N 1
ATOM 5218 C CA . ILE A 1 669 ? 37.325 -0.742 -8.213 1.00 52.09 669 ILE A CA 1
ATOM 5219 C C . ILE A 1 669 ? 37.517 -0.858 -9.717 1.00 52.09 669 ILE A C 1
ATOM 5221 O O . ILE A 1 669 ? 37.446 -1.968 -10.239 1.00 52.09 669 ILE A O 1
ATOM 5225 N N . CYS A 1 670 ? 37.882 0.233 -10.392 1.00 49.00 670 CYS A N 1
ATOM 5226 C CA . CYS A 1 670 ? 38.095 0.221 -11.841 1.00 49.00 670 CYS A CA 1
ATOM 5227 C C . CYS A 1 670 ? 39.215 -0.748 -12.255 1.00 49.00 670 CYS A C 1
ATOM 5229 O O . CYS A 1 670 ? 39.134 -1.391 -13.296 1.00 49.00 670 CYS A O 1
ATOM 5231 N N . LYS A 1 671 ? 40.231 -0.938 -11.401 1.00 51.91 671 LYS A N 1
ATOM 5232 C CA . LYS A 1 671 ? 41.300 -1.928 -11.630 1.00 51.91 671 LYS A CA 1
ATOM 5233 C C . LYS A 1 671 ? 40.831 -3.384 -11.530 1.00 51.91 671 LYS A C 1
ATOM 5235 O O . LYS A 1 671 ? 41.396 -4.234 -12.213 1.00 51.91 671 LYS A O 1
ATOM 5240 N N . ARG A 1 672 ? 39.853 -3.697 -10.671 1.00 49.47 672 ARG A N 1
ATOM 5241 C CA . ARG A 1 672 ? 39.293 -5.056 -10.516 1.00 49.47 672 ARG A CA 1
ATOM 5242 C C . ARG A 1 672 ? 38.163 -5.337 -11.510 1.00 49.47 672 ARG A C 1
ATOM 5244 O O . ARG A 1 672 ? 38.133 -6.433 -12.059 1.00 49.47 672 ARG A O 1
ATOM 5251 N N . ALA A 1 673 ? 37.309 -4.347 -11.773 1.00 47.12 673 ALA A N 1
ATOM 5252 C CA . ALA A 1 673 ? 36.227 -4.401 -12.757 1.00 47.12 673 ALA A CA 1
ATOM 5253 C C . ALA A 1 673 ? 36.735 -4.427 -14.210 1.00 47.12 673 ALA A C 1
ATOM 5255 O O . ALA A 1 673 ? 36.028 -4.866 -15.096 1.00 47.12 673 ALA A O 1
ATOM 5256 N N . ALA A 1 674 ? 38.001 -4.098 -14.485 1.00 43.72 674 ALA A N 1
ATOM 5257 C CA . ALA A 1 674 ? 38.604 -4.291 -15.812 1.00 43.72 674 ALA A CA 1
ATOM 5258 C C . ALA A 1 674 ? 38.572 -5.752 -16.344 1.00 43.72 674 ALA A C 1
ATOM 5260 O O . ALA A 1 674 ? 39.008 -5.998 -17.467 1.00 43.72 674 ALA A O 1
ATOM 5261 N N . LYS A 1 675 ? 38.090 -6.730 -15.557 1.00 43.53 675 LYS A N 1
ATOM 5262 C CA . LYS A 1 675 ? 37.882 -8.131 -15.962 1.00 43.53 675 LYS A CA 1
ATOM 5263 C C . LYS A 1 675 ? 36.414 -8.522 -16.214 1.00 43.53 675 LYS A C 1
ATOM 5265 O O . LYS A 1 675 ? 36.193 -9.614 -16.730 1.00 43.53 675 LYS A O 1
ATOM 5270 N N . SER A 1 676 ? 35.443 -7.669 -15.892 1.00 41.44 676 SER A N 1
ATOM 5271 C CA . SER A 1 676 ? 34.003 -7.908 -16.083 1.00 41.44 676 SER A CA 1
ATOM 5272 C C . SER A 1 676 ? 33.280 -6.571 -16.286 1.00 41.44 676 SER A C 1
ATOM 5274 O O . SER A 1 676 ? 33.520 -5.616 -15.561 1.00 41.44 676 SER A O 1
ATOM 5276 N N . ILE A 1 677 ? 32.430 -6.463 -17.310 1.00 42.53 677 ILE A N 1
ATOM 5277 C CA . ILE A 1 677 ? 31.820 -5.185 -17.711 1.00 42.53 677 ILE A CA 1
ATOM 5278 C C . ILE A 1 677 ? 30.891 -4.696 -16.586 1.00 42.53 677 ILE A C 1
ATOM 5280 O O . ILE A 1 677 ? 29.889 -5.341 -16.282 1.00 42.53 677 ILE A O 1
ATOM 5284 N N . VAL A 1 678 ? 31.235 -3.566 -15.961 1.00 45.16 678 VAL A N 1
ATOM 5285 C CA . VAL A 1 678 ? 30.437 -2.924 -14.907 1.00 45.16 678 VAL A CA 1
ATOM 5286 C C . VAL A 1 678 ? 30.396 -1.418 -15.169 1.00 45.16 678 VAL A C 1
ATOM 5288 O O . VAL A 1 678 ? 31.443 -0.772 -15.222 1.00 45.16 678 VAL A O 1
ATOM 5291 N N . LEU A 1 679 ? 29.196 -0.862 -15.345 1.00 42.50 679 LEU A N 1
ATOM 5292 C CA . LEU A 1 679 ? 28.963 0.587 -15.389 1.00 42.50 679 LEU A CA 1
ATOM 5293 C C . LEU A 1 679 ? 28.830 1.092 -13.945 1.00 42.50 679 LEU A C 1
ATOM 5295 O O . LEU A 1 679 ? 28.049 0.509 -13.207 1.00 42.50 679 LEU A O 1
ATOM 5299 N N . VAL A 1 680 ? 29.597 2.112 -13.533 1.00 44.66 680 VAL A N 1
ATOM 5300 C CA . VAL A 1 680 ? 29.502 2.736 -12.198 1.00 44.66 680 VAL A CA 1
ATOM 5301 C C . VAL A 1 680 ? 29.385 4.256 -12.325 1.00 44.66 680 VAL A C 1
ATOM 5303 O O . VAL A 1 680 ? 30.318 4.893 -12.808 1.00 44.66 680 VAL A O 1
ATOM 5306 N N . THR A 1 681 ? 28.276 4.828 -11.849 1.00 41.44 681 THR A N 1
ATOM 5307 C CA . THR A 1 681 ? 28.007 6.284 -11.820 1.00 41.44 681 THR A CA 1
ATOM 5308 C C . THR A 1 681 ? 28.226 6.832 -10.401 1.00 41.44 681 THR A C 1
ATOM 5310 O O . THR A 1 681 ? 27.706 6.248 -9.446 1.00 41.44 681 THR A O 1
ATOM 5313 N N . MET A 1 682 ? 28.991 7.921 -10.223 1.00 41.78 682 MET A N 1
ATOM 5314 C CA . MET A 1 682 ? 29.270 8.552 -8.917 1.00 41.78 682 MET A CA 1
ATOM 5315 C C . MET A 1 682 ? 29.327 10.087 -9.037 1.00 41.78 682 MET A C 1
ATOM 5317 O O . MET A 1 682 ? 30.272 10.615 -9.613 1.00 41.78 682 MET A O 1
ATOM 5321 N N . ALA A 1 683 ? 28.386 10.801 -8.399 1.00 37.25 683 ALA A N 1
ATOM 5322 C CA . ALA A 1 683 ? 28.388 12.270 -8.310 1.00 37.25 683 ALA A CA 1
ATOM 5323 C C . ALA A 1 683 ? 28.416 12.795 -6.857 1.00 37.25 683 ALA A C 1
ATOM 5325 O O . ALA A 1 683 ? 27.978 12.102 -5.935 1.00 37.25 683 ALA A O 1
ATOM 5326 N N . ASP A 1 684 ? 28.949 14.017 -6.744 1.00 41.25 684 ASP A N 1
ATOM 5327 C CA . ASP A 1 684 ? 29.344 14.881 -5.615 1.00 41.25 684 ASP A CA 1
ATOM 5328 C C . ASP A 1 684 ? 28.944 14.573 -4.160 1.00 41.25 684 ASP A C 1
ATOM 5330 O O . ASP A 1 684 ? 27.788 14.352 -3.802 1.00 41.25 684 ASP A O 1
ATOM 5334 N N . ASN A 1 685 ? 29.946 14.745 -3.283 1.00 37.22 685 ASN A N 1
ATOM 5335 C CA . ASN A 1 685 ? 29.782 14.930 -1.843 1.00 37.22 685 ASN A CA 1
ATOM 5336 C C . ASN A 1 685 ? 29.622 16.428 -1.539 1.00 37.22 685 ASN A C 1
ATOM 5338 O O . ASN A 1 685 ? 30.598 17.178 -1.559 1.00 37.22 685 ASN A O 1
ATOM 5342 N N . PHE A 1 686 ? 28.417 16.856 -1.165 1.00 35.69 686 PHE A N 1
ATOM 5343 C CA . PHE A 1 686 ? 28.214 18.134 -0.482 1.00 35.69 686 PHE A CA 1
ATOM 5344 C C . PHE A 1 686 ? 28.882 18.078 0.903 1.00 35.69 686 PHE A C 1
ATOM 5346 O O . PHE A 1 686 ? 28.301 17.570 1.861 1.00 35.69 686 PHE A O 1
ATOM 5353 N N . ILE A 1 687 ? 30.101 18.60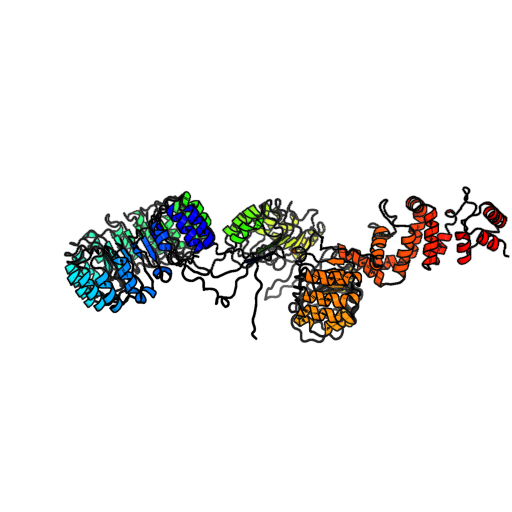5 1.037 1.00 34.75 687 ILE A N 1
ATOM 5354 C CA . ILE A 1 687 ? 30.642 19.004 2.343 1.00 34.75 687 ILE A CA 1
ATOM 5355 C C . ILE A 1 687 ? 31.134 20.444 2.238 1.00 34.75 687 ILE A C 1
ATOM 5357 O O . ILE A 1 687 ? 32.183 20.736 1.668 1.00 34.75 687 ILE A O 1
ATOM 5361 N N . MET A 1 688 ? 30.345 21.345 2.829 1.00 38.38 688 MET A N 1
ATOM 5362 C CA . MET A 1 688 ? 30.797 22.677 3.204 1.00 38.38 688 MET A CA 1
ATOM 5363 C C . MET A 1 688 ? 31.951 22.579 4.208 1.00 38.38 688 MET A C 1
ATOM 5365 O O . MET A 1 688 ? 31.870 21.862 5.203 1.00 38.38 688 MET A O 1
ATOM 5369 N N . ASN A 1 689 ? 32.927 23.456 3.991 1.00 32.53 689 ASN A N 1
ATOM 5370 C CA . ASN A 1 689 ? 33.997 23.878 4.888 1.00 32.53 689 ASN A CA 1
ATOM 5371 C C . ASN A 1 689 ? 35.234 22.980 5.039 1.00 32.53 689 ASN A C 1
ATOM 5373 O O . ASN A 1 689 ? 35.195 21.832 5.467 1.00 32.53 689 ASN A O 1
ATOM 5377 N N . SER A 1 690 ? 36.360 23.676 4.859 1.00 29.89 690 SER A N 1
ATOM 5378 C CA . SER A 1 690 ? 37.756 23.350 5.154 1.00 29.89 690 SER A CA 1
ATOM 5379 C C . SER A 1 690 ? 38.534 22.583 4.080 1.00 29.89 690 SER A C 1
ATOM 5381 O O . SER A 1 690 ? 38.352 21.396 3.845 1.00 29.89 690 SER A O 1
ATOM 5383 N N . TYR A 1 691 ? 39.442 23.343 3.458 1.00 33.88 691 TYR A N 1
ATOM 5384 C CA . TYR A 1 691 ? 40.654 22.964 2.735 1.00 33.88 691 TYR A CA 1
ATOM 5385 C C . TYR A 1 691 ? 41.070 21.492 2.879 1.00 33.88 691 TYR A C 1
ATOM 5387 O O . TYR A 1 691 ? 41.898 21.136 3.718 1.00 33.88 691 TYR A O 1
ATOM 5395 N N . VAL A 1 692 ? 40.555 20.646 1.995 1.00 26.03 692 VAL A N 1
ATOM 5396 C CA . VAL A 1 692 ? 41.134 19.339 1.698 1.00 26.03 692 VAL A CA 1
ATOM 5397 C C . VAL A 1 692 ? 41.331 19.293 0.190 1.00 26.03 692 VAL A C 1
ATOM 5399 O O . VAL A 1 692 ? 40.381 19.450 -0.569 1.00 26.03 692 VAL A O 1
ATOM 5402 N N . LEU A 1 693 ? 42.588 19.131 -0.236 1.00 29.34 693 LEU A N 1
ATOM 5403 C CA . LEU A 1 693 ? 42.973 18.866 -1.622 1.00 29.34 693 LEU A CA 1
ATOM 5404 C C . LEU A 1 693 ? 42.188 17.644 -2.132 1.00 29.34 693 LEU A C 1
ATOM 5406 O O . LEU A 1 693 ? 42.539 16.500 -1.824 1.00 29.34 693 LEU A O 1
ATOM 5410 N N . PHE A 1 694 ? 41.130 17.866 -2.909 1.00 26.47 694 PHE A N 1
ATOM 5411 C CA . PHE A 1 694 ? 40.418 16.786 -3.578 1.00 26.47 694 PHE A CA 1
ATOM 5412 C C . PHE A 1 694 ? 41.142 16.445 -4.879 1.00 26.47 694 PHE A C 1
ATOM 5414 O O . PHE A 1 694 ? 41.172 17.208 -5.837 1.00 26.47 694 PHE A O 1
ATOM 5421 N N . CYS A 1 695 ? 41.784 15.279 -4.871 1.00 28.36 695 CYS A N 1
ATOM 5422 C CA . CYS A 1 695 ? 42.366 14.661 -6.052 1.00 28.36 695 CYS A CA 1
ATOM 5423 C C . CYS A 1 695 ? 41.237 14.180 -6.977 1.00 28.36 695 CYS A C 1
ATOM 5425 O O . CYS A 1 695 ? 40.683 13.102 -6.754 1.00 28.36 695 CYS A O 1
ATOM 5427 N N . TYR A 1 696 ? 40.923 14.961 -8.008 1.00 33.19 696 TYR A N 1
ATOM 5428 C CA . TYR A 1 696 ? 40.097 14.547 -9.140 1.00 33.19 696 TYR A CA 1
ATOM 5429 C C . TYR A 1 696 ? 41.016 13.910 -10.188 1.00 33.19 696 TYR A C 1
ATOM 5431 O O . TYR A 1 696 ? 41.841 14.596 -10.782 1.00 33.19 696 TYR A O 1
ATOM 5439 N N . PHE A 1 697 ? 40.935 12.591 -10.389 1.00 32.22 697 PHE A N 1
ATOM 5440 C CA . PHE A 1 697 ? 41.690 11.925 -11.456 1.00 32.22 697 PHE A CA 1
ATOM 5441 C C . PHE A 1 697 ? 40.837 10.931 -12.248 1.00 32.22 697 PHE A C 1
ATOM 5443 O O . PHE A 1 697 ? 40.399 9.910 -11.720 1.00 32.22 697 PHE A O 1
ATOM 5450 N N . ASN A 1 698 ? 40.689 11.272 -13.534 1.00 38.47 698 ASN A N 1
ATOM 5451 C CA . ASN A 1 698 ? 40.800 10.470 -14.759 1.00 38.47 698 ASN A CA 1
ATOM 5452 C C . ASN A 1 698 ? 40.804 8.943 -14.615 1.00 38.47 698 ASN A C 1
ATOM 5454 O O . ASN A 1 698 ? 41.719 8.376 -14.013 1.00 38.47 698 ASN A O 1
ATOM 5458 N N . ILE A 1 699 ? 39.904 8.261 -15.332 1.00 32.97 699 ILE A N 1
ATOM 5459 C CA . ILE A 1 699 ? 40.083 6.844 -15.680 1.00 32.97 699 ILE A CA 1
ATOM 5460 C C . ILE A 1 699 ? 39.829 6.646 -17.178 1.00 32.97 699 ILE A C 1
ATOM 5462 O O . ILE A 1 699 ? 38.985 7.305 -17.765 1.00 32.97 699 ILE A O 1
ATOM 5466 N N . PHE A 1 700 ? 40.657 5.790 -17.782 1.00 35.97 700 PHE A N 1
ATOM 5467 C CA . PHE A 1 700 ? 40.904 5.610 -19.212 1.00 35.97 700 PHE A CA 1
ATOM 5468 C C . PHE A 1 700 ? 40.159 4.389 -19.804 1.00 35.97 700 PHE A C 1
ATOM 5470 O O . PHE A 1 700 ? 39.711 3.503 -19.080 1.00 35.97 700 PHE A O 1
ATOM 5477 N N . LYS A 1 701 ? 40.081 4.351 -21.142 1.00 27.00 701 LYS A N 1
ATOM 5478 C CA . LYS A 1 701 ? 39.310 3.454 -22.030 1.00 27.00 701 LYS A CA 1
ATOM 5479 C C . LYS A 1 701 ? 39.681 1.955 -22.004 1.00 27.00 701 LYS A C 1
ATOM 5481 O O . LYS A 1 701 ? 40.854 1.604 -22.081 1.00 27.00 701 LYS A O 1
ATOM 5486 N N . TYR A 1 702 ? 38.652 1.102 -22.100 1.00 29.58 702 TYR A N 1
ATOM 5487 C CA . TYR A 1 702 ? 38.546 -0.040 -23.033 1.00 29.58 702 TYR A CA 1
ATOM 5488 C C . TYR A 1 702 ? 37.110 -0.065 -23.611 1.00 29.58 702 TYR A C 1
ATOM 5490 O O . TYR A 1 702 ? 36.215 0.545 -23.029 1.00 29.58 702 TYR A O 1
ATOM 5498 N N . ARG A 1 703 ? 36.905 -0.674 -24.795 1.00 32.00 703 ARG A N 1
ATOM 5499 C CA . ARG A 1 703 ? 35.624 -0.683 -25.549 1.00 32.00 703 ARG A CA 1
ATOM 5500 C C . ARG A 1 703 ? 34.408 -0.945 -24.634 1.00 32.00 703 ARG A C 1
ATOM 5502 O O . ARG A 1 703 ? 34.407 -1.933 -23.911 1.00 32.00 703 ARG A O 1
ATOM 5509 N N . ASN A 1 704 ? 33.377 -0.099 -24.753 1.00 33.78 704 ASN A N 1
ATOM 5510 C CA . ASN A 1 704 ? 32.065 -0.181 -24.082 1.00 33.78 704 ASN A CA 1
ATOM 5511 C C . ASN A 1 704 ? 32.001 0.194 -22.579 1.00 33.78 704 ASN A C 1
ATOM 5513 O O . ASN A 1 704 ? 31.078 -0.234 -21.893 1.00 33.78 704 ASN A O 1
ATOM 5517 N N . CYS A 1 705 ? 32.917 1.023 -22.061 1.00 32.56 705 CYS A N 1
ATOM 5518 C CA . CYS A 1 705 ? 32.789 1.638 -20.726 1.00 32.56 705 CYS A CA 1
ATOM 5519 C C . CYS A 1 705 ? 32.383 3.122 -20.804 1.00 32.56 705 CYS A C 1
ATOM 5521 O O . CYS A 1 705 ? 32.922 3.867 -21.621 1.00 32.56 705 CYS A O 1
ATOM 5523 N N . PHE A 1 706 ? 31.490 3.555 -19.908 1.00 40.25 706 PHE A N 1
ATOM 5524 C CA . PHE A 1 706 ? 31.136 4.961 -19.684 1.00 40.25 706 PHE A CA 1
ATOM 5525 C C . PHE A 1 706 ? 31.980 5.532 -18.532 1.00 40.25 706 PHE A C 1
ATOM 5527 O O . PHE A 1 706 ? 32.237 4.829 -17.555 1.00 40.25 706 PHE A O 1
ATOM 5534 N N . ILE A 1 707 ? 32.403 6.795 -18.632 1.00 37.19 707 ILE A N 1
ATOM 5535 C CA . ILE A 1 707 ? 33.125 7.515 -17.572 1.00 37.19 707 ILE A CA 1
ATOM 5536 C C . ILE A 1 707 ? 32.451 8.880 -17.366 1.00 37.19 707 ILE A C 1
ATOM 5538 O O . ILE A 1 707 ? 32.321 9.653 -18.311 1.00 37.19 707 ILE A O 1
ATOM 5542 N N . GLU A 1 708 ? 32.039 9.165 -16.130 1.00 37.34 708 GLU A N 1
ATOM 5543 C CA . GLU A 1 708 ? 31.615 10.484 -15.638 1.00 37.34 708 GLU A CA 1
ATOM 5544 C C . GLU A 1 708 ? 32.874 11.305 -15.293 1.00 37.34 708 GLU A C 1
ATOM 5546 O O . GLU A 1 708 ? 33.735 10.834 -14.546 1.00 37.34 708 GLU A O 1
ATOM 5551 N N . VAL A 1 709 ? 33.025 12.505 -15.868 1.00 33.94 709 VAL A N 1
ATOM 5552 C CA . VAL A 1 709 ? 34.164 13.407 -15.611 1.00 33.94 709 VAL A CA 1
ATOM 5553 C C . VAL A 1 709 ? 33.641 14.694 -14.979 1.00 33.94 709 VAL A C 1
ATOM 5555 O O . VAL A 1 709 ? 33.053 15.520 -15.666 1.00 33.94 709 VAL A O 1
ATOM 5558 N N . ALA A 1 710 ? 33.906 14.899 -13.688 1.00 35.28 710 ALA A N 1
ATOM 5559 C CA . ALA A 1 710 ? 33.808 16.220 -13.070 1.00 35.28 710 ALA A CA 1
ATOM 5560 C C . ALA A 1 710 ? 35.110 16.991 -13.363 1.00 35.28 710 ALA A C 1
ATOM 5562 O O . ALA A 1 710 ? 36.188 16.573 -12.928 1.00 35.28 710 ALA A O 1
ATOM 5563 N N . LEU A 1 711 ? 35.039 18.068 -14.156 1.00 35.78 711 LEU A N 1
ATOM 5564 C CA . LEU A 1 711 ? 36.206 18.895 -14.497 1.00 35.78 711 LEU A CA 1
ATOM 5565 C C . LEU A 1 711 ? 36.605 19.792 -13.307 1.00 35.78 711 LEU A C 1
ATOM 5567 O O . LEU A 1 711 ? 35.737 20.459 -12.743 1.00 35.78 711 LEU A O 1
ATOM 5571 N N . PRO A 1 712 ? 37.896 19.855 -12.925 1.00 34.50 712 PRO A N 1
ATOM 5572 C CA . PRO A 1 712 ? 38.373 20.800 -11.922 1.00 34.50 712 PRO A CA 1
ATOM 5573 C C . PRO A 1 712 ? 38.482 22.218 -12.504 1.00 34.50 712 PRO A C 1
ATOM 5575 O O . PRO A 1 712 ? 38.653 22.398 -13.710 1.00 34.50 712 PRO A O 1
ATOM 5578 N N . ALA A 1 713 ? 38.466 23.233 -11.638 1.00 36.06 713 ALA A N 1
ATOM 5579 C CA . ALA A 1 713 ? 38.956 24.564 -11.987 1.00 36.06 713 ALA A CA 1
ATOM 5580 C C . ALA A 1 713 ? 40.465 24.467 -12.300 1.00 36.06 713 ALA A C 1
ATOM 5582 O O . ALA A 1 713 ? 41.265 24.191 -11.407 1.00 36.06 713 ALA A O 1
ATOM 5583 N N . ILE A 1 714 ? 40.843 24.610 -13.575 1.00 41.38 714 ILE A N 1
ATOM 5584 C CA . ILE A 1 714 ? 42.234 24.499 -14.044 1.00 41.38 714 ILE A CA 1
ATOM 5585 C C . ILE A 1 714 ? 42.925 25.849 -13.844 1.00 41.38 714 ILE A C 1
ATOM 5587 O O . ILE A 1 714 ? 42.676 26.785 -14.603 1.00 41.38 714 ILE A O 1
ATOM 5591 N N . ASP A 1 715 ? 43.804 25.945 -12.848 1.00 40.78 715 ASP A N 1
ATOM 5592 C CA . ASP A 1 715 ? 44.440 27.215 -12.465 1.00 40.78 715 ASP A CA 1
ATOM 5593 C C . ASP A 1 715 ? 45.828 27.424 -13.118 1.00 40.78 715 ASP A C 1
ATOM 5595 O O . ASP A 1 715 ? 46.409 28.501 -13.015 1.00 40.78 715 ASP A O 1
ATOM 5599 N N . THR A 1 716 ? 46.388 26.426 -13.832 1.00 45.91 716 THR A N 1
ATOM 5600 C CA . THR A 1 716 ? 47.731 26.538 -14.450 1.00 45.91 716 THR A CA 1
ATOM 5601 C C . THR A 1 716 ? 47.821 26.072 -15.914 1.00 45.91 716 THR A C 1
ATOM 5603 O O . THR A 1 716 ? 47.118 25.165 -16.361 1.00 45.91 716 THR A O 1
ATOM 5606 N N . GLU A 1 717 ? 48.717 26.701 -16.685 1.00 44.91 717 GLU A N 1
ATOM 5607 C CA . GLU A 1 717 ? 48.962 26.442 -18.120 1.00 44.91 717 GLU A CA 1
ATOM 5608 C C . GLU A 1 717 ? 49.563 25.041 -18.375 1.00 44.91 717 GLU A C 1
ATOM 5610 O O . GLU A 1 717 ? 49.179 24.346 -19.315 1.00 44.91 717 GLU A O 1
ATOM 5615 N N . THR A 1 718 ? 50.430 24.570 -17.474 1.00 42.81 718 THR A N 1
ATOM 5616 C CA . THR A 1 718 ? 51.101 23.257 -17.536 1.00 42.81 718 THR A CA 1
ATOM 5617 C C . THR A 1 718 ? 50.169 22.061 -17.316 1.00 42.81 718 THR A C 1
ATOM 5619 O O . THR A 1 718 ? 50.375 20.998 -17.902 1.00 42.81 718 THR A O 1
ATOM 5622 N N . GLU A 1 719 ? 49.128 22.207 -16.493 1.00 45.84 719 GLU A N 1
ATOM 5623 C CA . GLU A 1 719 ? 48.123 21.151 -16.284 1.00 45.84 719 GLU A CA 1
ATOM 5624 C C . GLU A 1 719 ? 47.204 20.998 -17.507 1.00 45.84 719 GLU A C 1
ATOM 5626 O O . GLU A 1 719 ? 46.760 19.889 -17.819 1.00 45.84 719 GLU A O 1
ATOM 5631 N N . ARG A 1 720 ? 47.001 22.092 -18.253 1.00 47.78 720 ARG A N 1
ATOM 5632 C CA . ARG A 1 720 ? 46.214 22.142 -19.491 1.00 47.78 720 ARG A CA 1
ATOM 5633 C C . ARG A 1 720 ? 46.877 21.342 -20.623 1.00 47.78 720 ARG A C 1
ATOM 5635 O O . ARG A 1 720 ? 46.203 20.573 -21.304 1.00 47.78 720 ARG A O 1
ATOM 5642 N N . GLU A 1 721 ? 48.199 21.430 -20.783 1.00 46.09 721 GLU A N 1
ATOM 5643 C CA . GLU A 1 721 ? 48.943 20.649 -21.790 1.00 46.09 721 GLU A CA 1
ATOM 5644 C C . GLU A 1 721 ? 48.949 19.135 -21.505 1.00 46.09 721 GLU A C 1
ATOM 5646 O O . GLU A 1 721 ? 48.741 18.332 -22.420 1.00 46.09 721 GLU A O 1
ATOM 5651 N N . TYR A 1 722 ? 49.119 18.722 -20.242 1.00 45.09 722 TYR A N 1
ATOM 5652 C CA . TYR A 1 722 ? 49.096 17.302 -19.853 1.00 45.09 722 TYR A CA 1
ATOM 5653 C C . TYR A 1 722 ? 47.696 16.679 -19.988 1.00 45.09 722 TYR A C 1
ATOM 5655 O O . TYR A 1 722 ? 47.559 15.519 -20.405 1.00 45.09 722 TYR A O 1
ATOM 5663 N N . PHE A 1 723 ? 46.652 17.458 -19.674 1.00 46.38 723 PHE A N 1
ATOM 5664 C CA . PHE A 1 723 ? 45.258 17.101 -19.932 1.00 46.38 723 PHE A CA 1
ATOM 5665 C C . PHE A 1 723 ? 45.018 16.896 -21.436 1.00 46.38 723 PHE A C 1
ATOM 5667 O O . PHE A 1 723 ? 44.519 15.841 -21.827 1.00 46.38 723 PHE A O 1
ATOM 5674 N N . ASN A 1 724 ? 45.477 17.821 -22.286 1.00 47.81 724 ASN A N 1
ATOM 5675 C CA . ASN A 1 724 ? 45.310 17.757 -23.744 1.00 47.81 724 ASN A CA 1
ATOM 5676 C C . ASN A 1 724 ? 46.010 16.545 -24.391 1.00 47.81 724 ASN A C 1
ATOM 5678 O O . ASN A 1 724 ? 45.419 15.858 -25.228 1.00 47.81 724 ASN A O 1
ATOM 5682 N N . GLU A 1 725 ? 47.244 16.231 -23.986 1.00 47.47 725 GLU A N 1
ATOM 5683 C CA . GLU A 1 725 ? 47.990 15.046 -24.447 1.00 47.47 725 GLU A CA 1
ATOM 5684 C C . GLU A 1 725 ? 47.318 13.726 -24.021 1.00 47.47 725 GLU A C 1
ATOM 5686 O O . GLU A 1 725 ? 47.215 12.785 -24.817 1.00 47.47 725 GLU A O 1
ATOM 5691 N N . SER A 1 726 ? 46.827 13.654 -22.778 1.00 44.12 726 SER A N 1
ATOM 5692 C CA . SER A 1 726 ? 46.143 12.467 -22.242 1.00 44.12 726 SER A CA 1
ATOM 5693 C C . SER A 1 726 ? 44.761 12.260 -22.866 1.00 44.12 726 SER A C 1
ATOM 5695 O O . SER A 1 726 ? 44.380 11.122 -23.153 1.00 44.12 726 SER A O 1
ATOM 5697 N N . TYR A 1 727 ? 44.026 13.344 -23.130 1.00 48.09 727 TYR A N 1
ATOM 5698 C CA . TYR A 1 727 ? 42.700 13.303 -23.746 1.00 48.09 727 TYR A CA 1
ATOM 5699 C C . TYR A 1 727 ? 42.779 12.926 -25.234 1.00 48.09 727 TYR A C 1
ATOM 5701 O O . TYR A 1 727 ? 42.024 12.058 -25.675 1.00 48.09 727 TYR A O 1
ATOM 5709 N N . LYS A 1 728 ? 43.759 13.441 -25.998 1.00 47.12 728 LYS A N 1
ATOM 5710 C CA . LYS A 1 728 ? 43.996 13.040 -27.405 1.00 47.12 728 LYS A CA 1
ATOM 5711 C C . LYS A 1 728 ? 44.326 11.550 -27.566 1.00 47.12 728 LYS A C 1
ATOM 5713 O O . LYS A 1 728 ? 43.934 10.937 -28.554 1.00 47.12 728 LYS A O 1
ATOM 5718 N N . LYS A 1 729 ? 44.989 10.938 -26.579 1.00 45.97 729 LYS A N 1
ATOM 5719 C CA . LYS A 1 729 ? 45.320 9.497 -26.561 1.00 45.97 729 LYS A CA 1
ATOM 5720 C C . LYS A 1 729 ? 44.175 8.599 -26.059 1.00 45.97 729 LYS A C 1
ATOM 5722 O O . LYS A 1 729 ? 44.265 7.381 -26.187 1.00 45.97 729 LYS A O 1
ATOM 5727 N N . SER A 1 730 ? 43.110 9.171 -25.488 1.00 45.34 730 SER A N 1
ATOM 5728 C CA . SER A 1 730 ? 42.063 8.431 -24.762 1.00 45.34 730 SER A CA 1
ATOM 5729 C C . SER A 1 730 ? 40.991 7.789 -25.652 1.00 45.34 730 SER A C 1
ATOM 5731 O O . SER A 1 730 ? 40.397 6.788 -25.259 1.00 45.34 730 SER A O 1
ATOM 5733 N N . GLY A 1 731 ? 40.733 8.341 -26.843 1.00 46.25 731 GLY A N 1
ATOM 5734 C CA . GLY A 1 731 ? 39.668 7.892 -27.744 1.00 46.25 731 GLY A CA 1
ATOM 5735 C C . GLY A 1 731 ? 38.254 7.970 -27.149 1.00 46.25 731 GLY A C 1
ATOM 5736 O O . GLY A 1 731 ? 37.454 7.074 -27.434 1.00 46.25 731 GLY A O 1
ATOM 5737 N N . ILE A 1 732 ? 37.988 8.966 -26.296 1.00 50.09 732 ILE A N 1
ATOM 5738 C CA . ILE A 1 732 ? 36.671 9.288 -25.720 1.00 50.09 732 ILE A CA 1
ATOM 5739 C C . ILE A 1 732 ? 35.700 9.712 -26.826 1.00 50.09 732 ILE A C 1
ATOM 5741 O O . ILE A 1 732 ? 36.047 10.533 -27.670 1.00 50.09 732 ILE A O 1
ATOM 5745 N N . THR A 1 733 ? 34.486 9.158 -26.797 1.00 51.34 733 THR A N 1
ATOM 5746 C CA . THR A 1 733 ? 33.434 9.411 -27.793 1.00 51.34 733 THR A CA 1
ATOM 5747 C C . THR A 1 733 ? 32.144 9.967 -27.183 1.00 51.34 733 THR A C 1
ATOM 5749 O O . THR A 1 733 ? 31.332 10.508 -27.925 1.00 51.34 733 THR A O 1
ATOM 5752 N N . LYS A 1 734 ? 31.946 9.886 -25.859 1.00 55.81 734 LYS A N 1
ATOM 5753 C CA . LYS A 1 734 ? 30.798 10.462 -25.138 1.00 55.81 734 LYS A CA 1
ATOM 5754 C C . LYS A 1 734 ? 31.277 11.362 -23.994 1.00 55.81 734 LYS A C 1
ATOM 5756 O O . LYS A 1 734 ? 32.144 10.947 -23.230 1.00 55.81 734 LYS A O 1
ATOM 5761 N N . LEU A 1 735 ? 30.699 12.554 -23.869 1.00 56.56 735 LEU A N 1
ATOM 5762 C CA . LEU A 1 735 ? 30.973 13.549 -22.830 1.00 56.56 735 LEU A CA 1
ATOM 5763 C C . LEU A 1 735 ? 29.684 13.853 -22.052 1.00 56.56 735 LEU A C 1
ATOM 5765 O O . LEU A 1 735 ? 28.643 14.055 -22.666 1.00 56.56 735 LEU A O 1
ATOM 5769 N N . ILE A 1 736 ? 29.739 13.901 -20.719 1.00 53.06 736 ILE A N 1
ATOM 5770 C CA . ILE A 1 736 ? 28.612 14.328 -19.874 1.00 53.06 736 ILE A CA 1
ATOM 5771 C C . ILE A 1 736 ? 29.053 15.554 -19.066 1.00 53.06 736 ILE A C 1
ATOM 5773 O O . ILE A 1 736 ? 30.081 15.496 -18.397 1.00 53.06 736 ILE A O 1
ATOM 5777 N N . LEU A 1 737 ? 28.307 16.654 -19.150 1.00 54.56 737 LEU A N 1
ATOM 5778 C CA . LEU A 1 737 ? 28.552 17.934 -18.486 1.00 54.56 737 LEU A CA 1
ATOM 5779 C C . LEU A 1 737 ? 27.474 18.151 -17.421 1.00 54.56 737 LEU A C 1
ATOM 5781 O O . LEU A 1 737 ? 26.297 18.169 -17.761 1.00 54.56 737 LEU A O 1
ATOM 5785 N N . THR A 1 738 ? 27.858 18.291 -16.150 1.00 49.72 738 THR A N 1
ATOM 5786 C CA . THR A 1 738 ? 26.920 18.293 -15.006 1.00 49.72 738 THR A CA 1
ATOM 5787 C C . THR A 1 738 ? 26.911 19.582 -14.172 1.00 49.72 738 THR A C 1
ATOM 5789 O O . THR A 1 738 ? 26.235 19.623 -13.150 1.00 49.72 738 THR A O 1
ATOM 5792 N N . ASN A 1 739 ? 27.697 20.599 -14.544 1.00 51.00 739 ASN A N 1
ATOM 5793 C CA . ASN A 1 739 ? 27.896 21.834 -13.769 1.00 51.00 739 ASN A CA 1
ATOM 5794 C C . ASN A 1 739 ? 27.438 23.063 -14.557 1.00 51.00 739 ASN A C 1
ATOM 5796 O O . ASN A 1 739 ? 27.662 23.109 -15.759 1.00 51.00 739 ASN A O 1
ATOM 5800 N N . ASP A 1 740 ? 26.929 24.090 -13.873 1.00 48.06 740 ASP A N 1
ATOM 5801 C CA . ASP A 1 740 ? 26.418 25.333 -14.486 1.00 48.06 740 ASP A CA 1
ATOM 5802 C C . ASP A 1 740 ? 27.508 26.213 -15.145 1.00 48.06 740 ASP A C 1
ATOM 5804 O O . ASP A 1 740 ? 27.203 27.227 -15.762 1.00 48.06 740 ASP A O 1
ATOM 5808 N N . TYR A 1 741 ? 28.788 25.835 -15.039 1.00 46.91 741 TYR A N 1
ATOM 5809 C CA . TYR A 1 741 ? 29.921 26.561 -15.620 1.00 46.91 741 TYR A CA 1
ATOM 5810 C C . TYR A 1 741 ? 30.918 25.602 -16.280 1.00 46.91 741 TYR A C 1
ATOM 5812 O O . TYR A 1 741 ? 31.462 24.707 -15.624 1.00 46.91 741 TYR A O 1
ATOM 5820 N N . VAL A 1 742 ? 31.196 25.819 -17.568 1.00 49.44 742 VAL A N 1
ATOM 5821 C CA . VAL A 1 742 ? 32.257 25.127 -18.312 1.00 49.44 742 VAL A CA 1
ATOM 5822 C C . VAL A 1 742 ? 33.398 26.122 -18.545 1.00 49.44 742 VAL A C 1
ATOM 5824 O O . VAL A 1 742 ? 33.201 27.112 -19.243 1.00 49.44 742 VAL A O 1
ATOM 5827 N N . PRO A 1 743 ? 34.597 25.917 -17.967 1.00 46.53 743 PRO A N 1
ATOM 5828 C CA . PRO A 1 743 ? 35.733 26.784 -18.264 1.00 46.53 743 PRO A CA 1
ATOM 5829 C C . PRO A 1 743 ? 36.115 26.655 -19.744 1.00 46.53 743 PRO A C 1
ATOM 5831 O O . PRO A 1 743 ? 36.072 25.550 -20.278 1.00 46.53 743 PRO A O 1
ATOM 5834 N N . ASP A 1 744 ? 36.509 27.766 -20.380 1.00 49.50 744 ASP A N 1
ATOM 5835 C CA . ASP A 1 744 ? 36.870 27.851 -21.804 1.00 49.50 744 ASP A CA 1
ATOM 5836 C C . ASP A 1 744 ? 37.769 26.679 -22.251 1.00 49.50 744 ASP A C 1
ATOM 5838 O O . ASP A 1 744 ? 38.971 26.622 -21.965 1.00 49.50 744 ASP A O 1
ATOM 5842 N N . VAL A 1 745 ? 37.149 25.716 -22.943 1.00 49.25 745 VAL A N 1
ATOM 5843 C CA . VAL A 1 745 ? 37.795 24.525 -23.522 1.00 49.25 745 VAL A CA 1
ATOM 5844 C C . VAL A 1 745 ? 38.378 24.828 -24.913 1.00 49.25 745 VAL A C 1
ATOM 5846 O O . VAL A 1 745 ? 38.753 23.913 -25.659 1.00 49.25 745 VAL A O 1
ATOM 5849 N N . GLY A 1 746 ? 38.451 26.109 -25.286 1.00 52.31 746 GLY A N 1
ATOM 5850 C CA . GLY A 1 746 ? 38.979 26.601 -26.550 1.00 52.31 746 GLY A CA 1
ATOM 5851 C C . GLY A 1 746 ? 40.393 26.102 -26.854 1.00 52.31 746 GLY A C 1
ATOM 5852 O O . GLY A 1 746 ? 41.245 25.963 -25.975 1.00 52.31 746 GLY A O 1
ATOM 5853 N N . SER A 1 747 ? 40.633 25.794 -28.134 1.00 48.38 747 SER A N 1
ATOM 5854 C CA . SER A 1 747 ? 41.830 25.150 -28.723 1.00 48.38 747 SER A CA 1
ATOM 5855 C C . SER A 1 747 ? 42.211 23.756 -28.182 1.00 48.38 747 SER A C 1
ATOM 5857 O O . SER A 1 747 ? 42.882 22.992 -28.875 1.00 48.38 747 SER A O 1
ATOM 5859 N N . ALA A 1 748 ? 41.738 23.368 -26.994 1.00 48.28 748 ALA A N 1
ATOM 5860 C CA . ALA A 1 748 ? 41.996 22.067 -26.374 1.00 48.28 748 ALA A CA 1
ATOM 5861 C C . ALA A 1 748 ? 41.241 20.906 -27.051 1.00 48.28 748 ALA A C 1
ATOM 5863 O O . ALA A 1 748 ? 41.719 19.772 -27.035 1.00 48.28 748 ALA A O 1
ATOM 5864 N N . SER A 1 749 ? 40.091 21.186 -27.677 1.00 49.75 749 SER A N 1
ATOM 5865 C CA . SER A 1 749 ? 39.242 20.205 -28.375 1.00 49.75 749 SER A CA 1
ATOM 5866 C C . SER A 1 749 ? 39.640 19.925 -29.833 1.00 49.75 749 SER A C 1
ATOM 5868 O O . SER A 1 749 ? 39.131 18.976 -30.434 1.00 49.75 749 SER A O 1
ATOM 5870 N N . ASP A 1 750 ? 40.587 20.682 -30.400 1.00 49.03 750 ASP A N 1
ATOM 5871 C CA . ASP A 1 750 ? 41.028 20.500 -31.786 1.00 49.03 750 ASP A CA 1
ATOM 5872 C C . ASP A 1 750 ? 41.774 19.160 -31.963 1.00 49.03 750 ASP A C 1
ATOM 5874 O O . ASP A 1 750 ? 42.893 18.948 -31.471 1.00 49.03 750 ASP A O 1
ATOM 5878 N N . GLY A 1 751 ? 41.130 18.240 -32.692 1.00 49.84 751 GLY A N 1
ATOM 5879 C CA . GLY A 1 751 ? 41.628 16.896 -33.009 1.00 49.84 751 GLY A CA 1
ATOM 5880 C C . GLY A 1 751 ? 41.072 15.758 -32.141 1.00 49.84 751 GLY A C 1
ATOM 5881 O O . GLY A 1 751 ? 41.536 14.626 -32.274 1.00 49.84 751 GLY A O 1
ATOM 5882 N N . ILE A 1 752 ? 40.102 16.027 -31.264 1.00 53.34 752 ILE A N 1
ATOM 5883 C CA . ILE A 1 752 ? 39.364 15.015 -30.488 1.00 53.34 752 ILE A CA 1
ATOM 5884 C C . ILE A 1 752 ? 38.032 14.733 -31.208 1.00 53.34 752 ILE A C 1
ATOM 5886 O O . ILE A 1 752 ? 37.442 15.654 -31.752 1.00 53.34 752 ILE A O 1
ATOM 5890 N N . ASN A 1 753 ? 37.574 13.473 -31.260 1.00 54.91 753 ASN A N 1
ATOM 5891 C CA . ASN A 1 753 ? 36.320 13.088 -31.932 1.00 54.91 753 ASN A CA 1
ATOM 5892 C C . ASN A 1 753 ? 35.222 12.751 -30.907 1.00 54.91 753 ASN A C 1
ATOM 5894 O O . ASN A 1 753 ? 34.998 11.580 -30.590 1.00 54.91 753 ASN A O 1
ATOM 5898 N N . ILE A 1 754 ? 34.563 13.776 -30.364 1.00 58.94 754 ILE A N 1
ATOM 5899 C CA . ILE A 1 754 ? 33.409 13.613 -29.469 1.00 58.94 754 ILE A CA 1
ATOM 5900 C C . ILE A 1 754 ? 32.157 13.369 -30.318 1.00 58.94 754 ILE A C 1
ATOM 5902 O O . ILE A 1 754 ? 31.829 14.157 -31.201 1.00 58.94 754 ILE A O 1
ATOM 5906 N N . THR A 1 755 ? 31.452 12.275 -30.036 1.00 57.06 755 THR A N 1
ATOM 5907 C CA . THR A 1 755 ? 30.305 11.777 -30.817 1.00 57.06 755 THR A CA 1
ATOM 5908 C C . THR A 1 755 ? 28.981 11.891 -30.066 1.00 57.06 755 THR A C 1
ATOM 5910 O O . THR A 1 755 ? 27.927 11.916 -30.689 1.00 57.06 755 THR A O 1
ATOM 5913 N N . GLU A 1 756 ? 29.012 12.005 -28.740 1.00 60.56 756 GLU A N 1
ATOM 5914 C CA . GLU A 1 756 ? 27.840 12.233 -27.897 1.00 60.56 756 GLU A CA 1
ATOM 5915 C C . GLU A 1 756 ? 28.187 13.230 -26.790 1.00 60.56 756 GLU A C 1
ATOM 5917 O O . GLU A 1 756 ? 29.249 13.140 -26.176 1.00 60.56 756 GLU A O 1
ATOM 5922 N N . ILE A 1 757 ? 27.298 14.183 -26.536 1.00 62.06 757 ILE A N 1
ATOM 5923 C CA . ILE A 1 757 ? 27.373 15.146 -25.440 1.00 62.06 757 ILE A CA 1
ATOM 5924 C C . ILE A 1 757 ? 26.047 15.102 -24.681 1.00 62.06 757 ILE A C 1
ATOM 5926 O O . ILE A 1 757 ? 24.973 15.189 -25.266 1.00 62.06 757 ILE A O 1
ATOM 5930 N N . GLU A 1 758 ? 26.104 14.993 -23.364 1.00 60.28 758 GLU A N 1
ATOM 5931 C CA . GLU A 1 758 ? 24.945 15.060 -22.482 1.00 60.28 758 GLU A CA 1
ATOM 5932 C C . GLU A 1 758 ? 25.162 16.170 -21.457 1.00 60.28 758 GLU A C 1
ATOM 5934 O O . GLU A 1 758 ? 26.101 16.136 -20.682 1.00 60.28 758 GLU A O 1
ATOM 5939 N N . ILE A 1 759 ? 24.308 17.180 -21.480 1.00 59.72 759 ILE A N 1
ATOM 5940 C CA . ILE A 1 759 ? 24.308 18.351 -20.615 1.00 59.72 759 ILE A CA 1
ATOM 5941 C C . ILE A 1 759 ? 23.194 18.159 -19.586 1.00 59.72 759 ILE A C 1
ATOM 5943 O O . ILE A 1 759 ? 22.009 18.110 -19.927 1.00 59.72 759 ILE A O 1
ATOM 5947 N N . ILE A 1 760 ? 23.588 18.035 -18.326 1.00 52.44 760 ILE A N 1
ATOM 5948 C CA . ILE A 1 760 ? 22.728 17.830 -17.164 1.00 52.44 760 ILE A CA 1
ATOM 5949 C C . ILE A 1 760 ? 22.873 19.073 -16.278 1.00 52.44 760 ILE A C 1
ATOM 5951 O O . ILE A 1 760 ? 23.909 19.252 -15.653 1.00 52.44 760 ILE A O 1
ATOM 5955 N N . GLY A 1 761 ? 21.853 19.931 -16.222 1.00 54.16 761 GLY A N 1
ATOM 5956 C CA . GLY A 1 761 ? 21.883 21.180 -15.443 1.00 54.16 761 GLY A CA 1
ATOM 5957 C C . GLY A 1 761 ? 21.579 22.422 -16.283 1.00 54.16 761 GLY A C 1
ATOM 5958 O O . GLY A 1 761 ? 21.368 22.312 -17.496 1.00 54.16 761 GLY A O 1
ATOM 5959 N N . ASP A 1 762 ? 21.568 23.591 -15.640 1.00 51.94 762 ASP A N 1
ATOM 5960 C CA . ASP A 1 762 ? 21.130 24.873 -16.217 1.00 51.94 762 ASP A CA 1
ATOM 5961 C C . ASP A 1 762 ? 22.301 25.574 -16.919 1.00 51.94 762 ASP A C 1
ATOM 5963 O O . ASP A 1 762 ? 22.658 26.718 -16.658 1.00 51.94 762 ASP A O 1
ATOM 5967 N N . LEU A 1 763 ? 22.951 24.830 -17.808 1.00 51.84 763 LEU A N 1
ATOM 5968 C CA . LEU A 1 763 ? 24.207 25.227 -18.422 1.00 51.84 763 LEU A CA 1
ATOM 5969 C C . LEU A 1 763 ? 23.938 26.206 -19.577 1.00 51.84 763 LEU A C 1
ATOM 5971 O O . LEU A 1 763 ? 23.374 25.810 -20.607 1.00 51.84 763 LEU A O 1
ATOM 5975 N N . GLU A 1 764 ? 24.322 27.476 -19.430 1.00 52.56 764 GLU A N 1
ATOM 5976 C CA . GLU A 1 764 ? 24.208 28.477 -20.500 1.00 52.56 764 GLU A CA 1
ATOM 5977 C C . GLU A 1 764 ? 25.077 28.062 -21.704 1.00 52.56 764 GLU A C 1
ATOM 5979 O O . GLU A 1 764 ? 26.244 27.703 -21.564 1.00 52.56 764 GLU A O 1
ATOM 5984 N N . CYS A 1 765 ? 24.500 28.047 -22.914 1.00 51.25 765 CYS A N 1
ATOM 5985 C CA . CYS A 1 765 ? 25.273 27.818 -24.140 1.00 51.25 765 CYS A CA 1
ATOM 5986 C C . CYS A 1 765 ? 25.989 29.119 -24.528 1.00 51.25 765 CYS A C 1
ATOM 5988 O O . CYS A 1 765 ? 25.574 29.790 -25.468 1.00 51.25 765 CYS A O 1
ATOM 5990 N N . ASP A 1 766 ? 27.021 29.489 -23.778 1.00 53.50 766 ASP A N 1
ATOM 5991 C CA . ASP A 1 766 ? 27.846 30.668 -24.041 1.00 53.50 766 ASP A CA 1
ATOM 5992 C C . ASP A 1 766 ? 28.960 30.387 -25.087 1.00 53.50 766 ASP A C 1
ATOM 5994 O O . ASP A 1 766 ? 29.015 29.335 -25.749 1.00 53.50 766 ASP A O 1
ATOM 5998 N N . ASP A 1 767 ? 29.878 31.344 -25.249 1.00 51.81 767 ASP A N 1
ATOM 5999 C CA . ASP A 1 767 ? 31.032 31.251 -26.152 1.00 51.81 767 ASP A CA 1
ATOM 6000 C C . ASP A 1 767 ? 32.014 30.107 -25.799 1.00 51.81 767 ASP A C 1
ATOM 6002 O O . ASP A 1 767 ? 32.851 29.754 -26.633 1.00 51.81 767 ASP A O 1
ATOM 6006 N N . SER A 1 768 ? 31.909 29.473 -24.621 1.00 54.31 768 SER A N 1
ATOM 6007 C CA . SER A 1 768 ? 32.852 28.444 -24.145 1.00 54.31 768 SER A CA 1
ATOM 6008 C C . SER A 1 768 ? 32.580 27.037 -24.705 1.00 54.31 768 SER A C 1
ATOM 6010 O O . SER A 1 768 ? 33.516 26.282 -24.988 1.00 54.31 768 SER A O 1
ATOM 6012 N N . ILE A 1 769 ? 31.309 26.673 -24.926 1.00 59.81 769 ILE A N 1
ATOM 6013 C CA . ILE A 1 769 ? 30.900 25.361 -25.477 1.00 59.81 769 ILE A CA 1
ATOM 6014 C C . ILE A 1 769 ? 30.752 25.407 -27.000 1.00 59.81 769 ILE A C 1
ATOM 6016 O O . ILE A 1 769 ? 30.924 24.395 -27.688 1.00 59.81 769 ILE A O 1
ATOM 6020 N N . THR A 1 770 ? 30.468 26.585 -27.553 1.00 60.84 770 THR A N 1
ATOM 6021 C CA . THR A 1 770 ? 30.240 26.790 -28.988 1.00 60.84 770 THR A CA 1
ATOM 6022 C C . THR A 1 770 ? 31.374 26.240 -29.883 1.00 60.84 770 THR A C 1
ATOM 6024 O O . THR A 1 770 ? 31.063 25.571 -30.875 1.00 60.84 770 THR A O 1
ATOM 6027 N N . PRO A 1 771 ? 32.676 26.408 -29.563 1.00 59.97 771 PRO A N 1
ATOM 6028 C CA . PRO A 1 771 ? 33.775 25.801 -30.323 1.00 59.97 771 PRO A CA 1
ATOM 6029 C C . PRO A 1 771 ? 33.783 24.266 -30.266 1.00 59.97 771 PRO A C 1
ATOM 6031 O O . PRO A 1 771 ? 34.013 23.609 -31.282 1.00 59.97 771 PRO A O 1
ATOM 6034 N N . LEU A 1 772 ? 33.471 23.687 -29.100 1.00 61.47 772 LEU A N 1
ATOM 6035 C CA . LEU A 1 772 ? 33.401 22.237 -28.895 1.00 61.47 772 LEU A CA 1
ATOM 6036 C C . LEU A 1 772 ? 32.265 21.617 -29.723 1.00 61.47 772 LEU A C 1
ATOM 6038 O O . LEU A 1 772 ? 32.446 20.549 -30.309 1.00 61.47 772 LEU A O 1
ATOM 6042 N N . LEU A 1 773 ? 31.135 22.317 -29.850 1.00 63.66 773 LEU A N 1
ATOM 6043 C CA . LEU A 1 773 ? 30.027 21.907 -30.713 1.00 63.66 773 LEU A CA 1
ATOM 6044 C C . LEU A 1 773 ? 30.352 22.071 -32.211 1.00 63.66 773 LEU A C 1
ATOM 6046 O O . LEU A 1 773 ? 30.000 21.201 -33.009 1.00 63.66 773 LEU A O 1
ATOM 6050 N N . LYS A 1 774 ? 31.038 23.152 -32.613 1.00 61.28 774 LYS A N 1
ATOM 6051 C CA . LYS A 1 774 ? 31.370 23.446 -34.026 1.00 61.28 774 LYS A CA 1
ATOM 6052 C C . LYS A 1 774 ? 32.452 22.529 -34.611 1.00 61.28 774 LYS A C 1
ATOM 6054 O O . LYS A 1 774 ? 32.376 22.182 -35.793 1.00 61.28 774 LYS A O 1
ATOM 6059 N N . ASN A 1 775 ? 33.434 22.120 -33.807 1.00 56.25 775 ASN A N 1
ATOM 6060 C CA . ASN A 1 775 ? 34.620 21.402 -34.293 1.00 56.25 775 ASN A CA 1
ATOM 6061 C C . ASN A 1 775 ? 34.515 19.861 -34.223 1.00 56.25 775 ASN A C 1
ATOM 6063 O O . ASN A 1 775 ? 35.390 19.185 -34.763 1.00 56.25 775 ASN A O 1
ATOM 6067 N N . ASN A 1 776 ? 33.448 19.293 -33.637 1.00 58.38 776 ASN A N 1
ATOM 6068 C CA . ASN A 1 776 ? 33.259 17.840 -33.459 1.00 58.38 776 ASN A CA 1
ATOM 6069 C C . ASN A 1 776 ? 32.163 17.238 -34.368 1.00 58.38 776 ASN A C 1
ATOM 6071 O O . ASN A 1 776 ? 31.182 17.899 -34.713 1.00 58.38 776 ASN A O 1
ATOM 6075 N N . ASN A 1 777 ? 32.300 15.952 -34.726 1.00 56.94 777 ASN A N 1
ATOM 6076 C CA . ASN A 1 777 ? 31.282 15.181 -35.458 1.00 56.94 777 ASN A CA 1
ATOM 6077 C C . ASN A 1 777 ? 30.253 14.595 -34.477 1.00 56.94 777 ASN A C 1
ATOM 6079 O O . ASN A 1 777 ? 30.279 13.411 -34.140 1.00 56.94 777 ASN A O 1
ATOM 6083 N N . LEU A 1 778 ? 29.354 15.450 -33.994 1.00 59.03 778 LEU A N 1
ATOM 6084 C CA . LEU A 1 778 ? 28.382 15.086 -32.968 1.00 59.03 778 LEU A CA 1
ATOM 6085 C C . LEU A 1 778 ? 27.210 14.276 -33.542 1.00 59.03 778 LEU A C 1
ATOM 6087 O O . LEU A 1 778 ? 26.579 14.655 -34.528 1.00 59.03 778 LEU A O 1
ATOM 6091 N N . ILE A 1 779 ? 26.893 13.159 -32.895 1.00 55.97 779 ILE A N 1
ATOM 6092 C CA . ILE A 1 779 ? 25.764 12.281 -33.218 1.00 55.97 779 ILE A CA 1
ATOM 6093 C C . ILE A 1 779 ? 24.709 12.279 -32.100 1.00 55.97 779 ILE A C 1
ATOM 6095 O O . ILE A 1 779 ? 23.633 11.736 -32.274 1.00 55.97 779 ILE A O 1
ATOM 6099 N N . LYS A 1 780 ? 24.947 12.859 -30.924 1.00 58.09 780 LYS A N 1
ATOM 6100 C CA . LYS A 1 780 ? 23.867 13.002 -29.936 1.00 58.09 780 LYS A CA 1
ATOM 6101 C C . LYS A 1 780 ? 24.167 14.135 -28.972 1.00 58.09 780 LYS A C 1
ATOM 6103 O O . LYS A 1 780 ? 25.225 14.142 -28.361 1.00 58.09 780 LYS A O 1
ATOM 6108 N N . LEU A 1 781 ? 23.239 15.075 -28.831 1.00 60.25 781 LEU A N 1
ATOM 6109 C CA . LEU A 1 781 ? 23.244 16.094 -27.782 1.00 60.25 781 LEU A CA 1
ATOM 6110 C C . LEU A 1 781 ? 22.013 15.864 -26.904 1.00 60.25 781 LEU A C 1
ATOM 6112 O O . LEU A 1 781 ? 20.928 15.859 -27.470 1.00 60.25 781 LEU A O 1
ATOM 6116 N N . ARG A 1 782 ? 22.167 15.679 -25.586 1.00 57.34 782 ARG A N 1
ATOM 6117 C CA . ARG A 1 782 ? 21.072 15.658 -24.593 1.00 57.34 782 ARG A CA 1
ATOM 6118 C C . ARG A 1 782 ? 21.173 16.902 -23.728 1.00 57.34 782 ARG A C 1
ATOM 6120 O O . ARG A 1 782 ? 22.238 17.143 -23.189 1.00 57.34 782 ARG A O 1
ATOM 6127 N N . LYS A 1 783 ? 20.117 17.701 -23.606 1.00 58.56 783 LYS A N 1
ATOM 6128 C CA . LYS A 1 783 ? 20.100 18.893 -22.745 1.00 58.56 783 LYS A CA 1
ATOM 6129 C C . LYS A 1 783 ? 18.743 19.026 -22.068 1.00 58.56 783 LYS A C 1
ATOM 6131 O O . LYS A 1 783 ? 17.737 18.783 -22.728 1.00 58.56 783 LYS A O 1
ATOM 6136 N N . ASN A 1 784 ? 18.746 19.389 -20.785 1.00 53.88 784 ASN A N 1
ATOM 6137 C CA . ASN A 1 784 ? 17.550 19.812 -20.061 1.00 53.88 784 ASN A CA 1
ATOM 6138 C C . ASN A 1 784 ? 17.392 21.327 -20.247 1.00 53.88 784 ASN A C 1
ATOM 6140 O O . ASN A 1 784 ? 18.260 22.094 -19.831 1.00 53.88 784 ASN A O 1
ATOM 6144 N N . TRP A 1 785 ? 16.340 21.754 -20.938 1.00 55.62 785 TRP A N 1
ATOM 6145 C CA . TRP A 1 785 ? 16.051 23.173 -21.115 1.00 55.62 785 TRP A CA 1
ATOM 6146 C C . TRP A 1 785 ? 15.179 23.657 -19.963 1.00 55.62 785 TRP A C 1
ATOM 6148 O O . TRP A 1 785 ? 13.972 23.445 -19.973 1.00 55.62 785 TRP A O 1
ATOM 6158 N N . LYS A 1 786 ? 15.783 24.326 -18.978 1.00 47.75 786 LYS A N 1
ATOM 6159 C CA . LYS A 1 786 ? 15.036 25.120 -18.003 1.00 47.75 786 LYS A CA 1
ATOM 6160 C C . LYS A 1 786 ? 15.137 26.591 -18.365 1.00 47.75 786 LYS A C 1
ATOM 6162 O O . LYS A 1 786 ? 16.182 27.200 -18.203 1.00 47.75 786 LYS A O 1
ATOM 6167 N N . ASN A 1 787 ? 14.018 27.153 -18.808 1.00 45.59 787 ASN A N 1
ATOM 6168 C CA . ASN A 1 787 ? 13.666 28.551 -18.569 1.00 45.59 787 ASN A CA 1
ATOM 6169 C C . ASN A 1 787 ? 14.760 29.598 -18.898 1.00 45.59 787 ASN A C 1
ATOM 6171 O O . ASN A 1 787 ? 15.105 30.411 -18.042 1.00 45.59 787 ASN A O 1
ATOM 6175 N N . THR A 1 788 ? 15.290 29.614 -20.125 1.00 41.69 788 THR A N 1
ATOM 6176 C CA . THR A 1 788 ? 16.252 30.643 -20.555 1.00 41.69 788 THR A CA 1
ATOM 6177 C C . THR A 1 788 ? 15.687 31.536 -21.661 1.00 41.69 788 THR A C 1
ATOM 6179 O O . THR A 1 788 ? 15.440 31.100 -22.781 1.00 41.69 788 THR A O 1
ATOM 6182 N N . GLU A 1 789 ? 15.524 32.825 -21.346 1.00 39.69 789 GLU A N 1
ATOM 6183 C CA . GLU A 1 789 ? 15.236 33.932 -22.278 1.00 39.69 789 GLU A CA 1
ATOM 6184 C C . GLU A 1 789 ? 16.476 34.320 -23.124 1.00 39.69 789 GLU A C 1
ATOM 6186 O O . GLU A 1 789 ? 16.752 35.501 -23.320 1.00 39.69 789 GLU A O 1
ATOM 6191 N N . VAL A 1 790 ? 17.271 33.352 -23.597 1.00 39.97 790 VAL A N 1
ATOM 6192 C CA . VAL A 1 790 ? 18.554 33.626 -24.275 1.00 39.97 790 VAL A CA 1
ATOM 6193 C C . VAL A 1 790 ? 18.517 33.145 -25.726 1.00 39.97 790 VAL A C 1
ATOM 6195 O O . VAL A 1 790 ? 18.305 31.962 -25.985 1.00 39.97 790 VAL A O 1
ATOM 6198 N N . GLU A 1 791 ? 18.739 34.076 -26.660 1.00 43.09 791 GLU A N 1
ATOM 6199 C CA . GLU A 1 791 ? 18.889 33.832 -28.101 1.00 43.09 791 GLU A CA 1
ATOM 6200 C C . GLU A 1 791 ? 20.171 33.022 -28.384 1.00 43.09 791 GLU A C 1
ATOM 6202 O O . GLU A 1 791 ? 21.277 33.448 -28.043 1.00 43.09 791 GLU A O 1
ATOM 6207 N N . ILE A 1 792 ? 20.050 31.852 -29.021 1.00 47.78 792 ILE A N 1
ATOM 6208 C CA . ILE A 1 792 ? 21.186 31.011 -29.428 1.00 47.78 792 ILE A CA 1
ATOM 6209 C C . ILE A 1 792 ? 21.500 31.292 -30.905 1.00 47.78 792 ILE A C 1
ATOM 6211 O O . ILE A 1 792 ? 21.050 30.585 -31.807 1.00 47.78 792 ILE A O 1
ATOM 6215 N N . GLU A 1 793 ? 22.333 32.298 -31.177 1.00 44.91 793 GLU A N 1
ATOM 6216 C CA . GLU A 1 793 ? 22.573 32.810 -32.540 1.00 44.91 793 GLU A CA 1
ATOM 6217 C C . GLU A 1 793 ? 23.208 31.819 -33.558 1.00 44.91 793 GLU A C 1
ATOM 6219 O O . GLU A 1 793 ? 23.255 32.145 -34.745 1.00 44.91 793 GLU A O 1
ATOM 6224 N N . SER A 1 794 ? 23.728 30.623 -33.195 1.00 51.84 794 SER A N 1
ATOM 6225 C CA . SER A 1 794 ? 24.593 29.865 -34.144 1.00 51.84 794 SER A CA 1
ATOM 6226 C C . SER A 1 794 ? 24.543 28.322 -34.217 1.00 51.84 794 SER A C 1
ATOM 6228 O O . SER A 1 794 ? 25.418 27.723 -34.854 1.00 51.84 794 SER A O 1
ATOM 6230 N N . MET A 1 795 ? 23.518 27.640 -33.683 1.00 54.62 795 MET A N 1
ATOM 6231 C CA . MET A 1 795 ? 23.406 26.160 -33.771 1.00 54.62 795 MET A CA 1
ATOM 6232 C C . MET A 1 795 ? 23.188 25.614 -35.204 1.00 54.62 795 MET A C 1
ATOM 6234 O O . MET A 1 795 ? 23.451 24.442 -35.471 1.00 54.62 795 MET A O 1
ATOM 6238 N N . SER A 1 796 ? 22.756 26.444 -36.160 1.00 55.59 796 SER A N 1
ATOM 6239 C CA . SER A 1 796 ? 22.568 26.056 -37.572 1.00 55.59 796 SER A CA 1
ATOM 6240 C C . SER A 1 796 ? 23.876 25.706 -38.304 1.00 55.59 796 SER A C 1
ATOM 6242 O O . SER A 1 796 ? 23.844 25.071 -39.355 1.00 55.59 796 SER A O 1
ATOM 6244 N N . THR A 1 797 ? 25.031 26.078 -37.740 1.00 55.31 797 THR A N 1
ATOM 6245 C CA . THR A 1 797 ? 26.369 25.838 -38.319 1.00 55.31 797 THR A CA 1
ATOM 6246 C C . THR A 1 797 ? 27.033 24.533 -37.858 1.00 55.31 797 THR A C 1
ATOM 6248 O O . THR A 1 797 ? 28.144 24.219 -38.288 1.00 55.31 797 THR A O 1
ATOM 6251 N N . LEU A 1 798 ? 26.373 23.759 -36.991 1.00 60.53 798 LEU A N 1
ATOM 6252 C CA . LEU A 1 798 ? 26.926 22.539 -36.400 1.00 60.53 798 LEU A CA 1
ATOM 6253 C C . LEU A 1 798 ? 26.963 21.365 -37.395 1.00 60.53 798 LEU A C 1
ATOM 6255 O O . LEU A 1 798 ? 26.049 21.162 -38.197 1.00 60.53 798 LEU A O 1
ATOM 6259 N N . LYS A 1 799 ? 27.997 20.518 -37.295 1.00 63.56 799 LYS A N 1
ATOM 6260 C CA . LYS A 1 799 ? 28.138 19.266 -38.074 1.00 63.56 799 LYS A CA 1
ATOM 6261 C C . LYS A 1 799 ? 27.298 18.100 -37.523 1.00 63.56 799 LYS A C 1
ATOM 6263 O O . LYS A 1 799 ? 27.558 16.946 -37.850 1.00 63.56 799 LYS A O 1
ATOM 6268 N N . MET A 1 800 ? 26.334 18.388 -36.650 1.00 67.19 800 MET A N 1
ATOM 6269 C CA . MET A 1 800 ? 25.602 17.375 -35.900 1.00 67.19 800 MET A CA 1
ATOM 6270 C C . MET A 1 800 ? 24.557 16.670 -36.771 1.00 67.19 800 MET A C 1
ATOM 6272 O O . MET A 1 800 ? 23.721 17.332 -37.386 1.00 67.19 800 MET A O 1
ATOM 6276 N N . ASN A 1 801 ? 24.569 15.336 -36.768 1.00 69.69 801 ASN A N 1
ATOM 6277 C CA . ASN A 1 801 ? 23.633 14.527 -37.560 1.00 69.69 801 ASN A CA 1
ATOM 6278 C C . ASN A 1 801 ? 22.435 14.019 -36.749 1.00 69.69 801 ASN A C 1
ATOM 6280 O O . ASN A 1 801 ? 21.477 13.510 -37.332 1.00 69.69 801 ASN A O 1
ATOM 6284 N N . ALA A 1 802 ? 22.474 14.124 -35.421 1.00 71.06 802 ALA A N 1
ATOM 6285 C CA . ALA A 1 802 ? 21.503 13.467 -34.563 1.00 71.06 802 ALA A CA 1
ATOM 6286 C C . ALA A 1 802 ? 21.349 14.176 -33.201 1.00 71.06 802 ALA A C 1
ATOM 6288 O O . ALA A 1 802 ? 22.331 14.617 -32.602 1.00 71.06 802 ALA A O 1
ATOM 6289 N N . LEU A 1 803 ? 20.103 14.342 -32.745 1.00 73.69 803 LEU A N 1
ATOM 6290 C CA . LEU A 1 803 ? 19.716 15.180 -31.601 1.00 73.69 803 LEU A CA 1
ATOM 6291 C C . LEU A 1 803 ? 18.714 14.446 -30.701 1.00 73.69 803 LEU A C 1
ATOM 6293 O O . LEU A 1 803 ? 17.707 13.955 -31.202 1.00 73.69 803 LEU A O 1
ATOM 6297 N N . HIS A 1 804 ? 18.958 14.407 -29.386 1.00 73.31 804 HIS A N 1
ATOM 6298 C CA . HIS A 1 804 ? 18.016 13.886 -28.390 1.00 73.31 804 HIS A CA 1
ATOM 6299 C C . HIS A 1 804 ? 17.645 15.005 -27.417 1.00 73.31 804 HIS A C 1
ATOM 6301 O O . HIS A 1 804 ? 18.461 15.409 -26.600 1.00 73.31 804 HIS A O 1
ATOM 6307 N N . LEU A 1 805 ? 16.421 15.511 -27.443 1.00 70.00 805 LEU A N 1
ATOM 6308 C CA . LEU A 1 805 ? 16.026 16.590 -26.530 1.00 70.00 805 LEU A CA 1
ATOM 6309 C C . LEU A 1 805 ? 15.199 16.036 -25.377 1.00 70.00 805 LEU A C 1
ATOM 6311 O O . LEU A 1 805 ? 14.311 15.221 -25.603 1.00 70.00 805 LEU A O 1
ATOM 6315 N N . GLN A 1 806 ? 15.472 16.515 -24.160 1.00 65.44 806 GLN A N 1
ATOM 6316 C CA . GLN A 1 806 ? 14.591 16.330 -23.011 1.00 65.44 806 GLN A CA 1
ATOM 6317 C C . GLN A 1 806 ? 14.064 17.687 -22.555 1.00 65.44 806 GLN A C 1
ATOM 6319 O O . GLN A 1 806 ? 14.844 18.573 -22.216 1.00 65.44 806 GLN A O 1
ATOM 6324 N N . ILE A 1 807 ? 12.749 17.857 -22.576 1.00 63.69 807 ILE A N 1
ATOM 6325 C CA . ILE A 1 807 ? 12.067 19.099 -22.225 1.00 63.69 807 ILE A CA 1
ATOM 6326 C C . ILE A 1 807 ? 11.127 18.857 -21.044 1.00 63.69 807 ILE A C 1
ATOM 6328 O O . ILE A 1 807 ? 10.414 17.853 -20.988 1.00 63.69 807 ILE A O 1
ATOM 6332 N N . GLU A 1 808 ? 11.134 19.777 -20.081 1.00 54.75 808 GLU A N 1
ATOM 6333 C CA . GLU A 1 808 ? 10.248 19.720 -18.913 1.00 54.75 808 GLU A CA 1
ATOM 6334 C C . GLU A 1 808 ? 8.878 20.363 -19.211 1.00 54.75 808 GLU A C 1
ATOM 6336 O O . GLU A 1 808 ? 7.870 19.967 -18.616 1.00 54.75 808 GLU A O 1
ATOM 6341 N N . SER A 1 809 ? 8.812 21.298 -20.172 1.00 59.62 809 SER A N 1
ATOM 6342 C CA . SER A 1 809 ? 7.588 21.964 -20.625 1.00 59.62 809 SER A CA 1
ATOM 6343 C C . SER A 1 809 ? 7.493 22.009 -22.155 1.00 59.62 809 SER A C 1
ATOM 6345 O O . SER A 1 809 ? 8.420 22.412 -22.850 1.00 59.62 809 SER A O 1
ATOM 6347 N N . TYR A 1 810 ? 6.320 21.695 -22.721 1.00 58.12 810 TYR A N 1
ATOM 6348 C CA . TYR A 1 810 ? 6.079 21.833 -24.169 1.00 58.12 810 TYR A CA 1
ATOM 6349 C C . TYR A 1 810 ? 6.209 23.287 -24.663 1.00 58.12 810 TYR A C 1
ATOM 6351 O O . TYR A 1 810 ? 6.328 23.513 -25.865 1.00 58.12 810 TYR A O 1
ATOM 6359 N N . ARG A 1 811 ? 6.176 24.279 -23.756 1.00 55.19 811 ARG A N 1
ATOM 6360 C CA . ARG A 1 811 ? 6.409 25.694 -24.089 1.00 55.19 811 ARG A CA 1
ATOM 6361 C C . ARG A 1 811 ? 7.863 25.972 -24.472 1.00 55.19 811 ARG A C 1
ATOM 6363 O O . ARG A 1 811 ? 8.096 26.934 -25.191 1.00 55.19 811 ARG A O 1
ATOM 6370 N N . ASP A 1 812 ? 8.805 25.111 -24.096 1.00 53.75 812 ASP A N 1
ATOM 6371 C CA . ASP A 1 812 ? 10.223 25.250 -24.454 1.00 53.75 812 ASP A CA 1
ATOM 6372 C C . ASP A 1 812 ? 10.472 24.940 -25.945 1.00 53.75 812 ASP A C 1
ATOM 6374 O O . ASP A 1 812 ? 11.473 25.362 -26.517 1.00 53.75 812 ASP A O 1
ATOM 6378 N N . LEU A 1 813 ? 9.516 24.287 -26.625 1.00 54.59 813 LEU A N 1
ATOM 6379 C CA . LEU A 1 813 ? 9.506 24.152 -28.091 1.00 54.59 813 LEU A CA 1
ATOM 6380 C C . LEU A 1 813 ? 9.195 25.469 -28.824 1.00 54.59 813 LEU A C 1
ATOM 6382 O O . LEU A 1 813 ? 9.389 25.538 -30.038 1.00 54.59 813 LEU A O 1
ATOM 6386 N N . LEU A 1 814 ? 8.687 26.492 -28.121 1.00 50.28 814 LEU A N 1
ATOM 6387 C CA . LEU A 1 814 ? 8.306 27.792 -28.694 1.00 50.28 814 LEU A CA 1
ATOM 6388 C C . LEU A 1 814 ? 9.495 28.754 -28.848 1.00 50.28 814 LEU A C 1
ATOM 6390 O O . LEU A 1 814 ? 9.330 29.815 -29.451 1.00 50.28 814 LEU A O 1
ATOM 6394 N N . VAL A 1 815 ? 10.678 28.413 -28.326 1.00 52.72 815 VAL A N 1
ATOM 6395 C CA . VAL A 1 815 ? 11.884 29.234 -28.499 1.00 52.72 815 VAL A CA 1
ATOM 6396 C C . VAL A 1 815 ? 12.343 29.120 -29.959 1.00 52.72 815 VAL A C 1
ATOM 6398 O O . VAL A 1 815 ? 12.543 28.019 -30.477 1.00 52.72 815 VAL A O 1
ATOM 6401 N N . GLY A 1 816 ? 12.464 30.262 -30.645 1.00 51.00 816 GLY A N 1
ATOM 6402 C CA . GLY A 1 816 ? 12.612 30.379 -32.105 1.00 51.00 816 GLY A CA 1
ATOM 6403 C C . GLY A 1 816 ? 13.784 29.617 -32.745 1.00 51.00 816 GLY A C 1
ATOM 6404 O O . GLY A 1 816 ? 13.783 29.405 -33.960 1.00 51.00 816 GLY A O 1
ATOM 6405 N N . ASP A 1 817 ? 14.733 29.126 -31.950 1.00 58.34 817 ASP A N 1
ATOM 6406 C CA . ASP A 1 817 ? 15.978 28.528 -32.430 1.00 58.34 817 ASP A CA 1
ATOM 6407 C C . ASP A 1 817 ? 15.863 27.044 -32.824 1.00 58.34 817 ASP A C 1
ATOM 6409 O O . ASP A 1 817 ? 16.545 26.613 -33.756 1.00 58.34 817 ASP A O 1
ATOM 6413 N N . LEU A 1 818 ? 14.954 26.249 -32.234 1.00 65.12 818 LEU A N 1
ATOM 6414 C CA . LEU A 1 818 ? 14.800 24.830 -32.617 1.00 65.12 818 LEU A CA 1
ATOM 6415 C C . LEU A 1 818 ? 14.311 24.686 -34.067 1.00 65.12 818 LEU A C 1
ATOM 6417 O O . LEU A 1 818 ? 14.779 23.824 -34.812 1.00 65.12 818 LEU A O 1
ATOM 6421 N N . LYS A 1 819 ? 13.413 25.575 -34.503 1.00 68.62 819 LYS A N 1
ATOM 6422 C CA . LYS A 1 819 ? 12.924 25.613 -35.886 1.00 68.62 819 LYS A CA 1
ATOM 6423 C C . LYS A 1 819 ? 14.063 25.861 -36.873 1.00 68.62 819 LYS A C 1
ATOM 6425 O O . LYS A 1 819 ? 14.110 25.185 -37.898 1.00 68.62 819 LYS A O 1
ATOM 6430 N N . SER A 1 820 ? 14.993 26.773 -36.572 1.00 69.12 820 SER A N 1
ATOM 6431 C CA . SER A 1 820 ? 16.145 27.048 -37.445 1.00 69.12 820 SER A CA 1
ATOM 6432 C C . SER A 1 820 ? 17.097 25.847 -37.517 1.00 69.12 820 SER A C 1
ATOM 6434 O O . SER A 1 820 ? 17.538 25.480 -38.605 1.00 69.12 820 SER A O 1
ATOM 6436 N N . VAL A 1 821 ? 17.331 25.170 -36.390 1.00 70.62 821 VAL A N 1
ATOM 6437 C CA . VAL A 1 821 ? 18.203 23.991 -36.281 1.00 70.62 821 VAL A CA 1
ATOM 6438 C C . VAL A 1 821 ? 17.647 22.788 -37.048 1.00 70.62 821 VAL A C 1
ATOM 6440 O O . VAL A 1 821 ? 18.402 22.108 -37.743 1.00 70.62 821 VAL A O 1
ATOM 6443 N N . LEU A 1 822 ? 16.335 22.550 -36.986 1.00 74.12 822 LEU A N 1
ATOM 6444 C CA . LEU A 1 822 ? 15.690 21.445 -37.705 1.00 74.12 822 LEU A CA 1
ATOM 6445 C C . LEU A 1 822 ? 15.547 21.704 -39.218 1.00 74.12 822 LEU A C 1
ATOM 6447 O O . LEU A 1 822 ? 15.566 20.751 -39.994 1.00 74.12 822 LEU A O 1
ATOM 6451 N N . THR A 1 823 ? 15.433 22.967 -39.645 1.00 74.00 823 THR A N 1
ATOM 6452 C CA . THR A 1 823 ? 15.239 23.340 -41.065 1.00 74.00 823 THR A CA 1
ATOM 6453 C C . THR A 1 823 ? 16.547 23.631 -41.808 1.00 74.00 823 THR A C 1
ATOM 6455 O O . THR A 1 823 ? 16.725 23.204 -42.946 1.00 74.00 823 THR A O 1
ATOM 6458 N N . HIS A 1 824 ? 17.494 24.325 -41.174 1.00 71.56 824 HIS A N 1
ATOM 6459 C CA . HIS A 1 824 ? 18.748 24.763 -41.802 1.00 71.56 824 HIS A CA 1
ATOM 6460 C C . HIS A 1 824 ? 19.967 23.931 -41.372 1.00 71.56 824 HIS A C 1
ATOM 6462 O O . HIS A 1 824 ? 21.008 23.996 -42.028 1.00 71.56 824 HIS A O 1
ATOM 6468 N N . GLY A 1 825 ? 19.856 23.134 -40.302 1.00 71.19 825 GLY A N 1
ATOM 6469 C CA . GLY A 1 825 ? 20.935 22.278 -39.804 1.00 71.19 825 GLY A CA 1
ATOM 6470 C C . GLY A 1 825 ? 21.176 21.010 -40.636 1.00 71.19 825 GLY A C 1
ATOM 6471 O O . GLY A 1 825 ? 20.627 20.814 -41.725 1.00 71.19 825 GLY A O 1
ATOM 6472 N N . ASN A 1 826 ? 22.030 20.124 -40.116 1.00 73.06 826 ASN A N 1
ATOM 6473 C CA . ASN A 1 826 ? 22.367 18.827 -40.724 1.00 73.06 826 ASN A CA 1
ATOM 6474 C C . ASN A 1 826 ? 21.753 17.631 -39.979 1.00 73.06 826 ASN A C 1
ATOM 6476 O O . ASN A 1 826 ? 22.189 16.502 -40.167 1.00 73.06 826 ASN A O 1
ATOM 6480 N N . ILE A 1 827 ? 20.733 17.868 -39.151 1.00 77.00 827 ILE A N 1
ATOM 6481 C CA . ILE A 1 827 ? 20.110 16.825 -38.335 1.00 77.00 827 ILE A CA 1
ATOM 6482 C C . ILE A 1 827 ? 19.297 15.880 -39.216 1.00 77.00 827 ILE A C 1
ATOM 6484 O O . ILE A 1 827 ? 18.398 16.295 -39.946 1.00 77.00 827 ILE A O 1
ATOM 6488 N N . VAL A 1 828 ? 19.610 14.597 -39.090 1.00 77.44 828 VAL A N 1
ATOM 6489 C CA . VAL A 1 828 ? 18.977 13.487 -39.800 1.00 77.44 828 VAL A CA 1
ATOM 6490 C C . VAL A 1 828 ? 18.242 12.547 -38.832 1.00 77.44 828 VAL A C 1
ATOM 6492 O O . VAL A 1 828 ? 17.257 11.920 -39.223 1.00 77.44 828 VAL A O 1
ATOM 6495 N N . TYR A 1 829 ? 18.650 12.491 -37.559 1.00 76.38 829 TYR A N 1
ATOM 6496 C CA . TYR A 1 829 ? 17.966 11.748 -36.495 1.00 76.38 829 TYR A CA 1
ATOM 6497 C C . TYR A 1 829 ? 17.491 12.691 -35.382 1.00 76.38 829 TYR A C 1
ATOM 6499 O O . TYR A 1 829 ? 18.274 13.473 -34.841 1.00 76.38 829 TYR A O 1
ATOM 6507 N N . LEU A 1 830 ? 16.215 12.607 -35.019 1.00 81.62 830 LEU A N 1
ATOM 6508 C CA . LEU A 1 830 ? 15.629 13.397 -33.942 1.00 81.62 830 LEU A CA 1
ATOM 6509 C C . LEU A 1 830 ? 14.911 12.483 -32.948 1.00 81.62 830 LEU A C 1
ATOM 6511 O O . LEU A 1 830 ? 14.003 11.744 -33.320 1.00 81.62 830 LEU A O 1
ATOM 6515 N N . ASP A 1 831 ? 15.289 12.576 -31.680 1.00 78.62 831 ASP A N 1
ATOM 6516 C CA . ASP A 1 831 ? 14.660 11.870 -30.571 1.00 78.62 831 ASP A CA 1
ATOM 6517 C C . ASP A 1 831 ? 14.057 12.861 -29.585 1.00 78.62 831 ASP A C 1
ATOM 6519 O O . ASP A 1 831 ? 14.742 13.702 -29.001 1.00 78.62 831 ASP A O 1
ATOM 6523 N N . LEU A 1 832 ? 12.743 12.757 -29.448 1.00 81.00 832 LEU A N 1
ATOM 6524 C CA . LEU A 1 832 ? 11.917 13.534 -28.546 1.00 81.00 832 LEU A CA 1
ATOM 6525 C C . LEU A 1 832 ? 11.149 12.619 -27.588 1.00 81.00 832 LEU A C 1
ATOM 6527 O O . LEU A 1 832 ? 10.089 13.020 -27.113 1.00 81.00 832 LEU A O 1
ATOM 6531 N N . SER A 1 833 ? 11.621 11.406 -27.309 1.00 81.19 833 SER A N 1
ATOM 6532 C CA . SER A 1 833 ? 10.937 10.480 -26.402 1.00 81.19 833 SER A CA 1
ATOM 6533 C C . SER A 1 833 ? 10.817 11.011 -24.961 1.00 81.19 833 SER A C 1
ATOM 6535 O O . SER A 1 833 ? 11.651 11.785 -24.496 1.00 81.19 833 SER A O 1
ATOM 6537 N N . TYR A 1 834 ? 9.767 10.598 -24.239 1.00 75.88 834 TYR A N 1
ATOM 6538 C CA . TYR A 1 834 ? 9.526 10.944 -22.822 1.00 75.88 834 TYR A CA 1
ATOM 6539 C C . TYR A 1 834 ? 9.373 12.448 -22.501 1.00 75.88 834 TYR A C 1
ATOM 6541 O O . TYR A 1 834 ? 9.610 12.869 -21.369 1.00 75.88 834 TYR A O 1
ATOM 6549 N N . ASN A 1 835 ? 8.907 13.259 -23.455 1.00 72.69 835 ASN A N 1
ATOM 6550 C CA . ASN A 1 835 ? 8.827 14.723 -23.331 1.00 72.69 835 ASN A CA 1
ATOM 6551 C C . ASN A 1 835 ? 7.437 15.295 -23.040 1.00 72.69 835 ASN A C 1
ATOM 6553 O O . ASN A 1 835 ? 7.253 16.510 -23.021 1.00 72.69 835 ASN A O 1
ATOM 6557 N N . LYS A 1 836 ? 6.432 14.441 -22.827 1.00 75.31 836 LYS A N 1
ATOM 6558 C CA . LYS A 1 836 ? 5.046 14.863 -22.547 1.00 75.31 836 LYS A CA 1
ATOM 6559 C C . LYS A 1 836 ? 4.477 15.887 -23.547 1.00 75.31 836 LYS A C 1
ATOM 6561 O O . LYS A 1 836 ? 3.710 16.765 -23.156 1.00 75.31 836 LYS A O 1
ATOM 6566 N N . LEU A 1 837 ? 4.840 15.779 -24.828 1.00 74.88 837 LEU A N 1
ATOM 6567 C CA . LEU A 1 837 ? 4.494 16.766 -25.861 1.00 74.88 837 LEU A CA 1
ATOM 6568 C C . LEU A 1 837 ? 2.992 17.067 -25.976 1.00 74.88 837 LEU A C 1
ATOM 6570 O O . LEU A 1 837 ? 2.611 18.209 -26.263 1.00 74.88 837 LEU A O 1
ATOM 6574 N N . GLY A 1 838 ? 2.140 16.057 -25.774 1.00 72.88 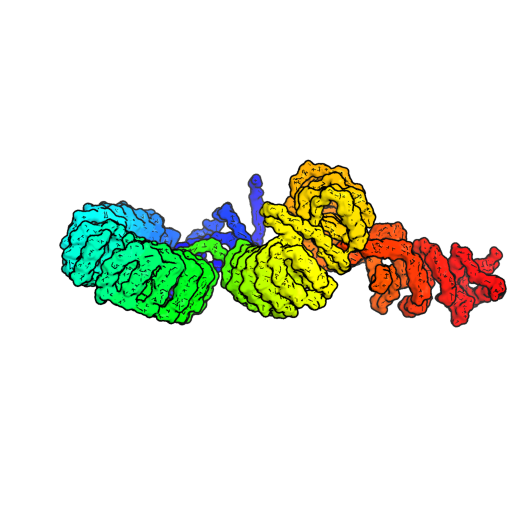838 GLY A N 1
ATOM 6575 C CA . GLY A 1 838 ? 0.694 16.180 -25.950 1.00 72.88 838 GLY A CA 1
ATOM 6576 C C . GLY A 1 838 ? 0.311 16.630 -27.367 1.00 72.88 838 GLY A C 1
ATOM 6577 O O . GLY A 1 838 ? 1.076 16.489 -28.319 1.00 72.88 838 GLY A O 1
ATOM 6578 N N . HIS A 1 839 ? -0.892 17.185 -27.538 1.00 78.62 839 HIS A N 1
ATOM 6579 C CA . HIS A 1 839 ? -1.363 17.639 -28.854 1.00 78.62 839 HIS A CA 1
ATOM 6580 C C . HIS A 1 839 ? -0.667 18.915 -29.355 1.00 78.62 839 HIS A C 1
ATOM 6582 O O . HIS A 1 839 ? -0.229 18.979 -30.503 1.00 78.62 839 HIS A O 1
ATOM 6588 N N . TRP A 1 840 ? -0.545 19.927 -28.495 1.00 70.75 840 TRP A N 1
ATOM 6589 C CA . TRP A 1 840 ? -0.103 21.265 -28.897 1.00 70.75 840 TRP A CA 1
ATOM 6590 C C . TRP A 1 840 ? 1.402 21.356 -29.173 1.00 70.75 840 TRP A C 1
ATOM 6592 O O . TRP A 1 840 ? 1.791 21.958 -30.171 1.00 70.75 840 TRP A O 1
ATOM 6602 N N . GLY A 1 841 ? 2.244 20.715 -28.351 1.00 69.19 841 GLY A N 1
ATOM 6603 C CA . GLY A 1 841 ? 3.687 20.635 -28.617 1.00 69.19 841 GLY A CA 1
ATOM 6604 C C . GLY A 1 841 ? 3.989 19.852 -29.899 1.00 69.19 841 GLY A C 1
ATOM 6605 O O . GLY A 1 841 ? 4.888 20.203 -30.659 1.00 69.19 841 GLY A O 1
ATOM 6606 N N . PHE A 1 842 ? 3.175 18.835 -30.189 1.00 76.62 842 PHE A N 1
ATOM 6607 C CA . PHE A 1 842 ? 3.299 18.023 -31.392 1.00 76.62 842 PHE A CA 1
ATOM 6608 C C . PHE A 1 842 ? 2.905 18.761 -32.681 1.00 76.62 842 PHE A C 1
ATOM 6610 O O . PHE A 1 842 ? 3.595 18.645 -33.692 1.00 76.62 842 PHE A O 1
ATOM 6617 N N . ALA A 1 843 ? 1.818 19.539 -32.658 1.00 78.25 843 ALA A N 1
ATOM 6618 C CA . ALA A 1 843 ? 1.347 20.278 -33.831 1.00 78.25 843 ALA A CA 1
ATOM 6619 C C . ALA A 1 843 ? 2.412 21.242 -34.389 1.00 78.25 843 ALA A C 1
ATOM 6621 O O . ALA A 1 843 ? 2.549 21.370 -35.602 1.00 78.25 843 ALA A O 1
ATOM 6622 N N . TYR A 1 844 ? 3.213 21.858 -33.517 1.00 73.81 844 TYR A N 1
ATOM 6623 C CA . TYR A 1 844 ? 4.294 22.755 -33.930 1.00 73.81 844 TYR A CA 1
ATOM 6624 C C . TYR A 1 844 ? 5.469 22.016 -34.587 1.00 73.81 844 TYR A C 1
ATOM 6626 O O . TYR A 1 844 ? 5.993 22.461 -35.607 1.00 73.81 844 TYR A O 1
ATOM 6634 N N . LEU A 1 845 ? 5.854 20.854 -34.045 1.00 80.19 845 LEU A N 1
ATOM 6635 C CA . LEU A 1 845 ? 6.872 19.996 -34.657 1.00 80.19 845 LEU A CA 1
ATOM 6636 C C . LEU A 1 845 ? 6.480 19.624 -36.096 1.00 80.19 845 LEU A C 1
ATOM 6638 O O . LEU A 1 845 ? 7.306 19.689 -37.001 1.00 80.19 845 LEU A O 1
ATOM 6642 N N . VAL A 1 846 ? 5.210 19.285 -36.322 1.00 82.75 846 VAL A N 1
ATOM 6643 C CA . VAL A 1 846 ? 4.686 18.909 -37.644 1.00 82.75 846 VAL A CA 1
ATOM 6644 C C . VAL A 1 846 ? 4.895 20.009 -38.695 1.00 82.75 846 VAL A C 1
ATOM 6646 O O . VAL A 1 846 ? 5.233 19.691 -39.835 1.00 82.75 846 VAL A O 1
ATOM 6649 N N . GLU A 1 847 ? 4.775 21.291 -38.333 1.00 77.69 847 GLU A N 1
ATOM 6650 C CA . GLU A 1 847 ? 4.962 22.408 -39.276 1.00 77.69 847 GLU A CA 1
ATOM 6651 C C . GLU A 1 847 ? 6.389 22.516 -39.829 1.00 77.69 847 GLU A C 1
ATOM 6653 O O . GLU A 1 847 ? 6.577 23.033 -40.935 1.00 77.69 847 GLU A O 1
ATOM 6658 N N . VAL A 1 848 ? 7.388 22.043 -39.076 1.00 79.88 848 VAL A N 1
ATOM 6659 C CA . VAL A 1 848 ? 8.813 22.167 -39.426 1.00 79.88 848 VAL A CA 1
ATOM 6660 C C . VAL A 1 848 ? 9.394 20.909 -40.074 1.00 79.88 848 VAL A C 1
ATOM 6662 O O . VAL A 1 848 ? 10.433 20.994 -40.726 1.00 79.88 848 VAL A O 1
ATOM 6665 N N . LEU A 1 849 ? 8.729 19.752 -39.953 1.00 85.56 849 LEU A N 1
ATOM 6666 C CA . LEU A 1 849 ? 9.225 18.476 -40.493 1.00 85.56 849 LEU A CA 1
ATOM 6667 C C . LEU A 1 849 ? 9.358 18.473 -42.024 1.00 85.56 849 LEU A C 1
ATOM 6669 O O . LEU A 1 849 ? 10.300 17.873 -42.541 1.00 85.56 849 LEU A O 1
ATOM 6673 N N . LYS A 1 850 ? 8.457 19.158 -42.741 1.00 82.12 850 LYS A N 1
ATOM 6674 C CA . LYS A 1 850 ? 8.441 19.217 -44.218 1.00 82.12 850 LYS A CA 1
ATOM 6675 C C . LYS A 1 850 ? 9.713 19.832 -44.818 1.00 82.12 850 LYS A C 1
ATOM 6677 O O . LYS A 1 850 ? 10.182 19.402 -45.863 1.00 82.12 850 LYS A O 1
ATOM 6682 N N . ASP A 1 851 ? 10.285 20.811 -44.119 1.00 81.81 851 ASP A N 1
ATOM 6683 C CA . ASP A 1 851 ? 11.464 21.559 -44.559 1.00 81.81 851 ASP A CA 1
ATOM 6684 C C . ASP A 1 851 ? 12.751 21.003 -43.911 1.00 81.81 851 ASP A C 1
ATOM 6686 O O . ASP A 1 851 ? 13.821 21.598 -44.031 1.00 81.81 851 ASP A O 1
ATOM 6690 N N . SER A 1 852 ? 12.658 19.872 -43.198 1.00 85.25 852 SER A N 1
ATOM 6691 C CA . SER A 1 852 ? 13.768 19.268 -42.455 1.00 85.25 852 SER A CA 1
ATOM 6692 C C . SER A 1 852 ? 14.524 18.202 -43.259 1.00 85.25 852 SER A C 1
ATOM 6694 O O . SER A 1 852 ? 14.022 17.634 -44.231 1.00 85.25 852 SER A O 1
ATOM 6696 N N . LYS A 1 853 ? 15.745 17.876 -42.814 1.00 82.12 853 LYS A N 1
ATOM 6697 C CA . LYS A 1 853 ? 16.545 16.750 -43.339 1.00 82.12 853 LYS A CA 1
ATOM 6698 C C . LYS A 1 853 ? 16.343 15.446 -42.549 1.00 82.12 853 LYS A C 1
ATOM 6700 O O . LYS A 1 853 ? 17.117 14.507 -42.725 1.00 82.12 853 LYS A O 1
ATOM 6705 N N . ILE A 1 854 ? 15.329 15.382 -41.681 1.00 84.31 854 ILE A N 1
ATOM 6706 C CA . ILE A 1 854 ? 15.103 14.250 -40.775 1.00 84.31 854 ILE A CA 1
ATOM 6707 C C . ILE A 1 854 ? 14.682 13.009 -41.568 1.00 84.31 854 ILE A C 1
ATOM 6709 O O . ILE A 1 854 ? 13.753 13.039 -42.374 1.00 84.31 854 ILE A O 1
ATOM 6713 N N . ILE A 1 855 ? 15.360 11.900 -41.289 1.00 79.56 855 ILE A N 1
ATOM 6714 C CA . ILE A 1 855 ? 15.086 10.569 -41.839 1.00 79.56 855 ILE A CA 1
ATOM 6715 C C . ILE A 1 855 ? 14.567 9.627 -40.739 1.00 79.56 855 ILE A C 1
ATOM 6717 O O . ILE A 1 855 ? 13.802 8.709 -41.040 1.00 79.56 855 ILE A O 1
ATOM 6721 N N . SER A 1 856 ? 14.933 9.861 -39.474 1.00 79.56 856 SER A N 1
ATOM 6722 C CA . SER A 1 856 ? 14.525 9.043 -38.326 1.00 79.56 856 SER A CA 1
ATOM 6723 C C . SER A 1 856 ? 13.997 9.904 -37.181 1.00 79.56 856 SER A C 1
ATOM 6725 O O . SER A 1 856 ? 14.673 10.837 -36.745 1.00 79.56 856 SER A O 1
ATOM 6727 N N . LEU A 1 857 ? 12.801 9.578 -36.692 1.00 87.88 857 LEU A N 1
ATOM 6728 C CA . LEU A 1 857 ? 12.074 10.363 -35.698 1.00 87.88 857 LEU A CA 1
ATOM 6729 C C . LEU A 1 857 ? 11.551 9.474 -34.557 1.00 87.88 857 LEU A C 1
ATOM 6731 O O . LEU A 1 857 ? 10.670 8.647 -34.778 1.00 87.88 857 LEU A O 1
ATOM 6735 N N . ASN A 1 858 ? 12.053 9.665 -33.336 1.00 84.38 858 ASN A N 1
ATOM 6736 C CA . ASN A 1 858 ? 11.547 8.992 -32.136 1.00 84.38 858 ASN A CA 1
ATOM 6737 C C . ASN A 1 858 ? 10.652 9.934 -31.322 1.00 84.38 858 ASN A C 1
ATOM 6739 O O . ASN A 1 858 ? 11.071 11.006 -30.889 1.00 84.38 858 ASN A O 1
ATOM 6743 N N . LEU A 1 859 ? 9.405 9.522 -31.129 1.00 88.44 859 LEU A N 1
ATOM 6744 C CA . LEU A 1 859 ? 8.332 10.242 -30.451 1.00 88.44 859 LEU A CA 1
ATOM 6745 C C . LEU A 1 859 ? 7.647 9.369 -29.389 1.00 88.44 859 LEU A C 1
ATOM 6747 O O . LEU A 1 859 ? 6.531 9.675 -28.960 1.00 88.44 859 LEU A O 1
ATOM 6751 N N . SER A 1 860 ? 8.286 8.291 -28.943 1.00 84.88 860 SER A N 1
ATOM 6752 C CA . SER A 1 860 ? 7.710 7.380 -27.951 1.00 84.88 860 SER A CA 1
ATOM 6753 C C . SER A 1 860 ? 7.443 8.062 -26.596 1.00 84.88 860 SER A C 1
ATOM 6755 O O . SER A 1 860 ? 8.128 9.012 -26.217 1.00 84.88 860 SER A O 1
ATOM 6757 N N . ASN A 1 861 ? 6.445 7.595 -25.839 1.00 81.50 861 ASN A N 1
ATOM 6758 C CA . ASN A 1 861 ? 6.148 8.085 -24.481 1.00 81.50 861 ASN A CA 1
ATOM 6759 C C . ASN A 1 861 ? 5.837 9.599 -24.383 1.00 81.50 861 ASN A C 1
ATOM 6761 O O . ASN A 1 861 ? 6.302 10.289 -23.473 1.00 81.50 861 ASN A O 1
ATOM 6765 N N . ASN A 1 862 ? 5.037 10.142 -25.309 1.00 80.94 862 ASN A N 1
ATOM 6766 C CA . ASN A 1 862 ? 4.756 11.584 -25.413 1.00 80.94 862 ASN A CA 1
ATOM 6767 C C . ASN A 1 862 ? 3.295 12.004 -25.230 1.00 80.94 862 ASN A C 1
ATOM 6769 O O . ASN A 1 862 ? 2.985 13.187 -25.389 1.00 80.94 862 ASN A O 1
ATOM 6773 N N . TYR A 1 863 ? 2.402 11.082 -24.862 1.00 83.19 863 TYR A N 1
ATOM 6774 C CA . TYR A 1 863 ? 0.958 11.344 -24.758 1.00 83.19 863 TYR A CA 1
ATOM 6775 C C . TYR A 1 863 ? 0.364 11.887 -26.075 1.00 83.19 863 TYR A C 1
ATOM 6777 O O . TYR A 1 863 ? -0.529 12.732 -26.075 1.00 83.19 863 TYR A O 1
ATOM 6785 N N . ILE A 1 864 ? 0.884 11.430 -27.219 1.00 83.62 864 ILE A N 1
ATOM 6786 C CA . ILE A 1 864 ? 0.386 11.802 -28.548 1.00 83.62 864 ILE A CA 1
ATOM 6787 C C . ILE A 1 864 ? -0.932 11.065 -28.807 1.00 83.62 864 ILE A C 1
ATOM 6789 O O . ILE A 1 864 ? -1.007 9.846 -28.668 1.00 83.62 864 ILE A O 1
ATOM 6793 N N . GLU A 1 865 ? -1.965 11.802 -29.213 1.00 86.88 865 GLU A N 1
ATOM 6794 C CA . GLU A 1 865 ? -3.310 11.273 -29.461 1.00 86.88 865 GLU A CA 1
ATOM 6795 C C . GLU A 1 865 ? -3.647 11.181 -30.960 1.00 86.88 865 GLU A C 1
ATOM 6797 O O . GLU A 1 865 ? -2.949 11.736 -31.814 1.00 86.88 865 GLU A O 1
ATOM 6802 N N . ALA A 1 866 ? -4.766 10.529 -31.298 1.00 86.31 866 ALA A N 1
ATOM 6803 C CA . ALA A 1 866 ? -5.227 10.314 -32.677 1.00 86.31 866 ALA A CA 1
ATOM 6804 C C . ALA A 1 866 ? -5.234 11.585 -33.555 1.00 86.31 866 ALA A C 1
ATOM 6806 O O . ALA A 1 866 ? -4.829 11.548 -34.718 1.00 86.31 866 ALA A O 1
ATOM 6807 N N . ASN A 1 867 ? -5.679 12.722 -33.008 1.00 83.94 867 ASN A N 1
ATOM 6808 C CA . ASN A 1 867 ? -5.750 13.991 -33.743 1.00 83.94 867 ASN A CA 1
ATOM 6809 C C . ASN A 1 867 ? -4.367 14.579 -34.039 1.00 83.94 867 ASN A C 1
ATOM 6811 O O . ASN A 1 867 ? -4.176 15.199 -35.081 1.00 83.94 867 ASN A O 1
ATOM 6815 N N . SER A 1 868 ? -3.396 14.362 -33.155 1.00 86.81 868 SER A N 1
ATOM 6816 C CA . SER A 1 868 ? -2.002 14.737 -33.392 1.00 86.81 868 SER A CA 1
ATOM 6817 C C . SER A 1 868 ? -1.427 13.915 -34.541 1.00 86.81 868 SER A C 1
ATOM 6819 O O . SER A 1 868 ? -0.851 14.454 -35.480 1.00 86.81 868 SER A O 1
ATOM 6821 N N . VAL A 1 869 ? -1.681 12.608 -34.534 1.00 89.12 869 VAL A N 1
ATOM 6822 C CA . VAL A 1 869 ? -1.237 11.703 -35.599 1.00 89.12 869 VAL A CA 1
ATOM 6823 C C . VAL A 1 869 ? -1.877 12.024 -36.949 1.00 89.12 869 VAL A C 1
ATOM 6825 O O . VAL A 1 869 ? -1.227 11.881 -37.980 1.00 89.12 869 VAL A O 1
ATOM 6828 N N . LYS A 1 870 ? -3.110 12.538 -36.968 1.00 89.56 870 LYS A N 1
ATOM 6829 C CA . LYS A 1 870 ? -3.729 13.063 -38.191 1.00 89.56 870 LYS A CA 1
ATOM 6830 C C . LYS A 1 870 ? -2.913 14.202 -38.815 1.00 89.56 870 LYS A C 1
ATOM 6832 O O . LYS A 1 870 ? -2.774 14.232 -40.033 1.00 89.56 870 LYS A O 1
ATOM 6837 N N . LEU A 1 871 ? -2.375 15.113 -38.001 1.00 89.38 871 LEU A N 1
ATOM 6838 C CA . LEU A 1 871 ? -1.512 16.202 -38.476 1.00 89.38 871 LEU A CA 1
ATOM 6839 C C . LEU A 1 871 ? -0.193 15.653 -39.029 1.00 89.38 871 LEU A C 1
ATOM 6841 O O . LEU A 1 871 ? 0.242 16.065 -40.099 1.00 89.38 871 LEU A O 1
ATOM 6845 N N . LEU A 1 872 ? 0.403 14.668 -38.349 1.00 89.75 872 LEU A N 1
ATOM 6846 C CA . LEU A 1 872 ? 1.590 13.977 -38.856 1.00 89.75 872 LEU A CA 1
ATOM 6847 C C . LEU A 1 872 ? 1.309 13.329 -40.218 1.00 89.75 872 LEU A C 1
ATOM 6849 O O . LEU A 1 872 ? 2.043 13.557 -41.173 1.00 89.75 872 LEU A O 1
ATOM 6853 N N . ALA A 1 873 ? 0.211 12.582 -40.335 1.00 89.94 873 ALA A N 1
ATOM 6854 C CA . ALA A 1 873 ? -0.182 11.910 -41.571 1.00 89.94 873 ALA A CA 1
ATOM 6855 C C . ALA A 1 873 ? -0.325 12.873 -42.763 1.00 89.94 873 ALA A C 1
ATOM 6857 O O . ALA A 1 873 ? -0.044 12.483 -43.891 1.00 89.94 873 ALA A O 1
ATOM 6858 N N . GLN A 1 874 ? -0.712 14.130 -42.525 1.00 89.94 874 GLN A N 1
ATOM 6859 C CA . GLN A 1 874 ? -0.827 15.145 -43.576 1.00 89.94 874 GLN A CA 1
ATOM 6860 C C . GLN A 1 874 ? 0.522 15.602 -44.137 1.00 89.94 874 GLN A C 1
ATOM 6862 O O . GLN A 1 874 ? 0.572 15.965 -45.306 1.00 89.94 874 GLN A O 1
ATOM 6867 N N . VAL A 1 875 ? 1.591 15.592 -43.336 1.00 90.06 875 VAL A N 1
ATOM 6868 C CA . VAL A 1 875 ? 2.915 16.080 -43.765 1.00 90.06 875 VAL A CA 1
ATOM 6869 C C . VAL A 1 875 ? 3.869 14.966 -44.174 1.00 90.06 875 VAL A C 1
ATOM 6871 O O . VAL A 1 875 ? 4.815 15.220 -44.910 1.00 90.06 875 VAL A O 1
ATOM 6874 N N . LEU A 1 876 ? 3.645 13.730 -43.714 1.00 88.75 876 LEU A N 1
ATOM 6875 C CA . LEU A 1 876 ? 4.539 12.603 -43.990 1.00 88.75 876 LEU A CA 1
ATOM 6876 C C . LEU A 1 876 ? 4.838 12.373 -45.482 1.00 88.75 876 LEU A C 1
ATOM 6878 O O . LEU A 1 876 ? 6.001 12.074 -45.772 1.00 88.75 876 LEU A O 1
ATOM 6882 N N . PRO A 1 877 ? 3.876 12.514 -46.422 1.00 88.94 877 PRO A N 1
ATOM 6883 C CA . PRO A 1 877 ? 4.149 12.355 -47.855 1.00 88.94 877 PRO A CA 1
ATOM 6884 C C . PRO A 1 877 ? 5.169 13.360 -48.402 1.00 88.94 877 PRO A C 1
ATOM 6886 O O . PRO A 1 877 ? 5.911 13.038 -49.325 1.00 88.94 877 PRO A O 1
ATOM 6889 N N . ASP A 1 878 ? 5.251 14.544 -47.793 1.00 88.06 878 ASP A N 1
ATOM 6890 C CA . ASP A 1 878 ? 6.182 15.607 -48.178 1.00 88.06 878 ASP A CA 1
ATOM 6891 C C . ASP A 1 878 ? 7.531 15.508 -47.437 1.00 88.06 878 ASP A C 1
ATOM 6893 O O . ASP A 1 878 ? 8.409 16.351 -47.616 1.00 88.06 878 ASP A O 1
ATOM 6897 N N . THR A 1 879 ? 7.723 14.483 -46.595 1.00 87.50 879 THR A N 1
ATOM 6898 C CA . THR A 1 879 ? 8.952 14.286 -45.810 1.00 87.50 879 THR A CA 1
ATOM 6899 C C . THR A 1 879 ? 9.830 13.156 -46.353 1.00 87.50 879 THR A C 1
ATOM 6901 O O . THR A 1 879 ? 9.378 12.258 -47.064 1.00 87.50 879 THR A O 1
ATOM 6904 N N . LYS A 1 880 ? 11.106 13.147 -45.946 1.00 80.12 880 LYS A N 1
ATOM 6905 C CA . LYS A 1 880 ? 12.063 12.058 -46.233 1.00 80.12 880 LYS A CA 1
ATOM 6906 C C . LYS A 1 880 ? 12.179 11.037 -45.094 1.00 80.12 880 LYS A C 1
ATOM 6908 O O . LYS A 1 880 ? 13.143 10.274 -45.039 1.00 80.12 880 LYS A O 1
ATOM 6913 N N . ILE A 1 881 ? 11.216 11.025 -44.172 1.00 84.81 881 ILE A N 1
ATOM 6914 C CA . ILE A 1 881 ? 11.262 10.179 -42.979 1.00 84.81 881 ILE A CA 1
ATOM 6915 C C . ILE A 1 881 ? 11.043 8.715 -43.375 1.00 84.81 881 ILE A C 1
ATOM 6917 O O . ILE A 1 881 ? 10.035 8.358 -43.983 1.00 84.81 881 ILE A O 1
ATOM 6921 N N . THR A 1 882 ? 11.993 7.860 -42.999 1.00 77.69 882 THR A N 1
ATOM 6922 C CA . THR A 1 882 ? 11.946 6.408 -43.231 1.00 77.69 882 THR A CA 1
ATOM 6923 C C . THR A 1 882 ? 11.714 5.607 -41.951 1.00 77.69 882 THR A C 1
ATOM 6925 O O . THR A 1 882 ? 11.317 4.443 -42.029 1.00 77.69 882 THR A O 1
ATOM 6928 N N . HIS A 1 883 ? 11.924 6.207 -40.778 1.00 79.25 883 HIS A N 1
ATOM 6929 C CA . HIS A 1 883 ? 11.729 5.560 -39.484 1.00 79.25 883 HIS A CA 1
ATOM 6930 C C . HIS A 1 883 ? 10.974 6.467 -38.517 1.00 79.25 883 HIS A C 1
ATOM 6932 O O . HIS A 1 883 ? 11.361 7.619 -38.314 1.00 79.25 883 HIS A O 1
ATOM 6938 N N . ILE A 1 884 ? 9.922 5.923 -37.905 1.00 87.94 884 ILE A N 1
ATOM 6939 C CA . ILE A 1 884 ? 9.137 6.611 -36.881 1.00 87.94 884 ILE A CA 1
ATOM 6940 C C . ILE A 1 884 ? 8.876 5.672 -35.707 1.00 87.94 884 ILE A C 1
ATOM 6942 O O . ILE A 1 884 ? 8.244 4.627 -35.878 1.00 87.94 884 ILE A O 1
ATOM 6946 N N . ASP A 1 885 ? 9.289 6.083 -34.511 1.00 85.38 885 ASP A N 1
ATOM 6947 C CA . ASP A 1 885 ? 8.893 5.428 -33.266 1.00 85.38 885 ASP A CA 1
ATOM 6948 C C . ASP A 1 885 ? 7.800 6.224 -32.558 1.00 85.38 885 ASP A C 1
ATOM 6950 O O . ASP A 1 885 ? 8.009 7.359 -32.137 1.00 85.38 885 ASP A O 1
ATOM 6954 N N . LEU A 1 886 ? 6.619 5.629 -32.437 1.00 88.88 886 LEU A N 1
ATOM 6955 C CA . LEU A 1 886 ? 5.469 6.189 -31.739 1.00 88.88 886 LEU A CA 1
ATOM 6956 C C . LEU A 1 886 ? 5.062 5.326 -30.536 1.00 88.88 886 LEU A C 1
ATOM 6958 O O . LEU A 1 886 ? 3.968 5.528 -30.013 1.00 88.88 886 LEU A O 1
ATOM 6962 N N . HIS A 1 887 ? 5.907 4.399 -30.071 1.00 85.50 887 HIS A N 1
ATOM 6963 C CA . HIS A 1 887 ? 5.613 3.475 -28.966 1.00 85.50 887 HIS A CA 1
ATOM 6964 C C . HIS A 1 887 ? 5.099 4.173 -27.690 1.00 85.50 887 HIS A C 1
ATOM 6966 O O . HIS A 1 887 ? 5.490 5.306 -27.398 1.00 85.50 887 HIS A O 1
ATOM 6972 N N . SER A 1 888 ? 4.230 3.508 -26.925 1.00 80.25 888 SER A N 1
ATOM 6973 C CA . SER A 1 888 ? 3.698 4.006 -25.640 1.00 80.25 888 SER A CA 1
ATOM 6974 C C . SER A 1 888 ? 3.094 5.423 -25.733 1.00 80.25 888 SER A C 1
ATOM 6976 O O . SER A 1 888 ? 3.450 6.332 -24.982 1.00 80.25 888 SER A O 1
ATOM 6978 N N . ASN A 1 889 ? 2.194 5.648 -26.693 1.00 83.88 889 ASN A N 1
ATOM 6979 C CA . ASN A 1 889 ? 1.400 6.880 -26.829 1.00 83.88 889 ASN A CA 1
ATOM 6980 C C . ASN A 1 889 ? -0.112 6.558 -26.710 1.00 83.88 889 ASN A C 1
ATOM 6982 O O . ASN A 1 889 ? -0.493 5.489 -26.242 1.00 83.88 889 ASN A O 1
ATOM 6986 N N . ASN A 1 890 ? -1.009 7.486 -27.065 1.00 81.19 890 ASN A N 1
ATOM 6987 C CA . ASN A 1 890 ? -2.468 7.303 -26.985 1.00 81.19 890 ASN A CA 1
ATOM 6988 C C . ASN A 1 890 ? -3.141 7.444 -28.366 1.00 81.19 890 ASN A C 1
ATOM 6990 O O . ASN A 1 890 ? -4.165 8.113 -28.530 1.00 81.19 890 ASN A O 1
ATOM 6994 N N . ILE A 1 891 ? -2.531 6.849 -29.391 1.00 84.69 891 ILE A N 1
ATOM 6995 C CA . ILE A 1 891 ? -2.899 7.059 -30.799 1.00 84.69 891 ILE A CA 1
ATOM 6996 C C . ILE A 1 891 ? -4.261 6.436 -31.145 1.00 84.69 891 ILE A C 1
ATOM 6998 O O . ILE A 1 891 ? -5.034 7.032 -31.899 1.00 84.69 891 ILE A O 1
ATOM 7002 N N . GLY A 1 892 ? -4.572 5.266 -30.585 1.00 81.44 892 GLY A N 1
ATOM 7003 C CA . GLY A 1 892 ? -5.804 4.517 -30.834 1.00 81.44 892 GLY A CA 1
ATOM 7004 C C . GLY A 1 892 ? -5.978 4.052 -32.286 1.00 81.44 892 GLY A C 1
ATOM 7005 O O . GLY A 1 892 ? -5.231 4.438 -33.190 1.00 81.44 892 GLY A O 1
ATOM 7006 N N . TYR A 1 893 ? -7.015 3.250 -32.545 1.00 80.44 893 TYR A N 1
ATOM 7007 C CA . TYR A 1 893 ? -7.311 2.746 -33.893 1.00 80.44 893 TYR A CA 1
ATOM 7008 C C . TYR A 1 893 ? -7.516 3.859 -34.933 1.00 80.44 893 TYR A C 1
ATOM 7010 O O . TYR A 1 893 ? -7.026 3.768 -36.057 1.00 80.44 893 TYR A O 1
ATOM 7018 N N . TYR A 1 894 ? -8.169 4.965 -34.564 1.00 80.50 894 TYR A N 1
ATOM 7019 C CA . TYR A 1 894 ? -8.357 6.105 -35.470 1.00 80.50 894 TYR A CA 1
ATOM 7020 C C . TYR A 1 894 ? -7.029 6.734 -35.910 1.00 80.50 894 TYR A C 1
ATOM 7022 O O . TYR A 1 894 ? -6.839 6.992 -37.098 1.00 80.50 894 TYR A O 1
ATOM 7030 N N . GLY A 1 895 ? -6.091 6.938 -34.979 1.00 83.38 895 GLY A N 1
ATOM 7031 C CA . GLY A 1 895 ? -4.759 7.447 -35.298 1.00 83.38 895 GLY A CA 1
ATOM 7032 C C . GLY A 1 895 ? -3.951 6.474 -36.158 1.00 83.38 895 GLY A C 1
ATOM 7033 O O . GLY A 1 895 ? -3.328 6.889 -37.135 1.00 83.38 895 GLY A O 1
ATOM 7034 N N . PHE A 1 896 ? -4.048 5.172 -35.871 1.00 85.12 896 PHE A N 1
ATOM 7035 C CA . PHE A 1 896 ? -3.503 4.115 -36.726 1.00 85.12 896 PHE A CA 1
ATOM 7036 C C . PHE A 1 896 ? -4.049 4.198 -38.154 1.00 85.12 896 PHE A C 1
ATOM 7038 O O . PHE A 1 896 ? -3.278 4.171 -39.112 1.00 85.12 896 PHE A O 1
ATOM 7045 N N . THR A 1 897 ? -5.363 4.373 -38.304 1.00 82.69 897 THR A N 1
ATOM 7046 C CA . THR A 1 897 ? -6.009 4.458 -39.620 1.00 82.69 897 THR A CA 1
ATOM 7047 C C . THR A 1 897 ? -5.495 5.662 -40.412 1.00 82.69 897 THR A C 1
ATOM 7049 O O . THR A 1 897 ? -5.221 5.539 -41.604 1.00 82.69 897 THR A O 1
ATOM 7052 N N . TYR A 1 898 ? -5.303 6.819 -39.764 1.00 88.31 898 TYR A N 1
ATOM 7053 C CA . TYR A 1 898 ? -4.734 7.998 -40.426 1.00 88.31 898 TYR A CA 1
ATOM 7054 C C . TYR A 1 898 ? -3.325 7.739 -40.971 1.00 88.31 898 TYR A C 1
ATOM 7056 O O . TYR A 1 898 ? -3.052 8.132 -42.102 1.00 88.31 898 TYR A O 1
ATOM 7064 N N . LEU A 1 899 ? -2.463 7.046 -40.217 1.00 86.06 899 LEU A N 1
ATOM 7065 C CA . LEU A 1 899 ? -1.122 6.675 -40.687 1.00 86.06 899 LEU A CA 1
ATOM 7066 C C . LEU A 1 899 ? -1.174 5.649 -41.816 1.00 86.06 899 LEU A C 1
ATOM 7068 O O . LEU A 1 899 ? -0.500 5.823 -42.828 1.00 86.06 899 LEU A O 1
ATOM 7072 N N . MET A 1 900 ? -1.982 4.598 -41.672 1.00 85.06 900 MET A N 1
ATOM 7073 C CA . MET A 1 900 ? -2.076 3.541 -42.683 1.00 85.06 900 MET A CA 1
ATOM 7074 C C . MET A 1 900 ? -2.644 4.053 -44.008 1.00 85.06 900 MET A C 1
ATOM 7076 O O . MET A 1 900 ? -2.206 3.610 -45.063 1.00 85.06 900 MET A O 1
ATOM 7080 N N . ASN A 1 901 ? -3.546 5.037 -43.976 1.00 84.94 901 ASN A N 1
ATOM 7081 C CA . ASN A 1 901 ? -4.102 5.645 -45.188 1.00 84.94 901 ASN A CA 1
ATOM 7082 C C . ASN A 1 901 ? -3.071 6.420 -46.017 1.00 84.94 901 ASN A C 1
ATOM 7084 O O . ASN A 1 901 ? -3.274 6.598 -47.215 1.00 84.94 901 ASN A O 1
ATOM 7088 N N . VAL A 1 902 ? -1.998 6.908 -45.392 1.00 85.75 902 VAL A N 1
ATOM 7089 C CA . VAL A 1 902 ? -0.959 7.680 -46.087 1.00 85.75 902 VAL A CA 1
ATOM 7090 C C . VAL A 1 902 ? 0.320 6.882 -46.292 1.00 85.75 902 VAL A C 1
ATOM 7092 O O . VAL A 1 902 ? 1.144 7.287 -47.104 1.00 85.75 902 VAL A O 1
ATOM 7095 N N . VAL A 1 903 ? 0.499 5.744 -45.614 1.00 79.94 903 VAL A N 1
ATOM 7096 C CA . VAL A 1 903 ? 1.782 5.032 -45.575 1.00 79.94 903 VAL A CA 1
ATOM 7097 C C . VAL A 1 903 ? 2.309 4.695 -46.974 1.00 79.94 903 VAL A C 1
ATOM 7099 O O . VAL A 1 903 ? 3.472 4.981 -47.251 1.00 79.94 903 VAL A O 1
ATOM 7102 N N . ASP A 1 904 ? 1.447 4.245 -47.891 1.00 77.00 904 ASP A N 1
ATOM 7103 C CA . ASP A 1 904 ? 1.799 3.920 -49.284 1.00 77.00 904 ASP A CA 1
ATOM 7104 C C . ASP A 1 904 ? 2.331 5.122 -50.082 1.00 77.00 904 ASP A C 1
ATOM 7106 O O . ASP A 1 904 ? 3.096 4.947 -51.027 1.00 77.00 904 ASP A O 1
ATOM 7110 N N . THR A 1 905 ? 1.977 6.344 -49.677 1.00 82.44 905 THR A N 1
ATOM 7111 C CA . THR A 1 905 ? 2.437 7.604 -50.290 1.00 82.44 905 THR A CA 1
ATOM 7112 C C . THR A 1 905 ? 3.669 8.209 -49.606 1.00 82.44 905 THR A C 1
ATOM 7114 O O . THR A 1 905 ? 4.123 9.276 -50.001 1.00 82.44 905 THR A O 1
ATOM 7117 N N . THR A 1 906 ? 4.219 7.548 -48.582 1.00 82.19 906 THR A N 1
ATOM 7118 C CA . THR A 1 906 ? 5.353 8.041 -47.771 1.00 82.19 906 THR A CA 1
ATOM 7119 C C . THR A 1 906 ? 6.605 7.183 -47.952 1.00 82.19 906 THR A C 1
ATOM 7121 O O . THR A 1 906 ? 6.513 6.043 -48.411 1.00 82.19 906 THR A O 1
ATOM 7124 N N . SER A 1 907 ? 7.757 7.672 -47.478 1.00 76.25 907 SER A N 1
ATOM 7125 C CA . SER A 1 907 ? 9.032 6.926 -47.447 1.00 76.25 907 SER A CA 1
ATOM 7126 C C . SER A 1 907 ? 9.209 6.021 -46.208 1.00 76.25 907 SER A C 1
ATOM 7128 O O . SER A 1 907 ? 10.261 5.405 -46.033 1.00 76.25 907 SER A O 1
ATOM 7130 N N . ILE A 1 908 ? 8.197 5.915 -45.333 1.00 79.69 908 ILE A N 1
ATOM 7131 C CA . ILE A 1 908 ? 8.293 5.191 -44.053 1.00 79.69 908 ILE A CA 1
ATOM 7132 C C . ILE A 1 908 ? 8.495 3.690 -44.281 1.00 79.69 908 ILE A C 1
ATOM 7134 O O . ILE A 1 908 ? 7.628 2.992 -44.805 1.00 79.69 908 ILE A O 1
ATOM 7138 N N . CYS A 1 909 ? 9.626 3.177 -43.822 1.00 70.75 909 CYS A N 1
ATOM 7139 C CA . CYS A 1 909 ? 9.985 1.765 -43.889 1.00 70.75 909 CYS A CA 1
ATOM 7140 C C . CYS A 1 909 ? 9.803 1.058 -42.542 1.00 70.75 909 CYS A C 1
ATOM 7142 O O . CYS A 1 909 ? 9.540 -0.143 -42.503 1.00 70.75 909 CYS A O 1
ATOM 7144 N N . TRP A 1 910 ? 9.946 1.798 -41.441 1.00 75.50 910 TRP A N 1
ATOM 7145 C CA . TRP A 1 910 ? 9.805 1.275 -40.090 1.00 75.50 910 TRP A CA 1
ATOM 7146 C C . TRP A 1 910 ? 8.868 2.151 -39.278 1.00 75.50 910 TRP A C 1
ATOM 7148 O O . TRP A 1 910 ? 9.026 3.375 -39.235 1.00 75.50 910 TRP A O 1
ATOM 7158 N N . LEU A 1 911 ? 7.910 1.503 -38.626 1.00 82.38 911 LEU A N 1
ATOM 7159 C CA . LEU A 1 911 ? 6.922 2.157 -37.793 1.00 82.38 911 LEU A CA 1
ATOM 7160 C C . LEU A 1 911 ? 6.712 1.331 -36.520 1.00 82.38 911 LEU A C 1
ATOM 7162 O O . LEU A 1 911 ? 6.338 0.159 -36.592 1.00 82.38 911 LEU A O 1
ATOM 7166 N N . SER A 1 912 ? 6.950 1.938 -35.360 1.00 82.88 912 SER A N 1
ATOM 7167 C CA . SER A 1 912 ? 6.640 1.336 -34.060 1.00 82.88 912 SER A CA 1
ATOM 7168 C C . SER A 1 912 ? 5.402 1.986 -33.467 1.00 82.88 912 SER A C 1
ATOM 7170 O O . SER A 1 912 ? 5.342 3.195 -33.263 1.00 82.88 912 SER A O 1
ATOM 7172 N N . LEU A 1 913 ? 4.395 1.153 -33.229 1.00 82.06 913 LEU A N 1
ATOM 7173 C CA . LEU A 1 913 ? 3.061 1.511 -32.755 1.00 82.06 913 LEU A CA 1
ATOM 7174 C C . LEU A 1 913 ? 2.621 0.624 -31.584 1.00 82.06 913 LEU A C 1
ATOM 7176 O O . LEU A 1 913 ? 1.440 0.577 -31.258 1.00 82.06 913 LEU A O 1
ATOM 7180 N N . GLY A 1 914 ? 3.546 -0.106 -30.958 1.00 75.50 914 GLY A N 1
ATOM 7181 C CA . GLY A 1 914 ? 3.234 -0.874 -29.749 1.00 75.50 914 GLY A CA 1
ATOM 7182 C C . GLY A 1 914 ? 2.749 0.043 -28.621 1.00 75.50 914 GLY A C 1
ATOM 7183 O O . GLY A 1 914 ? 3.095 1.226 -28.597 1.00 75.50 914 GLY A O 1
ATOM 7184 N N . GLU A 1 915 ? 1.923 -0.485 -27.718 1.00 72.88 915 GLU A N 1
ATOM 7185 C CA . GLU A 1 915 ? 1.409 0.249 -26.546 1.00 72.88 915 GLU A CA 1
ATOM 7186 C C . GLU A 1 915 ? 0.685 1.568 -26.900 1.00 72.88 915 GLU A C 1
ATOM 7188 O O . GLU A 1 915 ? 0.890 2.608 -26.284 1.00 72.88 915 GLU A O 1
ATOM 7193 N N . ASN A 1 916 ? -0.145 1.547 -27.949 1.00 73.06 916 ASN A N 1
ATOM 7194 C CA . ASN A 1 916 ? -0.859 2.729 -28.454 1.00 73.06 916 ASN A CA 1
ATOM 7195 C C . ASN A 1 916 ? -2.382 2.612 -28.472 1.00 73.06 916 ASN A C 1
ATOM 7197 O O . ASN A 1 916 ? -3.045 3.427 -29.113 1.00 73.06 916 ASN A O 1
ATOM 7201 N N . ASN A 1 917 ? -2.959 1.606 -27.815 1.00 72.88 917 ASN A N 1
ATOM 7202 C CA . ASN A 1 917 ? -4.411 1.374 -27.807 1.00 72.88 917 ASN A CA 1
ATOM 7203 C C . ASN A 1 917 ? -5.006 1.032 -29.182 1.00 72.88 917 ASN A C 1
ATOM 7205 O O . ASN A 1 917 ? -6.167 1.326 -29.448 1.00 72.88 917 ASN A O 1
ATOM 7209 N N . ILE A 1 918 ? -4.201 0.458 -30.079 1.00 73.19 918 ILE A N 1
ATOM 7210 C CA . ILE A 1 918 ? -4.623 0.050 -31.430 1.00 73.19 918 ILE A CA 1
ATOM 7211 C C . ILE A 1 918 ? -5.085 -1.417 -31.430 1.00 73.19 918 ILE A C 1
ATOM 7213 O O . ILE A 1 918 ? -5.989 -1.795 -32.168 1.00 73.19 918 ILE A O 1
ATOM 7217 N N . GLU A 1 919 ? -4.463 -2.241 -30.585 1.00 64.81 919 GLU A N 1
ATOM 7218 C CA . GLU A 1 919 ? -4.592 -3.705 -30.557 1.00 64.81 919 GLU A CA 1
ATOM 7219 C C . GLU A 1 919 ? -5.987 -4.185 -30.135 1.00 64.81 919 GLU A C 1
ATOM 7221 O O . GLU A 1 919 ? -6.400 -5.269 -30.535 1.00 64.81 919 GLU A O 1
ATOM 7226 N N . GLU A 1 920 ? -6.731 -3.373 -29.374 1.00 58.22 920 GLU A N 1
ATOM 7227 C CA . GLU A 1 920 ? -8.101 -3.683 -28.933 1.00 58.22 920 GLU A CA 1
ATOM 7228 C C . GLU A 1 920 ? -9.115 -3.734 -30.091 1.00 58.22 920 GLU A C 1
ATOM 7230 O O . GLU A 1 920 ? -10.131 -4.418 -29.979 1.00 58.22 920 GLU A O 1
ATOM 7235 N N . ASP A 1 921 ? -8.828 -3.043 -31.198 1.00 58.56 921 ASP A N 1
ATOM 7236 C CA . ASP A 1 921 ? -9.742 -2.859 -32.334 1.00 58.56 921 ASP A CA 1
ATOM 7237 C C . ASP A 1 921 ? -9.307 -3.653 -33.593 1.00 58.56 921 ASP A C 1
ATOM 7239 O O . ASP A 1 921 ? -9.962 -3.587 -34.635 1.00 58.56 921 ASP A O 1
ATOM 7243 N N . LEU A 1 922 ? -8.203 -4.414 -33.533 1.00 60.59 922 LEU A N 1
ATOM 7244 C CA . LEU A 1 922 ? -7.694 -5.222 -34.652 1.00 60.59 922 LEU A CA 1
ATOM 7245 C C . LEU A 1 922 ? -8.171 -6.684 -34.557 1.00 60.59 922 LEU A C 1
ATOM 7247 O O . LEU A 1 922 ? -7.937 -7.370 -33.569 1.00 60.59 922 LEU A O 1
ATOM 7251 N N . GLU A 1 923 ? -8.773 -7.214 -35.631 1.00 48.75 923 GLU A N 1
ATOM 7252 C CA . GLU A 1 923 ? -9.319 -8.588 -35.681 1.00 48.75 923 GLU A CA 1
ATOM 7253 C C . GLU A 1 923 ? -8.261 -9.715 -35.564 1.00 48.75 923 GLU A C 1
ATOM 7255 O O . GLU A 1 923 ? -8.614 -10.890 -35.431 1.00 48.75 923 GLU A O 1
ATOM 7260 N N . LYS A 1 924 ? -6.958 -9.396 -35.629 1.00 54.62 924 LYS A N 1
ATOM 7261 C CA . LYS A 1 924 ? -5.835 -10.350 -35.529 1.00 54.62 924 LYS A CA 1
ATOM 7262 C C . LYS A 1 924 ? -4.666 -9.749 -34.747 1.00 54.62 924 LYS A C 1
ATOM 7264 O O . LYS A 1 924 ? -4.421 -8.550 -34.830 1.00 54.62 924 LYS A O 1
ATOM 7269 N N . SER A 1 925 ? -3.893 -10.605 -34.070 1.00 54.62 925 SER A N 1
ATOM 7270 C CA . SER A 1 925 ? -2.644 -10.240 -33.384 1.00 54.62 925 SER A CA 1
ATOM 7271 C C . SER A 1 925 ? -1.567 -9.829 -34.396 1.00 54.62 925 SER A C 1
ATOM 7273 O O . SER A 1 925 ? -0.781 -10.657 -34.865 1.00 54.62 925 SER A O 1
ATOM 7275 N N . ILE A 1 926 ? -1.568 -8.558 -34.782 1.00 59.47 926 ILE A N 1
ATOM 7276 C CA . ILE A 1 926 ? -0.530 -7.950 -35.613 1.00 59.47 926 ILE A CA 1
ATOM 7277 C C . ILE A 1 926 ? 0.557 -7.440 -34.666 1.00 59.47 926 ILE A C 1
ATOM 7279 O O . ILE A 1 926 ? 0.254 -6.753 -33.696 1.00 59.47 926 ILE A O 1
ATOM 7283 N N . ASN A 1 927 ? 1.819 -7.791 -34.922 1.00 59.69 927 ASN A N 1
ATOM 7284 C CA . ASN A 1 927 ? 2.932 -7.255 -34.145 1.00 59.69 927 ASN A CA 1
ATOM 7285 C C . ASN A 1 927 ? 3.158 -5.789 -34.538 1.00 59.69 927 ASN A C 1
ATOM 7287 O O . ASN A 1 927 ? 3.697 -5.530 -35.608 1.00 59.69 927 ASN A O 1
ATOM 7291 N N . LEU A 1 928 ? 2.728 -4.850 -33.692 1.00 67.56 928 LEU A N 1
ATOM 7292 C CA . LEU A 1 928 ? 2.798 -3.410 -33.950 1.00 67.56 928 LEU A CA 1
ATOM 7293 C C . LEU A 1 928 ? 4.166 -2.783 -33.627 1.00 67.56 928 LEU A C 1
ATOM 7295 O O . LEU A 1 928 ? 4.351 -1.591 -33.872 1.00 67.56 928 LEU A O 1
ATOM 7299 N N . SER A 1 929 ? 5.135 -3.543 -33.102 1.00 62.22 929 SER A N 1
ATOM 7300 C CA . SER A 1 929 ? 6.516 -3.076 -32.931 1.00 62.22 929 SER A CA 1
ATOM 7301 C C . SER A 1 929 ? 7.517 -4.245 -32.865 1.00 62.22 929 SER A C 1
ATOM 7303 O O . SER A 1 929 ? 7.458 -5.036 -31.922 1.00 62.22 929 SER A O 1
ATOM 7305 N N . PRO A 1 930 ? 8.463 -4.382 -33.818 1.00 52.25 930 PRO A N 1
ATOM 7306 C CA . PRO A 1 930 ? 8.689 -3.553 -35.005 1.00 52.25 930 PRO A CA 1
ATOM 7307 C C . PRO A 1 930 ? 7.763 -3.946 -36.170 1.00 52.25 930 PRO A C 1
ATOM 7309 O O . PRO A 1 930 ? 7.797 -5.080 -36.650 1.00 52.25 930 PRO A O 1
ATOM 7312 N N . CYS A 1 931 ? 6.964 -2.996 -36.664 1.00 61.38 931 CYS A N 1
ATOM 7313 C CA . CYS A 1 931 ? 6.066 -3.213 -37.796 1.00 61.38 931 CYS A CA 1
ATOM 7314 C C . CYS A 1 931 ? 6.796 -2.856 -39.107 1.00 61.38 931 CYS A C 1
ATOM 7316 O O . CYS A 1 931 ? 7.029 -1.679 -39.397 1.00 61.38 931 CYS A O 1
ATOM 7318 N N . ILE A 1 932 ? 7.171 -3.860 -39.913 1.00 54.91 932 ILE A N 1
ATOM 7319 C CA . ILE A 1 932 ? 7.544 -3.628 -41.319 1.00 54.91 932 ILE A CA 1
ATOM 7320 C C . ILE A 1 932 ? 6.242 -3.407 -42.086 1.00 54.91 932 ILE A C 1
ATOM 7322 O O . ILE A 1 932 ? 5.401 -4.304 -42.162 1.00 54.91 932 ILE A O 1
ATOM 7326 N N . VAL A 1 933 ? 6.063 -2.216 -42.650 1.00 59.78 933 VAL A N 1
ATOM 7327 C CA . VAL A 1 933 ? 4.868 -1.902 -43.438 1.00 59.78 933 VAL A CA 1
ATOM 7328 C C . VAL A 1 933 ? 4.918 -2.699 -44.745 1.00 59.78 933 VAL A C 1
ATOM 7330 O O . VAL A 1 933 ? 5.814 -2.501 -45.565 1.00 59.78 933 VAL A O 1
ATOM 7333 N N . SER A 1 934 ? 3.962 -3.609 -44.947 1.00 54.00 934 SER A N 1
ATOM 7334 C CA . SER A 1 934 ? 3.826 -4.370 -46.195 1.00 54.00 934 SER A CA 1
ATOM 7335 C C . SER A 1 934 ? 3.446 -3.435 -47.346 1.00 54.00 934 SER A C 1
ATOM 7337 O O . SER A 1 934 ? 2.430 -2.752 -47.257 1.00 54.00 934 SER A O 1
ATOM 7339 N N . ARG A 1 935 ? 4.215 -3.439 -48.442 1.00 62.50 935 ARG A N 1
ATOM 7340 C CA . ARG A 1 935 ? 3.993 -2.587 -49.627 1.00 62.50 935 ARG A CA 1
ATOM 7341 C C . ARG A 1 935 ? 3.955 -3.406 -50.914 1.00 62.50 935 ARG A C 1
ATOM 7343 O O . ARG A 1 935 ? 4.493 -4.509 -50.961 1.00 62.50 935 ARG A O 1
ATOM 7350 N N . LYS A 1 936 ? 3.336 -2.843 -51.960 1.00 54.66 936 LYS A N 1
ATOM 7351 C CA . LYS A 1 936 ? 3.371 -3.407 -53.322 1.00 54.66 936 LYS A CA 1
ATOM 7352 C C . LYS A 1 936 ? 4.733 -3.222 -53.995 1.00 54.66 936 LYS A C 1
ATOM 7354 O O . LYS A 1 936 ? 5.199 -4.162 -54.622 1.00 54.66 936 LYS A O 1
ATOM 7359 N N . ASP A 1 937 ? 5.371 -2.068 -53.785 1.00 57.88 937 ASP A N 1
ATOM 7360 C CA . ASP A 1 937 ? 6.708 -1.749 -54.289 1.00 57.88 937 ASP A CA 1
ATOM 7361 C C . ASP A 1 937 ? 7.603 -1.308 -53.123 1.00 57.88 937 ASP A C 1
ATOM 7363 O O . ASP A 1 937 ? 7.250 -0.425 -52.337 1.00 57.88 937 ASP A O 1
ATOM 7367 N N . THR A 1 938 ? 8.751 -1.964 -52.964 1.00 63.16 938 THR A N 1
ATOM 7368 C CA . THR A 1 938 ? 9.694 -1.695 -51.872 1.00 63.16 938 THR A CA 1
ATOM 7369 C C . THR A 1 938 ? 10.571 -0.485 -52.217 1.00 63.16 938 THR A C 1
ATOM 7371 O O . THR A 1 938 ? 11.273 -0.557 -53.230 1.00 63.16 938 THR A O 1
ATOM 7374 N N . PRO A 1 939 ? 10.597 0.592 -51.400 1.00 70.12 939 PRO A N 1
ATOM 7375 C CA . PRO A 1 939 ? 11.484 1.734 -51.624 1.00 70.12 939 PRO A CA 1
ATOM 7376 C C . PRO A 1 939 ? 12.941 1.296 -51.766 1.00 70.12 939 PRO A C 1
ATOM 7378 O O . PRO A 1 939 ? 13.397 0.384 -51.066 1.00 70.12 939 PRO A O 1
ATOM 7381 N N . PHE A 1 940 ? 13.680 1.935 -52.668 1.00 71.69 940 PHE A N 1
ATOM 7382 C CA . PHE A 1 940 ? 15.040 1.513 -52.993 1.00 71.69 940 PHE A CA 1
ATOM 7383 C C . PHE A 1 940 ? 15.980 1.591 -51.776 1.00 71.69 940 PHE A C 1
ATOM 7385 O O . PHE A 1 940 ? 16.806 0.704 -51.568 1.00 71.69 940 PHE A O 1
ATOM 7392 N N . GLU A 1 941 ? 15.797 2.583 -50.904 1.00 72.19 941 GLU A N 1
ATOM 7393 C CA . GLU A 1 941 ? 16.530 2.759 -49.645 1.00 72.19 941 GLU A CA 1
ATOM 7394 C C . GLU A 1 941 ? 16.448 1.513 -48.748 1.00 72.19 941 GLU A C 1
ATOM 7396 O O . GLU A 1 941 ? 17.401 1.180 -48.040 1.00 72.19 941 GLU A O 1
ATOM 7401 N N . PHE A 1 942 ? 15.323 0.794 -48.794 1.00 71.12 942 PHE A N 1
ATOM 7402 C CA . PHE A 1 942 ? 15.120 -0.447 -48.052 1.00 71.12 942 PHE A CA 1
ATOM 7403 C C . PHE A 1 942 ? 15.771 -1.648 -48.745 1.00 71.12 942 PHE A C 1
ATOM 7405 O O . PHE A 1 942 ? 16.406 -2.469 -48.079 1.00 71.12 942 PHE A O 1
ATOM 7412 N N . GLN A 1 943 ? 15.671 -1.727 -50.076 1.00 77.06 943 GLN A N 1
ATOM 7413 C CA . GLN A 1 943 ? 16.360 -2.755 -50.866 1.00 77.06 943 GLN A CA 1
ATOM 7414 C C . GLN A 1 943 ? 17.874 -2.685 -50.643 1.00 77.06 943 GLN A C 1
ATOM 7416 O O . GLN A 1 943 ? 18.516 -3.705 -50.407 1.00 77.06 943 GLN A O 1
ATOM 7421 N N . LEU A 1 944 ? 18.427 -1.472 -50.583 1.00 80.88 944 LEU A N 1
ATOM 7422 C CA . LEU A 1 944 ? 19.839 -1.231 -50.314 1.00 80.88 944 LEU A CA 1
ATOM 7423 C C . LEU A 1 944 ? 20.293 -1.799 -48.959 1.00 80.88 944 LEU A C 1
ATOM 7425 O O . LEU A 1 944 ? 21.369 -2.391 -48.871 1.00 80.88 944 LEU A O 1
ATOM 7429 N N . ARG A 1 945 ? 19.476 -1.662 -47.905 1.00 79.56 945 ARG A N 1
ATOM 7430 C CA . ARG A 1 945 ? 19.778 -2.239 -46.581 1.00 79.56 945 ARG A CA 1
ATOM 7431 C C . ARG A 1 945 ? 19.811 -3.762 -46.623 1.00 79.56 945 ARG A C 1
ATOM 7433 O O . ARG A 1 945 ? 20.689 -4.373 -46.015 1.00 79.56 945 ARG A O 1
ATOM 7440 N N . PHE A 1 946 ? 18.864 -4.361 -47.342 1.00 81.81 946 PHE A N 1
ATOM 7441 C CA . PHE A 1 946 ? 18.815 -5.804 -47.544 1.00 81.81 946 PHE A CA 1
ATOM 7442 C C . PHE A 1 946 ? 20.033 -6.295 -48.338 1.00 81.81 946 PHE A C 1
ATOM 7444 O O . PHE A 1 946 ? 20.719 -7.208 -47.885 1.00 81.81 946 PHE A O 1
ATOM 7451 N N . PHE A 1 947 ? 20.377 -5.627 -49.445 1.00 87.19 947 PHE A N 1
ATOM 7452 C CA . PHE A 1 947 ? 21.562 -5.948 -50.244 1.00 87.19 947 PHE A CA 1
ATOM 7453 C C . PHE A 1 947 ? 22.843 -5.847 -49.420 1.00 87.19 947 PHE A C 1
ATOM 7455 O O . PHE A 1 947 ? 23.670 -6.752 -49.467 1.00 87.19 947 PHE A O 1
ATOM 7462 N N . PHE A 1 948 ? 23.000 -4.787 -48.624 1.00 88.62 948 PHE A N 1
ATOM 7463 C CA . PHE A 1 948 ? 24.165 -4.640 -47.759 1.00 88.62 948 PHE A CA 1
ATOM 7464 C C . PHE A 1 948 ? 24.246 -5.765 -46.720 1.00 88.62 948 PHE A C 1
ATOM 7466 O O . PHE A 1 948 ? 25.305 -6.357 -46.551 1.00 88.62 948 PHE A O 1
ATOM 7473 N N . LYS A 1 949 ? 23.131 -6.107 -46.060 1.00 86.00 949 LYS A N 1
ATOM 7474 C CA . LYS A 1 949 ? 23.089 -7.179 -45.053 1.00 86.00 949 LYS A CA 1
ATOM 7475 C C . LYS A 1 949 ? 23.417 -8.561 -45.632 1.00 86.00 949 LYS A C 1
ATOM 7477 O O . LYS A 1 949 ? 24.065 -9.352 -44.954 1.00 86.00 949 LYS A O 1
ATOM 7482 N N . GLU A 1 950 ? 22.952 -8.857 -46.844 1.00 89.12 950 GLU A N 1
ATOM 7483 C CA . GLU A 1 950 ? 23.146 -10.168 -47.480 1.00 89.12 950 GLU A CA 1
ATOM 7484 C C . GLU A 1 950 ? 24.512 -10.311 -48.167 1.00 89.12 950 GLU A C 1
ATOM 7486 O O . GLU A 1 950 ? 25.048 -11.415 -48.237 1.00 89.12 950 GLU A O 1
ATOM 7491 N N . LEU A 1 951 ? 25.079 -9.215 -48.686 1.00 92.94 951 LEU A N 1
ATOM 7492 C CA . LEU A 1 951 ? 26.295 -9.248 -49.510 1.00 92.94 951 LEU A CA 1
ATOM 7493 C C . LEU A 1 951 ? 27.551 -8.748 -48.791 1.00 92.94 951 LEU A C 1
ATOM 7495 O O . LEU A 1 951 ? 28.651 -8.918 -49.320 1.00 92.94 951 LEU A O 1
ATOM 7499 N N . VAL A 1 952 ? 27.419 -8.123 -47.618 1.00 92.44 952 VAL A N 1
ATOM 7500 C CA . VAL A 1 952 ? 28.535 -7.536 -46.863 1.00 92.44 952 VAL A CA 1
ATOM 7501 C C . VAL A 1 952 ? 28.498 -8.021 -45.417 1.00 92.44 952 VAL A C 1
ATOM 7503 O O . VAL A 1 952 ? 27.460 -8.008 -44.760 1.00 92.44 952 VAL A O 1
ATOM 7506 N N . THR A 1 953 ? 29.657 -8.417 -44.891 1.00 90.94 953 THR A N 1
ATOM 7507 C CA . THR A 1 953 ? 29.832 -8.779 -43.480 1.00 90.94 953 THR A CA 1
ATOM 7508 C C . THR A 1 953 ? 30.838 -7.870 -42.794 1.00 90.94 953 THR A C 1
ATOM 7510 O O . THR A 1 953 ? 31.668 -7.227 -43.436 1.00 90.94 953 THR A O 1
ATOM 7513 N N . PHE A 1 954 ? 30.791 -7.844 -41.465 1.00 84.88 954 PHE A N 1
ATOM 7514 C CA . PHE A 1 954 ? 31.829 -7.228 -40.652 1.00 84.88 954 PHE A CA 1
ATOM 7515 C C . PHE A 1 95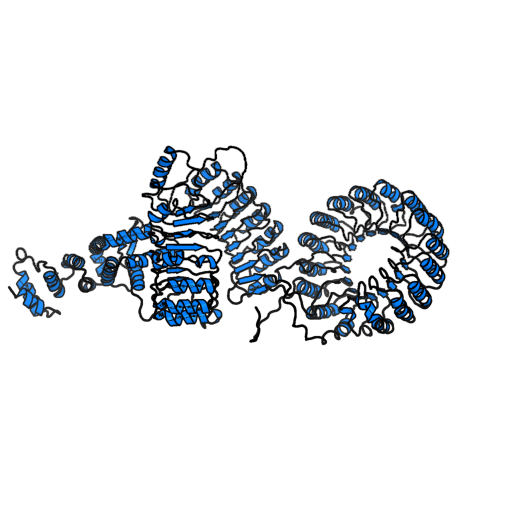4 ? 32.857 -8.287 -40.238 1.00 84.88 954 PHE A C 1
ATOM 7517 O O . PHE A 1 954 ? 32.568 -9.143 -39.393 1.00 84.88 954 PHE A O 1
ATOM 7524 N N . ASP A 1 955 ? 34.058 -8.235 -40.813 1.00 81.94 955 ASP A N 1
ATOM 7525 C CA . ASP A 1 955 ? 35.143 -9.133 -40.434 1.00 81.94 955 ASP A CA 1
ATOM 7526 C C . ASP A 1 955 ? 35.736 -8.693 -39.090 1.00 81.94 955 ASP A C 1
ATOM 7528 O O . ASP A 1 955 ? 36.371 -7.646 -38.952 1.00 81.94 955 ASP A O 1
ATOM 7532 N N . LYS A 1 956 ? 35.538 -9.530 -38.069 1.00 72.56 956 LYS A N 1
ATOM 7533 C CA . LYS A 1 956 ? 36.022 -9.273 -36.708 1.00 72.56 956 LYS A CA 1
ATOM 7534 C C . LYS A 1 956 ? 37.550 -9.273 -36.605 1.00 72.56 956 LYS A C 1
ATOM 7536 O O . LYS A 1 956 ? 38.062 -8.738 -35.627 1.00 72.56 956 LYS A O 1
ATOM 7541 N N . SER A 1 957 ? 38.259 -9.886 -37.556 1.00 72.50 957 SER A N 1
ATOM 7542 C CA . SER A 1 957 ? 39.720 -10.006 -37.525 1.00 72.50 957 SER A CA 1
ATOM 7543 C C . SER A 1 957 ? 40.430 -8.783 -38.112 1.00 72.50 957 SER A C 1
ATOM 7545 O O . SER A 1 957 ? 41.352 -8.264 -37.484 1.00 72.50 957 SER A O 1
ATOM 7547 N N . SER A 1 958 ? 39.969 -8.275 -39.258 1.00 74.31 958 SER A N 1
ATOM 7548 C CA . SER A 1 958 ? 40.459 -7.025 -39.862 1.00 74.31 958 SER A CA 1
ATOM 7549 C C . SER A 1 958 ? 39.763 -5.766 -39.328 1.00 74.31 958 SER A C 1
ATOM 7551 O O . SER A 1 958 ? 40.236 -4.652 -39.546 1.00 74.31 958 SER A O 1
ATOM 7553 N N . GLU A 1 959 ? 38.649 -5.935 -38.613 1.00 78.50 959 GLU A N 1
ATOM 7554 C CA . GLU A 1 959 ? 37.747 -4.877 -38.159 1.00 78.50 959 GLU A CA 1
ATOM 7555 C C . GLU A 1 959 ? 37.156 -3.992 -39.275 1.00 78.50 959 GLU A C 1
ATOM 7557 O O . GLU A 1 959 ? 36.794 -2.835 -39.011 1.00 78.50 959 GLU A O 1
ATOM 7562 N N . GLN A 1 960 ? 37.032 -4.519 -40.495 1.00 85.50 960 GLN A N 1
ATOM 7563 C CA . GLN A 1 960 ? 36.502 -3.819 -41.670 1.00 85.50 960 GLN A CA 1
ATOM 7564 C C . GLN A 1 960 ? 35.285 -4.542 -42.267 1.00 85.50 960 GLN A C 1
ATOM 7566 O O . GLN A 1 960 ? 34.998 -5.696 -41.944 1.00 85.50 960 GLN A O 1
ATOM 7571 N N . PHE A 1 961 ? 34.547 -3.841 -43.130 1.00 91.50 961 PHE A N 1
ATOM 7572 C CA . PHE A 1 961 ? 33.472 -4.444 -43.916 1.00 91.50 961 PHE A CA 1
ATOM 7573 C C . PHE A 1 961 ? 34.033 -5.110 -45.174 1.00 91.50 961 PHE A C 1
ATOM 7575 O O . PHE A 1 961 ? 34.828 -4.507 -45.895 1.00 91.50 961 PHE A O 1
ATOM 7582 N N . GLU A 1 962 ? 33.596 -6.334 -45.449 1.00 91.81 962 GLU A N 1
ATOM 7583 C CA . GLU A 1 962 ? 34.046 -7.127 -46.595 1.00 91.81 962 GLU A CA 1
ATOM 7584 C C . GLU A 1 962 ? 32.857 -7.755 -47.320 1.00 91.81 962 GLU A C 1
ATOM 7586 O O . GLU A 1 962 ? 31.855 -8.121 -46.700 1.00 91.81 962 GLU A O 1
ATOM 7591 N N . PHE A 1 963 ? 32.976 -7.900 -48.640 1.00 94.94 963 PHE A N 1
ATOM 7592 C CA . PHE A 1 963 ? 31.993 -8.637 -49.428 1.00 94.94 963 PHE A CA 1
ATOM 7593 C C . PHE A 1 963 ? 32.028 -10.131 -49.079 1.00 94.94 963 PHE A C 1
ATOM 7595 O O . PHE A 1 963 ? 33.092 -10.705 -48.843 1.00 94.94 963 PHE A O 1
ATOM 7602 N N . ILE A 1 964 ? 30.859 -10.766 -49.079 1.00 93.88 964 ILE A N 1
ATOM 7603 C CA . ILE A 1 964 ? 30.692 -12.203 -48.833 1.00 93.88 964 ILE A CA 1
ATOM 7604 C C . ILE A 1 964 ? 29.843 -12.841 -49.918 1.00 93.88 964 ILE A C 1
ATOM 7606 O O . ILE A 1 964 ? 29.049 -12.156 -50.553 1.00 93.88 964 ILE A O 1
ATOM 7610 N N . ILE A 1 965 ? 29.973 -14.158 -50.095 1.00 92.94 965 ILE A N 1
ATOM 7611 C CA . ILE A 1 965 ? 29.011 -14.951 -50.868 1.00 92.94 965 ILE A CA 1
ATOM 7612 C C . ILE A 1 965 ? 27.807 -15.254 -49.958 1.00 92.94 965 ILE A C 1
ATOM 7614 O O . ILE A 1 965 ? 28.010 -15.806 -48.873 1.00 92.94 965 ILE A O 1
ATOM 7618 N N . PRO A 1 966 ? 26.568 -14.921 -50.363 1.00 89.62 966 PRO A N 1
ATOM 7619 C CA . PRO A 1 966 ? 25.382 -15.172 -49.552 1.00 89.62 966 PRO A CA 1
ATOM 7620 C C . PRO A 1 966 ? 25.085 -16.676 -49.411 1.00 89.62 966 PRO A C 1
ATOM 7622 O O . PRO A 1 966 ? 25.411 -17.480 -50.290 1.00 89.62 966 PRO A O 1
ATOM 7625 N N . GLY A 1 967 ? 24.441 -17.057 -48.300 1.00 83.69 967 GLY A N 1
ATOM 7626 C CA . GLY A 1 967 ? 24.136 -18.454 -47.951 1.00 83.69 967 GLY A CA 1
ATOM 7627 C C . GLY A 1 967 ? 23.181 -19.159 -48.926 1.00 83.69 967 GLY A C 1
ATOM 7628 O O . GLY A 1 967 ? 22.575 -18.523 -49.787 1.00 83.69 967 GLY A O 1
ATOM 7629 N N . GLU A 1 968 ? 23.038 -20.487 -48.814 1.00 76.81 968 GLU A N 1
ATOM 7630 C CA . GLU A 1 968 ? 22.227 -21.310 -49.737 1.00 76.81 968 GLU A CA 1
ATOM 7631 C C . GLU A 1 968 ? 20.777 -20.817 -49.888 1.00 76.81 968 GLU A C 1
ATOM 7633 O O . GLU A 1 968 ? 20.313 -20.717 -51.021 1.00 76.81 968 GLU A O 1
ATOM 7638 N N . ASP A 1 969 ? 20.143 -20.368 -48.800 1.00 77.31 969 ASP A N 1
ATOM 7639 C CA . ASP A 1 969 ? 18.742 -19.909 -48.764 1.00 77.31 969 ASP A CA 1
ATOM 7640 C C . ASP A 1 969 ? 18.511 -18.458 -49.245 1.00 77.31 969 ASP A C 1
ATOM 7642 O O . ASP A 1 969 ? 17.378 -17.973 -49.249 1.00 77.31 969 ASP A O 1
ATOM 7646 N N . SER A 1 970 ? 19.566 -17.730 -49.627 1.00 81.81 970 SER A N 1
ATOM 7647 C CA . SER A 1 970 ? 19.453 -16.324 -50.035 1.00 81.81 970 SER A CA 1
ATOM 7648 C C . SER A 1 970 ? 18.909 -16.171 -51.460 1.00 81.81 970 SER A C 1
ATOM 7650 O O . SER A 1 970 ? 19.352 -16.857 -52.382 1.00 81.81 970 SER A O 1
ATOM 7652 N N . VAL A 1 971 ? 17.992 -15.215 -51.651 1.00 84.69 971 VAL A N 1
ATOM 7653 C CA . VAL A 1 971 ? 17.365 -14.874 -52.948 1.00 84.69 971 VAL A CA 1
ATOM 7654 C C . VAL A 1 971 ? 18.227 -13.961 -53.832 1.00 84.69 971 VAL A C 1
ATOM 7656 O O . VAL A 1 971 ? 17.797 -13.547 -54.908 1.00 84.69 971 VAL A O 1
ATOM 7659 N N . MET A 1 972 ? 19.431 -13.610 -53.378 1.00 89.56 972 MET A N 1
ATOM 7660 C CA . MET A 1 972 ? 20.320 -12.692 -54.084 1.00 89.56 972 MET A CA 1
ATOM 7661 C C . MET A 1 972 ? 20.855 -13.293 -55.390 1.00 89.56 972 MET A C 1
ATOM 7663 O O . MET A 1 972 ? 21.152 -14.481 -55.474 1.00 89.56 972 MET A O 1
ATOM 7667 N N . THR A 1 973 ? 21.039 -12.443 -56.400 1.00 90.62 973 THR A N 1
ATOM 7668 C CA . THR A 1 973 ? 21.772 -12.760 -57.641 1.00 90.62 973 THR A CA 1
ATOM 7669 C C . THR A 1 973 ? 23.088 -11.993 -57.688 1.00 90.62 973 THR A C 1
ATOM 7671 O O . THR A 1 973 ? 23.228 -10.955 -57.040 1.00 90.62 973 THR A O 1
ATOM 7674 N N . ILE A 1 974 ? 24.042 -12.456 -58.496 1.00 91.12 974 ILE A N 1
ATOM 7675 C CA . ILE A 1 974 ? 25.354 -11.811 -58.614 1.00 91.12 974 ILE A CA 1
ATOM 7676 C C . ILE A 1 974 ? 25.280 -10.359 -59.129 1.00 91.12 974 ILE A C 1
ATOM 7678 O O . ILE A 1 974 ? 26.082 -9.519 -58.734 1.00 91.12 974 ILE A O 1
ATOM 7682 N N . SER A 1 975 ? 24.275 -10.008 -59.932 1.00 92.31 975 SER A N 1
ATOM 7683 C CA . SER A 1 975 ? 24.068 -8.637 -60.418 1.00 92.31 975 SER A CA 1
ATOM 7684 C C . SER A 1 975 ? 23.817 -7.628 -59.285 1.00 92.31 975 SER A C 1
ATOM 7686 O O . SER A 1 975 ? 24.150 -6.451 -59.412 1.00 92.31 975 SER A O 1
ATOM 7688 N N . HIS A 1 976 ? 23.316 -8.075 -58.128 1.00 93.81 976 HIS A N 1
ATOM 7689 C CA . HIS A 1 976 ? 23.057 -7.191 -56.990 1.00 93.81 976 HIS A CA 1
ATOM 7690 C C . HIS A 1 976 ? 24.322 -6.591 -56.363 1.00 93.81 976 HIS A C 1
ATOM 7692 O O . HIS A 1 976 ? 24.229 -5.541 -55.727 1.00 93.81 976 HIS A O 1
ATOM 7698 N N . TYR A 1 977 ? 25.504 -7.191 -56.556 1.00 94.00 977 TYR A N 1
ATOM 7699 C CA . TYR A 1 977 ? 26.750 -6.542 -56.138 1.00 94.00 977 TYR A CA 1
ATOM 7700 C C . TYR A 1 977 ? 26.998 -5.259 -56.942 1.00 94.00 977 TYR A C 1
ATOM 7702 O O . TYR A 1 977 ? 27.378 -4.247 -56.356 1.00 94.00 977 TYR A O 1
ATOM 7710 N N . ALA A 1 978 ? 26.734 -5.269 -58.254 1.00 92.44 978 ALA A N 1
ATOM 7711 C CA . ALA A 1 978 ? 26.874 -4.088 -59.108 1.00 92.44 978 ALA A CA 1
ATOM 7712 C C . ALA A 1 978 ? 25.885 -2.985 -58.704 1.00 92.44 978 ALA A C 1
ATOM 7714 O O . ALA A 1 978 ? 26.271 -1.822 -58.578 1.00 92.44 978 ALA A O 1
ATOM 7715 N N . ILE A 1 979 ? 24.637 -3.366 -58.405 1.00 90.50 979 ILE A N 1
ATOM 7716 C CA . ILE A 1 979 ? 23.608 -2.453 -57.887 1.00 90.50 979 ILE A CA 1
ATOM 7717 C C . ILE A 1 979 ? 24.080 -1.829 -56.566 1.00 90.50 979 ILE A C 1
ATOM 7719 O O . ILE A 1 979 ? 24.123 -0.607 -56.437 1.00 90.50 979 ILE A O 1
ATOM 7723 N N . LEU A 1 980 ? 24.508 -2.640 -55.595 1.00 91.00 980 LEU A N 1
ATOM 7724 C CA . LEU A 1 980 ? 24.989 -2.142 -54.304 1.00 91.00 980 LEU A CA 1
ATOM 7725 C C . LEU A 1 980 ? 26.169 -1.167 -54.466 1.00 91.00 980 LEU A C 1
ATOM 7727 O O . LEU A 1 980 ? 26.168 -0.096 -53.859 1.00 91.00 980 LEU A O 1
ATOM 7731 N N . VAL A 1 981 ? 27.147 -1.506 -55.310 1.00 91.44 981 VAL A N 1
ATOM 7732 C CA . VAL A 1 981 ? 28.304 -0.649 -55.608 1.00 91.44 981 VAL A CA 1
ATOM 7733 C C . VAL A 1 981 ? 27.860 0.696 -56.179 1.00 91.44 981 VAL A C 1
ATOM 7735 O O . VAL A 1 981 ? 28.229 1.740 -55.636 1.00 91.44 981 VAL A O 1
ATOM 7738 N N . LYS A 1 982 ? 27.045 0.679 -57.239 1.00 90.25 982 LYS A N 1
ATOM 7739 C CA . LYS A 1 982 ? 26.582 1.878 -57.945 1.00 90.25 982 LYS A CA 1
ATOM 7740 C C . LYS A 1 982 ? 25.976 2.889 -56.980 1.00 90.25 982 LYS A C 1
ATOM 7742 O O . LYS A 1 982 ? 26.472 4.009 -56.853 1.00 90.25 982 LYS A O 1
ATOM 7747 N N . TYR A 1 983 ? 24.968 2.473 -56.225 1.00 85.62 983 TYR A N 1
ATOM 7748 C CA . TYR A 1 983 ? 24.216 3.394 -55.380 1.00 85.62 983 TYR A CA 1
ATOM 7749 C C . TYR A 1 983 ? 25.028 3.929 -54.197 1.00 85.62 983 TYR A C 1
ATOM 7751 O O . TYR A 1 983 ? 24.915 5.109 -53.863 1.00 85.62 983 TYR A O 1
ATOM 7759 N N . LEU A 1 984 ? 25.909 3.119 -53.601 1.00 85.38 984 LEU A N 1
ATOM 7760 C CA . LEU A 1 984 ? 26.785 3.603 -52.528 1.00 85.38 984 LEU A CA 1
ATOM 7761 C C . LEU A 1 984 ? 27.825 4.616 -53.004 1.00 85.38 984 LEU A C 1
ATOM 7763 O O . LEU A 1 984 ? 28.247 5.474 -52.220 1.00 85.38 984 LEU A O 1
ATOM 7767 N N . THR A 1 985 ? 28.212 4.551 -54.277 1.00 83.75 985 THR A N 1
ATOM 7768 C CA . THR A 1 985 ? 29.133 5.524 -54.874 1.00 83.75 985 THR A CA 1
ATOM 7769 C C . THR A 1 985 ? 28.461 6.833 -55.299 1.00 83.75 985 THR A C 1
ATOM 7771 O O . THR A 1 985 ? 29.123 7.868 -55.272 1.00 83.75 985 THR A O 1
ATOM 7774 N N . GLU A 1 986 ? 27.164 6.833 -55.625 1.00 79.44 986 GLU A N 1
ATOM 7775 C CA . GLU A 1 986 ? 26.484 8.003 -56.208 1.00 79.44 986 GLU A CA 1
ATOM 7776 C C . GLU A 1 986 ? 25.958 9.029 -55.201 1.00 79.44 986 GLU A C 1
ATOM 7778 O O . GLU A 1 986 ? 25.994 10.228 -55.481 1.00 79.44 986 GLU A O 1
ATOM 7783 N N . ASN A 1 987 ? 25.465 8.602 -54.034 1.00 71.81 987 ASN A N 1
ATOM 7784 C CA . ASN A 1 987 ? 24.858 9.524 -53.070 1.00 71.81 987 ASN A CA 1
ATOM 7785 C C . ASN A 1 987 ? 25.267 9.195 -51.630 1.00 71.81 987 ASN A C 1
ATOM 7787 O O . ASN A 1 987 ? 25.061 8.094 -51.119 1.00 71.81 987 ASN A O 1
ATOM 7791 N N . SER A 1 988 ? 25.833 10.191 -50.946 1.00 65.69 988 SER A N 1
ATOM 7792 C CA . SER A 1 988 ? 26.312 10.070 -49.568 1.00 65.69 988 SER A CA 1
ATOM 7793 C C . SER A 1 988 ? 25.195 9.801 -48.554 1.00 65.69 988 SER A C 1
ATOM 7795 O O . SER A 1 988 ? 25.472 9.195 -47.519 1.00 65.69 988 SER A O 1
ATOM 7797 N N . LEU A 1 989 ? 23.943 10.168 -48.850 1.00 65.50 989 LEU A N 1
ATOM 7798 C CA . LEU A 1 989 ? 22.785 9.900 -47.989 1.00 65.50 989 LEU A CA 1
ATOM 7799 C C . LEU A 1 989 ? 22.475 8.398 -47.877 1.00 65.50 989 LEU A C 1
ATOM 7801 O O . LEU A 1 989 ? 22.025 7.945 -46.828 1.00 65.50 989 LEU A O 1
ATOM 7805 N N . TYR A 1 990 ? 22.809 7.593 -48.892 1.00 73.38 990 TYR A N 1
ATOM 7806 C CA . TYR A 1 990 ? 22.630 6.136 -48.844 1.00 73.38 990 TYR A CA 1
ATOM 7807 C C . TYR A 1 990 ? 23.497 5.446 -47.783 1.00 73.38 990 TYR A C 1
ATOM 7809 O O . TYR A 1 990 ? 23.135 4.387 -47.269 1.00 73.38 990 TYR A O 1
ATOM 7817 N N . ARG A 1 991 ? 24.598 6.082 -47.368 1.00 77.31 991 ARG A N 1
ATOM 7818 C CA . ARG A 1 991 ? 25.455 5.593 -46.276 1.00 77.31 991 ARG A CA 1
ATOM 7819 C C . ARG A 1 991 ? 24.754 5.671 -44.924 1.00 77.31 991 ARG A C 1
ATOM 7821 O O . ARG A 1 991 ? 24.980 4.815 -44.073 1.00 77.31 991 ARG A O 1
ATOM 7828 N N . ILE A 1 992 ? 23.877 6.662 -44.751 1.00 70.31 992 ILE A N 1
ATOM 7829 C CA . ILE A 1 992 ? 23.064 6.824 -43.541 1.00 70.31 992 ILE A CA 1
ATOM 7830 C C . ILE A 1 992 ? 22.054 5.679 -43.450 1.00 70.31 992 ILE A C 1
ATOM 7832 O O . ILE A 1 992 ? 21.928 5.064 -42.398 1.00 70.31 992 ILE A O 1
ATOM 7836 N N . HIS A 1 993 ? 21.441 5.284 -44.570 1.00 72.94 993 HIS A N 1
ATOM 7837 C CA . HIS A 1 993 ? 20.535 4.135 -44.587 1.00 72.94 993 HIS A CA 1
ATOM 7838 C C . HIS A 1 993 ? 21.226 2.814 -44.209 1.00 72.94 993 HIS A C 1
ATOM 7840 O O . HIS A 1 993 ? 20.589 1.982 -43.568 1.00 72.94 993 HIS A O 1
ATOM 7846 N N . ILE A 1 994 ? 22.505 2.608 -44.547 1.00 76.88 994 ILE A N 1
ATOM 7847 C CA . ILE A 1 994 ? 23.273 1.446 -44.054 1.00 76.88 994 ILE A CA 1
ATOM 7848 C C . ILE A 1 994 ? 23.553 1.576 -42.560 1.00 76.88 994 ILE A C 1
ATOM 7850 O O . ILE A 1 994 ? 23.372 0.618 -41.809 1.00 76.88 994 ILE A O 1
ATOM 7854 N N . TYR A 1 995 ? 24.003 2.753 -42.131 1.00 75.12 995 TYR A N 1
ATOM 7855 C CA . TYR A 1 995 ? 24.290 3.029 -40.730 1.00 75.12 995 TYR A CA 1
ATOM 7856 C C . TYR A 1 995 ? 23.074 2.769 -39.829 1.00 75.12 995 TYR A C 1
ATOM 7858 O O . TYR A 1 995 ? 23.223 2.182 -38.754 1.00 75.12 995 TYR A O 1
ATOM 7866 N N . ASP A 1 996 ? 21.871 3.089 -40.311 1.00 68.38 996 ASP A N 1
ATOM 7867 C CA . ASP A 1 996 ? 20.617 2.817 -39.611 1.00 68.38 996 ASP A CA 1
ATOM 7868 C C . ASP A 1 996 ? 20.463 1.337 -39.236 1.00 68.38 996 ASP A C 1
ATOM 7870 O O . ASP A 1 996 ? 19.935 1.048 -38.174 1.00 68.38 996 ASP A O 1
ATOM 7874 N N . ILE A 1 997 ? 20.957 0.377 -40.029 1.00 70.88 997 ILE A N 1
ATOM 7875 C CA . ILE A 1 997 ? 20.876 -1.060 -39.687 1.00 70.88 997 ILE A CA 1
ATOM 7876 C C . ILE A 1 997 ? 21.550 -1.337 -38.336 1.00 70.88 997 ILE A C 1
ATOM 7878 O O . ILE A 1 997 ? 21.050 -2.118 -37.526 1.00 70.88 997 ILE A O 1
ATOM 7882 N N . PHE A 1 998 ? 22.691 -0.696 -38.091 1.00 72.12 998 PHE A N 1
ATOM 7883 C CA . PHE A 1 998 ? 23.461 -0.868 -36.864 1.00 72.12 998 PHE A CA 1
ATOM 7884 C C . PHE A 1 998 ? 22.823 -0.112 -35.709 1.00 72.12 998 PHE A C 1
ATOM 7886 O O . PHE A 1 998 ? 22.687 -0.675 -34.624 1.00 72.12 998 PHE A O 1
ATOM 7893 N N . TYR A 1 999 ? 22.378 1.117 -35.967 1.00 63.56 999 TYR A N 1
ATOM 7894 C CA . TYR A 1 999 ? 21.668 1.925 -34.987 1.00 63.56 999 TYR A CA 1
ATOM 7895 C C . TYR A 1 999 ? 20.369 1.252 -34.510 1.00 63.56 999 TYR A C 1
ATOM 7897 O O . TYR A 1 999 ? 20.144 1.152 -33.310 1.00 63.56 999 TYR A O 1
ATOM 7905 N N . MET A 1 1000 ? 19.551 0.708 -35.417 1.00 60.09 1000 MET A N 1
ATOM 7906 C CA . MET A 1 1000 ? 18.286 0.036 -35.077 1.00 60.09 1000 MET A CA 1
ATOM 7907 C C . MET A 1 1000 ? 18.481 -1.207 -34.205 1.00 60.09 1000 MET A C 1
ATOM 7909 O O . MET A 1 1000 ? 17.599 -1.560 -33.430 1.00 60.09 1000 MET A O 1
ATOM 7913 N N . ASN A 1 1001 ? 19.631 -1.874 -34.323 1.00 58.91 1001 ASN A N 1
ATOM 7914 C CA . ASN A 1 1001 ? 19.954 -3.028 -33.489 1.00 58.91 1001 ASN A CA 1
ATOM 7915 C C . ASN A 1 1001 ? 20.534 -2.624 -32.126 1.00 58.91 1001 ASN A C 1
ATOM 7917 O O . ASN A 1 1001 ? 20.362 -3.360 -31.158 1.00 58.91 1001 ASN A O 1
ATOM 7921 N N . SER A 1 1002 ? 21.261 -1.504 -32.048 1.00 58.44 1002 SER A N 1
ATOM 7922 C CA . SER A 1 1002 ? 21.986 -1.094 -30.838 1.00 58.44 1002 SER A CA 1
ATOM 7923 C C . SER A 1 1002 ? 21.258 -0.048 -29.989 1.00 58.44 1002 SER A C 1
ATOM 7925 O O . SER A 1 1002 ? 21.565 0.075 -28.807 1.00 58.44 1002 SER A O 1
ATOM 7927 N N . GLY A 1 1003 ? 20.361 0.748 -30.580 1.00 57.66 1003 GLY A N 1
ATOM 7928 C CA . GLY A 1 1003 ? 19.779 1.952 -29.974 1.00 57.66 1003 GLY A CA 1
ATOM 7929 C C . GLY A 1 1003 ? 20.787 3.087 -29.724 1.00 57.66 1003 GLY A C 1
ATOM 7930 O O . GLY A 1 1003 ? 20.436 4.110 -29.134 1.00 57.66 1003 GLY A O 1
ATOM 7931 N N . CYS A 1 1004 ? 22.040 2.926 -30.164 1.00 53.22 1004 CYS A N 1
ATOM 7932 C CA . CYS A 1 1004 ? 23.165 3.798 -29.830 1.00 53.22 1004 CYS A CA 1
ATOM 7933 C C . CYS A 1 1004 ? 23.921 4.228 -31.086 1.00 53.22 1004 CYS A C 1
ATOM 7935 O O . CYS A 1 1004 ? 24.262 3.410 -31.945 1.00 53.22 1004 CYS A O 1
ATOM 7937 N N . HIS A 1 1005 ? 24.242 5.516 -31.167 1.00 58.12 1005 HIS A N 1
ATOM 7938 C CA . HIS A 1 1005 ? 25.030 6.052 -32.264 1.00 58.12 1005 HIS A CA 1
ATOM 7939 C C . HIS A 1 1005 ? 26.524 5.722 -32.110 1.00 58.12 1005 HIS A C 1
ATOM 7941 O O . HIS A 1 1005 ? 27.135 6.085 -31.110 1.00 58.12 1005 HIS A O 1
ATOM 7947 N N . ASP A 1 1006 ? 27.130 5.077 -33.114 1.00 60.59 1006 ASP A N 1
ATOM 7948 C CA . ASP A 1 1006 ? 28.573 4.781 -33.140 1.00 60.59 1006 ASP A CA 1
ATOM 7949 C C . ASP A 1 1006 ? 29.268 5.397 -34.366 1.00 60.59 1006 ASP A C 1
ATOM 7951 O O . ASP A 1 1006 ? 29.100 4.922 -35.492 1.00 60.59 1006 ASP A O 1
ATOM 7955 N N . ILE A 1 1007 ? 30.089 6.436 -34.161 1.00 62.34 1007 ILE A N 1
ATOM 7956 C CA . ILE A 1 1007 ? 30.844 7.063 -35.261 1.00 62.34 1007 ILE A CA 1
ATOM 7957 C C . ILE A 1 1007 ? 31.789 6.078 -35.942 1.00 62.34 1007 ILE A C 1
ATOM 7959 O O . ILE A 1 1007 ? 32.005 6.182 -37.141 1.00 62.34 1007 ILE A O 1
ATOM 7963 N N . ASN A 1 1008 ? 32.335 5.101 -35.213 1.00 65.38 1008 ASN A N 1
ATOM 7964 C CA . ASN A 1 1008 ? 33.328 4.192 -35.774 1.00 65.38 1008 ASN A CA 1
ATOM 7965 C C . ASN A 1 1008 ? 32.679 3.275 -36.804 1.00 65.38 1008 ASN A C 1
ATOM 7967 O O . ASN A 1 1008 ? 33.319 2.900 -37.780 1.00 65.38 1008 ASN A O 1
ATOM 7971 N N . VAL A 1 1009 ? 31.406 2.924 -36.607 1.00 72.88 1009 VAL A N 1
ATOM 7972 C CA . VAL A 1 1009 ? 30.629 2.186 -37.605 1.00 72.88 1009 VAL A CA 1
ATOM 7973 C C . VAL A 1 1009 ? 30.420 3.055 -38.843 1.00 72.88 1009 VAL A C 1
ATOM 7975 O O . VAL A 1 1009 ? 30.666 2.585 -39.951 1.00 72.88 1009 VAL A O 1
ATOM 7978 N N . LEU A 1 1010 ? 30.046 4.327 -38.672 1.00 73.25 1010 LEU A N 1
ATOM 7979 C CA . LEU A 1 1010 ? 29.865 5.254 -39.792 1.00 73.25 1010 LEU A CA 1
ATOM 7980 C C . LEU A 1 1010 ? 31.177 5.514 -40.554 1.00 73.25 1010 LEU A C 1
ATOM 7982 O O . LEU A 1 1010 ? 31.189 5.496 -41.783 1.00 73.25 1010 LEU A O 1
ATOM 7986 N N . ASP A 1 1011 ? 32.294 5.685 -39.848 1.00 74.19 1011 ASP A N 1
ATOM 7987 C CA . ASP A 1 1011 ? 33.627 5.851 -40.431 1.00 74.19 1011 ASP A CA 1
ATOM 7988 C C . ASP A 1 1011 ? 34.066 4.598 -41.187 1.00 74.19 1011 ASP A C 1
ATOM 7990 O O . ASP A 1 1011 ? 34.587 4.699 -42.296 1.00 74.19 1011 ASP A O 1
ATOM 7994 N N . LYS A 1 1012 ? 33.791 3.405 -40.652 1.00 82.50 1012 LYS A N 1
ATOM 7995 C CA . LYS A 1 1012 ? 34.062 2.138 -41.344 1.00 82.50 1012 LYS A CA 1
ATOM 7996 C C . LYS A 1 1012 ? 33.189 1.951 -42.579 1.00 82.50 1012 LYS A C 1
ATOM 7998 O O . LYS A 1 1012 ? 33.693 1.479 -43.592 1.00 82.50 1012 LYS A O 1
ATOM 8003 N N . ILE A 1 1013 ? 31.922 2.368 -42.543 1.00 84.19 1013 ILE A N 1
ATOM 8004 C CA . ILE A 1 1013 ? 31.063 2.416 -43.738 1.00 84.19 1013 ILE A CA 1
ATOM 8005 C C . ILE A 1 1013 ? 31.659 3.392 -44.760 1.00 84.19 1013 ILE A C 1
ATOM 8007 O O . ILE A 1 1013 ? 31.758 3.064 -45.939 1.00 84.19 1013 ILE A O 1
ATOM 8011 N N . ASN A 1 1014 ? 32.114 4.569 -44.326 1.00 82.69 1014 ASN A N 1
ATOM 8012 C CA . ASN A 1 1014 ? 32.750 5.545 -45.211 1.00 82.69 1014 ASN A CA 1
ATOM 8013 C C . ASN A 1 1014 ? 34.042 5.006 -45.843 1.00 82.69 1014 ASN A C 1
ATOM 8015 O O . ASN A 1 1014 ? 34.253 5.212 -47.039 1.00 82.69 1014 ASN A O 1
ATOM 8019 N N . ILE A 1 1015 ? 34.885 4.310 -45.074 1.00 86.81 1015 ILE A N 1
ATOM 8020 C CA . ILE A 1 1015 ? 36.100 3.646 -45.569 1.00 86.81 1015 ILE A CA 1
ATOM 8021 C C . ILE A 1 1015 ? 35.729 2.554 -46.573 1.00 86.81 1015 ILE A C 1
ATOM 8023 O O . ILE A 1 1015 ? 36.256 2.551 -47.683 1.00 86.81 1015 ILE A O 1
ATOM 8027 N N . PHE A 1 1016 ? 34.772 1.690 -46.230 1.00 91.56 1016 PHE A N 1
ATOM 8028 C CA . PHE A 1 1016 ? 34.284 0.637 -47.116 1.00 91.56 1016 PHE A CA 1
ATOM 8029 C C . PHE A 1 1016 ? 33.795 1.197 -48.452 1.00 91.56 1016 PHE A C 1
ATOM 8031 O O . PHE A 1 1016 ? 34.216 0.723 -49.501 1.00 91.56 1016 PHE A O 1
ATOM 8038 N N . VAL A 1 1017 ? 32.966 2.245 -48.427 1.00 88.62 1017 VAL A N 1
ATOM 8039 C CA . VAL A 1 1017 ? 32.442 2.885 -49.642 1.00 88.62 1017 VAL A CA 1
ATOM 8040 C C . VAL A 1 1017 ? 33.552 3.567 -50.443 1.00 88.62 1017 VAL A C 1
ATOM 8042 O O . VAL A 1 1017 ? 33.552 3.507 -51.670 1.00 88.62 1017 VAL A O 1
ATOM 8045 N N . LYS A 1 1018 ? 34.526 4.194 -49.774 1.00 89.06 1018 LYS A N 1
ATOM 8046 C CA . LYS A 1 1018 ? 35.685 4.810 -50.438 1.00 89.06 1018 LYS A CA 1
ATOM 8047 C C . LYS A 1 1018 ? 36.557 3.771 -51.155 1.00 89.06 1018 LYS A C 1
ATOM 8049 O O . LYS A 1 1018 ? 37.100 4.066 -52.215 1.00 89.06 1018 LYS A O 1
ATOM 8054 N N . GLU A 1 1019 ? 36.689 2.578 -50.585 1.00 92.50 1019 GLU A N 1
ATOM 8055 C CA . GLU A 1 1019 ? 37.511 1.476 -51.105 1.00 92.50 1019 GLU A CA 1
ATOM 8056 C C . GLU A 1 1019 ? 36.698 0.421 -51.874 1.00 92.50 1019 GLU A C 1
ATOM 8058 O O . GLU A 1 1019 ? 37.226 -0.635 -52.231 1.00 92.50 1019 GLU A O 1
ATOM 8063 N N . ILE A 1 1020 ? 35.419 0.694 -52.147 1.00 92.12 1020 ILE A N 1
ATOM 8064 C CA . ILE A 1 1020 ? 34.447 -0.322 -52.563 1.00 92.12 1020 ILE A CA 1
ATOM 8065 C C . ILE A 1 1020 ? 34.856 -1.048 -53.846 1.00 92.12 1020 ILE A C 1
ATOM 8067 O O . ILE A 1 1020 ? 34.715 -2.265 -53.927 1.00 92.12 1020 ILE A O 1
ATOM 8071 N N . SER A 1 1021 ? 35.448 -0.339 -54.814 1.00 92.62 1021 SER A N 1
ATOM 8072 C CA . SER A 1 1021 ? 35.920 -0.933 -56.069 1.00 92.62 1021 SER A CA 1
ATOM 8073 C C . SER A 1 1021 ? 37.076 -1.904 -55.851 1.00 92.62 1021 SER A C 1
ATOM 8075 O O . SER A 1 1021 ? 37.053 -3.018 -56.362 1.00 92.62 1021 SER A O 1
ATOM 8077 N N . GLN A 1 1022 ? 38.071 -1.517 -55.046 1.00 93.25 1022 GLN A N 1
ATOM 8078 C CA . GLN A 1 1022 ? 39.234 -2.366 -54.764 1.00 93.25 1022 GLN A CA 1
ATOM 8079 C C . GLN A 1 1022 ? 38.826 -3.616 -53.982 1.00 93.25 1022 GLN A C 1
ATOM 8081 O O . GLN A 1 1022 ? 39.260 -4.722 -54.308 1.00 93.25 1022 GLN A O 1
ATOM 8086 N N . ARG A 1 1023 ? 37.949 -3.443 -52.987 1.00 93.69 1023 ARG A N 1
ATOM 8087 C CA . ARG A 1 1023 ? 37.396 -4.543 -52.187 1.00 93.69 1023 ARG A CA 1
ATOM 8088 C C . ARG A 1 1023 ? 36.576 -5.496 -53.047 1.00 93.69 1023 ARG A C 1
ATOM 8090 O O . ARG A 1 1023 ? 36.737 -6.707 -52.925 1.00 93.69 1023 ARG A O 1
ATOM 8097 N N . PHE A 1 1024 ? 35.766 -4.967 -53.963 1.00 94.44 1024 PHE A N 1
ATOM 8098 C CA . PHE A 1 1024 ? 35.013 -5.780 -54.914 1.00 94.44 1024 PHE A CA 1
ATOM 8099 C C . PHE A 1 1024 ? 35.935 -6.586 -55.839 1.00 94.44 1024 PHE A C 1
ATOM 8101 O O . PHE A 1 1024 ? 35.739 -7.789 -55.985 1.00 94.44 1024 PHE A O 1
ATOM 8108 N N . PHE A 1 1025 ? 36.971 -5.968 -56.415 1.00 94.31 1025 PHE A N 1
ATOM 8109 C CA . PHE A 1 1025 ? 37.921 -6.660 -57.296 1.00 94.31 1025 PHE A CA 1
ATOM 8110 C C . PHE A 1 1025 ? 38.669 -7.783 -56.578 1.00 94.31 1025 PHE A C 1
ATOM 8112 O O . PHE A 1 1025 ? 38.790 -8.887 -57.110 1.00 94.31 1025 PHE A O 1
ATOM 8119 N N . LEU A 1 1026 ? 39.124 -7.531 -55.348 1.00 92.88 1026 LEU A N 1
ATOM 8120 C CA . LEU A 1 1026 ? 39.795 -8.539 -54.531 1.00 92.88 1026 LEU A CA 1
ATOM 8121 C C . LEU A 1 1026 ? 38.846 -9.687 -54.162 1.00 92.88 1026 LEU A C 1
ATOM 8123 O O . LEU A 1 1026 ? 39.207 -10.856 -54.301 1.00 92.88 1026 LEU A O 1
ATOM 8127 N N . PHE A 1 1027 ? 37.629 -9.359 -53.724 1.00 94.38 1027 PHE A N 1
ATOM 8128 C CA . PHE A 1 1027 ? 36.594 -10.340 -53.412 1.00 94.38 1027 PHE A CA 1
ATOM 8129 C C . PHE A 1 1027 ? 36.279 -11.217 -54.625 1.00 94.38 1027 PHE A C 1
ATOM 8131 O O . PHE A 1 1027 ? 36.350 -12.442 -54.525 1.00 94.38 1027 PHE A O 1
ATOM 8138 N N . PHE A 1 1028 ? 35.990 -10.605 -55.773 1.00 92.00 1028 PHE A N 1
ATOM 8139 C CA . PHE A 1 1028 ? 35.644 -11.322 -56.993 1.00 92.00 1028 PHE A CA 1
ATOM 8140 C C . PHE A 1 1028 ? 36.799 -12.210 -57.471 1.00 92.00 1028 PHE A C 1
ATOM 8142 O O . PHE A 1 1028 ? 36.597 -13.398 -57.720 1.00 92.00 1028 PHE A O 1
ATOM 8149 N N . GLY A 1 1029 ? 38.023 -11.671 -57.527 1.00 87.62 1029 GLY A N 1
ATOM 8150 C CA . GLY A 1 1029 ? 39.206 -12.413 -57.968 1.00 87.62 1029 GLY A CA 1
ATOM 8151 C C . GLY A 1 1029 ? 39.521 -13.629 -57.092 1.00 87.62 1029 GLY A C 1
ATOM 8152 O O . GLY A 1 1029 ? 39.858 -14.689 -57.617 1.00 87.62 1029 GLY A O 1
ATOM 8153 N N . ASN A 1 1030 ? 39.357 -13.508 -55.771 1.00 89.75 1030 ASN A N 1
ATOM 8154 C CA . ASN A 1 1030 ? 39.641 -14.596 -54.830 1.00 89.75 1030 ASN A CA 1
ATOM 8155 C C . ASN A 1 1030 ? 38.534 -15.658 -54.764 1.00 89.75 1030 ASN A C 1
ATOM 8157 O O . ASN A 1 1030 ? 38.813 -16.795 -54.392 1.00 89.75 1030 ASN A O 1
ATOM 8161 N N . ASN A 1 1031 ? 37.294 -15.304 -55.109 1.00 90.06 1031 ASN A N 1
ATOM 8162 C CA . ASN A 1 1031 ? 36.124 -16.158 -54.885 1.00 90.06 1031 ASN A CA 1
ATOM 8163 C C . ASN A 1 1031 ? 35.432 -16.610 -56.179 1.00 90.06 1031 ASN A C 1
ATOM 8165 O O . ASN A 1 1031 ? 34.314 -17.114 -56.144 1.00 90.06 1031 ASN A O 1
ATOM 8169 N N . LEU A 1 1032 ? 36.078 -16.460 -57.334 1.00 86.00 1032 LEU A N 1
ATOM 8170 C CA . LEU A 1 1032 ? 35.466 -16.680 -58.647 1.00 86.00 1032 LEU A CA 1
ATOM 8171 C C . LEU A 1 1032 ? 34.884 -18.092 -58.849 1.00 86.00 1032 LEU A C 1
ATOM 8173 O O . LEU A 1 1032 ? 33.782 -18.258 -59.377 1.00 86.00 1032 LEU A O 1
ATOM 8177 N N . ILE A 1 1033 ? 35.592 -19.123 -58.383 1.00 85.69 1033 ILE A N 1
ATOM 8178 C CA . ILE A 1 1033 ? 35.122 -20.517 -58.449 1.00 85.69 1033 ILE A CA 1
ATOM 8179 C C . ILE A 1 1033 ? 33.896 -20.724 -57.547 1.00 85.69 1033 ILE A C 1
ATOM 8181 O O . ILE A 1 1033 ? 32.976 -21.457 -57.896 1.00 85.69 1033 ILE A O 1
ATOM 8185 N N . ASP A 1 1034 ? 33.857 -20.079 -56.387 1.00 89.88 1034 ASP A N 1
ATOM 8186 C CA . ASP A 1 1034 ? 32.763 -20.263 -55.435 1.00 89.88 1034 ASP A CA 1
ATOM 8187 C C . ASP A 1 1034 ? 31.535 -19.416 -55.807 1.00 89.88 1034 ASP A C 1
ATOM 8189 O O . ASP A 1 1034 ? 30.404 -19.882 -55.667 1.00 89.88 1034 ASP A O 1
ATOM 8193 N N . LEU A 1 1035 ? 31.738 -18.239 -56.409 1.00 89.75 1035 LEU A N 1
ATOM 8194 C CA . LEU A 1 1035 ? 30.682 -17.437 -57.034 1.00 89.75 1035 LEU A CA 1
ATOM 8195 C C . LEU A 1 1035 ? 30.000 -18.204 -58.176 1.00 89.75 1035 LEU A C 1
ATOM 8197 O O . LEU A 1 1035 ? 28.772 -18.247 -58.238 1.00 89.75 1035 LEU A O 1
ATOM 8201 N N . THR A 1 1036 ? 30.776 -18.867 -59.039 1.00 85.94 1036 THR A N 1
ATOM 8202 C CA . THR A 1 1036 ? 30.229 -19.680 -60.142 1.00 85.94 1036 THR A CA 1
ATOM 8203 C C . THR A 1 1036 ? 29.522 -20.943 -59.653 1.00 85.94 1036 THR A C 1
ATOM 8205 O O . THR A 1 1036 ? 28.494 -21.309 -60.220 1.00 85.94 1036 THR A O 1
ATOM 8208 N N . LYS A 1 1037 ? 29.979 -21.576 -58.562 1.00 87.56 1037 LYS A N 1
ATOM 8209 C CA . LYS A 1 1037 ? 29.227 -22.666 -57.909 1.00 87.56 1037 LYS A CA 1
ATOM 8210 C C . LYS A 1 1037 ? 27.887 -22.196 -57.341 1.00 87.56 1037 LYS A C 1
ATOM 8212 O O . LYS A 1 1037 ? 26.912 -22.935 -57.433 1.00 87.56 1037 LYS A O 1
ATOM 8217 N N . LYS A 1 1038 ? 27.839 -21.000 -56.742 1.00 89.62 1038 LYS A N 1
ATOM 8218 C CA . LYS A 1 1038 ? 26.631 -20.462 -56.097 1.00 89.62 1038 LYS A CA 1
ATOM 8219 C C . LYS A 1 1038 ? 25.599 -19.955 -57.105 1.00 89.62 1038 LYS A C 1
ATOM 8221 O O . LYS A 1 1038 ? 24.419 -20.254 -56.954 1.00 89.62 1038 LYS A O 1
ATOM 8226 N N . PHE A 1 1039 ? 26.025 -19.177 -58.097 1.00 88.94 1039 PHE A N 1
ATOM 8227 C CA . PHE A 1 1039 ? 25.119 -18.470 -59.010 1.00 88.94 1039 PHE A CA 1
ATOM 8228 C C . PHE A 1 1039 ? 25.046 -19.090 -60.413 1.00 88.94 1039 PHE A C 1
ATOM 8230 O O . PHE A 1 1039 ? 24.182 -18.715 -61.201 1.00 88.94 1039 PHE A O 1
ATOM 8237 N N . GLY A 1 1040 ? 25.920 -20.048 -60.726 1.00 85.12 1040 GLY A N 1
ATOM 8238 C CA . GLY A 1 1040 ? 26.074 -20.623 -62.062 1.00 85.12 1040 GLY A CA 1
ATOM 8239 C C . GLY A 1 1040 ? 27.094 -19.861 -62.913 1.00 85.12 1040 GLY A C 1
ATOM 8240 O O . GLY A 1 1040 ? 27.341 -18.674 -62.705 1.00 85.12 1040 GLY A O 1
ATOM 8241 N N . TYR A 1 1041 ? 27.695 -20.541 -63.891 1.00 79.62 1041 TYR A N 1
ATOM 8242 C CA . TYR A 1 1041 ? 28.713 -19.950 -64.772 1.00 79.62 1041 TYR A CA 1
ATOM 8243 C C . TYR A 1 1041 ? 28.173 -18.790 -65.623 1.00 79.62 1041 TYR A C 1
ATOM 8245 O O . TYR A 1 1041 ? 28.841 -17.764 -65.746 1.00 79.62 1041 TYR A O 1
ATOM 8253 N N . ASP A 1 1042 ? 26.939 -18.900 -66.119 1.00 82.62 1042 ASP A N 1
ATOM 8254 C CA . ASP A 1 1042 ? 26.312 -17.867 -66.956 1.00 82.62 1042 ASP A CA 1
ATOM 8255 C C . ASP A 1 1042 ? 26.048 -16.559 -66.195 1.00 82.62 1042 ASP A C 1
ATOM 8257 O O . ASP A 1 1042 ? 26.012 -15.481 -66.786 1.00 82.62 1042 ASP A O 1
ATOM 8261 N N . SER A 1 1043 ? 25.948 -16.620 -64.865 1.00 87.50 1043 SER A N 1
ATOM 8262 C CA . SER A 1 1043 ? 25.676 -15.443 -64.037 1.00 87.50 1043 SER A CA 1
ATOM 8263 C C . SER A 1 1043 ? 26.797 -14.395 -64.085 1.00 87.50 1043 SER A C 1
ATOM 8265 O O . SER A 1 1043 ? 26.533 -13.202 -63.941 1.00 87.50 1043 SER A O 1
ATOM 8267 N N . ILE A 1 1044 ? 28.047 -14.799 -64.353 1.00 88.44 1044 ILE A N 1
ATOM 8268 C CA . ILE A 1 1044 ? 29.164 -13.853 -64.496 1.00 88.44 1044 ILE A CA 1
ATOM 8269 C C . ILE A 1 1044 ? 28.945 -12.952 -65.718 1.00 88.44 1044 ILE A C 1
ATOM 8271 O O . ILE A 1 1044 ? 29.243 -11.760 -65.674 1.00 88.44 1044 ILE A O 1
ATOM 8275 N N . LEU A 1 1045 ? 28.372 -13.494 -66.795 1.00 88.81 1045 LEU A N 1
ATOM 8276 C CA . LEU A 1 1045 ? 28.005 -12.715 -67.975 1.00 88.81 1045 LEU A CA 1
ATOM 8277 C C . LEU A 1 1045 ? 26.913 -11.688 -67.642 1.00 88.81 1045 LEU A C 1
ATOM 8279 O O . LEU A 1 1045 ? 26.966 -10.556 -68.124 1.00 88.81 1045 LEU A O 1
ATOM 8283 N N . ASP A 1 1046 ? 25.949 -12.060 -66.800 1.00 90.25 1046 ASP A N 1
ATOM 8284 C CA . ASP A 1 1046 ? 24.887 -11.158 -66.346 1.00 90.25 1046 ASP A CA 1
ATOM 8285 C C . ASP A 1 1046 ? 25.408 -10.057 -65.417 1.00 90.25 1046 ASP A C 1
ATOM 8287 O O . ASP A 1 1046 ? 24.927 -8.927 -65.484 1.00 90.25 1046 ASP A O 1
ATOM 8291 N N . LEU A 1 1047 ? 26.448 -10.331 -64.623 1.00 93.19 1047 LEU A N 1
ATOM 8292 C CA . LEU A 1 1047 ? 27.155 -9.299 -63.864 1.00 93.19 1047 LEU A CA 1
ATOM 8293 C C . LEU A 1 1047 ? 27.822 -8.272 -64.791 1.00 93.19 1047 LEU A C 1
ATOM 8295 O O . LEU A 1 1047 ? 27.722 -7.075 -64.535 1.00 93.19 1047 LEU A O 1
ATOM 8299 N N . VAL A 1 1048 ? 28.476 -8.714 -65.874 1.00 92.44 1048 VAL A N 1
ATOM 8300 C CA . VAL A 1 1048 ? 29.091 -7.798 -66.856 1.00 92.44 1048 VAL A CA 1
ATOM 8301 C C . VAL A 1 1048 ? 28.026 -6.921 -67.515 1.00 92.44 1048 VAL A C 1
ATOM 8303 O O . VAL A 1 1048 ? 28.210 -5.708 -67.595 1.00 92.44 1048 VAL A O 1
ATOM 8306 N N . LYS A 1 1049 ? 26.898 -7.510 -67.938 1.00 93.00 1049 LYS A N 1
ATOM 8307 C CA . LYS A 1 1049 ? 25.758 -6.760 -68.495 1.00 93.00 1049 LYS A CA 1
ATOM 8308 C C . LYS A 1 1049 ? 25.218 -5.732 -67.502 1.00 93.00 1049 LYS A C 1
ATOM 8310 O O . LYS A 1 1049 ? 24.966 -4.597 -67.889 1.00 93.00 1049 LYS A O 1
ATOM 8315 N N . GLU A 1 1050 ? 25.048 -6.115 -66.238 1.00 95.25 1050 GLU A N 1
ATOM 8316 C CA . GLU A 1 1050 ? 24.503 -5.212 -65.224 1.00 95.25 1050 GLU A CA 1
ATOM 8317 C C . GLU A 1 1050 ? 25.463 -4.058 -64.913 1.00 95.25 1050 GLU A C 1
ATOM 8319 O O . GLU A 1 1050 ? 25.040 -2.905 -64.854 1.00 95.25 1050 GLU A O 1
ATOM 8324 N N . CYS A 1 1051 ? 26.764 -4.335 -64.775 1.00 94.31 1051 CYS A N 1
ATOM 8325 C CA . CYS A 1 1051 ? 27.779 -3.293 -64.617 1.00 94.31 1051 CYS A CA 1
ATOM 8326 C C . CYS A 1 1051 ? 27.756 -2.301 -65.789 1.00 94.31 1051 CYS A C 1
ATOM 8328 O O . CYS A 1 1051 ? 27.862 -1.096 -65.562 1.00 94.31 1051 CYS A O 1
ATOM 8330 N N . ASP A 1 1052 ? 27.577 -2.792 -67.019 1.00 93.19 1052 ASP A N 1
ATOM 8331 C CA . ASP A 1 1052 ? 27.463 -1.946 -68.209 1.00 93.19 1052 ASP A CA 1
ATOM 8332 C C . ASP A 1 1052 ? 26.197 -1.076 -68.177 1.00 93.19 1052 ASP A C 1
ATOM 8334 O O . ASP A 1 1052 ? 26.268 0.142 -68.347 1.00 93.19 1052 ASP A O 1
ATOM 8338 N N . ASN A 1 1053 ? 25.046 -1.678 -67.860 1.00 93.94 1053 ASN A N 1
ATOM 8339 C CA . ASN A 1 1053 ? 23.764 -0.976 -67.730 1.00 93.94 1053 ASN A CA 1
ATOM 8340 C C . ASN A 1 1053 ? 23.812 0.132 -66.664 1.00 93.94 1053 ASN A C 1
ATOM 8342 O O . ASN A 1 1053 ? 23.207 1.193 -66.830 1.00 93.94 1053 ASN A O 1
ATOM 8346 N N . LEU A 1 1054 ? 24.544 -0.101 -65.573 1.00 92.56 1054 LEU A N 1
ATOM 8347 C CA . LEU A 1 1054 ? 24.730 0.855 -64.482 1.00 92.56 1054 LEU A CA 1
ATOM 8348 C C . LEU A 1 1054 ? 25.863 1.866 -64.748 1.00 92.56 1054 LEU A C 1
ATOM 8350 O O . LEU A 1 1054 ? 26.138 2.699 -63.883 1.00 92.56 1054 LEU A O 1
ATOM 8354 N N . ASN A 1 1055 ? 26.497 1.864 -65.925 1.00 92.56 1055 ASN A N 1
ATOM 8355 C CA . ASN A 1 1055 ? 27.633 2.731 -66.270 1.00 92.56 1055 ASN A CA 1
ATOM 8356 C C . ASN A 1 1055 ? 28.812 2.598 -65.278 1.00 92.56 1055 ASN A C 1
ATOM 8358 O O . ASN A 1 1055 ? 29.352 3.595 -64.791 1.00 92.56 1055 ASN A O 1
ATOM 8362 N N . LEU A 1 1056 ? 29.179 1.365 -64.917 1.00 92.94 1056 LEU A N 1
ATOM 8363 C CA . LEU A 1 1056 ? 30.326 1.039 -64.060 1.00 92.94 1056 LEU A CA 1
ATOM 8364 C C . LEU A 1 1056 ? 31.532 0.589 -64.905 1.00 92.94 1056 LEU A C 1
ATOM 8366 O O . LEU A 1 1056 ? 32.035 -0.522 -64.740 1.00 92.94 1056 LEU A O 1
ATOM 8370 N N . ASP A 1 1057 ? 32.025 1.460 -65.790 1.00 91.00 1057 ASP A N 1
ATOM 8371 C CA . ASP A 1 1057 ? 33.016 1.114 -66.829 1.00 91.00 1057 ASP A CA 1
ATOM 8372 C C . ASP A 1 1057 ? 34.278 0.420 -66.285 1.00 91.00 1057 ASP A C 1
ATOM 8374 O O . ASP A 1 1057 ? 34.720 -0.598 -66.811 1.00 91.00 1057 ASP A O 1
ATOM 8378 N N . HIS A 1 1058 ? 34.813 0.905 -65.161 1.00 90.62 1058 HIS A N 1
ATOM 8379 C CA . HIS A 1 1058 ? 36.018 0.343 -64.534 1.00 90.62 1058 HIS A CA 1
ATOM 8380 C C . HIS A 1 1058 ? 35.796 -1.080 -63.990 1.00 90.62 1058 HIS A C 1
ATOM 8382 O O . HIS A 1 1058 ? 36.737 -1.865 -63.876 1.00 90.62 1058 HIS A O 1
ATOM 8388 N N . PHE A 1 1059 ? 34.555 -1.423 -63.632 1.00 93.56 1059 PHE A N 1
ATOM 8389 C CA . PHE A 1 1059 ? 34.192 -2.767 -63.187 1.00 93.56 1059 PHE A CA 1
ATOM 8390 C C . PHE A 1 1059 ? 34.011 -3.701 -64.379 1.00 93.56 1059 PHE A C 1
ATOM 8392 O O . PHE A 1 1059 ? 34.444 -4.849 -64.310 1.00 93.56 1059 PHE A O 1
ATOM 8399 N N . VAL A 1 1060 ? 33.431 -3.205 -65.477 1.00 93.25 1060 VAL A N 1
ATOM 8400 C CA . VAL A 1 1060 ? 33.336 -3.948 -66.740 1.00 93.25 1060 VAL A CA 1
ATOM 8401 C C . VAL A 1 1060 ? 34.737 -4.309 -67.235 1.00 93.25 1060 VAL A C 1
ATOM 8403 O O . VAL A 1 1060 ? 35.016 -5.487 -67.441 1.00 93.25 1060 VAL A O 1
ATOM 8406 N N . GLU A 1 1061 ? 35.655 -3.344 -67.314 1.00 92.94 1061 GLU A N 1
ATOM 8407 C CA . GLU A 1 1061 ? 37.055 -3.575 -67.705 1.00 92.94 1061 GLU A CA 1
ATOM 8408 C C . GLU A 1 1061 ? 37.742 -4.642 -66.846 1.00 92.94 1061 GLU A C 1
ATOM 8410 O O . GLU A 1 1061 ? 38.372 -5.557 -67.381 1.00 92.94 1061 GLU A O 1
ATOM 8415 N N . PHE A 1 1062 ? 37.580 -4.575 -65.521 1.00 93.31 1062 PHE A N 1
ATOM 8416 C CA . PHE A 1 1062 ? 38.127 -5.576 -64.606 1.00 93.31 1062 PHE A CA 1
ATOM 8417 C C . PHE A 1 1062 ? 37.563 -6.978 -64.877 1.00 93.31 1062 PHE A C 1
ATOM 8419 O O . PHE A 1 1062 ? 38.321 -7.940 -65.017 1.00 93.31 1062 PHE A O 1
ATOM 8426 N N . LEU A 1 1063 ? 36.241 -7.111 -64.999 1.00 91.81 1063 LEU A N 1
ATOM 8427 C CA . LEU A 1 1063 ? 35.587 -8.398 -65.253 1.00 91.81 1063 LEU A CA 1
ATOM 8428 C C . LEU A 1 1063 ? 35.991 -8.988 -66.612 1.00 91.81 1063 LEU A C 1
ATOM 8430 O O . LEU A 1 1063 ? 36.135 -10.208 -66.739 1.00 91.81 1063 LEU A O 1
ATOM 8434 N N . LEU A 1 1064 ? 36.226 -8.132 -67.609 1.00 90.31 1064 LEU A N 1
ATOM 8435 C CA . LEU A 1 1064 ? 36.702 -8.506 -68.940 1.00 90.31 1064 LEU A CA 1
ATOM 8436 C C . LEU A 1 1064 ? 38.160 -8.989 -68.961 1.00 90.31 1064 LEU A C 1
ATOM 8438 O O . LEU A 1 1064 ? 38.556 -9.629 -69.935 1.00 90.31 1064 LEU A O 1
ATOM 8442 N N . LEU A 1 1065 ? 38.970 -8.738 -67.926 1.00 87.56 1065 LEU A N 1
ATOM 8443 C CA . LEU A 1 1065 ? 40.312 -9.332 -67.809 1.00 87.56 1065 LEU A CA 1
ATOM 8444 C C . LEU A 1 1065 ? 40.248 -10.833 -67.487 1.00 87.56 1065 LEU A C 1
ATOM 8446 O O . LEU A 1 1065 ? 41.148 -11.587 -67.858 1.00 87.56 1065 LEU A O 1
ATOM 8450 N N . HIS A 1 1066 ? 39.155 -11.301 -66.883 1.00 84.75 1066 HIS A N 1
ATOM 8451 C CA . HIS A 1 1066 ? 38.933 -12.705 -66.532 1.00 84.75 1066 HIS A CA 1
ATOM 8452 C C . HIS A 1 1066 ? 38.316 -13.510 -67.690 1.00 84.75 1066 HIS A C 1
ATOM 8454 O O . HIS A 1 1066 ? 37.391 -14.297 -67.503 1.00 84.75 1066 HIS A O 1
ATOM 8460 N N . ARG A 1 1067 ? 38.844 -13.331 -68.909 1.00 80.94 1067 ARG A N 1
ATOM 8461 C CA . ARG A 1 1067 ? 38.264 -13.866 -70.159 1.00 80.94 1067 ARG A CA 1
ATOM 8462 C C . ARG A 1 1067 ? 38.015 -15.371 -70.153 1.00 80.94 1067 ARG A C 1
ATOM 8464 O O . ARG A 1 1067 ? 37.069 -15.836 -70.777 1.00 80.94 1067 ARG A O 1
ATOM 8471 N N . VAL A 1 1068 ? 38.833 -16.109 -69.406 1.00 78.25 1068 VAL A N 1
ATOM 8472 C CA . VAL A 1 1068 ? 38.771 -17.572 -69.281 1.00 78.25 1068 VAL A CA 1
ATOM 8473 C C . VAL A 1 1068 ? 37.409 -18.111 -68.828 1.00 78.25 1068 VAL A C 1
ATOM 8475 O O . VAL A 1 1068 ? 37.094 -19.267 -69.089 1.00 78.25 1068 VAL A O 1
ATOM 8478 N N . PHE A 1 1069 ? 36.567 -17.280 -68.214 1.00 77.06 1069 PHE A N 1
ATOM 8479 C CA . PHE A 1 1069 ? 35.244 -17.686 -67.733 1.00 77.06 1069 PHE A CA 1
ATOM 8480 C C . PHE A 1 1069 ? 34.105 -17.459 -68.728 1.00 77.06 1069 PHE A C 1
ATOM 8482 O O . PHE A 1 1069 ? 32.977 -17.839 -68.435 1.00 77.06 1069 PHE A O 1
ATOM 8489 N N . TYR A 1 1070 ? 34.379 -16.878 -69.898 1.00 85.38 1070 TYR A N 1
ATOM 8490 C CA . TYR A 1 1070 ? 33.346 -16.574 -70.891 1.00 85.38 1070 TYR A CA 1
ATOM 8491 C C . TYR A 1 1070 ? 33.502 -17.368 -72.184 1.00 85.38 1070 TYR A C 1
ATOM 8493 O O . TYR A 1 1070 ? 32.971 -16.961 -73.212 1.00 85.38 1070 TYR A O 1
ATOM 8501 N N . TYR A 1 1071 ? 34.258 -18.462 -72.178 1.00 84.50 1071 TYR A N 1
ATOM 8502 C CA . TYR A 1 1071 ? 34.392 -19.302 -73.360 1.00 84.50 1071 TYR A CA 1
ATOM 8503 C C . TYR A 1 1071 ? 33.135 -20.151 -73.596 1.00 84.50 1071 TYR A C 1
ATOM 8505 O O . TYR A 1 1071 ? 32.547 -20.670 -72.651 1.00 84.50 1071 TYR A O 1
ATOM 8513 N N . VAL A 1 1072 ? 32.720 -20.277 -74.860 1.00 79.75 1072 VAL A N 1
ATOM 8514 C CA . VAL A 1 1072 ? 31.486 -20.984 -75.260 1.00 79.75 1072 VAL A CA 1
ATOM 8515 C C . VAL A 1 1072 ? 31.716 -22.402 -75.778 1.00 79.75 1072 VAL A C 1
ATOM 8517 O O . VAL A 1 1072 ? 30.747 -23.126 -75.987 1.00 79.75 1072 VAL A O 1
ATOM 8520 N N . ASP A 1 1073 ? 32.964 -22.810 -75.997 1.00 81.69 1073 ASP A N 1
ATOM 8521 C CA . ASP A 1 1073 ? 33.304 -24.192 -76.337 1.00 81.69 1073 ASP A CA 1
ATOM 8522 C C . ASP A 1 1073 ? 33.957 -24.925 -75.153 1.00 81.69 1073 ASP A C 1
ATOM 8524 O O . ASP A 1 1073 ? 34.459 -24.320 -74.203 1.00 81.69 1073 ASP A O 1
ATOM 8528 N N . ASN A 1 1074 ? 33.953 -26.259 -75.224 1.00 76.25 1074 ASN A N 1
ATOM 8529 C CA . ASN A 1 1074 ? 34.486 -27.127 -74.169 1.00 76.25 1074 ASN A CA 1
ATOM 8530 C C . ASN A 1 1074 ? 36.016 -27.046 -74.021 1.00 76.25 1074 ASN A C 1
ATOM 8532 O O . ASN A 1 1074 ? 36.555 -27.520 -73.023 1.00 76.25 1074 ASN A O 1
ATOM 8536 N N . GLU A 1 1075 ? 36.713 -26.496 -75.015 1.00 80.56 1075 GLU A N 1
ATOM 8537 C CA . GLU A 1 1075 ? 38.173 -26.375 -75.038 1.00 80.56 1075 GLU A CA 1
ATOM 8538 C C . GLU A 1 1075 ? 38.652 -24.992 -74.570 1.00 80.56 1075 GLU A C 1
ATOM 8540 O O . GLU A 1 1075 ? 39.855 -24.756 -74.496 1.00 80.56 1075 GLU A O 1
ATOM 8545 N N . GLN A 1 1076 ? 37.723 -24.102 -74.211 1.00 79.62 1076 GLN A N 1
ATOM 8546 C CA . GLN A 1 1076 ? 37.977 -22.718 -73.822 1.00 79.62 1076 GLN A CA 1
ATOM 8547 C C . GLN A 1 1076 ? 38.676 -21.891 -74.914 1.00 79.62 1076 GLN A C 1
ATOM 8549 O O . GLN A 1 1076 ? 39.550 -21.072 -74.630 1.00 79.62 1076 GLN A O 1
ATOM 8554 N N . ASN A 1 1077 ? 38.295 -22.108 -76.174 1.00 80.69 1077 ASN A N 1
ATOM 8555 C CA . ASN A 1 1077 ? 38.951 -21.514 -77.334 1.00 80.69 1077 ASN A CA 1
ATOM 8556 C C . ASN A 1 1077 ? 38.236 -20.274 -77.892 1.00 80.69 1077 ASN A C 1
ATOM 8558 O O . ASN A 1 1077 ? 38.928 -19.360 -78.347 1.00 80.69 1077 ASN A O 1
ATOM 8562 N N . ILE A 1 1078 ? 36.902 -20.206 -77.873 1.00 85.50 1078 ILE A N 1
ATOM 8563 C CA . ILE A 1 1078 ? 36.110 -19.085 -78.418 1.00 85.50 1078 ILE A CA 1
ATOM 8564 C C . ILE A 1 1078 ? 35.306 -18.337 -77.336 1.00 85.50 1078 ILE A C 1
ATOM 8566 O O . ILE A 1 1078 ? 34.492 -18.952 -76.647 1.00 85.50 1078 ILE A O 1
ATOM 8570 N N . LEU A 1 1079 ? 35.528 -17.024 -77.152 1.00 85.62 1079 LEU A N 1
ATOM 8571 C CA . LEU A 1 1079 ? 34.822 -16.220 -76.131 1.00 85.62 1079 LEU A CA 1
ATOM 8572 C C . LEU A 1 1079 ? 33.368 -15.948 -76.527 1.00 85.62 1079 LEU A C 1
ATOM 8574 O O . LEU A 1 1079 ? 33.036 -15.903 -77.700 1.00 85.62 1079 LEU A O 1
ATOM 8578 N N . HIS A 1 1080 ? 32.495 -15.701 -75.560 1.00 87.38 1080 HIS A N 1
ATOM 8579 C CA . HIS A 1 1080 ? 31.082 -15.412 -75.783 1.00 87.38 1080 HIS A CA 1
ATOM 8580 C C . HIS A 1 1080 ? 30.885 -14.144 -76.649 1.00 87.38 1080 HIS A C 1
ATOM 8582 O O . HIS A 1 1080 ? 31.549 -13.135 -76.388 1.00 87.38 1080 HIS A O 1
ATOM 8588 N N . PRO A 1 1081 ? 29.945 -14.118 -77.627 1.00 86.38 1081 PRO A N 1
ATOM 8589 C CA . PRO A 1 1081 ? 29.761 -12.982 -78.541 1.00 86.38 1081 PRO A CA 1
ATOM 8590 C C . PRO A 1 1081 ? 29.603 -11.628 -77.844 1.00 86.38 1081 PRO A C 1
ATOM 8592 O O . PRO A 1 1081 ? 30.224 -10.643 -78.230 1.00 86.38 1081 PRO A O 1
ATOM 8595 N N . PHE A 1 1082 ? 28.803 -11.582 -76.776 1.00 87.88 1082 PHE A N 1
ATOM 8596 C CA . PHE A 1 1082 ? 28.617 -10.369 -75.975 1.00 87.88 1082 PHE A CA 1
ATOM 8597 C C . PHE A 1 1082 ? 29.939 -9.818 -75.411 1.00 87.88 1082 PHE A C 1
ATOM 8599 O O . PHE A 1 1082 ? 30.161 -8.611 -75.436 1.00 87.88 1082 PHE A O 1
ATOM 8606 N N . ILE A 1 1083 ? 30.844 -10.692 -74.961 1.00 89.50 1083 ILE A N 1
ATOM 8607 C CA . ILE A 1 1083 ? 32.127 -10.288 -74.379 1.00 89.50 1083 ILE A CA 1
ATOM 8608 C C . ILE A 1 1083 ? 33.038 -9.686 -75.442 1.00 89.50 1083 ILE A C 1
ATOM 8610 O O . ILE A 1 1083 ? 33.645 -8.657 -75.176 1.00 89.50 1083 ILE A O 1
ATOM 8614 N N . TYR A 1 1084 ? 33.069 -10.224 -76.665 1.00 88.25 1084 TYR A N 1
ATOM 8615 C CA . TYR A 1 1084 ? 33.803 -9.585 -77.765 1.00 88.25 1084 TYR A CA 1
ATOM 8616 C C . TYR A 1 1084 ? 33.317 -8.153 -78.043 1.00 88.25 1084 TYR A C 1
ATOM 8618 O O . TYR A 1 1084 ? 34.146 -7.263 -78.235 1.00 88.25 1084 TYR A O 1
ATOM 8626 N N . LYS A 1 1085 ? 31.999 -7.896 -77.997 1.00 87.38 1085 LYS A N 1
ATOM 8627 C CA . LYS A 1 1085 ? 31.457 -6.530 -78.143 1.00 87.38 1085 LYS A CA 1
ATOM 8628 C C . LYS A 1 1085 ? 31.933 -5.614 -77.015 1.00 87.38 1085 LYS A C 1
ATOM 8630 O O . LYS A 1 1085 ? 32.316 -4.476 -77.270 1.00 87.38 1085 LYS A O 1
ATOM 8635 N N . MET A 1 1086 ? 31.927 -6.112 -75.780 1.00 89.44 1086 MET A N 1
ATOM 8636 C CA . MET A 1 1086 ? 32.367 -5.349 -74.610 1.00 89.44 1086 MET A CA 1
ATOM 8637 C C . MET A 1 1086 ? 33.875 -5.073 -74.624 1.00 89.44 1086 MET A C 1
ATOM 8639 O O . MET A 1 1086 ? 34.288 -3.955 -74.331 1.00 89.44 1086 MET A O 1
ATOM 8643 N N . LEU A 1 1087 ? 34.700 -6.039 -75.042 1.00 89.50 1087 LEU A N 1
ATOM 8644 C CA . LEU A 1 1087 ? 36.140 -5.836 -75.222 1.00 89.50 1087 LEU A CA 1
ATOM 8645 C C . LEU A 1 1087 ? 36.418 -4.682 -76.184 1.00 89.50 1087 LEU A C 1
ATOM 8647 O O . LEU A 1 1087 ? 37.233 -3.820 -75.869 1.00 89.50 1087 LEU A O 1
ATOM 8651 N N . LEU A 1 1088 ? 35.698 -4.613 -77.306 1.00 86.12 1088 LEU A N 1
ATOM 8652 C CA . LEU A 1 1088 ? 35.827 -3.484 -78.221 1.00 86.12 1088 LEU A CA 1
ATOM 8653 C C . LEU A 1 1088 ? 35.324 -2.176 -77.602 1.00 86.12 1088 LEU A C 1
ATOM 8655 O O . LEU A 1 1088 ? 36.015 -1.164 -77.697 1.00 86.12 1088 LEU A O 1
ATOM 8659 N N . LYS A 1 1089 ? 34.145 -2.191 -76.963 1.00 89.19 1089 LYS A N 1
ATOM 8660 C CA . LYS A 1 1089 ? 33.554 -1.012 -76.305 1.00 89.19 1089 LYS A CA 1
ATOM 8661 C C . LYS A 1 1089 ? 34.542 -0.351 -75.333 1.00 89.19 1089 LYS A C 1
ATOM 8663 O O . LYS A 1 1089 ? 34.601 0.873 -75.278 1.00 89.19 1089 LYS A O 1
ATOM 8668 N N . HIS A 1 1090 ? 35.347 -1.155 -74.637 1.00 88.88 1090 HIS A N 1
ATOM 8669 C CA . HIS A 1 1090 ? 36.369 -0.710 -73.682 1.00 88.88 1090 HIS A CA 1
ATOM 8670 C C . HIS A 1 1090 ? 37.802 -0.670 -74.256 1.00 88.88 1090 HIS A C 1
ATOM 8672 O O . HIS A 1 1090 ? 38.769 -0.619 -73.500 1.00 88.88 1090 HIS A O 1
ATOM 8678 N N . ASN A 1 1091 ? 37.972 -0.675 -75.585 1.00 88.94 1091 ASN A N 1
ATOM 8679 C CA . ASN A 1 1091 ? 39.275 -0.602 -76.270 1.00 88.94 1091 ASN A CA 1
ATOM 8680 C C . ASN A 1 1091 ? 40.295 -1.676 -75.834 1.00 88.94 1091 ASN A C 1
ATOM 8682 O O . ASN A 1 1091 ? 41.504 -1.437 -75.805 1.00 88.94 1091 ASN A O 1
ATOM 8686 N N . MET A 1 1092 ? 39.823 -2.874 -75.500 1.00 87.25 1092 MET A N 1
ATOM 8687 C CA . MET A 1 1092 ? 40.655 -4.021 -75.151 1.00 87.25 1092 MET A CA 1
ATOM 8688 C C . MET A 1 1092 ? 40.910 -4.900 -76.388 1.00 87.25 1092 MET A C 1
ATOM 8690 O O . MET A 1 1092 ? 40.011 -5.091 -77.209 1.00 87.25 1092 MET A O 1
ATOM 8694 N N . PRO A 1 1093 ? 42.102 -5.512 -76.522 1.00 83.62 1093 PRO A N 1
ATOM 8695 C CA . PRO A 1 1093 ? 42.424 -6.343 -77.684 1.00 83.62 1093 PRO A CA 1
ATOM 8696 C C . PRO A 1 1093 ? 41.494 -7.559 -77.749 1.00 83.62 1093 PRO A C 1
ATOM 8698 O O . PRO A 1 1093 ? 41.322 -8.231 -76.734 1.00 83.62 1093 PRO A O 1
ATOM 8701 N N . LEU A 1 1094 ? 40.902 -7.869 -78.907 1.00 83.81 1094 LEU A N 1
ATOM 8702 C CA . LEU A 1 1094 ? 39.977 -9.010 -79.057 1.00 83.81 1094 LEU A CA 1
ATOM 8703 C C . LEU A 1 1094 ? 40.705 -10.362 -78.967 1.00 83.81 1094 LEU A C 1
ATOM 8705 O O . LEU A 1 1094 ? 40.194 -11.302 -78.363 1.00 83.81 1094 LEU A O 1
ATOM 8709 N N . TYR A 1 1095 ? 41.915 -10.428 -79.516 1.00 79.75 1095 TYR A N 1
ATOM 8710 C CA . TYR A 1 1095 ? 42.860 -11.546 -79.463 1.00 79.75 1095 TYR A CA 1
ATOM 8711 C C . TYR A 1 1095 ? 44.288 -10.977 -79.527 1.00 79.75 1095 TYR A C 1
ATOM 8713 O O . TYR A 1 1095 ? 44.463 -9.790 -79.822 1.00 79.75 1095 TYR A O 1
ATOM 8721 N N . ASN A 1 1096 ? 45.307 -11.783 -79.226 1.00 80.69 1096 ASN A N 1
ATOM 8722 C CA . ASN A 1 1096 ? 46.698 -11.361 -79.401 1.00 80.69 1096 ASN A CA 1
ATOM 8723 C C . ASN A 1 1096 ? 47.189 -11.820 -80.777 1.00 80.69 1096 ASN A C 1
ATOM 8725 O O . ASN A 1 1096 ? 47.468 -12.995 -80.970 1.00 80.69 1096 ASN A O 1
ATOM 8729 N N . GLU A 1 1097 ? 47.293 -10.904 -81.735 1.00 76.19 1097 GLU A N 1
ATOM 8730 C CA . GLU A 1 1097 ? 47.649 -11.244 -83.118 1.00 76.19 1097 GLU A CA 1
ATOM 8731 C C . GLU A 1 1097 ? 49.076 -11.800 -83.264 1.00 76.19 1097 GLU A C 1
ATOM 8733 O O . GLU A 1 1097 ? 49.305 -12.692 -84.080 1.00 76.19 1097 GLU A O 1
ATOM 8738 N N . ASP A 1 1098 ? 50.009 -11.355 -82.415 1.00 77.75 1098 ASP A N 1
ATOM 8739 C CA . ASP A 1 1098 ? 51.398 -11.826 -82.418 1.00 77.75 1098 ASP A CA 1
ATOM 8740 C C . ASP A 1 1098 ? 51.535 -13.254 -81.866 1.00 77.75 1098 ASP A C 1
ATOM 8742 O O . ASP A 1 1098 ? 52.404 -14.014 -82.300 1.00 77.75 1098 ASP A O 1
ATOM 8746 N N . MET A 1 1099 ? 50.691 -13.632 -80.900 1.00 75.75 1099 MET A N 1
ATOM 8747 C CA . MET A 1 1099 ? 50.710 -14.966 -80.285 1.00 75.75 1099 MET A CA 1
ATOM 8748 C C . MET A 1 1099 ? 49.704 -15.939 -80.913 1.00 75.75 1099 MET A C 1
ATOM 8750 O O . MET A 1 1099 ? 49.899 -17.151 -80.833 1.00 75.75 1099 MET A O 1
ATOM 8754 N N . GLU A 1 1100 ? 48.652 -15.431 -81.557 1.00 83.38 1100 GLU A N 1
ATOM 8755 C CA . GLU A 1 1100 ? 47.512 -16.205 -82.059 1.00 83.38 1100 GLU A CA 1
ATOM 8756 C C . GLU A 1 1100 ? 47.088 -15.754 -83.481 1.00 83.38 1100 GLU A C 1
ATOM 8758 O O . GLU A 1 1100 ? 45.947 -15.334 -83.703 1.00 83.38 1100 GLU A O 1
ATOM 8763 N N . PRO A 1 1101 ? 47.970 -15.859 -84.493 1.00 77.00 1101 PRO A N 1
ATOM 8764 C CA . PRO A 1 1101 ? 47.766 -15.240 -85.810 1.00 77.00 1101 PRO A CA 1
ATOM 8765 C C . PRO A 1 1101 ? 46.555 -15.775 -86.599 1.00 77.00 1101 PRO A C 1
ATOM 8767 O O . PRO A 1 1101 ? 46.034 -15.090 -87.475 1.00 77.00 1101 PRO A O 1
ATOM 8770 N N . ASN A 1 1102 ? 46.067 -16.984 -86.294 1.00 82.56 1102 ASN A N 1
ATOM 8771 C CA . ASN A 1 1102 ? 44.898 -17.579 -86.961 1.00 82.56 1102 ASN A CA 1
ATOM 8772 C C . ASN A 1 1102 ? 43.581 -17.386 -86.195 1.00 82.56 1102 ASN A C 1
ATOM 8774 O O . ASN A 1 1102 ? 42.510 -17.692 -86.732 1.00 82.56 1102 ASN A O 1
ATOM 8778 N N . LYS A 1 1103 ? 43.631 -16.849 -84.970 1.00 83.94 1103 LYS A N 1
ATOM 8779 C CA . LYS A 1 1103 ? 42.486 -16.830 -84.052 1.00 83.94 1103 LYS A CA 1
ATOM 8780 C C . LYS A 1 1103 ? 41.304 -16.047 -84.612 1.00 83.94 1103 LYS A C 1
ATOM 8782 O O . LYS A 1 1103 ? 40.165 -16.486 -84.488 1.00 83.94 1103 LYS A O 1
ATOM 8787 N N . LYS A 1 1104 ? 41.575 -14.943 -85.319 1.00 82.81 1104 LYS A N 1
ATOM 8788 C CA . LYS A 1 1104 ? 40.573 -14.135 -86.037 1.00 82.81 1104 LYS A CA 1
ATOM 8789 C C . LYS A 1 1104 ? 39.676 -14.992 -86.942 1.00 82.81 1104 LYS A C 1
ATOM 8791 O O . LYS A 1 1104 ? 38.452 -14.934 -86.850 1.00 82.81 1104 LYS A O 1
ATOM 8796 N N . ASN A 1 1105 ? 40.286 -15.818 -87.792 1.00 83.94 1105 ASN A N 1
ATOM 8797 C CA . ASN A 1 1105 ? 39.575 -16.654 -88.763 1.00 83.94 1105 ASN A CA 1
ATOM 8798 C C . ASN A 1 1105 ? 38.868 -17.845 -88.099 1.00 83.94 1105 ASN A C 1
ATOM 8800 O O . ASN A 1 1105 ? 37.783 -18.237 -88.536 1.00 83.94 1105 ASN A O 1
ATOM 8804 N N . GLU A 1 1106 ? 39.459 -18.398 -87.039 1.00 85.25 1106 GLU A N 1
ATOM 8805 C CA . GLU A 1 1106 ? 38.859 -19.465 -86.229 1.00 85.25 1106 GLU A CA 1
ATOM 8806 C C . GLU A 1 1106 ? 37.575 -18.986 -85.541 1.00 85.25 1106 GLU A C 1
ATOM 8808 O O . GLU A 1 1106 ? 36.544 -19.650 -85.646 1.00 85.25 1106 GLU A O 1
ATOM 8813 N N . ILE A 1 1107 ? 37.598 -17.793 -84.934 1.00 85.00 1107 ILE A N 1
ATOM 8814 C CA . ILE A 1 1107 ? 36.425 -17.181 -84.292 1.00 85.00 1107 ILE A CA 1
ATOM 8815 C C . ILE A 1 1107 ? 35.303 -16.948 -85.310 1.00 85.00 1107 ILE A C 1
ATOM 8817 O O . ILE A 1 1107 ? 34.157 -17.339 -85.072 1.00 85.00 1107 ILE A O 1
ATOM 8821 N N . ILE A 1 1108 ? 35.625 -16.362 -86.470 1.00 84.50 1108 ILE A N 1
ATOM 8822 C CA . ILE A 1 1108 ? 34.647 -16.124 -87.544 1.00 84.50 1108 ILE A CA 1
ATOM 8823 C C . ILE A 1 1108 ? 34.019 -17.443 -88.017 1.00 84.50 1108 ILE A C 1
ATOM 8825 O O . ILE A 1 1108 ? 32.805 -17.509 -88.222 1.00 84.50 1108 ILE A O 1
ATOM 8829 N N . SER A 1 1109 ? 34.826 -18.490 -88.201 1.00 85.00 1109 SER A N 1
ATOM 8830 C CA . SER A 1 1109 ? 34.348 -19.792 -88.685 1.00 85.00 1109 SER A CA 1
ATOM 8831 C C . SER A 1 1109 ? 33.450 -20.474 -87.654 1.00 85.00 1109 SER A C 1
ATOM 8833 O O . SER A 1 1109 ? 32.336 -20.881 -87.987 1.00 85.00 1109 SER A O 1
ATOM 8835 N N . TYR A 1 1110 ? 33.871 -20.497 -86.387 1.00 86.62 1110 TYR A N 1
ATOM 8836 C CA . TYR A 1 1110 ? 33.098 -21.083 -85.294 1.00 86.62 1110 TYR A CA 1
ATOM 8837 C C . TYR A 1 1110 ? 31.706 -20.452 -85.163 1.00 86.62 1110 TYR A C 1
ATOM 8839 O O . TYR A 1 1110 ? 30.698 -21.159 -85.065 1.00 86.62 1110 TYR A O 1
ATOM 8847 N N . PHE A 1 1111 ? 31.623 -19.120 -85.206 1.00 86.19 1111 PHE A N 1
ATOM 8848 C CA . PHE A 1 1111 ? 30.353 -18.410 -85.069 1.00 86.19 1111 PHE A CA 1
ATOM 8849 C C . PHE A 1 1111 ? 29.430 -18.544 -86.283 1.00 86.19 1111 PHE A C 1
ATOM 8851 O O . PHE A 1 1111 ? 28.208 -18.517 -86.112 1.00 86.19 1111 PHE A O 1
ATOM 8858 N N . LYS A 1 1112 ? 29.978 -18.754 -87.488 1.00 83.75 1112 LYS A N 1
ATOM 8859 C CA . LYS A 1 1112 ? 29.183 -19.078 -88.686 1.00 83.75 1112 LYS A CA 1
ATOM 8860 C C . LYS A 1 1112 ? 28.513 -20.447 -88.577 1.00 83.75 1112 LYS A C 1
ATOM 8862 O O . LYS A 1 1112 ? 27.387 -20.609 -89.046 1.00 83.75 1112 LYS A O 1
ATOM 8867 N N . GLU A 1 1113 ? 29.187 -21.416 -87.964 1.00 84.25 1113 GLU A N 1
ATOM 8868 C CA . GLU A 1 1113 ? 28.701 -22.795 -87.852 1.00 84.25 1113 GLU A CA 1
ATOM 8869 C C . GLU A 1 1113 ? 27.717 -22.992 -86.688 1.00 84.25 1113 GLU A C 1
ATOM 8871 O O . GLU A 1 1113 ? 26.714 -23.689 -86.852 1.00 84.25 1113 GLU A O 1
ATOM 8876 N N . ASN A 1 1114 ? 27.947 -22.342 -85.539 1.00 80.19 1114 ASN A N 1
ATOM 8877 C CA . ASN A 1 1114 ? 27.223 -22.632 -84.291 1.00 80.19 1114 ASN A CA 1
ATOM 8878 C C . ASN A 1 1114 ? 26.013 -21.718 -83.992 1.00 80.19 1114 ASN A C 1
ATOM 8880 O O . ASN A 1 1114 ? 25.290 -21.981 -83.035 1.00 80.19 1114 ASN A O 1
ATOM 8884 N N . LYS A 1 1115 ? 25.752 -20.673 -84.798 1.00 74.75 1115 LYS A N 1
ATOM 8885 C CA . LYS A 1 1115 ? 24.559 -19.787 -84.721 1.00 74.75 1115 LYS A CA 1
ATOM 8886 C C . LYS A 1 1115 ? 24.170 -19.321 -83.300 1.00 74.75 1115 LYS A C 1
ATOM 8888 O O . LYS A 1 1115 ? 22.998 -19.346 -82.931 1.00 74.75 1115 LYS A O 1
ATOM 8893 N N . ILE A 1 1116 ? 25.148 -18.882 -82.509 1.00 80.12 1116 ILE A N 1
ATOM 8894 C CA . ILE A 1 1116 ? 24.948 -18.383 -81.134 1.00 80.12 1116 ILE A CA 1
ATOM 8895 C C . ILE A 1 1116 ? 24.356 -16.968 -81.165 1.00 80.12 1116 ILE A C 1
ATOM 8897 O O . ILE A 1 1116 ? 24.656 -16.189 -82.063 1.00 80.12 1116 ILE A O 1
ATOM 8901 N N . ASP A 1 1117 ? 23.517 -16.593 -80.205 1.00 75.81 1117 ASP A N 1
ATOM 8902 C CA . ASP A 1 1117 ? 22.879 -15.274 -80.223 1.00 75.81 1117 ASP A CA 1
ATOM 8903 C C . ASP A 1 1117 ? 23.914 -14.121 -80.238 1.00 75.81 1117 ASP A C 1
ATOM 8905 O O . ASP A 1 1117 ? 24.909 -14.138 -79.510 1.00 75.81 1117 ASP A O 1
ATOM 8909 N N . GLY A 1 1118 ? 23.736 -13.151 -81.143 1.00 75.06 1118 GLY A N 1
ATOM 8910 C CA . GLY A 1 1118 ? 24.709 -12.075 -81.403 1.00 75.06 1118 GLY A CA 1
ATOM 8911 C C . GLY A 1 1118 ? 25.928 -12.430 -82.282 1.00 75.06 1118 GLY A C 1
ATOM 8912 O O . GLY A 1 1118 ? 26.802 -11.578 -82.449 1.00 75.06 1118 GLY A O 1
ATOM 8913 N N . HIS A 1 1119 ? 26.003 -13.638 -82.865 1.00 79.75 1119 HIS A N 1
ATOM 8914 C CA . HIS A 1 1119 ? 27.134 -14.105 -83.693 1.00 79.75 1119 HIS A CA 1
ATOM 8915 C C . HIS A 1 1119 ? 27.406 -13.279 -84.964 1.00 79.75 1119 HIS A C 1
ATOM 8917 O O . HIS A 1 1119 ? 28.568 -13.030 -85.285 1.00 79.75 1119 HIS A O 1
ATOM 8923 N N . MET A 1 1120 ? 26.364 -12.850 -85.688 1.00 80.44 1120 MET A N 1
ATOM 8924 C CA . MET A 1 1120 ? 26.521 -12.122 -86.960 1.00 80.44 1120 MET A CA 1
ATOM 8925 C C . MET A 1 1120 ? 27.242 -10.787 -86.773 1.00 80.44 1120 MET A C 1
ATOM 8927 O O . MET A 1 1120 ? 28.137 -10.461 -87.541 1.00 80.44 1120 MET A O 1
ATOM 8931 N N . GLU A 1 1121 ? 26.926 -10.066 -85.699 1.00 79.88 1121 GLU A N 1
ATOM 8932 C CA . GLU A 1 1121 ? 27.571 -8.789 -85.392 1.00 79.88 1121 GLU A CA 1
ATOM 8933 C C . GLU A 1 1121 ? 29.068 -8.952 -85.095 1.00 79.88 1121 GLU A C 1
ATOM 8935 O O . GLU A 1 1121 ? 29.851 -8.091 -85.473 1.00 79.88 1121 GLU A O 1
ATOM 8940 N N . ILE A 1 1122 ? 29.491 -10.058 -84.467 1.00 82.31 1122 ILE A N 1
ATOM 8941 C CA . ILE A 1 1122 ? 30.917 -10.341 -84.226 1.00 82.31 1122 ILE A CA 1
ATOM 8942 C C . ILE A 1 1122 ? 31.641 -10.745 -85.507 1.00 82.31 1122 ILE A C 1
ATOM 8944 O O . ILE A 1 1122 ? 32.786 -10.345 -85.712 1.00 82.31 1122 ILE A O 1
ATOM 8948 N N . ILE A 1 1123 ? 30.985 -11.517 -86.376 1.00 82.19 1123 ILE A N 1
ATOM 8949 C CA . ILE A 1 1123 ? 31.535 -11.864 -87.689 1.00 82.19 1123 ILE A CA 1
ATOM 8950 C C . ILE A 1 1123 ? 31.772 -10.594 -88.503 1.00 82.19 1123 ILE A C 1
ATOM 8952 O O . ILE A 1 1123 ? 32.861 -10.443 -89.048 1.00 82.19 1123 ILE A O 1
ATOM 8956 N N . ASP A 1 1124 ? 30.797 -9.687 -88.552 1.00 82.06 1124 ASP A N 1
ATOM 8957 C CA . ASP A 1 1124 ? 30.923 -8.419 -89.272 1.00 82.06 1124 ASP A CA 1
ATOM 8958 C C . ASP A 1 1124 ? 32.045 -7.556 -88.676 1.00 82.06 1124 ASP A C 1
ATOM 8960 O O . ASP A 1 1124 ? 32.888 -7.053 -89.414 1.00 82.06 1124 ASP A O 1
ATOM 8964 N N . LEU A 1 1125 ? 32.122 -7.480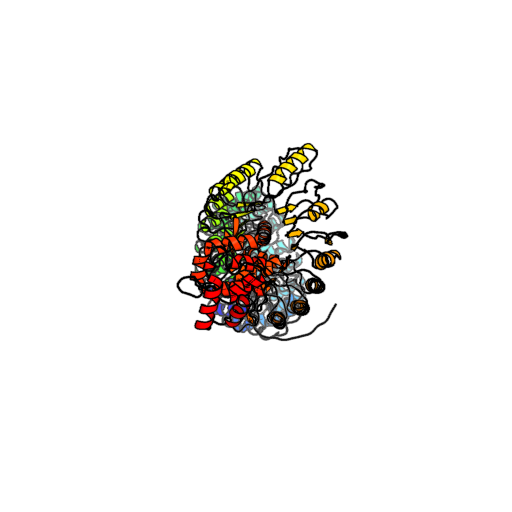 -87.344 1.00 78.00 1125 LEU A N 1
ATOM 8965 C CA . LEU A 1 1125 ? 33.133 -6.718 -86.606 1.00 78.00 1125 LEU A CA 1
ATOM 8966 C C . LEU A 1 1125 ? 34.567 -7.217 -86.816 1.00 78.00 1125 LEU A C 1
ATOM 8968 O O . LEU A 1 1125 ? 35.493 -6.427 -86.960 1.00 78.00 1125 LEU A O 1
ATOM 8972 N N . LEU A 1 1126 ? 34.763 -8.534 -86.819 1.00 77.50 1126 LEU A N 1
ATOM 8973 C CA . LEU A 1 1126 ? 36.066 -9.138 -87.091 1.00 77.50 1126 LEU A CA 1
ATOM 8974 C C . LEU A 1 1126 ? 36.377 -9.161 -88.592 1.00 77.50 1126 LEU A C 1
ATOM 8976 O O . LEU A 1 1126 ? 37.531 -9.337 -88.958 1.00 77.50 1126 LEU A O 1
ATOM 8980 N N . SER A 1 1127 ? 35.382 -9.015 -89.468 1.00 78.12 1127 SER A N 1
ATOM 8981 C CA . SER A 1 1127 ? 35.589 -8.989 -90.923 1.00 78.12 1127 SER A CA 1
ATOM 8982 C C . SER A 1 1127 ? 35.828 -7.582 -91.475 1.00 78.12 1127 SER A C 1
ATOM 8984 O O . SER A 1 1127 ? 36.323 -7.469 -92.595 1.00 78.12 1127 SER A O 1
ATOM 8986 N N . SER A 1 1128 ? 35.484 -6.527 -90.730 1.00 67.12 1128 SER A N 1
ATOM 8987 C CA . SER A 1 1128 ? 35.887 -5.152 -91.039 1.00 67.12 1128 SER A CA 1
ATOM 8988 C C . SER A 1 1128 ? 37.371 -4.929 -90.727 1.00 67.12 1128 SER A C 1
ATOM 8990 O O . SER A 1 1128 ? 37.864 -5.454 -89.729 1.00 67.12 1128 SER A O 1
ATOM 8992 N N . ASP A 1 1129 ? 38.062 -4.187 -91.599 1.00 54.06 1129 ASP A N 1
ATOM 8993 C CA . ASP A 1 1129 ? 39.485 -3.827 -91.455 1.00 54.06 1129 ASP A CA 1
ATOM 8994 C C . ASP A 1 1129 ? 39.761 -2.909 -90.257 1.00 54.06 1129 ASP A C 1
ATOM 8996 O O . ASP A 1 1129 ? 38.988 -1.936 -90.060 1.00 54.06 1129 ASP A O 1
#

Foldseek 3Di:
DDDDDDDDDDDDPDDDPDPVLVLLLLLLQLQLLFLAQAEAAEQAEDELVSVVSSLVSQLSHNHAHYEDYHYDPDDQDQDFDAPPQFLEIDGDGDDPPPPDDPPDPPDDRLACPCVSQQSGNYQAYEDEQNNLPRPDVLNHNHQHYEYALRCCCLVVVVSVLVNFQRHNHQEYHCHNRQQECVNLLSCLQSQANGNHQYYEHAQYQHEQNSLLSNLVRQLRHNHAEYEHHNHQYACNSLLSVLVRQLSHNHQYYAHHNYHNDLNSLLSNLQSQLSHNHQEYHDEDEQVSLLSSLVSQLNHNHQYYEYEDPHNDLNNLVSVLVSVVRHQHAEYAHELACCLDLVSLLSVLVRQLDQRHAEYEHANNLNPQSNLLSVLVSQLNGNHAAYAHANNQDEQNSLLSNLVRQLSGNHQAYHHANYQHPQNNLLSVLVRQLRHNHQHYHHALNQDDCNSVQSVLVSQLSGNHQAYAPHNYAVRNVSSSNSVCSSSHNHHHYHHYHHDPQQDECLVVLVCQLPGRAEYADAQRQHDLVSLLSNLQSQLNHNHAAYAPENNQQEQSSLLNNLNSQQNGNHQHYHPENYAYELNSLLSNLVRQLRHNHQAYHHHNYAYELSSLLSNLNSLQNGNHQEYEHAQYAYELNSVVNNLVSQLDAHHHEYEHENYHYDPVSVVVSCVSCVNYHYAYDYDDDDDDDDDDPDDQDDDADDPPYDDAHDDDPDPDPVVLVVCLVCQLVRLEAEYEAADQDDPQCPPSLANHAHAYYEYHDAHDPDPRCVVVQARYQYAEYEYEDDDDPDDPPDLLNGNYAEYAYAYPDLCVLVRPVVLSCFQRHNHAYYHDEQRLCEQPSLLVVLVSQLNGNYQEYEHANHQYEQVSLLSNLVRQLSHNHQYYEHHQYQNELNSVVSNLVRVQSHNHQWYACHSHSHCVPDPDPDRRVRDGDDYPDHPVLVVLLVLCVQQWDQDPVVRAIAGDDGDLPDPDAPLSLLVNLLVLQPDVVSLVSNQVVVCVVVVDDDVVSSVRSVVCNVCVLVRVLVCCVVCVVVSCVRRNLCSLVVNLVSCVVSVVLVVNVSSLVVQQSQAPDPVSLEGDLVSLVSCVVNVHDSDDCVVCVCSLVVNLVVLVPPVHPNSVVSNVVSPDD

Secondary structure (DSSP, 8-state):
----------S-------HHHHHHHHHHHHHTTS---EEE-TT-EEEHHHHHHHHHHHTTS---EEEPPEEESS-----EEEETTTTEEEE-PPPGGG--S-----SSSTTHHHHHHHTSS--EEE--TTGGG---GGGS--SEEE-TT-GGGGGGHHHHHHHHHSS---EEE-TTS--BHHHHHHHGGGGTTS---EEE--SSB-HHHHHHHHHHHHTTS---EEE--SS--BHHHHHHHHHHHTTS---EEE--SSB--HHHHHHHHHHHTTS--SEEEEEE-HHHHHHHGGGGTTS---EEEEEES--HHHHHHHHHHHHHHS---EEEEET----SHHHHHHHHHHHTSTT--EEE-TT---HHHHHHHHHHHHTTS---EEE-TTS---HHHHHHHHTTGGGS---EEE-TT---HHHHHHHHHHHHTTS---EEE-TT----HHHHHHHHHHGGGS--SEEE-TTS--TTHHHHHHHHHTTS---EEE-----TT---THHHHHTGGGS-SEEE--SS---HHHHHHHHHHHTTS---EEE-TTS---HHHHHHHHHHHTT---SEEE--SS--BHHHHHHHHHHGGGS---EEE--SSB-BHHHHHHHHHHHTT---SEEE--SSB-BHHHHHHHHHHS-SSS-EEEE-TTSB--HHHHHHHHHHHTTS-EEEE-------SS------------TT------------HHHHHHHHHHHHTT---EEEE-SS-----TTTTTT----EEEE-S-----TTTHHHHHHS--SEEEEEE-------TTGGG----EEEEEES-GGGGGSTHHHHHHHHS---EEE-TTS--HHHHHHHHHHHHTTS--SEEE-TTS--BHHHHHHHHHHGGGS---EEE--SSB-HHHHHHHHHHHHTTS---EEE-TTSS-GGG-SS----TTEEPP-SS--HHHHHHHHHHHHEEEETTTTEEEE-PPPTT----THHHHHHHHHHHH-TTHHHHHHHHHHHHHSS--HHHHHHHHHHHHTHHHHHHHHHHHHHHHHHHHH-TTHHHHHHHHHHHTT-HHHHHHHHH-GGGSB-STTS-SB-HHHHHHHHHTT--SS-TTT-TTHHHHHHHHHHHH--TTHHHHHHHHH--

Organism: Laodelphax striatellus (NCBI:txid195883)

pLDDT: mean 74.0, std 17.35, range [21.97, 95.81]

Sequence (1129 aa):
MDCVLDTVQSTSNQDLSDIFHFGLKTLAEALKDTHINTLFLRNNVITWDLLFDFTKHLQESEIVTLDLPRISEAMIKKYVAISKRNSEIFICEYDEEMISDNLRSKNVHKHHLAELLEKTHVNALYLDDQSVQLNGLINAKIESLGLKKCESLKTRLNWLQTTLRDSQISSIDLSECDLDCKSLEIIAPFFEGTKITTLNLSSNEIGVSGLNLLGNVLKNTPITTIDLRRNNLNCESIKVLASFLKDTKIMFLDLRNNEVGIEGLDCLAQNLKHTQITSIGLDVNCESLSMFAPHLQDTNVTSLLLNDCNLGNEGLVCLEDVLKLTKITSIELSSSSLNNCERLQMFSTFLTSENITSLNLRGSCLGVAGMKCLVNILKNSPITSIDLGENKLNYESLKVFLSSLIDTNVTALYLSGNHLGYDGIEFLVSVLRKTQITILDLNKCNLECNALMNLVMCLHETKIATLDLSGNSICCNIFYLAFVLKKTQITSLGLSDYGYDDYNPIHLLRNLKRYGTTMKINLQNLCILSLCYLGRVLSNSKITCLHLRGNRIEMDGLKLFSQGLVGSQITELDLSKNKIDDCGVFFLSQVLRYTRICSLNLAENNISCEGLKYLAQGLEGSQIEKLNLSYNSIKNDGFEYLTRSLAGPQTVEVDLRGNLIGSKAASRICKRAAKSIVLVTMADNFIMNSYVLFCYFNIFKYRNCFIEVALPAIDTETEREYFNESYKKSGITKLILTNDYVPDVGSASDGINITEIEIIGDLECDDSITPLLKNNNLIKLRKNWKNTEVEIESMSTLKMNALHLQIESYRDLLVGDLKSVLTHGNIVYLDLSYNKLGHWGFAYLVEVLKDSKIISLNLSNNYIEANSVKLLAQVLPDTKITHIDLHSNNIGYYGFTYLMNVVDTTSICWLSLGENNIEEDLEKSINLSPCIVSRKDTPFEFQLRFFFKELVTFDKSSEQFEFIIPGEDSVMTISHYAILVKYLTENSLYRIHIYDIFYMNSGCHDINVLDKINIFVKEISQRFFLFFGNNLIDLTKKFGYDSILDLVKECDNLNLDHFVEFLLLHRVFYYVDNEQNILHPFIYKMLLKHNMPLYNEDMEPNKKNEIISYFKENKIDGHMEIIDLLSSD

Radius of gyration: 45.18 Å; chains: 1; bounding box: 98×61×149 Å

InterPro domains:
  IPR001611 Leucine-rich repeat [PF13516] (194-211)
  IPR001611 Leucine-rich repeat [PF13516] (299-319)
  IPR001611 Leucine-rich repeat [PF13516] (353-374)
  IPR001611 Leucine-rich repeat [PF13516] (408-428)
  IPR001611 Leucine-rich repeat [PF13516] (539-561)
  IPR001611 Leucine-rich repeat [PF13516] (570-588)
  IPR032675 Leucine-rich repeat domain superfamily [G3DSA:3.80.10.10] (137-286)
  IPR032675 Leucine-rich repeat domain superfamily [G3DSA:3.80.10.10] (287-477)
  IPR032675 Leucine-rich repeat domain superfamily [G3DSA:3.80.10.10] (482-690)
  IPR032675 Leucine-rich repeat domain superfamily [G3DSA:3.80.10.10] (759-941)
  IPR052201 Leucine-rich repeat-containing regulator of pluripotency [PTHR24111] (328-620)